Protein 1XX1 (pdb70)

Structure (mmCIF, N/CA/C/O backbone):
data_1XX1
#
_entry.id   1XX1
#
_cell.length_a   139.818
_cell.length_b   139.818
_cell.length_c   113.461
_cell.angle_alpha   90.00
_cell.angle_beta   90.00
_cell.angle_gamma   120.00
#
_symmetry.space_group_name_H-M   'P 65'
#
loop_
_entity.id
_entity.type
_entity.pdbx_description
1 polymer 'Sphingomyelinase I'
2 non-polymer 'SULFATE ION'
3 non-polymer 'MAGNESIUM ION'
4 non-polymer '4-(2-HYDROXYETHYL)-1-PIPERAZINE ETHANESULFONIC ACID'
5 water water
#
loop_
_atom_site.group_PDB
_atom_site.id
_atom_site.type_symbol
_atom_site.label_atom_id
_atom_site.label_alt_id
_atom_site.label_comp_id
_atom_site.label_asym_id
_atom_site.label_entity_id
_atom_site.label_seq_id
_atom_site.pdbx_PDB_ins_code
_atom_site.Cartn_x
_atom_site.Cartn_y
_atom_site.Cartn_z
_atom_site.occupancy
_atom_site.B_iso_or_equiv
_atom_site.auth_seq_id
_atom_site.auth_comp_id
_atom_site.auth_asym_id
_atom_site.auth_atom_id
_atom_site.pdbx_PDB_model_num
ATOM 1 N N . ALA A 1 1 ? 50.586 0.850 23.523 1.00 27.35 1 ALA A N 1
ATOM 2 C CA . ALA A 1 1 ? 51.984 1.345 23.723 1.00 26.62 1 ALA A CA 1
ATOM 3 C C . ALA A 1 1 ? 52.674 1.693 22.406 1.00 26.28 1 ALA A C 1
ATOM 4 O O . ALA A 1 1 ? 53.494 2.613 22.331 1.00 27.23 1 ALA A O 1
ATOM 6 N N . ASP A 1 2 ? 52.336 0.932 21.375 1.00 25.57 2 ASP A N 1
ATOM 7 C CA . ASP A 1 2 ? 53.037 1.027 20.107 1.00 24.28 2 ASP A CA 1
ATOM 8 C C . ASP A 1 2 ? 52.472 2.215 19.346 1.00 24.08 2 ASP A C 1
ATOM 9 O O . ASP A 1 2 ? 51.314 2.188 18.930 1.00 25.40 2 ASP A O 1
ATOM 14 N N . ASN A 1 3 ? 53.281 3.257 19.185 1.00 23.06 3 ASN A N 1
ATOM 15 C CA . ASN A 1 3 ? 52.843 4.500 18.552 1.00 23.80 3 ASN A CA 1
ATOM 16 C C . ASN A 1 3 ? 53.215 4.555 17.061 1.00 22.61 3 ASN A C 1
ATOM 17 O O . ASN A 1 3 ? 53.149 5.602 16.417 1.00 21.94 3 ASN A O 1
ATOM 22 N N . ARG A 1 4 ? 53.642 3.423 16.529 1.00 20.68 4 ARG A N 1
ATOM 23 C CA . ARG A 1 4 ? 54.031 3.406 15.126 1.00 19.07 4 ARG A CA 1
ATOM 24 C C . ARG A 1 4 ? 52.763 3.390 14.273 1.00 18.51 4 ARG A C 1
ATOM 25 O O . ARG A 1 4 ? 51.757 2.824 14.686 1.00 19.24 4 ARG A O 1
ATOM 33 N N . ARG A 1 5 ? 52.836 4.005 13.102 1.00 16.48 5 ARG A N 1
ATOM 34 C CA . ARG A 1 5 ? 51.699 3.987 12.204 1.00 15.69 5 ARG A CA 1
ATOM 35 C C . ARG A 1 5 ? 51.507 2.565 11.671 1.00 14.03 5 ARG A C 1
ATOM 36 O O . ARG A 1 5 ? 52.444 1.981 11.143 1.00 14.28 5 ARG A O 1
ATOM 44 N N . PRO A 1 6 ? 50.301 2.010 11.834 1.00 14.76 6 PRO A N 1
ATOM 45 C CA . PRO A 1 6 ? 50.003 0.717 11.260 1.00 14.71 6 PRO A CA 1
ATOM 46 C C . PRO A 1 6 ? 49.838 0.872 9.753 1.00 14.40 6 PRO A C 1
ATOM 47 O O . PRO A 1 6 ? 49.139 1.775 9.281 1.00 13.76 6 PRO A O 1
ATOM 51 N N . ILE A 1 7 ? 50.481 -0.015 9.023 1.00 13.87 7 ILE A N 1
ATOM 52 C CA . ILE A 1 7 ? 50.510 0.082 7.573 1.00 13.22 7 ILE A CA 1
ATOM 53 C C . ILE A 1 7 ? 49.783 -1.097 6.969 1.00 13.49 7 ILE A C 1
ATOM 54 O O . ILE A 1 7 ? 50.007 -2.242 7.349 1.00 13.71 7 ILE A O 1
ATOM 59 N N . TRP A 1 8 ? 48.944 -0.798 5.979 1.00 12.75 8 TRP A N 1
ATOM 60 C CA . TRP A 1 8 ? 48.358 -1.835 5.167 1.00 12.55 8 TRP A CA 1
ATOM 61 C C . TRP A 1 8 ? 49.248 -2.065 3.966 1.00 12.45 8 TRP A C 1
ATOM 62 O O . TRP A 1 8 ? 49.516 -1.151 3.190 1.00 11.77 8 TRP A O 1
ATOM 73 N N . ASN A 1 9 ? 49.688 -3.308 3.860 1.00 11.83 9 ASN A N 1
ATOM 74 C CA . ASN A 1 9 ? 50.515 -3.786 2.794 1.00 12.62 9 ASN A CA 1
ATOM 75 C C . ASN A 1 9 ? 49.602 -4.521 1.834 1.00 13.15 9 ASN A C 1
ATOM 76 O O . ASN A 1 9 ? 49.301 -5.713 2.024 1.00 13.35 9 ASN A O 1
ATOM 81 N N . LEU A 1 10 ? 49.115 -3.775 0.847 1.00 12.09 10 LEU A N 1
ATOM 82 C CA . LEU A 1 10 ? 48.032 -4.262 -0.013 1.00 13.45 10 LEU A CA 1
ATOM 83 C C . LEU A 1 10 ? 48.610 -4.845 -1.268 1.00 13.29 10 LEU A C 1
ATOM 84 O O . LEU A 1 10 ? 49.182 -4.126 -2.078 1.00 14.28 10 LEU A O 1
ATOM 89 N N . ALA A 1 11 ? 48.477 -6.155 -1.418 1.00 13.13 11 ALA A N 1
ATOM 90 C CA . ALA A 1 11 ? 48.927 -6.842 -2.614 1.00 12.48 11 ALA A CA 1
ATOM 91 C C . ALA A 1 11 ? 48.036 -6.387 -3.758 1.00 13.65 11 ALA A C 1
ATOM 92 O O . ALA A 1 11 ? 46.795 -6.440 -3.667 1.00 13.89 11 ALA A O 1
ATOM 94 N N . HIS A 1 12 ? 48.692 -5.905 -4.803 1.00 13.93 12 HIS A N 1
ATOM 95 C CA . HIS A 1 12 ? 48.010 -5.282 -5.921 1.00 13.74 12 HIS A CA 1
ATOM 96 C C . HIS A 1 12 ? 47.531 -6.334 -6.900 1.00 12.37 12 HIS A C 1
ATOM 97 O O . HIS A 1 12 ? 48.272 -7.232 -7.258 1.00 12.55 12 HIS A O 1
ATOM 104 N N . MET A 1 13 ? 46.279 -6.193 -7.334 1.00 11.86 13 MET A N 1
ATOM 105 C CA . MET A 1 13 ? 45.768 -6.946 -8.465 1.00 11.96 13 MET A CA 1
ATOM 106 C C . MET A 1 13 ? 45.890 -8.444 -8.230 1.00 11.48 13 MET A C 1
ATOM 107 O O . MET A 1 13 ? 46.564 -9.154 -8.962 1.00 11.32 13 MET A O 1
ATOM 112 N N . VAL A 1 14 ? 45.221 -8.905 -7.178 1.00 10.51 14 VAL A N 1
ATOM 113 C CA . VAL A 1 14 ? 45.239 -10.322 -6.843 1.00 11.50 14 VAL A CA 1
ATOM 114 C C . VAL A 1 14 ? 43.898 -10.886 -7.227 1.00 11.67 14 VAL A C 1
ATOM 115 O O . VAL A 1 14 ? 42.939 -10.858 -6.432 1.00 13.31 14 VAL A O 1
ATOM 119 N N . ASN A 1 15 ? 43.816 -11.337 -8.478 1.00 11.12 15 ASN A N 1
ATOM 120 C CA . ASN A 1 15 ? 42.518 -11.718 -9.026 1.00 12.32 15 ASN A CA 1
ATOM 121 C C . ASN A 1 15 ? 42.280 -13.207 -9.197 1.00 12.71 15 ASN A C 1
ATOM 122 O O . ASN A 1 15 ? 41.169 -13.625 -9.571 1.00 13.54 15 ASN A O 1
ATOM 127 N N . ALA A 1 16 ? 43.304 -13.996 -8.925 1.00 12.74 16 ALA A N 1
ATOM 128 C CA . ALA A 1 16 ? 43.147 -15.449 -8.990 1.00 13.30 16 ALA A CA 1
ATOM 129 C C . ALA A 1 16 ? 43.362 -16.010 -7.595 1.00 13.95 16 ALA A C 1
ATOM 130 O O . ALA A 1 16 ? 44.220 -15.554 -6.835 1.00 13.99 16 ALA A O 1
ATOM 132 N N . VAL A 1 17 ? 42.542 -16.974 -7.225 1.00 13.96 17 VAL A N 1
ATOM 133 C CA . VAL A 1 17 ? 42.653 -17.515 -5.882 1.00 14.60 17 VAL A CA 1
ATOM 134 C C . VAL A 1 17 ? 44.027 -18.114 -5.599 1.00 14.11 17 VAL A C 1
ATOM 135 O O . VAL A 1 17 ? 44.517 -18.006 -4.483 1.00 14.03 17 VAL A O 1
ATOM 139 N N . ALA A 1 18 ? 44.654 -18.705 -6.600 1.00 13.28 18 ALA A N 1
ATOM 140 C CA . ALA A 1 18 ? 45.978 -19.313 -6.399 1.00 14.08 18 ALA A CA 1
ATOM 141 C C . ALA A 1 18 ? 46.971 -18.243 -5.943 1.00 13.09 18 ALA A C 1
ATOM 142 O O . ALA A 1 18 ? 47.971 -18.541 -5.296 1.00 14.04 18 ALA A O 1
ATOM 144 N N . GLN A 1 19 ? 46.704 -16.999 -6.306 1.00 13.56 19 GLN A N 1
ATOM 145 C CA . GLN A 1 19 ? 47.652 -15.921 -5.992 1.00 13.45 19 GLN A CA 1
ATOM 146 C C . GLN A 1 19 ? 47.538 -15.452 -4.560 1.00 13.44 19 GLN A C 1
ATOM 147 O O . GLN A 1 19 ? 48.472 -14.873 -4.018 1.00 15.36 19 GLN A O 1
ATOM 153 N N . ILE A 1 20 ? 46.392 -15.710 -3.937 1.00 14.09 20 ILE A N 1
ATOM 154 C CA . ILE A 1 20 ? 46.128 -15.186 -2.618 1.00 13.94 20 ILE A CA 1
ATOM 155 C C . ILE A 1 20 ? 47.215 -15.575 -1.637 1.00 14.71 20 ILE A C 1
ATOM 156 O O . ILE A 1 20 ? 47.853 -14.695 -1.031 1.00 14.42 20 ILE A O 1
ATOM 161 N N . PRO A 1 21 ? 47.453 -16.893 -1.486 1.00 14.59 21 PRO A N 1
ATOM 162 C CA . PRO A 1 21 ? 48.433 -17.246 -0.487 1.00 14.24 21 PRO A CA 1
ATOM 163 C C . PRO A 1 21 ? 49.824 -16.770 -0.897 1.00 14.82 21 PRO A C 1
ATOM 164 O O . PRO A 1 21 ? 50.642 -16.534 -0.041 1.00 15.31 21 PRO A O 1
ATOM 168 N N . ASP A 1 22 ? 50.101 -16.673 -2.186 1.00 15.12 22 ASP A N 1
ATOM 169 C CA . ASP A 1 22 ? 51.433 -16.287 -2.602 1.00 15.48 22 ASP A CA 1
ATOM 170 C C . ASP A 1 22 ? 51.676 -14.872 -2.163 1.00 14.45 22 ASP A C 1
ATOM 171 O O . ASP A 1 22 ? 52.735 -14.566 -1.638 1.00 14.59 22 ASP A O 1
ATOM 176 N N . PHE A 1 23 ? 50.697 -14.001 -2.379 1.00 14.61 23 PHE A N 1
ATOM 177 C CA . PHE A 1 23 ? 50.855 -12.607 -1.921 1.00 13.54 23 PHE A CA 1
ATOM 178 C C . PHE A 1 23 ? 50.914 -12.467 -0.419 1.00 13.67 23 PHE A C 1
ATOM 179 O O . PHE A 1 23 ? 51.695 -11.670 0.115 1.00 13.55 23 PHE A O 1
ATOM 187 N N . LEU A 1 24 ? 50.091 -13.251 0.269 1.00 13.02 24 LEU A N 1
ATOM 188 C CA . LEU A 1 24 ? 50.117 -13.219 1.725 1.00 13.93 24 LEU A CA 1
ATOM 189 C C . LEU A 1 24 ? 51.484 -13.717 2.173 1.00 13.75 24 LEU A C 1
ATOM 190 O O . LEU A 1 24 ? 52.089 -13.146 3.049 1.00 14.43 24 LEU A O 1
ATOM 195 N N . ASP A 1 25 ? 51.991 -14.738 1.503 1.00 15.11 25 ASP A N 1
ATOM 196 C CA . ASP A 1 25 ? 53.323 -15.259 1.827 1.00 15.62 25 ASP A CA 1
ATOM 197 C C . ASP A 1 25 ? 54.431 -14.243 1.632 1.00 16.71 25 ASP A C 1
ATOM 198 O O . ASP A 1 25 ? 55.414 -14.254 2.353 1.00 16.80 25 ASP A O 1
ATOM 203 N N . LEU A 1 26 ? 54.257 -13.353 0.663 1.00 15.82 26 LEU A N 1
ATOM 204 C CA . LEU A 1 26 ? 55.217 -12.257 0.441 1.00 15.17 26 LEU A CA 1
ATOM 205 C C . LEU A 1 26 ? 55.157 -11.217 1.549 1.00 14.65 26 LEU A C 1
ATOM 206 O O . LEU A 1 26 ? 56.074 -10.413 1.703 1.00 13.68 26 LEU A O 1
ATOM 211 N N . GLY A 1 27 ? 54.057 -11.225 2.300 1.00 14.58 27 GLY A N 1
ATOM 212 C CA . GLY A 1 27 ? 53.936 -10.435 3.508 1.00 13.91 27 GLY A CA 1
ATOM 213 C C . GLY A 1 27 ? 52.757 -9.484 3.497 1.00 14.17 27 GLY A C 1
ATOM 214 O O . GLY A 1 27 ? 52.597 -8.710 4.430 1.00 13.47 27 GLY A O 1
ATOM 215 N N . ALA A 1 28 ? 51.933 -9.514 2.441 1.00 13.24 28 ALA A N 1
ATOM 216 C CA . ALA A 1 28 ? 50.774 -8.621 2.401 1.00 13.72 28 ALA A CA 1
ATOM 217 C C . ALA A 1 28 ? 49.857 -8.936 3.587 1.00 14.30 28 ALA A C 1
ATOM 218 O O . ALA A 1 28 ? 49.648 -10.123 3.907 1.00 13.53 28 ALA A O 1
ATOM 220 N N . ASN A 1 29 ? 49.284 -7.914 4.194 1.00 13.11 29 ASN A N 1
ATOM 221 C CA . ASN A 1 29 ? 48.199 -8.124 5.177 1.00 13.05 29 ASN A CA 1
ATOM 222 C C . ASN A 1 29 ? 46.854 -7.782 4.530 1.00 12.76 29 ASN A C 1
ATOM 223 O O . ASN A 1 29 ? 45.800 -7.821 5.152 1.00 13.64 29 ASN A O 1
ATOM 228 N N . ALA A 1 30 ? 46.913 -7.457 3.243 1.00 12.74 30 ALA A N 1
ATOM 229 C CA . ALA A 1 30 ? 45.706 -7.037 2.544 1.00 12.04 30 ALA A CA 1
ATOM 230 C C . ALA A 1 30 ? 45.905 -7.311 1.095 1.00 12.48 30 ALA A C 1
ATOM 231 O O . ALA A 1 30 ? 47.022 -7.488 0.631 1.00 11.54 30 ALA A O 1
ATOM 233 N N . LEU A 1 31 ? 44.809 -7.381 0.368 1.00 12.38 31 LEU A N 1
ATOM 234 C CA . LEU A 1 31 ? 44.944 -7.541 -1.056 1.00 13.62 31 LEU A CA 1
ATOM 235 C C . LEU A 1 31 ? 43.858 -6.750 -1.739 1.00 12.64 31 LEU A C 1
ATOM 236 O O . LEU A 1 31 ? 42.844 -6.395 -1.150 1.00 13.46 31 LEU A O 1
ATOM 241 N N . GLU A 1 32 ? 44.086 -6.519 -3.014 1.00 12.45 32 GLU A N 1
ATOM 242 C CA . GLU A 1 32 ? 43.170 -5.727 -3.803 1.00 12.07 32 GLU A CA 1
ATOM 243 C C . GLU A 1 32 ? 42.811 -6.597 -4.995 1.00 12.59 32 GLU A C 1
ATOM 244 O O . GLU A 1 32 ? 43.681 -7.252 -5.572 1.00 12.72 32 GLU A O 1
ATOM 250 N N . ALA A 1 33 ? 41.517 -6.661 -5.284 1.00 12.55 33 ALA A N 1
ATOM 251 C CA . ALA A 1 33 ? 40.994 -7.466 -6.409 1.00 12.32 33 ALA A CA 1
ATOM 252 C C . ALA A 1 33 ? 40.110 -6.561 -7.233 1.00 12.20 33 ALA A C 1
ATOM 253 O O . ALA A 1 33 ? 39.428 -5.688 -6.710 1.00 12.84 33 ALA A O 1
ATOM 255 N N . ASP A 1 34 ? 40.130 -6.792 -8.535 1.00 12.49 34 ASP A N 1
ATOM 256 C CA . ASP A 1 34 ? 39.389 -5.963 -9.472 1.00 11.61 34 ASP A CA 1
ATOM 257 C C . ASP A 1 34 ? 38.127 -6.706 -9.797 1.00 12.52 34 ASP A C 1
ATOM 258 O O . ASP A 1 34 ? 38.190 -7.763 -10.388 1.00 13.11 34 ASP A O 1
ATOM 263 N N . VAL A 1 35 ? 37.006 -6.131 -9.433 1.00 11.88 35 VAL A N 1
ATOM 264 C CA . VAL A 1 35 ? 35.721 -6.787 -9.564 1.00 12.00 35 VAL A CA 1
ATOM 265 C C . VAL A 1 35 ? 35.088 -6.230 -10.818 1.00 13.29 35 VAL A C 1
ATOM 266 O O . VAL A 1 35 ? 34.754 -5.027 -10.870 1.00 12.65 35 VAL A O 1
ATOM 270 N N . THR A 1 36 ? 34.982 -7.087 -11.822 1.00 14.66 36 THR A N 1
ATOM 271 C CA . THR A 1 36 ? 34.364 -6.698 -13.090 1.00 16.55 36 THR A CA 1
ATOM 272 C C . THR A 1 36 ? 32.849 -6.875 -13.008 1.00 16.90 36 THR A C 1
ATOM 273 O O . THR A 1 36 ? 32.344 -7.658 -12.211 1.00 18.00 36 THR A O 1
ATOM 277 N N . PHE A 1 37 ? 32.145 -6.158 -13.862 1.00 15.55 37 PHE A N 1
ATOM 278 C CA . PHE A 1 37 ? 30.711 -6.185 -13.894 1.00 15.93 37 PHE A CA 1
ATOM 279 C C . PHE A 1 37 ? 30.234 -6.471 -15.286 1.00 17.65 37 PHE A C 1
ATOM 280 O O . PHE A 1 37 ? 30.902 -6.131 -16.278 1.00 17.89 37 PHE A O 1
ATOM 288 N N . LYS A 1 38 ? 29.098 -7.156 -15.333 1.00 15.88 38 LYS A N 1
ATOM 289 C CA . LYS A 1 38 ? 28.362 -7.332 -16.572 1.00 16.66 38 LYS A CA 1
ATOM 290 C C . LYS A 1 38 ? 27.066 -6.690 -16.241 1.00 15.66 38 LYS A C 1
ATOM 291 O O . LYS A 1 38 ? 26.274 -7.250 -15.484 1.00 15.24 38 LYS A O 1
ATOM 297 N N . GLY A 1 39 ? 26.872 -5.483 -16.757 1.00 15.58 39 GLY A N 1
ATOM 298 C CA . GLY A 1 39 ? 25.828 -4.600 -16.274 1.00 17.11 39 GLY A CA 1
ATOM 299 C C . GLY A 1 39 ? 26.011 -4.475 -14.782 1.00 17.86 39 GLY A C 1
ATOM 300 O O . GLY A 1 39 ? 27.102 -4.227 -14.309 1.00 17.40 39 GLY A O 1
ATOM 301 N N . SER A 1 40 ? 24.953 -4.697 -14.016 1.00 17.35 40 SER A N 1
ATOM 302 C CA . SER A 1 40 ? 25.033 -4.457 -12.581 1.00 17.51 40 SER A CA 1
ATOM 303 C C . SER A 1 40 ? 25.525 -5.704 -11.802 1.00 16.34 40 SER A C 1
ATOM 304 O O . SER A 1 40 ? 25.563 -5.721 -10.575 1.00 17.30 40 SER A O 1
ATOM 307 N N . VAL A 1 41 ? 25.901 -6.748 -12.522 1.00 15.51 41 VAL A N 1
ATOM 308 C CA . VAL A 1 41 ? 26.222 -8.017 -11.896 1.00 14.87 41 VAL A CA 1
ATOM 309 C C . VAL A 1 41 ? 27.729 -8.150 -11.735 1.00 14.55 41 VAL A C 1
ATOM 310 O O . VAL A 1 41 ? 28.430 -8.241 -12.720 1.00 14.43 41 VAL A O 1
ATOM 314 N N . PRO A 1 42 ? 28.221 -8.192 -10.474 1.00 14.77 42 PRO A N 1
ATOM 315 C CA . PRO A 1 42 ? 29.650 -8.396 -10.286 1.00 14.41 42 PRO A CA 1
ATOM 316 C C . PRO A 1 42 ? 29.976 -9.798 -10.747 1.00 15.15 42 PRO A C 1
ATOM 317 O O . PRO A 1 42 ? 29.289 -10.772 -10.366 1.00 15.99 42 PRO A O 1
ATOM 321 N N . THR A 1 43 ? 30.995 -9.922 -11.591 1.00 14.19 43 THR A N 1
ATOM 322 C CA . THR A 1 43 ? 31.155 -11.159 -12.358 1.00 14.99 43 THR A CA 1
ATOM 323 C C . THR A 1 43 ? 32.472 -11.863 -12.076 1.00 14.81 43 THR A C 1
ATOM 324 O O . THR A 1 43 ? 32.525 -13.034 -11.699 1.00 13.98 43 THR A O 1
ATOM 328 N N . TYR A 1 44 ? 33.557 -11.139 -12.277 1.00 13.94 44 TYR A N 1
ATOM 329 C CA . TYR A 1 44 ? 34.865 -11.726 -12.091 1.00 14.07 44 TYR A CA 1
ATOM 330 C C . TYR A 1 44 ? 35.698 -10.890 -11.197 1.00 12.74 44 TYR A C 1
ATOM 331 O O . TYR A 1 44 ? 35.461 -9.706 -11.036 1.00 11.88 44 TYR A O 1
ATOM 340 N N . THR A 1 45 ? 36.737 -11.518 -10.679 1.00 13.32 45 THR A N 1
ATOM 341 C CA . THR A 1 45 ? 37.886 -10.766 -10.263 1.00 13.51 45 THR A CA 1
ATOM 342 C C . THR A 1 45 ? 38.835 -10.890 -11.437 1.00 12.88 45 THR A C 1
ATOM 343 O O . THR A 1 45 ? 39.219 -11.975 -11.860 1.00 12.20 45 THR A O 1
ATOM 347 N N . TYR A 1 46 ? 39.211 -9.750 -11.978 1.00 13.31 46 TYR A N 1
ATOM 348 C CA . TYR A 1 46 ? 39.945 -9.743 -13.229 1.00 13.88 46 TYR A CA 1
ATOM 349 C C . TYR A 1 46 ? 40.296 -8.305 -13.575 1.00 13.65 46 TYR A C 1
ATOM 350 O O . TYR A 1 46 ? 39.451 -7.421 -13.504 1.00 13.32 46 TYR A O 1
ATOM 359 N N . HIS A 1 47 ? 41.533 -8.111 -13.984 1.00 14.20 47 HIS A N 1
ATOM 360 C CA . HIS A 1 47 ? 42.020 -6.790 -14.311 1.00 15.97 47 HIS A CA 1
ATOM 361 C C . HIS A 1 47 ? 42.061 -6.572 -15.820 1.00 16.81 47 HIS A C 1
ATOM 362 O O . HIS A 1 47 ? 41.471 -5.622 -16.337 1.00 17.82 47 HIS A O 1
ATOM 369 N N . GLY A 1 48 ? 42.773 -7.445 -16.520 1.00 17.40 48 GLY A N 1
ATOM 370 C CA . GLY A 1 48 ? 42.870 -7.335 -17.967 1.00 18.41 48 GLY A CA 1
ATOM 371 C C . GLY A 1 48 ? 44.076 -6.513 -18.356 1.00 19.68 48 GLY A C 1
ATOM 372 O O . GLY A 1 48 ? 44.739 -5.888 -17.517 1.00 18.59 48 GLY A O 1
ATOM 373 N N . THR A 1 49 ? 44.375 -6.502 -19.641 1.00 20.30 49 THR A N 1
ATOM 374 C CA . THR A 1 49 ? 45.532 -5.765 -20.098 1.00 20.77 49 THR A CA 1
ATOM 375 C C . THR A 1 49 ? 45.088 -4.350 -20.440 1.00 19.92 49 THR A C 1
ATOM 376 O O . THR A 1 49 ? 43.915 -4.122 -20.756 1.00 21.19 49 THR A O 1
ATOM 380 N N . PRO A 1 50 ? 46.004 -3.393 -20.366 1.00 19.37 50 PRO A N 1
ATOM 381 C CA . PRO A 1 50 ? 47.379 -3.497 -19.896 1.00 18.69 50 PRO A CA 1
ATOM 382 C C . PRO A 1 50 ? 47.400 -3.497 -18.366 1.00 18.27 50 PRO A C 1
ATOM 383 O O . PRO A 1 50 ? 46.412 -3.113 -17.727 1.00 19.42 50 PRO A O 1
ATOM 387 N N . CYS A 1 51 ? 48.512 -3.919 -17.790 1.00 18.32 51 CYS A N 1
ATOM 388 C CA . CYS A 1 51 ? 48.636 -3.843 -16.340 1.00 18.49 51 CYS A CA 1
ATOM 389 C C . CYS A 1 51 ? 50.087 -3.612 -16.049 1.00 19.28 51 CYS A C 1
ATOM 390 O O . CYS A 1 51 ? 50.900 -3.439 -16.967 1.00 18.50 51 CYS A O 1
ATOM 393 N N . ASP A 1 52 ? 50.445 -3.617 -14.775 1.00 19.99 52 ASP A N 1
ATOM 394 C CA . ASP A 1 52 ? 51.800 -3.280 -14.396 1.00 21.65 52 ASP A CA 1
ATOM 395 C C . ASP A 1 52 ? 52.849 -4.136 -15.047 1.00 22.32 52 ASP A C 1
ATOM 396 O O . ASP A 1 52 ? 52.679 -5.345 -15.267 1.00 21.50 52 ASP A O 1
ATOM 401 N N . PHE A 1 53 ? 53.962 -3.496 -15.353 1.00 23.44 53 PHE A N 1
ATOM 402 C CA . PHE A 1 53 ? 55.120 -4.224 -15.767 1.00 24.71 53 PHE A CA 1
ATOM 403 C C . PHE A 1 53 ? 55.432 -5.243 -14.693 1.00 23.93 53 PHE A C 1
ATOM 404 O O . PHE A 1 53 ? 55.303 -4.965 -13.484 1.00 24.51 53 PHE A O 1
ATOM 412 N N . GLY A 1 54 ? 55.806 -6.431 -15.144 1.00 22.10 54 GLY A N 1
ATOM 413 C CA . GLY A 1 54 ? 56.235 -7.477 -14.254 1.00 21.38 54 GLY A CA 1
ATOM 414 C C . GLY A 1 54 ? 55.059 -8.249 -13.716 1.00 19.19 54 GLY A C 1
ATOM 415 O O . GLY A 1 54 ? 55.216 -9.050 -12.802 1.00 18.76 54 GLY A O 1
ATOM 416 N N . ARG A 1 55 ? 53.876 -7.983 -14.276 1.00 18.40 55 ARG A N 1
ATOM 417 C CA . ARG A 1 55 ? 52.669 -8.685 -13.821 1.00 17.31 55 ARG A CA 1
ATOM 418 C C . ARG A 1 55 ? 51.922 -9.270 -14.999 1.00 16.59 55 ARG A C 1
ATOM 419 O O . ARG A 1 55 ? 51.729 -8.606 -16.024 1.00 16.19 55 ARG A O 1
ATOM 427 N N . ASP A 1 56 ? 51.462 -10.510 -14.842 1.00 15.37 56 ASP A N 1
ATOM 428 C CA . ASP A 1 56 ? 50.479 -11.059 -15.761 1.00 15.50 56 ASP A CA 1
ATOM 429 C C . ASP A 1 56 ? 49.148 -10.390 -15.411 1.00 15.07 56 ASP A C 1
ATOM 430 O O . ASP A 1 56 ? 48.833 -10.200 -14.222 1.00 15.03 56 ASP A O 1
ATOM 435 N N . CYS A 1 57 ? 48.421 -9.984 -16.446 1.00 14.14 57 CYS A N 1
ATOM 436 C CA . CYS A 1 57 ? 47.248 -9.113 -16.286 1.00 14.10 57 CYS A CA 1
ATOM 437 C C . CYS A 1 57 ? 45.912 -9.831 -16.295 1.00 13.71 57 CYS A C 1
ATOM 438 O O . CYS A 1 57 ? 44.880 -9.195 -16.074 1.00 14.30 57 CYS A O 1
ATOM 441 N N . ILE A 1 58 ? 45.915 -11.110 -16.655 1.00 13.32 58 ILE A N 1
ATOM 442 C CA . ILE A 1 58 ? 44.653 -11.747 -17.000 1.00 14.41 58 ILE A CA 1
ATOM 443 C C . ILE A 1 58 ? 44.298 -12.908 -16.087 1.00 14.93 58 ILE A C 1
ATOM 444 O O . ILE A 1 58 ? 43.470 -13.749 -16.441 1.00 15.01 58 ILE A O 1
ATOM 449 N N . ARG A 1 59 ? 44.932 -12.966 -14.920 1.00 14.31 59 ARG A N 1
ATOM 450 C CA . ARG A 1 59 ? 44.501 -13.942 -13.896 1.00 14.55 59 ARG A CA 1
ATOM 451 C C . ARG A 1 59 ? 43.099 -13.567 -13.420 1.00 14.18 59 ARG A C 1
ATOM 452 O O . ARG A 1 59 ? 42.696 -12.393 -13.440 1.00 13.28 59 ARG A O 1
ATOM 460 N N . TRP A 1 60 ? 42.321 -14.561 -13.020 1.00 13.39 60 TRP A N 1
ATOM 461 C CA . TRP A 1 60 ? 40.940 -14.256 -12.796 1.00 13.02 60 TRP A CA 1
ATOM 462 C C . TRP A 1 60 ? 40.294 -15.321 -11.976 1.00 13.61 60 TRP A C 1
ATOM 463 O O . TRP A 1 60 ? 40.836 -16.433 -11.814 1.00 14.10 60 TRP A O 1
ATOM 474 N N . GLU A 1 61 ? 39.101 -14.972 -11.530 1.00 13.52 61 GLU A N 1
ATOM 475 C CA . GLU A 1 61 ? 38.238 -15.908 -10.859 1.00 13.82 61 GLU A CA 1
ATOM 476 C C . GLU A 1 61 ? 36.822 -15.402 -10.965 1.00 13.54 61 GLU A C 1
ATOM 477 O O . GLU A 1 61 ? 36.595 -14.247 -11.244 1.00 13.38 61 GLU A O 1
ATOM 483 N N . TYR A 1 62 ? 35.857 -16.300 -10.822 1.00 14.81 62 TYR A N 1
ATOM 484 C CA . TYR A 1 62 ? 34.492 -15.848 -10.642 1.00 14.23 62 TYR A CA 1
ATOM 485 C C . TYR A 1 62 ? 34.384 -15.137 -9.309 1.00 14.15 62 TYR A C 1
ATOM 486 O O . TYR A 1 62 ? 34.993 -15.545 -8.317 1.00 12.83 62 TYR A O 1
ATOM 495 N N . PHE A 1 63 ? 33.625 -14.059 -9.281 1.00 13.18 63 PHE A N 1
ATOM 496 C CA . PHE A 1 63 ? 33.573 -13.232 -8.092 1.00 13.38 63 PHE A CA 1
ATOM 497 C C . PHE A 1 63 ? 33.151 -13.997 -6.836 1.00 13.64 63 PHE A C 1
ATOM 498 O O . PHE A 1 63 ? 33.795 -13.913 -5.779 1.00 13.57 63 PHE A O 1
ATOM 506 N N . ASN A 1 64 ? 32.102 -14.786 -6.958 1.00 13.25 64 ASN A N 1
ATOM 507 C CA . ASN A 1 64 ? 31.674 -15.538 -5.779 1.00 14.12 64 ASN A CA 1
ATOM 508 C C . ASN A 1 64 ? 32.725 -16.504 -5.264 1.00 13.33 64 ASN A C 1
ATOM 509 O O . ASN A 1 64 ? 32.960 -16.602 -4.061 1.00 14.32 64 ASN A O 1
ATOM 514 N N . VAL A 1 65 ? 33.393 -17.211 -6.172 1.00 13.57 65 VAL A N 1
ATOM 515 C CA . VAL A 1 65 ? 34.421 -18.172 -5.805 1.00 14.17 65 VAL A CA 1
ATOM 516 C C . VAL A 1 65 ? 35.551 -17.393 -5.139 1.00 14.20 65 VAL A C 1
ATOM 517 O O . VAL A 1 65 ? 36.130 -17.814 -4.150 1.00 13.57 65 VAL A O 1
ATOM 521 N N . PHE A 1 66 ? 35.860 -16.236 -5.693 1.00 13.22 66 PHE A N 1
ATOM 522 C CA . PHE A 1 66 ? 36.914 -15.424 -5.061 1.00 13.86 66 PHE A CA 1
ATOM 523 C C . PHE A 1 66 ? 36.535 -15.065 -3.619 1.00 14.08 66 PHE A C 1
ATOM 524 O O . PHE A 1 66 ? 37.335 -15.179 -2.678 1.00 14.06 66 PHE A O 1
ATOM 532 N N . LEU A 1 67 ? 35.319 -14.584 -3.451 1.00 13.71 67 LEU A N 1
ATOM 533 C CA . LEU A 1 67 ? 34.836 -14.199 -2.135 1.00 13.93 67 LEU A CA 1
ATOM 534 C C . LEU A 1 67 ? 34.834 -15.399 -1.213 1.00 14.71 67 LEU A C 1
ATOM 535 O O . LEU A 1 67 ? 35.207 -15.292 -0.067 1.00 14.11 67 LEU A O 1
ATOM 540 N N . LYS A 1 68 ? 34.402 -16.545 -1.734 1.00 14.56 68 LYS A N 1
ATOM 541 C CA . LYS A 1 68 ? 34.417 -17.783 -0.926 1.00 16.15 68 LYS A CA 1
ATOM 542 C C . LYS A 1 68 ? 35.842 -18.063 -0.454 1.00 15.33 68 LYS A C 1
ATOM 543 O O . LYS A 1 68 ? 36.085 -18.460 0.690 1.00 16.50 68 LYS A O 1
ATOM 549 N N . THR A 1 69 ? 36.802 -17.869 -1.342 1.00 15.79 69 THR A N 1
ATOM 550 C CA . THR A 1 69 ? 38.194 -18.156 -1.013 1.00 16.10 69 THR A CA 1
ATOM 551 C C . THR A 1 69 ? 38.705 -17.137 0.024 1.00 16.11 69 THR A C 1
ATOM 552 O O . THR A 1 69 ? 39.449 -17.491 0.942 1.00 16.26 69 THR A O 1
ATOM 556 N N . LEU A 1 70 ? 38.284 -15.876 -0.112 1.00 14.92 70 LEU A N 1
ATOM 557 C CA . LEU A 1 70 ? 38.714 -14.850 0.813 1.00 14.19 70 LEU A CA 1
ATOM 558 C C . LEU A 1 70 ? 38.158 -15.221 2.182 1.00 14.89 70 LEU A C 1
ATOM 559 O O . LEU A 1 70 ? 38.861 -15.121 3.185 1.00 16.06 70 LEU A O 1
ATOM 564 N N . ARG A 1 71 ? 36.904 -15.677 2.197 1.00 15.79 71 ARG A N 1
ATOM 565 C CA . ARG A 1 71 ? 36.284 -16.114 3.432 1.00 16.91 71 ARG A CA 1
ATOM 566 C C . ARG A 1 71 ? 37.131 -17.198 4.100 1.00 17.29 71 ARG A C 1
ATOM 567 O O . ARG A 1 71 ? 37.381 -17.136 5.324 1.00 19.29 71 ARG A O 1
ATOM 575 N N . GLU A 1 72 ? 37.560 -18.177 3.309 1.00 18.18 72 GLU A N 1
ATOM 576 C CA . GLU A 1 72 ? 38.343 -19.290 3.844 1.00 20.07 72 GLU A CA 1
ATOM 577 C C . GLU A 1 72 ? 39.614 -18.783 4.484 1.00 19.63 72 GLU A C 1
ATOM 578 O O . GLU A 1 72 ? 39.955 -19.195 5.589 1.00 19.61 72 GLU A O 1
ATOM 584 N N . TYR A 1 73 ? 40.303 -17.868 3.796 1.00 18.43 73 TYR A N 1
ATOM 585 C CA . TYR A 1 73 ? 41.578 -17.354 4.295 1.00 17.71 73 TYR A CA 1
ATOM 586 C C . TYR A 1 73 ? 41.434 -16.449 5.486 1.00 17.29 73 TYR A C 1
ATOM 587 O O . TYR A 1 73 ? 42.422 -16.142 6.155 1.00 18.99 73 TYR A O 1
ATOM 596 N N . THR A 1 74 ? 40.206 -16.036 5.790 1.00 16.94 74 THR A N 1
ATOM 597 C CA . THR A 1 74 ? 40.004 -15.054 6.845 1.00 16.77 74 THR A CA 1
ATOM 598 C C . THR A 1 74 ? 38.973 -15.500 7.882 1.00 17.07 74 THR A C 1
ATOM 599 O O . THR A 1 74 ? 38.436 -14.689 8.595 1.00 17.19 74 THR A O 1
ATOM 603 N N . THR A 1 75 ? 38.698 -16.790 7.923 1.00 17.92 75 THR A N 1
ATOM 604 C CA . THR A 1 75 ? 37.825 -17.322 8.966 1.00 18.09 75 THR A CA 1
ATOM 605 C C . THR A 1 75 ? 38.689 -18.093 9.982 1.00 19.23 75 THR A C 1
ATOM 606 O O . THR A 1 75 ? 39.293 -19.077 9.641 1.00 19.01 75 THR A O 1
ATOM 610 N N . PRO A 1 76 ? 38.774 -17.593 11.212 1.00 20.52 76 PRO A N 1
ATOM 611 C CA . PRO A 1 76 ? 39.572 -18.307 12.206 1.00 21.79 76 PRO A CA 1
ATOM 612 C C . PRO A 1 76 ? 39.168 -19.786 12.250 1.00 22.85 76 PRO A C 1
ATOM 613 O O . PRO A 1 76 ? 37.962 -20.096 12.170 1.00 23.24 76 PRO A O 1
ATOM 617 N N . GLY A 1 77 ? 40.163 -20.681 12.277 1.00 23.42 77 GLY A N 1
ATOM 618 C CA . GLY A 1 77 ? 39.922 -22.129 12.335 1.00 24.17 77 GLY A CA 1
ATOM 619 C C . GLY A 1 77 ? 39.938 -22.804 10.990 1.00 24.68 77 GLY A C 1
ATOM 620 O O . GLY A 1 77 ? 40.137 -24.024 10.875 1.00 25.21 77 GLY A O 1
ATOM 621 N N . ASN A 1 78 ? 39.730 -22.027 9.937 1.00 24.61 78 ASN A N 1
ATOM 622 C CA . ASN A 1 78 ? 39.750 -22.591 8.625 1.00 25.05 78 ASN A CA 1
ATOM 623 C C . ASN A 1 78 ? 41.146 -23.096 8.324 1.00 25.41 78 ASN A C 1
ATOM 624 O O . ASN A 1 78 ? 42.126 -22.501 8.784 1.00 25.07 78 ASN A O 1
ATOM 629 N N . ALA A 1 79 ? 41.234 -24.192 7.573 1.00 25.07 79 ALA A N 1
ATOM 630 C CA . ALA A 1 79 ? 42.532 -24.746 7.164 1.00 25.70 79 ALA A CA 1
ATOM 631 C C . ALA A 1 79 ? 43.410 -23.677 6.531 1.00 25.53 79 ALA A C 1
ATOM 632 O O . ALA A 1 79 ? 44.618 -23.633 6.758 1.00 25.86 79 ALA A O 1
ATOM 634 N N . LYS A 1 80 ? 42.772 -22.813 5.743 1.00 24.89 80 LYS A N 1
ATOM 635 C CA . LYS A 1 80 ? 43.482 -21.781 4.979 1.00 24.62 80 LYS A CA 1
ATOM 636 C C . LYS A 1 80 ? 43.639 -20.483 5.764 1.00 23.28 80 LYS A C 1
ATOM 637 O O . LYS A 1 80 ? 44.216 -19.536 5.259 1.00 23.23 80 LYS A O 1
ATOM 643 N N . TYR A 1 81 ? 43.130 -20.435 6.992 1.00 22.07 81 TYR A N 1
ATOM 644 C CA . TYR A 1 81 ? 43.121 -19.186 7.743 1.00 20.60 81 TYR A CA 1
ATOM 645 C C . TYR A 1 81 ? 44.489 -18.524 7.844 1.00 20.27 81 TYR A C 1
ATOM 646 O O . TYR A 1 81 ? 45.468 -19.162 8.231 1.00 19.29 81 TYR A O 1
ATOM 655 N N . ARG A 1 82 ? 44.520 -17.231 7.526 1.00 19.29 82 ARG A N 1
ATOM 656 C CA . ARG A 1 82 ? 45.702 -16.396 7.677 1.00 19.11 82 ARG A CA 1
ATOM 657 C C . ARG A 1 82 ? 45.328 -15.259 8.605 1.00 18.32 82 ARG A C 1
ATOM 658 O O . ARG A 1 82 ? 44.588 -14.376 8.210 1.00 17.65 82 ARG A O 1
ATOM 666 N N . ASP A 1 83 ? 45.813 -15.289 9.844 1.00 17.55 83 ASP A N 1
ATOM 667 C CA . ASP A 1 83 ? 45.443 -14.266 10.808 1.00 18.41 83 ASP A CA 1
ATOM 668 C C . ASP A 1 83 ? 45.981 -12.900 10.420 1.00 16.61 83 ASP A C 1
ATOM 669 O O . ASP A 1 83 ? 45.482 -11.893 10.875 1.00 17.47 83 ASP A O 1
ATOM 674 N N . GLY A 1 84 ? 46.987 -12.904 9.547 1.00 16.97 84 GLY A N 1
ATOM 675 C CA . GLY A 1 84 ? 47.637 -11.663 9.126 1.00 15.74 84 GLY A CA 1
ATOM 676 C C . GLY A 1 84 ? 46.946 -11.014 7.937 1.00 16.58 84 GLY A C 1
ATOM 677 O O . GLY A 1 84 ? 47.364 -9.943 7.514 1.00 16.05 84 GLY A O 1
ATOM 678 N N . PHE A 1 85 ? 45.890 -11.638 7.425 1.00 15.13 85 PHE A N 1
ATOM 679 C CA . PHE A 1 85 ? 45.190 -11.121 6.243 1.00 14.90 85 PHE A CA 1
ATOM 680 C C . PHE A 1 85 ? 43.947 -10.438 6.776 1.00 14.78 85 PHE A C 1
ATOM 681 O O . PHE A 1 85 ? 42.993 -11.114 7.218 1.00 13.92 85 PHE A O 1
ATOM 689 N N . ILE A 1 86 ? 43.961 -9.102 6.750 1.00 12.62 86 ILE A N 1
ATOM 690 C CA . ILE A 1 86 ? 43.051 -8.312 7.562 1.00 12.43 86 ILE A CA 1
ATOM 691 C C . ILE A 1 86 ? 42.123 -7.408 6.785 1.00 10.83 86 ILE A C 1
ATOM 692 O O . ILE A 1 86 ? 41.202 -6.847 7.332 1.00 10.96 86 ILE A O 1
ATOM 697 N N . LEU A 1 87 ? 42.387 -7.246 5.486 1.00 11.84 87 LEU A N 1
ATOM 698 C CA . LEU A 1 87 ? 41.571 -6.330 4.730 1.00 11.18 87 LEU A CA 1
ATOM 699 C C . LEU A 1 87 ? 41.707 -6.681 3.265 1.00 10.87 87 LEU A C 1
ATOM 700 O O . LEU A 1 87 ? 42.764 -7.087 2.814 1.00 10.43 87 LEU A O 1
ATOM 705 N N . PHE A 1 88 ? 40.634 -6.514 2.523 1.00 11.30 88 PHE A N 1
ATOM 706 C CA . PHE A 1 88 ? 40.802 -6.505 1.085 1.00 12.21 88 PHE A CA 1
ATOM 707 C C . PHE A 1 88 ? 40.061 -5.335 0.515 1.00 11.63 88 PHE A C 1
ATOM 708 O O . PHE A 1 88 ? 39.076 -4.892 1.086 1.00 11.41 88 PHE A O 1
ATOM 716 N N . VAL A 1 89 ? 40.562 -4.866 -0.629 1.00 11.90 89 VAL A N 1
ATOM 717 C CA . VAL A 1 89 ? 39.941 -3.786 -1.364 1.00 11.02 89 VAL A CA 1
ATOM 718 C C . VAL A 1 89 ? 39.299 -4.414 -2.574 1.00 10.96 89 VAL A C 1
ATOM 719 O O . VAL A 1 89 ? 39.973 -5.126 -3.332 1.00 11.47 89 VAL A O 1
ATOM 723 N N . LEU A 1 90 ? 38.014 -4.140 -2.751 1.00 11.38 90 LEU A N 1
ATOM 724 C CA . LEU A 1 90 ? 37.340 -4.487 -3.997 1.00 12.57 90 LEU A CA 1
ATOM 725 C C . LEU A 1 90 ? 37.412 -3.275 -4.858 1.00 12.48 90 LEU A C 1
ATOM 726 O O . LEU A 1 90 ? 36.769 -2.278 -4.585 1.00 12.28 90 LEU A O 1
ATOM 731 N N . ASP A 1 91 ? 38.227 -3.382 -5.890 1.00 12.08 91 ASP A N 1
ATOM 732 C CA . ASP A 1 91 ? 38.350 -2.311 -6.876 1.00 11.73 91 ASP A CA 1
ATOM 733 C C . ASP A 1 91 ? 37.193 -2.547 -7.863 1.00 11.42 91 ASP A C 1
ATOM 734 O O . ASP A 1 91 ? 37.276 -3.352 -8.771 1.00 11.64 91 ASP A O 1
ATOM 739 N N . LEU A 1 92 ? 36.090 -1.856 -7.610 1.00 10.80 92 LEU A N 1
ATOM 740 C CA . LEU A 1 92 ? 34.847 -2.178 -8.299 1.00 12.07 92 LEU A CA 1
ATOM 741 C C . LEU A 1 92 ? 34.799 -1.454 -9.632 1.00 13.04 92 LEU A C 1
ATOM 742 O O . LEU A 1 92 ? 34.747 -0.240 -9.673 1.00 13.83 92 LEU A O 1
ATOM 747 N N . LYS A 1 93 ? 34.739 -2.222 -10.696 1.00 12.52 93 LYS A N 1
ATOM 748 C CA . LYS A 1 93 ? 34.887 -1.666 -12.043 1.00 12.83 93 LYS A CA 1
ATOM 749 C C . LYS A 1 93 ? 33.519 -1.323 -12.594 1.00 13.54 93 LYS A C 1
ATOM 750 O O . LYS A 1 93 ? 33.039 -1.957 -13.531 1.00 14.61 93 LYS A O 1
ATOM 756 N N . THR A 1 94 ? 32.938 -0.290 -11.993 1.00 14.05 94 THR A N 1
ATOM 757 C CA . THR A 1 94 ? 31.591 0.174 -12.290 1.00 14.57 94 THR A CA 1
ATOM 758 C C . THR A 1 94 ? 31.589 1.304 -13.317 1.00 15.79 94 THR A C 1
ATOM 759 O O . THR A 1 94 ? 30.526 1.845 -13.626 1.00 15.33 94 THR A O 1
ATOM 763 N N . GLY A 1 95 ? 32.772 1.644 -13.828 1.00 17.22 95 GLY A N 1
ATOM 764 C CA . GLY A 1 95 ? 32.972 2.786 -14.734 1.00 19.45 95 GLY A CA 1
ATOM 765 C C . GLY A 1 95 ? 32.095 2.805 -15.969 1.00 20.44 95 GLY A C 1
ATOM 766 O O . GLY A 1 95 ? 31.816 3.884 -16.507 1.00 22.49 95 GLY A O 1
ATOM 767 N N . SER A 1 96 ? 31.634 1.644 -16.394 1.00 20.71 96 SER A N 1
ATOM 768 C CA . SER A 1 96 ? 30.790 1.523 -17.586 1.00 23.09 96 SER A CA 1
ATOM 769 C C . SER A 1 96 ? 29.308 1.330 -17.290 1.00 22.78 96 SER A C 1
ATOM 770 O O . SER A 1 96 ? 28.507 1.187 -18.211 1.00 24.27 96 SER A O 1
ATOM 773 N N . LEU A 1 97 ? 28.935 1.316 -16.012 1.00 21.39 97 LEU A N 1
ATOM 774 C CA . LEU A 1 97 ? 27.541 1.138 -15.647 1.00 21.39 97 LEU A CA 1
ATOM 775 C C . LEU A 1 97 ? 26.707 2.335 -16.100 1.00 19.57 97 LEU A C 1
ATOM 776 O O . LEU A 1 97 ? 27.150 3.469 -16.032 1.00 18.76 97 LEU A O 1
ATOM 781 N N . SER A 1 98 ? 25.497 2.081 -16.559 1.00 19.89 98 SER A N 1
ATOM 782 C CA . SER A 1 98 ? 24.565 3.181 -16.713 1.00 21.40 98 SER A CA 1
ATOM 783 C C . SER A 1 98 ? 24.227 3.695 -15.304 1.00 21.79 98 SER A C 1
ATOM 784 O O . SER A 1 98 ? 24.324 2.951 -14.318 1.00 20.81 98 SER A O 1
ATOM 787 N N . ASN A 1 99 ? 23.803 4.951 -15.207 1.00 22.56 99 ASN A N 1
ATOM 788 C CA . ASN A 1 99 ? 23.419 5.494 -13.906 1.00 23.64 99 ASN A CA 1
ATOM 789 C C . ASN A 1 99 ? 22.429 4.561 -13.198 1.00 23.84 99 ASN A C 1
ATOM 790 O O . ASN A 1 99 ? 22.530 4.356 -11.997 1.00 23.77 99 ASN A O 1
ATOM 795 N N . ASP A 1 100 ? 21.506 3.960 -13.949 1.00 23.65 100 ASP A N 1
ATOM 796 C CA . ASP A 1 100 ? 20.481 3.086 -13.357 1.00 24.52 100 ASP A CA 1
ATOM 797 C C . ASP A 1 100 ? 21.008 1.749 -12.848 1.00 22.70 100 ASP A C 1
ATOM 798 O O . ASP A 1 100 ? 20.315 1.059 -12.096 1.00 23.03 100 ASP A O 1
ATOM 803 N N . GLN A 1 101 ? 22.206 1.370 -13.275 1.00 20.47 101 GLN A N 1
ATOM 804 C CA . GLN A 1 101 ? 22.774 0.085 -12.894 1.00 19.99 101 GLN A CA 1
ATOM 805 C C . GLN A 1 101 ? 23.638 0.195 -11.650 1.00 18.71 101 GLN A C 1
ATOM 806 O O . GLN A 1 101 ? 24.068 -0.816 -11.137 1.00 17.34 101 GLN A O 1
ATOM 812 N N . VAL A 1 102 ? 23.865 1.418 -11.177 1.00 17.46 102 VAL A N 1
ATOM 813 C CA . VAL A 1 102 ? 24.828 1.666 -10.097 1.00 17.91 102 VAL A CA 1
ATOM 814 C C . VAL A 1 102 ? 24.308 1.144 -8.774 1.00 17.46 102 VAL A C 1
ATOM 815 O O . VAL A 1 102 ? 25.001 0.409 -8.076 1.00 16.77 102 VAL A O 1
ATOM 819 N N . ARG A 1 103 ? 23.089 1.547 -8.428 1.00 18.04 103 ARG A N 1
ATOM 820 C CA . ARG A 1 103 ? 22.514 1.075 -7.190 1.00 18.62 103 ARG A CA 1
ATOM 821 C C . ARG A 1 103 ? 22.369 -0.451 -7.176 1.00 18.73 103 ARG A C 1
ATOM 822 O O . ARG A 1 103 ? 22.811 -1.091 -6.227 1.00 18.58 103 ARG A O 1
ATOM 830 N N . PRO A 1 104 ? 21.771 -1.050 -8.224 1.00 18.70 104 PRO A N 1
ATOM 831 C CA . PRO A 1 104 ? 21.673 -2.502 -8.258 1.00 18.68 104 PRO A CA 1
ATOM 832 C C . PRO A 1 104 ? 23.042 -3.169 -8.185 1.00 17.82 104 PRO A C 1
ATOM 833 O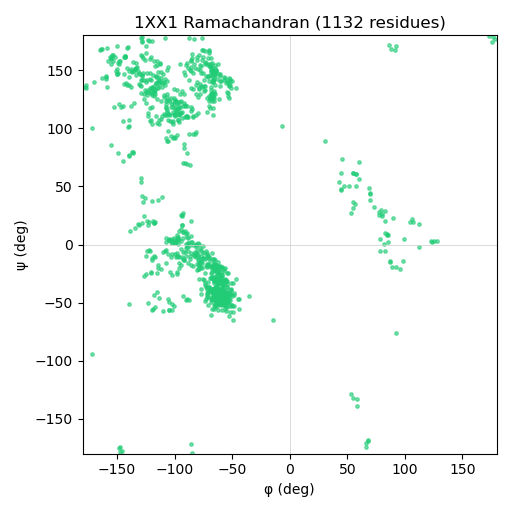 O . PRO A 1 104 ? 23.173 -4.203 -7.567 1.00 17.17 104 PRO A O 1
ATOM 837 N N . ALA A 1 105 ? 24.066 -2.569 -8.788 1.00 17.77 105 ALA A N 1
ATOM 838 C CA . ALA A 1 105 ? 25.411 -3.135 -8.639 1.00 16.25 105 ALA A CA 1
ATOM 839 C C . ALA A 1 105 ? 25.821 -3.190 -7.167 1.00 15.72 105 ALA A C 1
ATOM 840 O O . ALA A 1 105 ? 26.382 -4.198 -6.710 1.00 14.99 105 ALA A O 1
ATOM 842 N N . GLY A 1 106 ? 25.545 -2.107 -6.445 1.00 15.71 106 GLY A N 1
ATOM 843 C CA . GLY A 1 106 ? 25.839 -2.038 -5.012 1.00 15.16 106 GLY A CA 1
ATOM 844 C C . GLY A 1 106 ? 25.074 -3.126 -4.272 1.00 16.29 106 GLY A C 1
ATOM 845 O O . GLY A 1 106 ? 25.632 -3.855 -3.461 1.00 15.92 106 GLY A O 1
ATOM 846 N N . GLU A 1 107 ? 23.784 -3.231 -4.579 1.00 16.86 107 GLU A N 1
ATOM 847 C CA . GLU A 1 107 ? 22.947 -4.271 -4.008 1.00 17.34 107 GLU A CA 1
ATOM 848 C C . GLU A 1 107 ? 23.510 -5.644 -4.275 1.00 16.26 107 GLU A C 1
ATOM 849 O O . GLU A 1 107 ? 23.565 -6.483 -3.398 1.00 16.41 107 GLU A O 1
ATOM 855 N N . ASN A 1 108 ? 23.942 -5.874 -5.509 1.00 15.73 108 ASN A N 1
ATOM 856 C CA . ASN A 1 108 ? 24.467 -7.160 -5.892 1.00 15.00 108 ASN A CA 1
ATOM 857 C C . ASN A 1 108 ? 25.756 -7.520 -5.186 1.00 14.86 108 ASN A C 1
ATOM 858 O O . ASN A 1 108 ? 25.949 -8.665 -4.788 1.00 14.91 108 ASN A O 1
ATOM 863 N N . VAL A 1 109 ? 26.642 -6.539 -5.046 1.00 14.05 109 VAL A N 1
ATOM 864 C CA . VAL A 1 109 ? 27.890 -6.764 -4.364 1.00 13.84 109 VAL A CA 1
ATOM 865 C C . VAL A 1 109 ? 27.613 -7.038 -2.904 1.00 14.00 109 VAL A C 1
ATOM 866 O O . VAL A 1 109 ? 28.233 -7.924 -2.323 1.00 14.93 109 VAL A O 1
ATOM 870 N N . ALA A 1 110 ? 26.693 -6.278 -2.308 1.00 15.32 110 ALA A N 1
ATOM 871 C CA . ALA A 1 110 ? 26.283 -6.538 -0.921 1.00 15.59 110 ALA A CA 1
ATOM 872 C C . ALA A 1 110 ? 25.785 -7.982 -0.765 1.00 16.27 110 ALA A C 1
ATOM 873 O O . ALA A 1 110 ? 26.175 -8.692 0.151 1.00 16.34 110 ALA A O 1
ATOM 875 N N . LYS A 1 111 ? 24.935 -8.428 -1.680 1.00 16.17 111 LYS A N 1
ATOM 876 C CA . LYS A 1 111 ? 24.416 -9.788 -1.595 1.00 16.90 111 LYS A CA 1
ATOM 877 C C . LYS A 1 111 ? 25.518 -10.815 -1.745 1.00 16.83 111 LYS A C 1
ATOM 878 O O . LYS A 1 111 ? 25.606 -11.781 -0.984 1.00 16.65 111 LYS A O 1
ATOM 884 N N . GLU A 1 112 ? 26.426 -10.586 -2.691 1.00 15.98 112 GLU A N 1
ATOM 885 C CA . GLU A 1 112 ? 27.548 -11.490 -2.848 1.00 15.90 112 GLU A CA 1
ATOM 886 C C . GLU A 1 112 ? 28.378 -11.595 -1.574 1.00 15.89 112 GLU A C 1
ATOM 887 O O . GLU A 1 112 ? 28.734 -12.690 -1.128 1.00 15.21 112 GLU A O 1
ATOM 893 N N . LEU A 1 113 ? 28.729 -10.453 -1.015 1.00 15.53 113 LEU A N 1
ATOM 894 C CA . LEU A 1 113 ? 29.512 -10.449 0.200 1.00 15.71 113 LEU A CA 1
ATOM 895 C C . LEU A 1 113 ? 28.744 -11.102 1.341 1.00 16.75 113 LEU A C 1
ATOM 896 O O . LEU A 1 113 ? 29.304 -11.869 2.090 1.00 16.68 113 LEU A O 1
ATOM 901 N N . LEU A 1 114 ? 27.467 -10.789 1.444 1.00 17.99 114 LEU A N 1
ATOM 902 C CA . LEU A 1 114 ? 26.635 -11.339 2.506 1.00 19.53 114 LEU A CA 1
ATOM 903 C C . LEU A 1 114 ? 26.584 -12.836 2.389 1.00 19.31 114 LEU A C 1
ATOM 904 O O . LEU A 1 114 ? 26.814 -13.525 3.367 1.00 19.85 114 LEU A O 1
ATOM 909 N N . GLN A 1 115 ? 26.333 -13.359 1.187 1.00 19.67 115 GLN A N 1
ATOM 910 C CA . GLN A 1 115 ? 26.177 -14.808 1.045 1.00 20.11 115 GLN A CA 1
ATOM 911 C C . GLN A 1 115 ? 27.524 -15.489 1.080 1.00 19.61 115 GLN A C 1
ATOM 912 O O . GLN A 1 115 ? 27.692 -16.528 1.724 1.00 19.31 115 GLN A O 1
ATOM 918 N N . ASN A 1 116 ? 28.506 -14.910 0.391 1.00 17.27 116 ASN A N 1
ATOM 919 C CA . ASN A 1 116 ? 29.687 -15.697 0.070 1.00 16.60 116 ASN A CA 1
ATOM 920 C C . ASN A 1 116 ? 30.913 -15.329 0.852 1.00 16.03 116 ASN A C 1
ATOM 921 O O . ASN A 1 116 ? 31.855 -16.098 0.891 1.00 17.03 116 ASN A O 1
ATOM 926 N N . TYR A 1 117 ? 30.880 -14.171 1.478 1.00 15.35 117 TYR A N 1
ATOM 927 C CA . TYR A 1 117 ? 32.019 -13.753 2.254 1.00 16.05 117 TYR A CA 1
ATOM 928 C C . TYR A 1 117 ? 31.691 -13.787 3.747 1.00 16.50 117 TYR A C 1
ATOM 929 O O . TYR A 1 117 ? 32.392 -14.430 4.526 1.00 18.00 117 TYR A O 1
ATOM 938 N N . TRP A 1 118 ? 30.650 -13.065 4.134 1.00 17.55 118 TRP A N 1
ATOM 939 C CA . TRP A 1 118 ? 30.276 -12.958 5.523 1.00 17.56 118 TRP A CA 1
ATOM 940 C C . TRP A 1 118 ? 29.374 -14.097 5.925 1.00 18.78 118 TRP A C 1
ATOM 941 O O . TRP A 1 118 ? 29.064 -14.238 7.114 1.00 19.36 118 TRP A O 1
ATOM 952 N N . ASN A 1 119 ? 28.912 -14.866 4.947 1.00 19.75 119 ASN A N 1
ATOM 953 C CA . ASN A 1 119 ? 27.917 -15.895 5.214 1.00 21.57 119 ASN A CA 1
ATOM 954 C C . ASN A 1 119 ? 26.814 -15.413 6.169 1.00 21.41 119 ASN A C 1
ATOM 955 O O . ASN A 1 119 ? 26.548 -16.041 7.226 1.00 22.60 119 ASN A O 1
ATOM 960 N N . ASN A 1 120 ? 26.179 -14.302 5.828 1.00 21.82 120 ASN A N 1
ATOM 961 C CA . ASN A 1 120 ? 25.077 -13.766 6.626 1.00 23.81 120 ASN A CA 1
ATOM 962 C C . ASN A 1 120 ? 25.397 -13.574 8.099 1.00 24.45 120 ASN A C 1
ATOM 963 O O . ASN A 1 120 ? 24.493 -13.640 8.949 1.00 24.89 120 ASN A O 1
ATOM 968 N N . GLY A 1 121 ? 26.667 -13.360 8.412 1.00 24.64 121 GLY A N 1
ATOM 969 C CA . GLY A 1 121 ? 27.082 -13.095 9.788 1.00 25.64 121 GLY A CA 1
ATOM 970 C C . GLY A 1 121 ? 27.337 -14.338 10.609 1.00 26.15 121 GLY A C 1
ATOM 971 O O . GLY A 1 121 ? 27.694 -14.242 11.795 1.00 27.16 121 GLY A O 1
ATOM 972 N N . ASN A 1 122 ? 27.190 -15.496 9.973 1.00 25.65 122 ASN A N 1
ATOM 973 C CA . ASN A 1 122 ? 27.448 -16.792 10.597 1.00 26.31 122 ASN A CA 1
ATOM 974 C C . ASN A 1 122 ? 28.873 -17.190 10.418 1.00 26.30 122 ASN A C 1
ATOM 975 O O . ASN A 1 122 ? 29.204 -17.996 9.558 1.00 27.09 122 ASN A O 1
ATOM 980 N N . ASN A 1 123 ? 29.711 -16.591 11.242 1.00 26.39 123 ASN A N 1
ATOM 981 C CA . ASN A 1 123 ? 31.129 -16.833 11.195 1.00 27.92 123 ASN A CA 1
ATOM 982 C C . ASN A 1 123 ? 31.650 -16.834 9.743 1.00 26.74 123 ASN A C 1
ATOM 983 O O . ASN A 1 123 ? 32.112 -17.845 9.189 1.00 28.32 123 ASN A O 1
ATOM 988 N N . GLY A 1 124 ? 31.481 -15.681 9.121 1.00 24.80 124 GLY A N 1
ATOM 989 C CA . GLY A 1 124 ? 32.054 -15.434 7.820 1.00 21.45 124 GLY A CA 1
ATOM 990 C C . GLY A 1 124 ? 33.476 -14.946 7.986 1.00 19.93 124 GLY A C 1
ATOM 991 O O . GLY A 1 124 ? 34.028 -14.958 9.094 1.00 18.90 124 GLY A O 1
ATOM 992 N N . GLY A 1 125 ? 34.073 -14.520 6.871 1.00 18.83 125 GLY A N 1
ATOM 993 C CA . GLY A 1 125 ? 35.445 -14.026 6.889 1.00 17.63 125 GLY A CA 1
ATOM 994 C C . GLY A 1 125 ? 35.520 -12.768 7.721 1.00 17.12 125 GLY A C 1
ATOM 995 O O . GLY A 1 125 ? 34.560 -11.980 7.791 1.00 16.42 125 GLY A O 1
ATOM 996 N N . ARG A 1 126 ? 36.668 -12.589 8.373 1.00 16.93 126 ARG A N 1
ATOM 997 C CA . ARG A 1 126 ? 36.796 -11.534 9.342 1.00 16.12 126 ARG A CA 1
ATOM 998 C C . ARG A 1 126 ? 37.461 -10.311 8.762 1.00 16.16 126 ARG A C 1
ATOM 999 O O . ARG A 1 126 ? 37.510 -9.314 9.434 1.00 16.76 126 ARG A O 1
ATOM 1007 N N . ALA A 1 127 ? 37.970 -10.390 7.529 1.00 16.32 127 ALA A N 1
ATOM 1008 C CA . ALA A 1 127 ? 38.735 -9.250 6.992 1.00 15.32 127 ALA A CA 1
ATOM 1009 C C . ALA A 1 127 ? 37.802 -8.074 6.763 1.00 14.72 127 ALA A C 1
ATOM 1010 O O . ALA A 1 127 ? 36.622 -8.238 6.499 1.00 15.68 127 ALA A O 1
ATOM 1012 N N . TYR A 1 128 ? 38.358 -6.880 6.898 1.00 13.57 128 TYR A N 1
ATOM 1013 C CA . TYR A 1 128 ? 37.651 -5.675 6.569 1.00 13.50 128 TYR A CA 1
ATOM 1014 C C . TYR A 1 128 ? 37.653 -5.558 5.064 1.00 13.53 128 TYR A C 1
ATOM 1015 O O . TYR A 1 128 ? 38.548 -6.052 4.394 1.00 13.54 128 TYR A O 1
ATOM 1024 N N . VAL A 1 129 ? 36.642 -4.878 4.555 1.00 13.44 129 VAL A N 1
ATOM 1025 C CA . VAL A 1 129 ? 36.488 -4.762 3.111 1.00 13.74 129 VAL A CA 1
ATOM 1026 C C . VAL A 1 129 ? 36.366 -3.315 2.740 1.00 14.25 129 VAL A C 1
ATOM 1027 O O . VAL A 1 129 ? 35.532 -2.598 3.302 1.00 14.50 129 VAL A O 1
ATOM 1031 N N . VAL A 1 130 ? 37.161 -2.879 1.765 1.00 12.92 130 VAL A N 1
ATOM 1032 C CA . VAL A 1 130 ? 37.013 -1.509 1.269 1.00 13.30 130 VAL A CA 1
ATOM 1033 C C . VAL A 1 130 ? 36.373 -1.592 -0.118 1.00 12.75 130 VAL A C 1
ATOM 1034 O O . VAL A 1 130 ? 36.853 -2.297 -0.992 1.00 13.99 130 VAL A O 1
ATOM 1038 N N . LEU A 1 131 ? 35.244 -0.904 -0.263 1.00 12.83 131 LEU A N 1
ATOM 1039 C CA . LEU A 1 131 ? 34.555 -0.797 -1.513 1.00 12.71 131 LEU A CA 1
ATOM 1040 C C . LEU A 1 131 ? 35.158 0.424 -2.198 1.00 12.81 131 LEU A C 1
ATOM 1041 O O . LEU A 1 131 ? 34.951 1.582 -1.784 1.00 13.77 131 LEU A O 1
ATOM 1046 N N . SER A 1 132 ? 35.898 0.146 -3.247 1.00 12.42 132 SER A N 1
ATOM 1047 C CA . SER A 1 132 ? 36.611 1.196 -3.956 1.00 11.90 132 SER A CA 1
ATOM 1048 C C . SER A 1 132 ? 35.856 1.412 -5.267 1.00 12.15 132 SER A C 1
ATOM 1049 O O . SER A 1 132 ? 35.759 0.489 -6.087 1.00 12.07 132 SER A O 1
ATOM 1052 N N . LEU A 1 133 ? 35.290 2.614 -5.408 1.00 12.32 133 LEU A N 1
ATOM 1053 C CA . LEU A 1 133 ? 34.501 2.978 -6.584 1.00 13.28 133 LEU A CA 1
ATOM 1054 C C . LEU A 1 133 ? 35.252 4.053 -7.337 1.00 13.78 133 LEU A C 1
ATOM 1055 O O . LEU A 1 133 ? 35.883 4.903 -6.738 1.00 15.23 133 LEU A O 1
ATOM 1060 N N . PRO A 1 134 ? 35.205 3.979 -8.663 1.00 13.96 134 PRO A N 1
ATOM 1061 C CA . PRO A 1 134 ? 36.012 4.775 -9.563 1.00 14.43 134 PRO A CA 1
ATOM 1062 C C . PRO A 1 134 ? 35.310 6.065 -9.998 1.00 15.04 134 PRO A C 1
ATOM 1063 O O . PRO A 1 134 ? 35.799 6.762 -10.888 1.00 14.78 134 PRO A O 1
ATOM 1067 N N . ASP A 1 135 ? 34.204 6.378 -9.333 1.00 15.19 135 ASP A N 1
ATOM 1068 C CA . ASP A 1 135 ? 33.418 7.555 -9.672 1.00 16.05 135 ASP A CA 1
ATOM 1069 C C . ASP A 1 135 ? 32.702 8.001 -8.411 1.00 16.33 135 ASP A C 1
ATOM 1070 O O . ASP A 1 135 ? 31.915 7.254 -7.849 1.00 16.61 135 ASP A O 1
ATOM 1075 N N . ILE A 1 136 ? 32.992 9.212 -7.953 1.00 17.25 136 ILE A N 1
ATOM 1076 C CA . ILE A 1 136 ? 32.335 9.748 -6.779 1.00 18.86 136 ILE A CA 1
ATOM 1077 C C . ILE A 1 136 ? 30.828 9.856 -7.025 1.00 18.95 136 ILE A C 1
ATOM 1078 O O . ILE A 1 136 ? 30.057 9.948 -6.087 1.00 20.48 136 ILE A O 1
ATOM 1083 N N . GLY A 1 137 ? 30.427 9.824 -8.296 1.00 18.22 137 GLY A N 1
ATOM 1084 C CA . GLY A 1 137 ? 29.030 9.873 -8.682 1.00 18.32 137 GLY A CA 1
ATOM 1085 C C . GLY A 1 137 ? 28.313 8.553 -8.496 1.00 18.04 137 GLY A C 1
ATOM 1086 O O . GLY A 1 137 ? 27.093 8.468 -8.696 1.00 18.99 137 GLY A O 1
ATOM 1087 N N . HIS A 1 138 ? 29.068 7.520 -8.109 1.00 17.29 138 HIS A N 1
ATOM 1088 C CA . HIS A 1 138 ? 28.501 6.200 -7.911 1.00 17.34 138 HIS A CA 1
ATOM 1089 C C . HIS A 1 138 ? 28.086 5.926 -6.474 1.00 17.48 138 HIS A C 1
ATOM 1090 O O . HIS A 1 138 ? 27.970 4.775 -6.045 1.00 17.65 138 HIS A O 1
ATOM 1097 N N . TYR A 1 139 ? 27.794 6.984 -5.746 1.00 17.98 139 TYR A N 1
ATOM 1098 C CA . TYR A 1 139 ? 27.448 6.838 -4.342 1.00 18.11 139 TYR A CA 1
ATOM 1099 C C . TYR A 1 139 ? 26.185 6.003 -4.128 1.00 17.51 139 TYR A C 1
ATOM 1100 O O . TYR A 1 139 ? 25.993 5.422 -3.044 1.00 16.53 139 TYR A O 1
ATOM 1109 N N . GLU A 1 140 ? 25.322 5.893 -5.143 1.00 17.22 140 GLU A N 1
ATOM 1110 C CA . GLU A 1 140 ? 24.144 5.001 -5.003 1.00 16.98 140 GLU A CA 1
ATOM 1111 C C . GLU A 1 140 ? 24.532 3.545 -4.839 1.00 17.04 140 GLU A C 1
ATOM 1112 O O . GLU A 1 140 ? 23.793 2.755 -4.277 1.00 16.76 140 GLU A O 1
ATOM 1118 N N . PHE A 1 141 ? 25.691 3.176 -5.368 1.00 15.70 141 PHE A N 1
ATOM 1119 C CA . PHE A 1 141 ? 26.201 1.839 -5.170 1.00 15.51 141 PHE A CA 1
ATOM 1120 C C . PHE A 1 141 ? 26.212 1.575 -3.660 1.00 15.41 141 PHE A C 1
ATOM 1121 O O . PHE A 1 141 ? 25.757 0.528 -3.211 1.00 15.91 141 PHE A O 1
ATOM 1129 N N . VAL A 1 142 ? 26.739 2.533 -2.907 1.00 15.81 142 VAL A N 1
ATOM 1130 C CA . VAL A 1 142 ? 26.899 2.378 -1.446 1.00 16.78 142 VAL A CA 1
ATOM 1131 C C . VAL A 1 142 ? 25.530 2.421 -0.782 1.00 17.03 142 VAL A C 1
ATOM 1132 O O . VAL A 1 142 ? 25.252 1.663 0.141 1.00 16.52 142 VAL A O 1
ATOM 1136 N N . ARG A 1 143 ? 24.677 3.302 -1.278 1.00 17.01 143 ARG A N 1
ATOM 1137 C CA . ARG A 1 143 ? 23.311 3.363 -0.765 1.00 17.73 143 ARG A CA 1
ATOM 1138 C C . ARG A 1 143 ? 22.634 2.015 -0.945 1.00 17.79 143 ARG A C 1
ATOM 1139 O O . ARG A 1 143 ? 22.033 1.494 0.012 1.00 17.88 143 ARG A O 1
ATOM 1147 N N . GLY A 1 144 ? 22.765 1.412 -2.130 1.00 17.58 144 GLY A N 1
ATOM 1148 C CA . GLY A 1 144 ? 22.170 0.083 -2.391 1.00 17.97 144 GLY A CA 1
ATOM 1149 C C . GLY A 1 144 ? 22.812 -1.001 -1.539 1.00 18.13 144 GLY A C 1
ATOM 1150 O O . GLY A 1 144 ? 22.127 -1.907 -0.987 1.00 17.89 144 GLY A O 1
ATOM 1151 N N . PHE A 1 145 ? 24.132 -0.897 -1.421 1.00 16.84 145 PHE A N 1
ATOM 1152 C CA . PHE A 1 145 ? 24.907 -1.830 -0.620 1.00 17.37 145 PHE A CA 1
ATOM 1153 C C . PHE A 1 145 ? 24.426 -1.830 0.839 1.00 17.56 145 PHE A C 1
ATOM 1154 O O . PHE A 1 145 ? 24.116 -2.876 1.409 1.00 18.01 145 PHE A O 1
ATOM 1162 N N . LYS A 1 146 ? 24.331 -0.643 1.412 1.00 19.56 146 LYS A N 1
ATOM 1163 C CA . LYS A 1 146 ? 23.922 -0.499 2.805 1.00 21.62 146 LYS A CA 1
ATOM 1164 C C . LYS A 1 146 ? 22.484 -0.950 2.960 1.00 22.78 146 LYS A C 1
ATOM 1165 O O . LYS A 1 146 ? 22.143 -1.626 3.931 1.00 22.91 146 LYS A O 1
ATOM 1171 N N . GLU A 1 147 ? 21.658 -0.617 1.970 1.00 23.35 147 GLU A N 1
ATOM 1172 C CA . GLU A 1 147 ? 20.236 -0.971 2.005 1.00 25.74 147 GLU A CA 1
ATOM 1173 C C . GLU A 1 147 ? 20.059 -2.472 2.208 1.00 25.43 147 GLU A C 1
ATOM 1174 O O . GLU A 1 147 ? 19.312 -2.905 3.098 1.00 25.95 147 GLU A O 1
ATOM 1180 N N . VAL A 1 148 ? 20.774 -3.250 1.399 1.00 23.66 148 VAL A N 1
ATOM 1181 C CA . VAL A 1 148 ? 20.734 -4.700 1.450 1.00 23.51 148 VAL A CA 1
ATOM 1182 C C . VAL A 1 148 ? 21.117 -5.210 2.842 1.00 23.33 148 VAL A C 1
ATOM 1183 O O . VAL A 1 148 ? 20.405 -6.015 3.451 1.00 23.25 148 VAL A O 1
ATOM 1187 N N . LEU A 1 149 ? 22.241 -4.732 3.343 1.00 24.10 149 LEU A N 1
ATOM 1188 C CA . LEU A 1 149 ? 22.712 -5.205 4.639 1.00 25.34 149 LEU A CA 1
ATOM 1189 C C . LEU A 1 149 ? 21.693 -4.891 5.719 1.00 26.58 149 LEU A C 1
ATOM 1190 O O . LEU A 1 149 ? 21.369 -5.746 6.557 1.00 27.52 149 LEU A O 1
ATOM 1195 N N . LYS A 1 150 ? 21.172 -3.676 5.671 1.00 28.40 150 LYS A N 1
ATOM 1196 C CA . LYS A 1 150 ? 20.188 -3.222 6.647 1.00 30.38 150 LYS A CA 1
ATOM 1197 C C . LYS A 1 150 ? 18.898 -4.037 6.537 1.00 30.86 150 LYS A C 1
ATOM 1198 O O . LYS A 1 150 ? 18.445 -4.611 7.530 1.00 30.98 150 LYS A O 1
ATOM 1204 N N . LYS A 1 151 ? 18.342 -4.139 5.333 1.00 31.73 151 LYS A N 1
ATOM 1205 C CA . LYS A 1 151 ? 17.158 -4.972 5.084 1.00 32.08 151 LYS A CA 1
ATOM 1206 C C . LYS A 1 151 ? 17.313 -6.422 5.563 1.00 31.96 151 LYS A C 1
ATOM 1207 O O . LYS A 1 151 ? 16.373 -7.012 6.118 1.00 32.29 151 LYS A O 1
ATOM 1213 N N . GLU A 1 152 ? 18.480 -7.009 5.328 1.00 30.62 152 GLU A N 1
ATOM 1214 C CA . GLU A 1 152 ? 18.710 -8.391 5.679 1.00 30.08 152 GLU A CA 1
ATOM 1215 C C . GLU A 1 152 ? 19.056 -8.569 7.157 1.00 29.13 152 GLU A C 1
ATOM 1216 O O . GLU A 1 152 ? 19.274 -9.694 7.609 1.00 29.47 152 GLU A O 1
ATOM 1222 N N . GLY A 1 153 ? 19.097 -7.464 7.900 1.00 28.01 153 GLY A N 1
ATOM 1223 C CA . GLY A 1 153 ? 19.355 -7.502 9.337 1.00 27.24 153 GLY A CA 1
ATOM 1224 C C . GLY A 1 153 ? 20.815 -7.707 9.676 1.00 27.19 153 GLY A C 1
ATOM 1225 O O . GLY A 1 153 ? 21.159 -8.274 10.726 1.00 26.87 153 GLY A O 1
ATOM 1226 N N . HIS A 1 154 ? 21.686 -7.256 8.777 1.00 26.05 154 HIS A N 1
ATOM 1227 C CA . HIS A 1 154 ? 23.117 -7.380 9.007 1.00 26.17 154 HIS A CA 1
ATOM 1228 C C . HIS A 1 154 ? 23.787 -6.041 8.893 1.00 25.33 154 HIS A C 1
ATOM 1229 O O . HIS A 1 154 ? 24.888 -5.926 8.369 1.00 24.05 154 HIS A O 1
ATOM 1236 N N . GLU A 1 155 ? 23.118 -5.024 9.418 1.00 25.06 155 GLU A N 1
ATOM 1237 C CA . GLU A 1 155 ? 23.692 -3.688 9.481 1.00 25.55 155 GLU A CA 1
ATOM 1238 C C . GLU A 1 155 ? 25.037 -3.715 10.211 1.00 24.79 155 GLU A C 1
ATOM 1239 O O . GLU A 1 155 ? 25.931 -2.951 9.873 1.00 24.74 155 GLU A O 1
ATOM 1245 N N . ASP A 1 156 ? 25.177 -4.636 11.165 1.00 24.29 156 ASP A N 1
ATOM 1246 C CA . ASP A 1 156 ? 26.393 -4.758 11.962 1.00 23.66 156 ASP A CA 1
ATOM 1247 C C . ASP A 1 156 ? 27.607 -5.059 11.100 1.00 22.06 156 ASP A C 1
ATOM 1248 O O . ASP A 1 156 ? 28.723 -4.673 1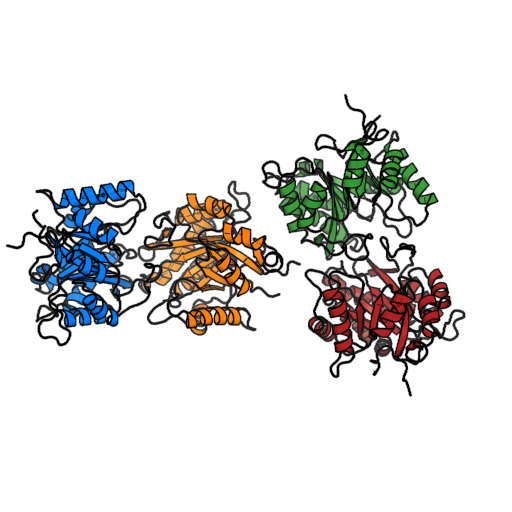1.436 1.00 21.66 156 ASP A O 1
ATOM 1253 N N . LEU A 1 157 ? 27.382 -5.717 9.966 1.00 20.99 157 LEU A N 1
ATOM 1254 C CA . LEU A 1 157 ? 28.490 -6.019 9.052 1.00 18.90 157 LEU A CA 1
ATOM 1255 C C . LEU A 1 157 ? 29.095 -4.769 8.419 1.00 17.91 157 LEU A C 1
ATOM 1256 O O . LEU A 1 157 ? 30.233 -4.802 7.924 1.00 17.70 157 LEU A O 1
ATOM 1261 N N . LEU A 1 158 ? 28.373 -3.655 8.459 1.00 17.63 158 LEU A N 1
ATOM 1262 C CA . LEU A 1 158 ? 28.966 -2.399 8.012 1.00 17.05 158 LEU A CA 1
ATOM 1263 C C . LEU A 1 158 ? 30.131 -1.978 8.865 1.00 16.57 158 LEU A C 1
ATOM 1264 O O . LEU A 1 158 ? 30.911 -1.141 8.450 1.00 15.46 158 LEU A O 1
ATOM 1269 N N . GLU A 1 159 ? 30.258 -2.546 10.066 1.00 16.74 159 GLU A N 1
ATOM 1270 C CA . GLU A 1 159 ? 31.457 -2.322 10.849 1.00 17.37 159 GLU A CA 1
ATOM 1271 C C . GLU A 1 159 ? 32.681 -2.784 10.073 1.00 16.59 159 GLU A C 1
ATOM 1272 O O . GLU A 1 159 ? 33.765 -2.292 10.316 1.00 17.36 159 GLU A O 1
ATOM 1278 N N . LYS A 1 160 ? 32.496 -3.734 9.156 1.00 16.06 160 LYS A N 1
ATOM 1279 C CA . LYS A 1 160 ? 33.614 -4.368 8.469 1.00 15.88 160 LYS A CA 1
ATOM 1280 C C . LYS A 1 160 ? 33.845 -3.742 7.104 1.00 15.41 160 LYS A C 1
ATOM 1281 O O . LYS A 1 160 ? 34.715 -4.194 6.372 1.00 16.74 160 LYS A O 1
ATOM 1287 N N . VAL A 1 161 ? 33.086 -2.704 6.780 1.00 15.05 161 VAL A N 1
ATOM 1288 C CA . VAL A 1 161 ? 33.071 -2.146 5.409 1.00 15.25 161 VAL A CA 1
ATOM 1289 C C . VAL A 1 161 ? 33.550 -0.692 5.437 1.00 14.47 161 VAL A C 1
ATOM 1290 O O . VAL A 1 161 ? 33.111 0.110 6.271 1.00 14.43 161 VAL A O 1
ATOM 1294 N N . GLY A 1 162 ? 34.428 -0.374 4.491 1.00 12.60 162 GLY A N 1
ATOM 1295 C CA . GLY A 1 162 ? 34.918 0.971 4.261 1.00 12.00 162 GLY A CA 1
ATOM 1296 C C . GLY A 1 162 ? 34.738 1.316 2.797 1.00 12.89 162 GLY A C 1
ATOM 1297 O O . GLY A 1 162 ? 34.267 0.489 1.996 1.00 12.52 162 GLY A O 1
ATOM 1298 N N . TYR A 1 163 ? 35.125 2.543 2.478 1.00 13.54 163 TYR A N 1
ATOM 1299 C CA . TYR A 1 163 ? 34.728 3.148 1.229 1.00 13.97 163 TYR A CA 1
ATOM 1300 C C . TYR A 1 163 ? 35.864 3.956 0.708 1.00 13.93 163 TYR A C 1
ATOM 1301 O O . TYR A 1 163 ? 36.565 4.650 1.448 1.00 13.31 163 TYR A O 1
ATOM 1310 N N . ASP A 1 164 ? 36.045 3.853 -0.598 1.00 13.99 164 ASP A N 1
ATOM 1311 C CA . ASP A 1 164 ? 37.007 4.715 -1.246 1.00 14.84 164 ASP A CA 1
ATOM 1312 C C . ASP A 1 164 ? 36.361 5.128 -2.553 1.00 15.07 164 ASP A C 1
ATOM 1313 O O . ASP A 1 164 ? 36.263 4.331 -3.463 1.00 15.63 164 ASP A O 1
ATOM 1318 N N . PHE A 1 165 ? 35.929 6.386 -2.619 1.00 17.16 165 PHE A N 1
ATOM 1319 C CA . PHE A 1 165 ? 35.369 6.918 -3.839 1.00 19.81 165 PHE A CA 1
ATOM 1320 C C . PHE A 1 165 ? 36.454 7.763 -4.397 1.00 21.16 165 PHE A C 1
ATOM 1321 O O . PHE A 1 165 ? 36.978 8.654 -3.738 1.00 20.77 165 PHE A O 1
ATOM 1329 N N . SER A 1 166 ? 36.799 7.498 -5.633 1.00 23.48 166 SER A N 1
ATOM 1330 C CA . SER A 1 166 ? 37.713 8.399 -6.294 1.00 24.67 166 SER A CA 1
ATOM 1331 C C . SER A 1 166 ? 37.250 8.556 -7.714 1.00 25.09 166 SER A C 1
ATOM 1332 O O . SER A 1 166 ? 36.342 7.856 -8.160 1.00 25.40 166 SER A O 1
ATOM 1335 N N . GLY A 1 167 ? 37.851 9.505 -8.405 1.00 25.25 167 GLY A N 1
ATOM 1336 C CA . GLY A 1 167 ? 37.509 9.718 -9.776 1.00 24.42 167 GLY A CA 1
ATOM 1337 C C . GLY A 1 167 ? 36.087 10.221 -9.939 1.00 24.57 167 GLY A C 1
ATOM 1338 O O . GLY A 1 167 ? 35.396 10.546 -8.954 1.00 24.73 167 GLY A O 1
ATOM 1339 N N . PRO A 1 168 ? 35.624 10.255 -11.187 1.00 24.20 168 PRO A N 1
ATOM 1340 C CA . PRO A 1 168 ? 36.389 9.686 -12.290 1.00 24.31 168 PRO A CA 1
ATOM 1341 C C . PRO A 1 168 ? 37.538 10.600 -12.681 1.00 24.94 168 PRO A C 1
ATOM 1342 O O . PRO A 1 168 ? 37.669 11.685 -12.120 1.00 24.45 168 PRO A O 1
ATOM 1346 N N . TYR A 1 169 ? 38.350 10.188 -13.644 1.00 24.52 169 TYR A N 1
ATOM 1347 C CA . TYR A 1 169 ? 39.412 11.064 -14.114 1.00 27.65 169 TYR A CA 1
ATOM 1348 C C . TYR A 1 169 ? 38.933 12.117 -15.108 1.00 28.05 169 TYR A C 1
ATOM 1349 O O . TYR A 1 169 ? 39.634 13.097 -15.355 1.00 30.26 169 TYR A O 1
ATOM 1358 N N . LEU A 1 170 ? 37.753 11.929 -15.682 1.00 27.94 170 LEU A N 1
ATOM 1359 C CA . LEU A 1 170 ? 37.230 12.902 -16.651 1.00 28.57 170 LEU A CA 1
ATOM 1360 C C . LEU A 1 170 ? 36.088 13.686 -16.065 1.00 28.75 170 LEU A C 1
ATOM 1361 O O . LEU A 1 170 ? 35.268 13.101 -15.371 1.00 28.95 170 LEU A O 1
ATOM 1366 N N . PRO A 1 171 ? 35.996 14.999 -16.375 1.00 29.39 171 PRO A N 1
ATOM 1367 C CA . PRO A 1 171 ? 36.962 15.838 -17.087 1.00 29.67 171 PRO A CA 1
ATOM 1368 C C . PRO A 1 171 ? 38.175 16.176 -16.230 1.00 29.63 171 PRO A C 1
ATOM 1369 O O . PRO A 1 171 ? 39.253 16.488 -16.754 1.00 29.99 171 PRO A O 1
ATOM 1373 N N . SER A 1 172 ? 37.995 16.139 -14.913 1.00 29.73 172 SER A N 1
ATOM 1374 C CA . SER A 1 172 ? 39.075 16.373 -13.961 1.00 29.39 172 SER A CA 1
ATOM 1375 C C . SER A 1 172 ? 38.835 15.441 -12.791 1.00 28.82 172 SER A C 1
ATOM 1376 O O . SER A 1 172 ? 37.725 14.932 -12.606 1.00 28.81 172 SER A O 1
ATOM 1379 N N . LEU A 1 173 ? 39.878 15.207 -12.011 1.00 28.54 173 LEU A N 1
ATOM 1380 C CA . LEU A 1 173 ? 39.742 14.494 -10.748 1.00 27.79 173 LEU A CA 1
ATOM 1381 C C . LEU A 1 173 ? 38.956 15.319 -9.739 1.00 26.52 173 LEU A C 1
ATOM 1382 O O . LEU A 1 173 ? 39.115 16.537 -9.675 1.00 26.62 173 LEU A O 1
ATOM 1387 N N . PRO A 1 174 ? 38.075 14.668 -8.959 1.00 26.00 174 PRO A N 1
ATOM 1388 C CA . PRO A 1 174 ? 37.291 15.466 -8.027 1.00 25.24 174 PRO A CA 1
ATOM 1389 C C . PRO A 1 174 ? 38.161 16.023 -6.933 1.00 24.69 174 PRO A C 1
ATOM 1390 O O . PRO A 1 174 ? 39.211 15.448 -6.591 1.00 22.60 174 PRO A O 1
ATOM 1394 N N . THR A 1 175 ? 37.725 17.152 -6.387 1.00 23.36 175 THR A N 1
ATOM 1395 C CA . THR A 1 175 ? 38.394 17.748 -5.255 1.00 23.44 175 THR A CA 1
ATOM 1396 C C . THR A 1 175 ? 38.138 16.851 -4.050 1.00 23.03 175 THR A C 1
ATOM 1397 O O . THR A 1 175 ? 37.267 15.981 -4.093 1.00 22.08 175 THR A O 1
ATOM 1401 N N . LEU A 1 176 ? 38.895 17.070 -2.978 1.00 23.49 176 LEU A N 1
ATOM 1402 C CA . LEU A 1 176 ? 38.629 16.386 -1.739 1.00 23.96 176 LEU A CA 1
ATOM 1403 C C . LEU A 1 176 ? 37.257 16.747 -1.233 1.00 23.74 176 LEU A C 1
ATOM 1404 O O . LEU A 1 176 ? 36.535 15.918 -0.671 1.00 22.69 176 LEU A O 1
ATOM 1409 N N . ASP A 1 177 ? 36.894 18.014 -1.413 1.00 23.74 177 ASP A N 1
ATOM 1410 C CA . ASP A 1 177 ? 35.574 18.439 -1.024 1.00 24.32 177 ASP A CA 1
ATOM 1411 C C . ASP A 1 177 ? 34.456 17.700 -1.732 1.00 22.36 177 ASP A C 1
ATOM 1412 O O . ASP A 1 177 ? 33.457 17.351 -1.107 1.00 21.61 177 ASP A O 1
ATOM 1417 N N . ALA A 1 178 ? 34.631 17.483 -3.038 1.00 21.54 178 ALA A N 1
ATOM 1418 C CA . ALA A 1 178 ? 33.645 16.831 -3.866 1.00 20.41 178 ALA A CA 1
ATOM 1419 C C . ALA A 1 178 ? 33.551 15.379 -3.423 1.00 19.17 178 ALA A C 1
ATOM 1420 O O . ALA A 1 178 ? 32.473 14.813 -3.353 1.00 19.06 178 ALA A O 1
ATOM 1422 N N . THR A 1 179 ? 34.705 14.816 -3.091 1.00 19.63 179 THR A N 1
ATOM 1423 C CA . THR A 1 179 ? 34.807 13.430 -2.619 1.00 19.00 179 THR A CA 1
ATOM 1424 C C . THR A 1 179 ? 34.094 13.312 -1.293 1.00 19.32 179 THR A C 1
ATOM 1425 O O . THR A 1 179 ? 33.282 12.416 -1.092 1.00 18.54 179 THR A O 1
ATOM 1429 N N . HIS A 1 180 ? 34.370 14.249 -0.382 1.00 18.67 180 HIS A N 1
ATOM 1430 C CA . HIS A 1 180 ? 33.652 14.279 0.886 1.00 19.93 180 HIS A CA 1
ATOM 1431 C C . HIS A 1 180 ? 32.153 14.339 0.661 1.00 19.35 180 HIS A C 1
ATOM 1432 O O . HIS A 1 180 ? 31.397 13.621 1.290 1.00 18.56 180 HIS A O 1
ATOM 1439 N N . GLU A 1 181 ? 31.733 15.219 -0.240 1.00 19.54 181 GLU A N 1
ATOM 1440 C CA . GLU A 1 181 ? 30.302 15.361 -0.527 1.00 20.68 181 GLU A CA 1
ATOM 1441 C C . GLU A 1 181 ? 29.680 14.063 -1.021 1.00 19.56 181 GLU A C 1
ATOM 1442 O O . GLU A 1 181 ? 28.564 13.730 -0.661 1.00 20.02 181 GLU A O 1
ATOM 1448 N N . ALA A 1 182 ? 30.429 13.331 -1.836 1.00 18.82 182 ALA A N 1
ATOM 1449 C CA . ALA A 1 182 ? 29.997 12.045 -2.344 1.00 18.81 182 ALA A CA 1
ATOM 1450 C C . ALA A 1 182 ? 29.785 11.080 -1.183 1.00 17.38 182 ALA A C 1
ATOM 1451 O O . ALA A 1 182 ? 28.803 10.348 -1.175 1.00 17.27 182 ALA A O 1
ATOM 1453 N N . TYR A 1 183 ? 30.694 11.092 -0.209 1.00 17.73 183 TYR A N 1
ATOM 1454 C CA . TYR A 1 183 ? 30.463 10.287 0.990 1.00 17.83 183 TYR A CA 1
ATOM 1455 C C . TYR A 1 183 ? 29.184 10.653 1.695 1.00 17.48 183 TYR A C 1
ATOM 1456 O O . TYR A 1 183 ? 28.402 9.786 2.028 1.00 17.48 183 TYR A O 1
ATOM 1465 N N . LYS A 1 184 ? 28.940 11.948 1.838 1.00 17.90 184 LYS A N 1
ATOM 1466 C CA . LYS A 1 184 ? 27.694 12.434 2.434 1.00 19.02 184 LYS A CA 1
ATOM 1467 C C . LYS A 1 184 ? 26.502 11.903 1.669 1.00 19.32 184 LYS A C 1
ATOM 1468 O O . LYS A 1 184 ? 25.524 11.421 2.271 1.00 19.48 184 LYS A O 1
ATOM 1474 N N . LYS A 1 185 ? 26.581 11.973 0.341 1.00 19.80 185 LYS A N 1
ATOM 1475 C CA . LYS A 1 185 ? 25.506 11.486 -0.507 1.00 19.82 185 LYS A CA 1
ATOM 1476 C C . LYS A 1 185 ? 25.267 9.996 -0.336 1.00 19.91 185 LYS A C 1
ATOM 1477 O O . LYS A 1 185 ? 24.129 9.550 -0.390 1.00 19.97 185 LYS A O 1
ATOM 1483 N N . ALA A 1 186 ? 26.335 9.234 -0.087 1.00 19.62 186 ALA A N 1
ATOM 1484 C CA . ALA A 1 186 ? 26.221 7.788 0.180 1.00 20.60 186 ALA A CA 1
ATOM 1485 C C . ALA A 1 186 ? 25.811 7.470 1.613 1.00 20.63 186 ALA A C 1
ATOM 1486 O O . ALA A 1 186 ? 25.592 6.301 1.941 1.00 22.02 186 ALA A O 1
ATOM 1488 N N . GLY A 1 187 ? 25.756 8.492 2.470 1.00 21.06 187 GLY A N 1
ATOM 1489 C CA . GLY A 1 187 ? 25.423 8.297 3.897 1.00 21.20 187 GLY A CA 1
ATOM 1490 C C . GLY A 1 187 ? 26.600 7.649 4.612 1.00 21.62 187 GLY A C 1
ATOM 1491 O O . GLY A 1 187 ? 26.427 6.868 5.571 1.00 21.63 187 GLY A O 1
ATOM 1492 N N . VAL A 1 188 ? 27.800 7.984 4.129 1.00 20.52 188 VAL A N 1
ATOM 1493 C CA . VAL A 1 188 ? 29.060 7.444 4.657 1.00 20.73 188 VAL A CA 1
ATOM 1494 C C . VAL A 1 188 ? 29.694 8.520 5.510 1.00 21.14 188 VAL A C 1
ATOM 1495 O O . VAL A 1 188 ? 30.027 9.585 5.024 1.00 22.15 188 VAL A O 1
ATOM 1499 N N . ASP A 1 189 ? 29.863 8.237 6.797 1.00 22.03 189 ASP A N 1
ATOM 1500 C CA . ASP A 1 189 ? 30.408 9.245 7.693 1.00 22.85 189 ASP A CA 1
ATOM 1501 C C . ASP A 1 189 ? 31.618 8.716 8.466 1.00 22.34 189 ASP A C 1
ATOM 1502 O O . ASP A 1 189 ? 31.944 9.198 9.557 1.00 22.68 189 ASP A O 1
ATOM 1507 N N . GLY A 1 190 ? 32.270 7.712 7.889 1.00 20.40 190 GLY A N 1
ATOM 1508 C CA . GLY A 1 190 ? 33.453 7.099 8.484 1.00 19.45 190 GLY A CA 1
ATOM 1509 C C . GLY A 1 190 ? 33.855 5.924 7.617 1.00 17.34 190 GLY A C 1
ATOM 1510 O O . GLY A 1 190 ? 33.125 5.547 6.684 1.00 15.69 190 GLY A O 1
ATOM 1511 N N . HIS A 1 191 ? 34.992 5.325 7.949 1.00 16.17 191 HIS A N 1
ATOM 1512 C CA . HIS A 1 191 ? 35.462 4.124 7.267 1.00 16.08 191 HIS A CA 1
ATOM 1513 C C . HIS A 1 191 ? 35.854 4.563 5.865 1.00 16.57 191 HIS A C 1
ATOM 1514 O O . HIS A 1 191 ? 35.475 3.928 4.885 1.00 16.08 191 HIS A O 1
ATOM 1521 N N . ILE A 1 192 ? 36.546 5.689 5.785 1.00 16.19 192 ILE A N 1
ATOM 1522 C CA . ILE A 1 192 ? 36.958 6.263 4.494 1.00 15.50 192 ILE A CA 1
ATOM 1523 C C . ILE A 1 192 ? 38.447 6.078 4.242 1.00 15.19 192 ILE A C 1
ATOM 1524 O O . ILE A 1 192 ? 39.316 6.491 5.043 1.00 14.00 192 ILE A O 1
ATOM 1529 N N . TRP A 1 193 ? 38.728 5.451 3.098 1.00 13.54 193 TRP A N 1
ATOM 1530 C CA . TRP A 1 193 ? 40.057 5.314 2.575 1.00 13.75 193 TRP A CA 1
ATOM 1531 C C . TRP A 1 193 ? 40.218 6.195 1.345 1.00 14.75 193 TRP A C 1
ATOM 1532 O O . TRP A 1 193 ? 39.312 6.333 0.524 1.00 15.70 193 TRP A O 1
ATOM 1543 N N . LEU A 1 194 ? 41.364 6.814 1.234 1.00 15.39 194 LEU A N 1
ATOM 1544 C CA . LEU A 1 194 ? 41.662 7.512 -0.015 1.00 17.32 194 LEU A CA 1
ATOM 1545 C C . LEU A 1 194 ? 42.878 6.898 -0.666 1.00 18.12 194 LEU A C 1
ATOM 1546 O O . LEU A 1 194 ? 43.860 6.611 -0.012 1.00 16.88 194 LEU A O 1
ATOM 1551 N N . SER A 1 195 ? 42.822 6.697 -1.974 1.00 20.22 195 SER A N 1
ATOM 1552 C CA . SER A 1 195 ? 43.981 6.153 -2.647 1.00 22.31 195 SER A CA 1
ATOM 1553 C C . SER A 1 195 ? 44.513 7.198 -3.583 1.00 24.39 195 SER A C 1
ATOM 1554 O O . SER A 1 195 ? 43.744 7.975 -4.145 1.00 22.78 195 SER A O 1
ATOM 1557 N N . ASP A 1 196 ? 45.829 7.235 -3.710 1.00 26.76 196 ASP A N 1
ATOM 1558 C CA . ASP A 1 196 ? 46.475 8.172 -4.606 1.00 30.83 196 ASP A CA 1
ATOM 1559 C C . ASP A 1 196 ? 47.528 7.453 -5.438 1.00 32.68 196 ASP A C 1
ATOM 1560 O O . ASP A 1 196 ? 48.037 6.393 -5.051 1.00 30.92 196 ASP A O 1
ATOM 1565 N N . GLY A 1 197 ? 47.833 8.044 -6.591 1.00 35.45 197 GLY A N 1
ATOM 1566 C CA . GLY A 1 197 ? 48.897 7.569 -7.454 1.00 39.64 197 GLY A CA 1
ATOM 1567 C C . GLY A 1 197 ? 48.509 6.706 -8.647 1.00 42.40 197 GLY A C 1
ATOM 1568 O O . GLY A 1 197 ? 49.401 6.202 -9.324 1.00 42.67 197 GLY A O 1
ATOM 1569 N N . LEU A 1 198 ? 47.210 6.509 -8.903 1.00 45.57 198 LEU A N 1
ATOM 1570 C CA . LEU A 1 198 ? 46.774 5.746 -10.096 1.00 47.66 198 LEU A CA 1
ATOM 1571 C C . LEU A 1 198 ? 47.348 6.389 -11.359 1.00 49.47 198 LEU A C 1
ATOM 1572 O O . LEU A 1 198 ? 47.903 5.696 -12.223 1.00 49.67 198 LEU A O 1
ATOM 1577 N N . THR A 1 199 ? 47.214 7.714 -11.450 1.00 51.58 199 THR A N 1
ATOM 1578 C CA . THR A 1 199 ? 47.858 8.496 -12.504 1.00 53.41 199 THR A CA 1
ATOM 1579 C C . THR A 1 199 ? 48.936 9.404 -11.921 1.00 54.47 199 THR A C 1
ATOM 1580 O O . THR A 1 199 ? 48.910 9.729 -10.726 1.00 54.58 199 THR A O 1
ATOM 1584 N N . ASN A 1 200 ? 49.901 9.768 -12.766 1.00 55.74 200 ASN A N 1
ATOM 1585 C CA . ASN A 1 200 ? 50.720 10.966 -12.558 1.00 56.80 200 ASN A CA 1
ATOM 1586 C C . ASN A 1 200 ? 50.740 11.820 -13.836 1.00 57.27 200 ASN A C 1
ATOM 1587 O O . ASN A 1 200 ? 51.799 12.118 -14.410 1.00 57.33 200 ASN A O 1
ATOM 1592 N N . PHE A 1 201 ? 49.525 12.188 -14.257 1.00 57.71 201 PHE A N 1
ATOM 1593 C CA . PHE A 1 201 ? 49.266 13.018 -15.443 1.00 58.01 201 PHE A CA 1
ATOM 1594 C C . PHE A 1 201 ? 49.567 14.502 -15.216 1.00 57.79 201 PHE A C 1
ATOM 1595 O O . PHE A 1 201 ? 49.462 15.311 -16.144 1.00 57.79 201 PHE A O 1
ATOM 1603 N N . SER A 1 202 ? 49.886 14.851 -13.972 1.00 57.40 202 SER A N 1
ATOM 1604 C CA . SER A 1 202 ? 50.342 16.186 -13.605 1.00 57.36 202 SER A CA 1
ATOM 1605 C C . SER A 1 202 ? 51.167 16.055 -12.328 1.00 56.94 202 SER A C 1
ATOM 1606 O O . SER A 1 202 ? 50.630 16.227 -11.230 1.00 57.03 202 SER A O 1
ATOM 1609 N N . PRO A 1 203 ? 52.477 15.751 -12.466 1.00 56.36 203 PRO A N 1
ATOM 1610 C CA . PRO A 1 203 ? 53.344 15.412 -11.329 1.00 55.92 203 PRO A CA 1
ATOM 1611 C C . PRO A 1 203 ? 53.283 16.433 -10.188 1.00 55.21 203 PRO A C 1
ATOM 1612 O O . PRO A 1 203 ? 53.225 16.049 -9.016 1.00 55.28 203 PRO A O 1
ATOM 1616 N N . LEU A 1 204 ? 53.280 17.716 -10.549 1.00 54.32 204 LEU A N 1
ATOM 1617 C CA . LEU A 1 204 ? 53.226 18.823 -9.589 1.00 53.23 204 LEU A CA 1
ATOM 1618 C C . LEU A 1 204 ? 51.919 18.792 -8.784 1.00 52.13 204 LEU A C 1
ATOM 1619 O O . LEU A 1 204 ? 51.942 18.739 -7.550 1.00 51.92 204 LEU A O 1
ATOM 1624 N N . GLY A 1 205 ? 50.791 18.807 -9.499 1.00 50.84 205 GLY A N 1
ATOM 1625 C CA . GLY A 1 205 ? 49.458 18.723 -8.897 1.00 49.17 205 GLY A CA 1
ATOM 1626 C C . GLY A 1 205 ? 49.206 17.400 -8.188 1.00 48.09 205 GLY A C 1
ATOM 1627 O O . GLY A 1 205 ? 48.443 17.339 -7.225 1.00 47.68 205 GLY A O 1
ATOM 1628 N N . ASP A 1 206 ? 49.850 16.343 -8.677 1.00 46.96 206 ASP A N 1
ATOM 1629 C CA . ASP A 1 206 ? 49.858 15.038 -8.013 1.00 46.08 206 ASP A CA 1
ATOM 1630 C C . ASP A 1 206 ? 50.543 15.094 -6.648 1.00 44.97 206 ASP A C 1
ATOM 1631 O O . ASP A 1 206 ? 50.001 14.578 -5.665 1.00 44.39 206 ASP A O 1
ATOM 1636 N N . MET A 1 207 ? 51.731 15.707 -6.592 1.00 43.51 207 MET A N 1
ATOM 1637 C CA . MET A 1 207 ? 52.427 15.910 -5.313 1.00 42.44 207 MET A CA 1
ATOM 1638 C C . MET A 1 207 ? 51.536 16.696 -4.348 1.00 40.64 207 MET A C 1
ATOM 1639 O O . MET A 1 207 ? 51.297 16.265 -3.224 1.00 39.97 207 MET A O 1
ATOM 1644 N N . ALA A 1 208 ? 51.034 17.840 -4.815 1.00 39.06 208 ALA A N 1
ATOM 1645 C CA . ALA A 1 208 ? 50.165 18.701 -4.006 1.00 37.21 208 ALA A CA 1
ATOM 1646 C C . ALA A 1 208 ? 48.936 17.942 -3.518 1.00 35.91 208 ALA A C 1
ATOM 1647 O O . ALA A 1 208 ? 48.548 18.077 -2.361 1.00 35.15 208 ALA A O 1
ATOM 1649 N N . ARG A 1 209 ? 48.345 17.133 -4.397 1.00 34.21 209 ARG A N 1
ATOM 1650 C CA . ARG A 1 209 ? 47.136 16.386 -4.059 1.00 33.34 209 ARG A CA 1
ATOM 1651 C C . ARG A 1 209 ? 47.380 15.399 -2.906 1.00 31.90 209 ARG A C 1
ATOM 1652 O O . ARG A 1 209 ? 46.562 15.295 -1.999 1.00 30.17 209 ARG A O 1
ATOM 1660 N N . LEU A 1 210 ? 48.510 14.701 -2.946 1.00 30.66 210 LEU A N 1
ATOM 1661 C CA . LEU A 1 210 ? 48.858 13.787 -1.864 1.00 29.86 210 LEU A CA 1
ATOM 1662 C C . LEU A 1 210 ? 49.065 14.548 -0.550 1.00 29.06 210 LEU A C 1
ATOM 1663 O O . LEU A 1 210 ? 48.520 14.165 0.476 1.00 28.10 210 LEU A O 1
ATOM 1668 N N . LYS A 1 211 ? 49.831 15.635 -0.610 1.00 28.32 211 LYS A N 1
ATOM 1669 C CA . LYS A 1 211 ? 50.083 16.466 0.565 1.00 27.96 211 LYS A CA 1
ATOM 1670 C C . LYS A 1 211 ? 48.772 17.035 1.105 1.00 26.98 211 LYS A C 1
ATOM 1671 O O . LYS A 1 211 ? 48.585 17.081 2.307 1.00 26.50 211 LYS A O 1
ATOM 1677 N N . GLU A 1 212 ? 47.877 17.462 0.212 1.00 25.65 212 GLU A N 1
ATOM 1678 C CA . GLU A 1 212 ? 46.585 17.961 0.613 1.00 26.37 212 GLU A CA 1
ATOM 1679 C C . GLU A 1 212 ? 45.806 16.860 1.311 1.00 24.54 212 GLU A C 1
ATOM 1680 O O . GLU A 1 212 ? 45.192 17.107 2.355 1.00 24.40 212 GLU A O 1
ATOM 1686 N N . ALA A 1 213 ? 45.821 15.654 0.727 1.00 22.97 213 ALA A N 1
ATOM 1687 C CA . ALA A 1 213 ? 45.059 14.533 1.287 1.00 21.78 213 ALA A CA 1
ATOM 1688 C C . ALA A 1 213 ? 45.566 14.207 2.671 1.00 20.75 213 ALA A C 1
ATOM 1689 O O . ALA A 1 213 ? 44.781 13.993 3.590 1.00 20.89 213 ALA A O 1
ATOM 1691 N N . ILE A 1 214 ? 46.888 14.156 2.801 1.00 19.73 214 ILE A N 1
ATOM 1692 C CA . ILE A 1 214 ? 47.521 13.867 4.071 1.00 19.43 214 ILE A CA 1
ATOM 1693 C C . ILE A 1 214 ? 47.138 14.923 5.095 1.00 18.88 214 ILE A C 1
ATOM 1694 O O . ILE A 1 214 ? 46.737 14.607 6.215 1.00 18.51 214 ILE A O 1
ATOM 1699 N N . LYS A 1 215 ? 47.253 16.180 4.696 1.00 20.14 215 LYS A N 1
ATOM 1700 C CA . LYS A 1 215 ? 46.877 17.281 5.557 1.00 20.93 215 LYS A CA 1
ATOM 1701 C C . LYS A 1 215 ? 45.407 17.145 5.969 1.00 20.07 215 LYS A C 1
ATOM 1702 O O . LYS A 1 215 ? 45.071 17.309 7.148 1.00 20.23 215 LYS A O 1
ATOM 1708 N N . SER A 1 216 ? 44.549 16.803 5.014 1.00 20.17 216 SER A N 1
ATOM 1709 C CA . SER A 1 216 ? 43.131 16.653 5.293 1.00 19.20 216 SER A CA 1
ATOM 1710 C C . SER A 1 216 ? 42.908 15.510 6.277 1.00 19.09 216 SER A C 1
ATOM 1711 O O . SER A 1 216 ? 42.235 15.663 7.281 1.00 18.28 216 SER A O 1
ATOM 1714 N N . ARG A 1 217 ? 43.508 14.358 6.005 1.00 18.57 217 ARG A N 1
ATOM 1715 C CA . ARG A 1 217 ? 43.367 13.249 6.922 1.00 18.74 217 ARG A CA 1
ATOM 1716 C C . ARG A 1 217 ? 43.745 13.677 8.347 1.00 18.60 217 ARG A C 1
ATOM 1717 O O . ARG A 1 217 ? 43.093 13.309 9.313 1.00 18.96 217 ARG A O 1
ATOM 1725 N N . ASP A 1 218 ? 44.821 14.437 8.450 1.00 19.97 218 ASP A N 1
ATOM 1726 C CA . ASP A 1 218 ? 45.426 14.724 9.741 1.00 21.79 218 ASP A CA 1
ATOM 1727 C C . ASP A 1 218 ? 44.826 15.938 10.408 1.00 22.94 218 ASP A C 1
ATOM 1728 O O . ASP A 1 218 ? 45.243 16.314 11.510 1.00 23.90 218 ASP A O 1
ATOM 1733 N N . SER A 1 219 ? 43.841 16.523 9.744 1.00 24.26 219 SER A N 1
ATOM 1734 C CA . SER A 1 219 ? 43.133 17.666 10.281 1.00 25.84 219 SER A CA 1
ATOM 1735 C C . SER A 1 219 ? 42.046 17.236 11.245 1.00 26.85 219 SER A C 1
ATOM 1736 O O . SER A 1 219 ? 41.477 16.142 11.141 1.00 26.74 219 SER A O 1
ATOM 1739 N N . ALA A 1 220 ? 41.748 18.124 12.187 1.00 28.43 220 ALA A N 1
ATOM 1740 C CA . ALA A 1 220 ? 40.732 17.853 13.196 1.00 29.88 220 ALA A CA 1
ATOM 1741 C C . ALA A 1 220 ? 39.377 17.567 12.552 1.00 30.21 220 ALA A C 1
ATOM 1742 O O . ALA A 1 220 ? 38.638 16.692 13.019 1.00 31.16 220 ALA A O 1
ATOM 1744 N N . ASN A 1 221 ? 39.076 18.276 11.467 1.00 30.50 221 ASN A N 1
ATOM 1745 C CA . ASN A 1 221 ? 37.793 18.136 10.782 1.00 31.03 221 ASN A CA 1
ATOM 1746 C C . ASN A 1 221 ? 37.850 17.117 9.632 1.00 30.10 221 ASN A C 1
ATOM 1747 O O . ASN A 1 221 ? 36.972 17.077 8.773 1.00 30.68 221 ASN A O 1
ATOM 1752 N N . GLY A 1 222 ? 38.878 16.280 9.641 1.00 28.39 222 GLY A N 1
ATOM 1753 C CA . GLY A 1 222 ? 39.134 15.379 8.521 1.00 25.76 222 GLY A CA 1
ATOM 1754 C C . GLY A 1 222 ? 38.102 14.284 8.384 1.00 24.57 222 GLY A C 1
ATOM 1755 O O . GLY A 1 222 ? 37.471 13.876 9.366 1.00 23.76 222 GLY A O 1
ATOM 1756 N N . PHE A 1 223 ? 37.925 13.797 7.159 1.00 22.82 223 PHE A N 1
ATOM 1757 C CA . PHE A 1 223 ? 36.989 12.697 6.921 1.00 21.56 223 PHE A CA 1
ATOM 1758 C C . PHE A 1 223 ? 37.732 11.432 6.466 1.00 20.39 223 PHE A C 1
ATOM 1759 O O . PHE A 1 223 ? 37.190 10.332 6.513 1.00 20.74 223 PHE A O 1
ATOM 1767 N N . ILE A 1 224 ? 38.965 11.600 6.019 1.00 19.35 224 ILE A N 1
ATOM 1768 C CA . ILE A 1 224 ? 39.735 10.468 5.487 1.00 18.20 224 ILE A CA 1
ATOM 1769 C C . ILE A 1 224 ? 40.334 9.688 6.656 1.00 18.05 224 ILE A C 1
ATOM 1770 O O . ILE A 1 224 ? 40.968 10.274 7.524 1.00 18.82 224 ILE A O 1
ATOM 1775 N N . ASN A 1 225 ? 40.150 8.378 6.689 1.00 16.56 225 ASN A N 1
ATOM 1776 C CA . ASN A 1 225 ? 40.732 7.638 7.784 1.00 15.48 225 ASN A CA 1
ATOM 1777 C C . ASN A 1 225 ? 42.094 7.120 7.413 1.00 15.68 225 ASN A C 1
ATOM 1778 O O . ASN A 1 225 ? 43.007 7.251 8.192 1.00 16.53 225 ASN A O 1
ATOM 1783 N N . LYS A 1 226 ? 42.229 6.561 6.210 1.00 15.24 226 LYS A N 1
ATOM 1784 C CA . LYS A 1 226 ? 43.507 6.027 5.773 1.00 13.95 226 LYS A CA 1
ATOM 1785 C C . LYS A 1 226 ? 43.769 6.493 4.357 1.00 14.39 226 LYS A C 1
ATOM 1786 O O . LYS A 1 226 ? 42.824 6.705 3.582 1.00 14.91 226 LYS A O 1
ATOM 1792 N N . ILE A 1 227 ? 45.051 6.629 4.036 1.00 14.36 227 ILE A N 1
ATOM 1793 C CA . ILE A 1 227 ? 45.478 6.945 2.663 1.00 14.75 227 ILE A CA 1
ATOM 1794 C C . ILE A 1 227 ? 46.382 5.823 2.240 1.00 16.03 227 ILE A C 1
ATOM 1795 O O . ILE A 1 227 ? 47.300 5.449 2.989 1.00 14.93 227 ILE A O 1
ATOM 1800 N N . TYR A 1 228 ? 46.109 5.275 1.057 1.00 17.22 228 TYR A N 1
ATOM 1801 C CA . TYR A 1 228 ? 47.002 4.294 0.453 1.00 18.32 228 TYR A CA 1
ATOM 1802 C C . TYR A 1 228 ? 47.483 4.796 -0.898 1.00 19.74 228 TYR A C 1
ATOM 1803 O O . TYR A 1 228 ? 46.756 5.446 -1.631 1.00 18.67 228 TYR A O 1
ATOM 1812 N N . TYR A 1 229 ? 48.741 4.517 -1.168 1.00 21.25 229 TYR A N 1
ATOM 1813 C CA . TYR A 1 229 ? 49.368 4.983 -2.386 1.00 23.19 229 TYR A CA 1
ATOM 1814 C C . TYR A 1 229 ? 49.545 3.781 -3.262 1.00 24.41 229 TYR A C 1
ATOM 1815 O O . TYR A 1 229 ? 49.941 2.720 -2.795 1.00 20.77 229 TYR A O 1
ATOM 1824 N N . TRP A 1 230 ? 49.258 3.911 -4.550 1.00 26.20 230 TRP A N 1
ATOM 1825 C CA . TRP A 1 230 ? 49.372 2.695 -5.301 1.00 29.56 230 TRP A CA 1
ATOM 1826 C C . TRP A 1 230 ? 50.392 2.577 -6.380 1.00 30.65 230 TRP A C 1
ATOM 1827 O O . TRP A 1 230 ? 50.827 3.566 -6.942 1.00 31.09 230 TRP A O 1
ATOM 1838 N N . SER A 1 231 ? 50.680 1.307 -6.644 1.00 30.96 231 SER A N 1
ATOM 1839 C CA . SER A 1 231 ? 51.934 0.750 -7.043 1.00 29.61 231 SER A CA 1
ATOM 1840 C C . SER A 1 231 ? 53.178 1.460 -6.519 1.00 27.70 231 SER A C 1
ATOM 1841 O O . SER A 1 231 ? 53.732 2.385 -7.108 1.00 28.53 231 SER A O 1
ATOM 1844 N N . VAL A 1 232 ? 53.570 0.990 -5.349 1.00 22.92 232 VAL A N 1
ATOM 1845 C CA . VAL A 1 232 ? 54.843 1.330 -4.765 1.00 20.29 232 VAL A CA 1
ATOM 1846 C C . VAL A 1 232 ? 55.555 -0.006 -4.712 1.00 18.48 232 VAL A C 1
ATOM 1847 O O . VAL A 1 232 ? 55.160 -0.863 -3.928 1.00 16.73 232 VAL A O 1
ATOM 1851 N N . ASP A 1 233 ? 56.587 -0.189 -5.537 1.00 16.09 233 ASP A N 1
ATOM 1852 C CA . ASP A 1 233 ? 57.168 -1.513 -5.761 1.00 15.16 233 ASP A CA 1
ATOM 1853 C C . ASP A 1 233 ? 58.645 -1.615 -5.424 1.00 14.78 233 ASP A C 1
ATOM 1854 O O . ASP A 1 233 ? 59.235 -2.693 -5.530 1.00 15.99 233 ASP A O 1
ATOM 1859 N N . LYS A 1 234 ? 59.251 -0.493 -5.088 1.00 14.37 234 LYS A N 1
ATOM 1860 C CA . LYS A 1 234 ? 60.674 -0.504 -4.811 1.00 13.91 234 LYS A CA 1
ATOM 1861 C C . LYS A 1 234 ? 60.953 -0.005 -3.420 1.00 13.81 234 LYS A C 1
ATOM 1862 O O . LYS A 1 234 ? 60.174 0.723 -2.851 1.00 13.66 234 LYS A O 1
ATOM 1868 N N . VAL A 1 235 ? 62.125 -0.360 -2.903 1.00 14.10 235 VAL A N 1
ATOM 1869 C CA . VAL A 1 235 ? 62.468 0.065 -1.563 1.00 14.17 235 VAL A CA 1
ATOM 1870 C C . VAL A 1 235 ? 62.420 1.577 -1.482 1.00 14.22 235 VAL A C 1
ATOM 1871 O O . VAL A 1 235 ? 61.842 2.116 -0.566 1.00 15.22 235 VAL A O 1
ATOM 1875 N N . SER A 1 236 ? 63.022 2.269 -2.459 1.00 15.58 236 SER A N 1
ATOM 1876 C CA . SER A 1 236 ? 63.122 3.721 -2.397 1.00 16.12 236 SER A CA 1
ATOM 1877 C C . SER A 1 236 ? 61.747 4.354 -2.311 1.00 16.86 236 SER A C 1
ATOM 1878 O O . SER A 1 236 ? 61.516 5.221 -1.459 1.00 17.87 236 SER A O 1
ATOM 1881 N N . THR A 1 237 ? 60.837 3.917 -3.190 1.00 16.63 237 THR A N 1
ATOM 1882 C CA . THR A 1 237 ? 59.500 4.506 -3.260 1.00 16.99 237 THR A CA 1
ATOM 1883 C C . THR A 1 237 ? 58.694 4.095 -2.034 1.00 16.47 237 THR A C 1
ATOM 1884 O O . THR A 1 237 ? 57.841 4.869 -1.549 1.00 16.63 237 THR A O 1
ATOM 1888 N N . THR A 1 238 ? 58.964 2.895 -1.534 1.00 15.37 238 THR A N 1
ATOM 1889 C CA . THR A 1 238 ? 58.286 2.414 -0.324 1.00 15.05 238 THR A CA 1
ATOM 1890 C C . THR A 1 238 ? 58.634 3.304 0.845 1.00 15.37 238 THR A C 1
ATOM 1891 O O . THR A 1 238 ? 57.759 3.812 1.550 1.00 15.54 238 THR A O 1
ATOM 1895 N N . LYS A 1 239 ? 59.917 3.520 1.039 1.00 15.35 239 LYS A N 1
ATOM 1896 C CA . LYS A 1 239 ? 60.379 4.414 2.086 1.00 16.30 239 LYS A CA 1
ATOM 1897 C C . LYS A 1 239 ? 59.811 5.816 1.917 1.00 16.95 239 LYS A C 1
ATOM 1898 O O . LYS A 1 239 ? 59.381 6.425 2.885 1.00 17.23 239 LYS A O 1
ATOM 1904 N N . ALA A 1 240 ? 59.742 6.289 0.675 1.00 16.93 240 ALA A N 1
ATOM 1905 C CA . ALA A 1 240 ? 59.227 7.624 0.376 1.00 17.57 240 ALA A CA 1
ATOM 1906 C C . ALA A 1 240 ? 57.750 7.744 0.748 1.00 17.01 240 ALA A C 1
ATOM 1907 O O . ALA A 1 240 ? 57.299 8.756 1.269 1.00 17.99 240 ALA A O 1
ATOM 1909 N N . ALA A 1 241 ? 57.012 6.680 0.495 1.00 16.98 241 ALA A N 1
ATOM 1910 C CA . ALA A 1 241 ? 55.585 6.642 0.783 1.00 16.98 241 ALA A CA 1
ATOM 1911 C C . ALA A 1 241 ? 55.352 6.656 2.285 1.00 16.51 241 ALA A C 1
ATOM 1912 O O . ALA A 1 241 ? 54.510 7.398 2.767 1.00 16.66 241 ALA A O 1
ATOM 1914 N N . LEU A 1 242 ? 56.094 5.826 3.010 1.00 16.78 242 LEU A N 1
ATOM 1915 C CA . LEU A 1 242 ? 55.989 5.783 4.453 1.00 16.42 242 LEU A CA 1
ATOM 1916 C C . LEU A 1 242 ? 56.370 7.132 5.002 1.00 17.91 242 LEU A C 1
ATOM 1917 O O . LEU A 1 242 ? 55.704 7.661 5.896 1.00 17.20 242 LEU A O 1
ATOM 1922 N N . ASP A 1 243 ? 57.446 7.676 4.458 1.00 18.23 243 ASP A N 1
ATOM 1923 C CA . ASP A 1 243 ? 57.971 8.927 4.996 1.00 19.40 243 ASP A CA 1
ATOM 1924 C C . ASP A 1 243 ? 57.075 10.124 4.751 1.00 19.67 243 ASP A C 1
ATOM 1925 O O . ASP A 1 243 ? 57.136 11.109 5.507 1.00 21.16 243 ASP A O 1
ATOM 1930 N N . VAL A 1 244 ? 56.235 10.065 3.722 1.00 19.40 244 VAL A N 1
ATOM 1931 C CA . VAL A 1 244 ? 55.303 11.144 3.438 1.00 19.83 244 VAL A CA 1
ATOM 1932 C C . VAL A 1 244 ? 54.031 10.966 4.304 1.00 19.14 244 VAL A C 1
ATOM 1933 O O . VAL A 1 244 ? 53.259 11.895 4.518 1.00 19.20 244 VAL A O 1
ATOM 1937 N N . GLY A 1 245 ? 53.840 9.757 4.808 1.00 18.36 245 GLY A N 1
ATOM 1938 C CA . GLY A 1 245 ? 52.841 9.539 5.840 1.00 17.52 245 GLY A CA 1
ATOM 1939 C C . GLY A 1 245 ? 51.636 8.712 5.442 1.00 16.74 245 GLY A C 1
ATOM 1940 O O . GLY A 1 245 ? 50.633 8.739 6.137 1.00 15.83 245 GLY A O 1
ATOM 1941 N N . VAL A 1 246 ? 51.724 7.953 4.352 1.00 15.97 246 VAL A N 1
ATOM 1942 C CA . VAL A 1 246 ? 50.596 7.110 3.957 1.00 16.07 246 VAL A CA 1
ATOM 1943 C C . VAL A 1 246 ? 50.393 5.967 4.952 1.00 15.36 246 VAL A C 1
ATOM 1944 O O . VAL A 1 246 ? 51.338 5.548 5.643 1.00 15.77 246 VAL A O 1
ATOM 1948 N N . ASP A 1 247 ? 49.163 5.464 4.999 1.00 15.05 247 ASP A N 1
ATOM 1949 C CA . ASP A 1 247 ? 48.815 4.360 5.884 1.00 14.98 247 ASP A CA 1
ATOM 1950 C C . ASP A 1 247 ? 48.872 3.061 5.159 1.00 15.56 247 ASP A C 1
ATOM 1951 O O . ASP A 1 247 ? 48.858 2.012 5.771 1.00 14.78 247 ASP A O 1
ATOM 1956 N N . GLY A 1 248 ? 48.890 3.128 3.829 1.00 16.00 248 GLY A N 1
ATOM 1957 C CA . GLY A 1 248 ? 48.798 1.917 3.035 1.00 16.05 248 GLY A CA 1
ATOM 1958 C C . GLY A 1 248 ? 49.647 2.027 1.804 1.00 16.11 248 GLY A C 1
ATOM 1959 O O . GLY A 1 248 ? 49.811 3.110 1.242 1.00 15.37 248 GLY A O 1
ATOM 1960 N N . ILE A 1 249 ? 50.191 0.896 1.409 1.00 15.41 249 ILE A N 1
ATOM 1961 C CA . ILE A 1 249 ? 50.980 0.788 0.224 1.00 18.00 249 ILE A CA 1
ATOM 1962 C C . ILE A 1 249 ? 50.333 -0.304 -0.598 1.00 16.54 249 ILE A C 1
ATOM 1963 O O . ILE A 1 249 ? 50.217 -1.443 -0.140 1.00 17.80 249 ILE A O 1
ATOM 1968 N N . MET A 1 250 ? 49.940 0.038 -1.814 1.00 16.15 250 MET A N 1
ATOM 1969 C CA . MET A 1 250 ? 49.503 -0.954 -2.729 1.00 16.29 250 MET A CA 1
ATOM 1970 C C . MET A 1 250 ? 50.697 -1.300 -3.559 1.00 15.09 250 MET A C 1
ATOM 1971 O O . MET A 1 250 ? 51.338 -0.428 -4.124 1.00 15.36 250 MET A O 1
ATOM 1976 N N . THR A 1 251 ? 50.966 -2.588 -3.659 1.00 13.32 251 THR A N 1
ATOM 1977 C CA . THR A 1 251 ? 52.203 -3.023 -4.235 1.00 14.27 251 THR A CA 1
ATOM 1978 C C . THR A 1 251 ? 52.050 -4.349 -4.930 1.00 13.27 251 THR A C 1
ATOM 1979 O O . THR A 1 251 ? 51.279 -5.201 -4.500 1.00 12.92 251 THR A O 1
ATOM 1983 N N . ASN A 1 252 ? 52.819 -4.522 -5.996 1.00 12.42 252 ASN A N 1
ATOM 1984 C CA . ASN A 1 252 ? 52.924 -5.789 -6.652 1.00 13.21 252 ASN A CA 1
ATOM 1985 C C . ASN A 1 252 ? 53.837 -6.721 -5.907 1.00 12.94 252 ASN A C 1
ATOM 1986 O O . ASN A 1 252 ? 53.827 -7.896 -6.199 1.00 14.42 252 ASN A O 1
ATOM 1991 N N . TYR A 1 253 ? 54.619 -6.192 -4.959 1.00 12.37 253 TYR A N 1
ATOM 1992 C CA . TYR A 1 253 ? 55.659 -6.987 -4.280 1.00 12.66 253 TYR A CA 1
ATOM 1993 C C . TYR A 1 253 ? 55.645 -6.691 -2.798 1.00 13.00 253 TYR A C 1
ATOM 1994 O O . TYR A 1 253 ? 56.469 -5.896 -2.329 1.00 13.48 253 TYR A O 1
ATOM 2003 N N . PRO A 1 254 ? 54.698 -7.298 -2.060 1.00 13.21 254 PRO A N 1
ATOM 2004 C CA . PRO A 1 254 ? 54.516 -7.017 -0.645 1.00 13.16 254 PRO A CA 1
ATOM 2005 C C . PRO A 1 254 ? 55.776 -7.257 0.160 1.00 12.46 254 PRO A C 1
ATOM 2006 O O . PRO A 1 254 ? 55.906 -6.691 1.207 1.00 13.69 254 PRO A O 1
ATOM 2010 N N . ASN A 1 255 ? 56.679 -8.088 -0.349 1.00 13.13 255 ASN A N 1
ATOM 2011 C CA . ASN A 1 255 ? 57.914 -8.375 0.376 1.00 12.92 255 ASN A CA 1
ATOM 2012 C C . ASN A 1 255 ? 58.760 -7.118 0.510 1.00 13.31 255 ASN A C 1
ATOM 2013 O O . ASN A 1 255 ? 59.535 -7.008 1.438 1.00 13.09 255 ASN A O 1
ATOM 2018 N N . VAL A 1 256 ? 58.656 -6.194 -0.448 1.00 13.02 256 VAL A N 1
ATOM 2019 C CA . VAL A 1 256 ? 59.478 -4.977 -0.367 1.00 13.17 256 VAL A CA 1
ATOM 2020 C C . VAL A 1 256 ? 59.184 -4.221 0.928 1.00 13.07 256 VAL A C 1
ATOM 2021 O O . VAL A 1 256 ? 60.096 -3.901 1.688 1.00 13.66 256 VAL A O 1
ATOM 2025 N N . LEU A 1 257 ? 57.903 -3.971 1.205 1.00 13.10 257 LEU A N 1
ATOM 2026 C CA . LEU A 1 257 ? 57.527 -3.208 2.377 1.00 14.22 257 LEU A CA 1
ATOM 2027 C C . LEU A 1 257 ? 57.920 -3.984 3.618 1.00 14.69 257 LEU A C 1
ATOM 2028 O O . LEU A 1 257 ? 58.391 -3.385 4.570 1.00 15.36 257 LEU A O 1
ATOM 2033 N N . ILE A 1 258 ? 57.737 -5.300 3.599 1.00 14.43 258 ILE A N 1
ATOM 2034 C CA . ILE A 1 258 ? 58.151 -6.103 4.748 1.00 14.94 258 ILE A CA 1
ATOM 2035 C C . ILE A 1 258 ? 59.621 -5.836 5.081 1.00 15.59 258 ILE A C 1
ATOM 2036 O O . ILE A 1 258 ? 59.958 -5.606 6.239 1.00 16.28 258 ILE A O 1
ATOM 2041 N N . GLY A 1 259 ? 60.495 -5.845 4.073 1.00 14.72 259 GLY A N 1
ATOM 2042 C CA . GLY A 1 259 ? 61.919 -5.562 4.317 1.00 16.08 259 GLY A CA 1
ATOM 2043 C C . GLY A 1 259 ? 62.113 -4.158 4.853 1.00 15.01 259 GLY A C 1
ATOM 2044 O O . GLY A 1 259 ? 62.874 -3.945 5.775 1.00 16.30 259 GLY A O 1
ATOM 2045 N N . VAL A 1 260 ? 61.438 -3.189 4.253 1.00 15.35 260 VAL A N 1
ATOM 2046 C CA . VAL A 1 260 ? 61.559 -1.787 4.683 1.00 16.23 260 VAL A CA 1
ATOM 2047 C C . VAL A 1 260 ? 61.153 -1.649 6.149 1.00 17.80 260 VAL A C 1
ATOM 2048 O O . VAL A 1 260 ? 61.828 -0.963 6.937 1.00 17.48 260 VAL A O 1
ATOM 2052 N N . LEU A 1 261 ? 60.058 -2.308 6.518 1.00 17.87 261 LEU A N 1
ATOM 2053 C CA . LEU A 1 261 ? 59.570 -2.198 7.894 1.00 18.51 261 LEU A CA 1
ATOM 2054 C C . LEU A 1 261 ? 60.517 -2.805 8.910 1.00 19.50 261 LEU A C 1
ATOM 2055 O O . LEU A 1 261 ? 60.324 -2.596 10.110 1.00 21.40 261 LEU A O 1
ATOM 2060 N N . LYS A 1 262 ? 61.503 -3.572 8.461 1.00 20.40 262 LYS A N 1
ATOM 2061 C CA . LYS A 1 262 ? 62.505 -4.124 9.370 1.00 22.32 262 LYS A CA 1
ATOM 2062 C C . LYS A 1 262 ? 63.670 -3.164 9.562 1.00 22.28 262 LYS A C 1
ATOM 2063 O O . LYS A 1 262 ? 64.469 -3.321 10.495 1.00 22.10 262 LYS A O 1
ATOM 2069 N N . GLU A 1 263 ? 63.780 -2.180 8.677 1.00 21.74 263 GLU A N 1
ATOM 2070 C CA . GLU A 1 263 ? 64.961 -1.340 8.643 1.00 22.46 263 GLU A CA 1
ATOM 2071 C C . GLU A 1 263 ? 64.950 -0.356 9.782 1.00 23.35 263 GLU A C 1
ATOM 2072 O O . GLU A 1 263 ? 63.897 0.108 10.205 1.00 22.41 263 GLU A O 1
ATOM 2078 N N . SER A 1 264 ? 66.141 -0.026 10.263 1.00 24.36 264 SER A N 1
ATOM 2079 C CA . SER A 1 264 ? 66.283 1.029 11.259 1.00 26.15 264 SER A CA 1
ATOM 2080 C C . SER A 1 264 ? 65.680 2.308 10.725 1.00 25.97 264 SER A C 1
ATOM 2081 O O . SER A 1 264 ? 65.789 2.595 9.540 1.00 27.60 264 SER A O 1
ATOM 2084 N N . GLY A 1 265 ? 65.046 3.107 11.573 1.00 26.20 265 GLY A N 1
ATOM 2085 C CA . GLY A 1 265 ? 64.551 4.417 11.088 1.00 25.38 265 GLY A CA 1
ATOM 2086 C C . GLY A 1 265 ? 63.259 4.308 10.283 1.00 24.70 265 GLY A C 1
ATOM 2087 O O . GLY A 1 265 ? 62.669 5.335 9.846 1.00 26.18 265 GLY A O 1
ATOM 2088 N N . TYR A 1 266 ? 62.854 3.057 10.059 1.00 22.28 266 TYR A N 1
ATOM 2089 C CA . TYR A 1 266 ? 61.511 2.699 9.623 1.00 20.44 266 TYR A CA 1
ATOM 2090 C C . TYR A 1 266 ? 60.834 1.892 10.682 1.00 18.92 266 TYR A C 1
ATOM 2091 O O . TYR A 1 266 ? 59.648 2.089 10.953 1.00 18.80 266 TYR A O 1
ATOM 2100 N N . ASN A 1 267 ? 61.581 0.982 11.293 1.00 18.54 267 ASN A N 1
ATOM 2101 C CA . ASN A 1 267 ? 60.960 0.060 12.229 1.00 19.22 267 ASN A CA 1
ATOM 2102 C C . ASN A 1 267 ? 60.541 0.709 13.527 1.00 19.42 267 ASN A C 1
ATOM 2103 O O . ASN A 1 267 ? 59.850 0.091 14.315 1.00 19.04 267 ASN A O 1
ATOM 2108 N N . ASP A 1 268 ? 60.924 1.970 13.708 1.00 20.34 268 ASP A N 1
ATOM 2109 C CA . ASP A 1 268 ? 60.502 2.705 14.899 1.00 22.32 268 ASP A CA 1
ATOM 2110 C C . ASP A 1 268 ? 59.400 3.713 14.596 1.00 21.69 268 ASP A C 1
ATOM 2111 O O . ASP A 1 268 ? 58.920 4.429 15.492 1.00 23.17 268 ASP A O 1
ATOM 2116 N N . LYS A 1 269 ? 58.938 3.728 13.347 1.00 19.79 269 LYS A N 1
ATOM 2117 C CA . LYS A 1 269 ? 57.905 4.662 12.952 1.00 18.67 269 LYS A CA 1
ATOM 2118 C C . LYS A 1 269 ? 56.674 4.017 12.339 1.00 16.76 269 LYS A C 1
ATOM 2119 O O . LYS A 1 269 ? 55.607 4.613 12.344 1.00 16.08 269 LYS A O 1
ATOM 2125 N N . TYR A 1 270 ? 56.868 2.834 11.769 1.00 16.15 270 TYR A N 1
ATOM 2126 C CA . TYR A 1 270 ? 55.833 2.201 10.966 1.00 15.02 270 TYR A CA 1
ATOM 2127 C C . TYR A 1 270 ? 55.808 0.754 11.342 1.00 15.47 270 TYR A C 1
ATOM 2128 O O . TYR A 1 270 ? 56.828 0.154 11.670 1.00 15.70 270 TYR A O 1
ATOM 2137 N N . ARG A 1 271 ? 54.640 0.162 11.272 1.00 14.98 271 ARG A N 1
ATOM 2138 C CA . ARG A 1 271 ? 54.561 -1.258 11.526 1.00 15.30 271 ARG A CA 1
ATOM 2139 C C . ARG A 1 271 ? 53.450 -1.849 10.695 1.00 15.18 271 ARG A C 1
ATOM 2140 O O . ARG A 1 271 ? 52.536 -1.164 10.309 1.00 15.26 271 ARG A O 1
ATOM 2148 N N . LEU A 1 272 ? 53.561 -3.128 10.418 1.00 15.50 272 LEU A N 1
ATOM 2149 C CA . LEU A 1 272 ? 52.547 -3.780 9.610 1.00 14.92 272 LEU A CA 1
ATOM 2150 C C . LEU A 1 272 ? 51.251 -3.854 10.403 1.00 15.55 272 LEU A C 1
ATOM 2151 O O . LEU A 1 272 ? 51.245 -4.308 11.561 1.00 15.98 272 LEU A O 1
ATOM 2156 N N . ALA A 1 273 ? 50.146 -3.426 9.808 1.00 15.00 273 ALA A N 1
ATOM 2157 C CA . ALA A 1 273 ? 48.896 -3.438 10.559 1.00 14.47 273 ALA A CA 1
ATOM 2158 C C . ALA A 1 273 ? 48.523 -4.866 10.912 1.00 14.92 273 ALA A C 1
ATOM 2159 O O . ALA A 1 273 ? 48.832 -5.811 10.181 1.00 16.25 273 ALA A O 1
ATOM 2161 N N . THR A 1 274 ? 47.841 -5.008 12.048 1.00 16.13 274 THR A N 1
ATOM 2162 C CA . THR A 1 274 ? 47.282 -6.303 12.423 1.00 16.31 274 THR A CA 1
ATOM 2163 C C . THR A 1 274 ? 45.789 -6.153 12.532 1.00 16.11 274 THR A C 1
ATOM 2164 O O . THR A 1 274 ? 45.242 -5.052 12.421 1.00 16.61 274 THR A O 1
ATOM 2168 N N . TYR A 1 275 ? 45.119 -7.267 12.777 1.00 16.71 275 TYR A N 1
ATOM 2169 C CA . TYR A 1 275 ? 43.680 -7.237 12.839 1.00 18.65 275 TYR A CA 1
ATOM 2170 C C . TYR A 1 275 ? 43.166 -6.244 13.854 1.00 19.62 275 TYR A C 1
ATOM 2171 O O . TYR A 1 275 ? 42.129 -5.621 13.630 1.00 21.13 275 TYR A O 1
ATOM 2180 N N . ASP A 1 276 ? 43.909 -6.032 14.931 1.00 20.99 276 ASP A N 1
ATOM 2181 C CA . ASP A 1 276 ? 43.420 -5.131 15.973 1.00 22.53 276 ASP A CA 1
ATOM 2182 C C . ASP A 1 276 ? 43.622 -3.655 15.665 1.00 21.86 276 ASP A C 1
ATOM 2183 O O . ASP A 1 276 ? 43.131 -2.780 16.384 1.00 21.87 276 ASP A O 1
ATOM 2188 N N . ASP A 1 277 ? 44.309 -3.365 14.567 1.00 20.20 277 ASP A N 1
ATOM 2189 C CA . ASP A 1 277 ? 44.336 -2.003 14.059 1.00 18.71 277 ASP A CA 1
ATOM 2190 C C . ASP A 1 277 ? 43.122 -1.729 13.211 1.00 19.22 277 ASP A C 1
ATOM 2191 O O . ASP A 1 277 ? 43.010 -2.236 12.096 1.00 18.69 277 ASP A O 1
ATOM 2196 N N . ASN A 1 278 ? 42.242 -0.884 13.734 1.00 17.62 278 ASN A N 1
ATOM 2197 C CA . ASN A 1 278 ? 40.973 -0.631 13.072 1.00 17.81 278 ASN A CA 1
ATOM 2198 C C . ASN A 1 278 ? 41.257 0.161 11.794 1.00 16.05 278 ASN A C 1
ATOM 2199 O O . ASN A 1 278 ? 41.801 1.260 11.853 1.00 15.41 278 ASN A O 1
ATOM 2204 N N . PRO A 1 279 ? 40.908 -0.398 10.629 1.00 15.39 279 PRO A N 1
ATOM 2205 C CA . PRO A 1 279 ? 41.297 0.335 9.423 1.00 15.42 279 PRO A CA 1
ATOM 2206 C C . PRO A 1 279 ? 40.482 1.599 9.192 1.00 15.00 279 PRO A C 1
ATOM 2207 O O . PRO A 1 279 ? 40.784 2.362 8.264 1.00 15.41 279 PRO A O 1
ATOM 2211 N N . TRP A 1 280 ? 39.468 1.814 10.027 1.00 15.33 280 TRP A N 1
ATOM 2212 C CA . TRP A 1 280 ? 38.619 3.007 9.946 1.00 15.45 280 TRP A CA 1
ATOM 2213 C C . TRP A 1 280 ? 39.032 4.060 10.942 1.00 17.07 280 TRP A C 1
ATOM 2214 O O . TRP A 1 280 ? 38.395 5.101 11.048 1.00 16.61 280 TRP A O 1
ATOM 2225 N N . GLU A 1 281 ? 40.098 3.773 11.674 1.00 16.87 281 GLU A N 1
ATOM 2226 C CA . GLU A 1 281 ? 40.563 4.703 12.660 1.00 18.02 281 GLU A CA 1
ATOM 2227 C C . GLU A 1 281 ? 41.711 5.514 12.105 1.00 17.92 281 GLU A C 1
ATOM 2228 O O . GLU A 1 281 ? 42.739 4.960 11.750 1.00 18.07 281 GLU A O 1
ATOM 2234 N N . THR A 1 282 ? 41.559 6.840 12.112 1.00 17.79 282 THR A N 1
ATOM 2235 C CA . THR A 1 282 ? 42.615 7.733 11.624 1.00 18.44 282 THR A CA 1
ATOM 2236 C C . THR A 1 282 ? 43.756 7.635 12.614 1.00 19.42 282 THR A C 1
ATOM 2237 O O . THR A 1 282 ? 43.552 7.793 13.837 1.00 19.12 282 THR A O 1
ATOM 2241 N N . PHE A 1 283 ? 44.943 7.356 12.109 1.00 20.08 283 PHE A N 1
ATOM 2242 C CA . PHE A 1 283 ? 46.108 7.315 12.981 1.00 21.33 283 PHE A CA 1
ATOM 2243 C C . PHE A 1 283 ? 46.424 8.708 13.530 1.00 23.44 283 PHE A C 1
ATOM 2244 O O . PHE A 1 283 ? 46.556 9.666 12.787 1.00 21.75 283 PHE A O 1
ATOM 2252 N N . LYS A 1 284 ? 46.552 8.796 14.841 1.00 27.13 284 LYS A N 1
ATOM 2253 C CA . LYS A 1 284 ? 46.957 10.061 15.453 1.00 31.77 284 LYS A CA 1
ATOM 2254 C C . LYS A 1 284 ? 48.417 10.000 15.840 1.00 34.26 284 LYS A C 1
ATOM 2255 O O . LYS A 1 284 ? 48.806 9.285 16.769 1.00 34.82 284 LYS A O 1
ATOM 2261 N N . ASN A 1 285 ? 49.187 10.703 15.009 1.00 37.63 285 ASN A N 1
ATOM 2262 C CA . ASN A 1 285 ? 50.572 11.170 15.158 1.00 40.10 285 ASN A CA 1
ATOM 2263 C C . ASN A 1 285 ? 51.215 11.278 16.554 1.00 41.53 285 ASN A C 1
ATOM 2264 O O . ASN A 1 285 ? 52.107 12.121 16.757 1.00 42.44 285 ASN A O 1
ATOM 2270 N N . ALA B 1 1 ? 50.865 -2.657 -59.583 1.00 30.37 1 ALA B N 1
ATOM 2271 C CA . ALA B 1 1 ? 52.322 -2.901 -59.846 1.00 29.36 1 ALA B CA 1
ATOM 2272 C C . ALA B 1 1 ? 53.063 -3.207 -58.542 1.00 28.80 1 ALA B C 1
ATOM 2273 O O . ALA B 1 1 ? 53.905 -4.086 -58.474 1.00 30.06 1 ALA B O 1
ATOM 2275 N N . ASP B 1 2 ? 52.719 -2.468 -57.505 1.00 27.83 2 ASP B N 1
ATOM 2276 C CA . ASP B 1 2 ? 53.430 -2.568 -56.234 1.00 25.65 2 ASP B CA 1
ATOM 2277 C C . ASP B 1 2 ? 53.114 -3.905 -55.501 1.00 25.97 2 ASP B C 1
ATOM 2278 O O . ASP B 1 2 ? 51.981 -4.148 -55.092 1.00 26.44 2 ASP B O 1
ATOM 2283 N N . ASN B 1 3 ? 54.122 -4.764 -55.363 1.00 25.11 3 ASN B N 1
ATOM 2284 C CA . ASN B 1 3 ? 53.970 -6.090 -54.746 1.00 25.31 3 ASN B CA 1
ATOM 2285 C C . ASN B 1 3 ? 54.237 -6.094 -53.242 1.00 23.32 3 ASN B C 1
ATOM 2286 O O . ASN B 1 3 ? 54.405 -7.151 -52.643 1.00 24.23 3 ASN B O 1
ATOM 2291 N N . ARG B 1 4 ? 54.332 -4.908 -52.662 1.00 20.44 4 ARG B N 1
ATOM 2292 C CA . ARG B 1 4 ? 54.742 -4.809 -51.270 1.00 18.07 4 ARG B CA 1
ATOM 2293 C C . ARG B 1 4 ? 53.496 -4.848 -50.436 1.00 16.29 4 ARG B C 1
ATOM 2294 O O . ARG B 1 4 ? 52.512 -4.260 -50.800 1.00 16.06 4 ARG B O 1
ATOM 2302 N N . ARG B 1 5 ? 53.599 -5.440 -49.260 1.00 15.90 5 ARG B N 1
ATOM 2303 C CA . ARG B 1 5 ? 52.438 -5.465 -48.392 1.00 15.27 5 ARG B CA 1
ATOM 2304 C C . ARG B 1 5 ? 52.105 -4.074 -47.857 1.00 14.99 5 ARG B C 1
ATOM 2305 O O . ARG B 1 5 ? 52.957 -3.403 -47.261 1.00 15.56 5 ARG B O 1
ATOM 2313 N N . PRO B 1 6 ? 50.861 -3.628 -48.048 1.00 15.28 6 PRO B N 1
ATOM 2314 C CA . PRO B 1 6 ? 50.485 -2.351 -47.513 1.00 14.14 6 PRO B CA 1
ATOM 2315 C C . PRO B 1 6 ? 50.319 -2.496 -46.010 1.00 13.61 6 PRO B C 1
ATOM 2316 O O . PRO B 1 6 ? 49.686 -3.456 -45.550 1.00 14.15 6 PRO B O 1
ATOM 2320 N N . ILE B 1 7 ? 50.916 -1.564 -45.288 1.00 13.15 7 ILE B N 1
ATOM 2321 C CA . ILE B 1 7 ? 50.950 -1.611 -43.831 1.00 13.30 7 ILE B CA 1
ATOM 2322 C C . ILE B 1 7 ? 50.085 -0.487 -43.271 1.00 13.55 7 ILE B C 1
ATOM 2323 O O . ILE B 1 7 ? 50.171 0.667 -43.713 1.00 14.44 7 ILE B O 1
ATOM 2328 N N . TRP B 1 8 ? 49.270 -0.810 -42.266 1.00 12.64 8 TRP B N 1
ATOM 2329 C CA . TRP B 1 8 ? 48.571 0.226 -41.538 1.00 11.42 8 TRP B CA 1
ATOM 2330 C C . TRP B 1 8 ? 49.398 0.558 -40.321 1.00 12.52 8 TRP B C 1
ATOM 2331 O O . TRP B 1 8 ? 49.765 -0.321 -39.563 1.00 12.60 8 TRP B O 1
ATOM 2342 N N . ASN B 1 9 ? 49.740 1.830 -40.227 1.00 12.53 9 ASN B N 1
ATOM 2343 C CA . ASN B 1 9 ? 50.535 2.401 -39.139 1.00 13.08 9 ASN B CA 1
ATOM 2344 C C . ASN B 1 9 ? 49.544 3.060 -38.204 1.00 13.29 9 ASN B C 1
ATOM 2345 O O . ASN B 1 9 ? 49.166 4.223 -38.387 1.00 12.53 9 ASN B O 1
ATOM 2350 N N . LEU B 1 10 ? 49.098 2.282 -37.221 1.00 11.27 10 LEU B N 1
ATOM 2351 C CA . LEU B 1 10 ? 48.002 2.688 -36.375 1.00 12.05 10 LEU B CA 1
ATOM 2352 C C . LEU B 1 10 ? 48.511 3.364 -35.142 1.00 12.06 10 LEU B C 1
ATOM 2353 O O . LEU B 1 10 ? 49.140 2.737 -34.280 1.00 12.55 10 LEU B O 1
ATOM 2358 N N . ALA B 1 11 ? 48.210 4.646 -35.029 1.00 12.12 11 ALA B N 1
ATOM 2359 C CA . ALA B 1 11 ? 48.573 5.377 -33.834 1.00 12.26 11 ALA B CA 1
ATOM 2360 C C . ALA B 1 11 ? 47.739 4.831 -32.702 1.00 11.28 11 ALA B C 1
ATOM 2361 O O . ALA B 1 11 ? 46.519 4.800 -32.761 1.00 12.52 11 ALA B O 1
ATOM 2363 N N . HIS B 1 12 ? 48.419 4.373 -31.670 1.00 11.17 12 HIS B N 1
ATOM 2364 C CA . HIS B 1 12 ? 47.765 3.784 -30.535 1.00 12.38 12 HIS B CA 1
ATOM 2365 C C . HIS B 1 12 ? 47.165 4.797 -29.553 1.00 11.88 12 HIS B C 1
ATOM 2366 O O . HIS B 1 12 ? 47.817 5.751 -29.186 1.00 12.17 12 HIS B O 1
ATOM 2373 N N . MET B 1 13 ? 45.925 4.551 -29.110 1.00 11.76 13 MET B N 1
ATOM 2374 C CA . MET B 1 13 ? 45.351 5.264 -27.980 1.00 12.27 13 MET B CA 1
ATOM 2375 C C . MET B 1 13 ? 45.354 6.770 -28.243 1.00 12.96 13 MET B C 1
ATOM 2376 O O . MET B 1 13 ? 45.936 7.545 -27.498 1.00 12.49 13 MET B O 1
ATOM 2381 N N . VAL B 1 14 ? 44.662 7.158 -29.303 1.00 12.32 14 VAL B N 1
ATOM 2382 C CA . VAL B 1 14 ? 44.574 8.558 -29.649 1.00 12.44 14 VAL B CA 1
ATOM 2383 C C . VAL B 1 14 ? 43.166 9.003 -29.287 1.00 13.13 14 VAL B C 1
ATOM 2384 O O . VAL B 1 14 ? 42.229 8.886 -30.082 1.00 14.01 14 VAL B O 1
ATOM 2388 N N . ASN B 1 15 ? 43.009 9.441 -28.053 1.00 12.26 15 ASN B N 1
ATOM 2389 C CA . ASN B 1 15 ? 41.689 9.704 -27.530 1.00 12.10 15 ASN B CA 1
ATOM 2390 C C . ASN B 1 15 ? 41.329 11.162 -27.402 1.00 13.18 15 ASN B C 1
ATOM 2391 O O . ASN B 1 15 ? 40.193 11.478 -27.081 1.00 13.68 15 ASN B O 1
ATOM 2396 N N . ALA B 1 16 ? 42.300 12.038 -27.612 1.00 13.94 16 ALA B N 1
ATOM 2397 C CA . ALA B 1 16 ? 41.993 13.481 -27.605 1.00 13.85 16 ALA B CA 1
ATOM 2398 C C . ALA B 1 16 ? 42.170 14.012 -29.007 1.00 13.80 16 ALA B C 1
ATOM 2399 O O . ALA B 1 16 ? 43.064 13.596 -29.738 1.00 13.59 16 ALA B O 1
ATOM 2401 N N . VAL B 1 17 ? 41.307 14.946 -29.390 1.00 14.78 17 VAL B N 1
ATOM 2402 C CA . VAL B 1 17 ? 41.339 15.393 -30.763 1.00 15.75 17 VAL B CA 1
ATOM 2403 C C . VAL B 1 17 ? 42.644 16.115 -31.084 1.00 14.39 17 VAL B C 1
ATOM 2404 O O . VAL B 1 17 ? 43.117 16.035 -32.209 1.00 14.87 17 VAL B O 1
ATOM 2408 N N . ALA B 1 18 ? 43.190 16.816 -30.106 1.00 14.81 18 ALA B N 1
ATOM 2409 C CA . ALA B 1 18 ? 44.425 17.576 -30.296 1.00 15.65 18 ALA B CA 1
ATOM 2410 C C . ALA B 1 18 ? 45.528 16.629 -30.717 1.00 16.21 18 ALA B C 1
ATOM 2411 O O . ALA B 1 18 ? 46.459 17.015 -31.404 1.00 15.86 18 ALA B O 1
ATOM 2413 N N . GLN B 1 19 ? 45.426 15.372 -30.285 1.00 15.60 19 GLN B N 1
ATOM 2414 C CA . GLN B 1 19 ? 46.485 14.417 -30.600 1.00 15.57 19 GLN B CA 1
ATOM 2415 C C . GLN B 1 19 ? 46.443 13.915 -32.024 1.00 15.29 19 GLN B C 1
ATOM 2416 O O . GLN B 1 19 ? 47.423 13.372 -32.515 1.00 16.43 19 GLN B O 1
ATOM 2422 N N . ILE B 1 20 ? 45.287 14.029 -32.677 1.00 14.26 20 ILE B N 1
ATOM 2423 C CA . ILE B 1 20 ? 45.130 13.417 -33.993 1.00 14.35 20 ILE B CA 1
ATOM 2424 C C . ILE B 1 20 ? 46.190 13.893 -35.001 1.00 14.70 20 ILE B C 1
ATOM 2425 O O . ILE B 1 20 ? 46.894 13.085 -35.559 1.00 14.17 20 ILE B O 1
ATOM 2430 N N . PRO B 1 21 ? 46.301 15.218 -35.205 1.00 15.82 21 PRO B N 1
ATOM 2431 C CA . PRO B 1 21 ? 47.264 15.650 -36.192 1.00 16.10 21 PRO B CA 1
ATOM 2432 C C . PRO B 1 21 ? 48.673 15.317 -35.733 1.00 16.50 21 PRO B C 1
ATOM 2433 O O . PRO B 1 21 ? 49.511 15.064 -36.563 1.00 16.41 21 PRO B O 1
ATOM 2437 N N . ASP B 1 22 ? 48.912 15.313 -34.425 1.00 15.51 22 ASP B N 1
ATOM 2438 C CA . ASP B 1 22 ? 50.245 14.990 -33.917 1.00 15.98 22 ASP B CA 1
ATOM 2439 C C . ASP B 1 22 ? 50.652 13.597 -34.333 1.00 14.05 22 ASP B C 1
ATOM 2440 O O . ASP B 1 22 ? 51.753 13.402 -34.812 1.00 13.88 22 ASP B O 1
ATOM 2445 N N . PHE B 1 23 ? 49.762 12.625 -34.142 1.00 13.39 23 PHE B N 1
ATOM 2446 C CA . PHE B 1 23 ? 50.055 11.264 -34.570 1.00 12.99 23 PHE B CA 1
ATOM 2447 C C . PHE B 1 23 ? 50.122 11.137 -36.072 1.00 13.44 23 PHE B C 1
ATOM 2448 O O . PHE B 1 23 ? 50.951 10.422 -36.595 1.00 12.81 23 PHE B O 1
ATOM 2456 N N . LEU B 1 24 ? 49.234 11.838 -36.776 1.00 12.98 24 LEU B N 1
ATOM 2457 C CA . LEU B 1 24 ? 49.294 11.774 -38.217 1.00 13.73 24 LEU B CA 1
ATOM 2458 C C . LEU B 1 24 ? 50.626 12.372 -38.684 1.00 13.95 24 LEU B C 1
ATOM 2459 O O . LEU B 1 24 ? 51.259 11.829 -39.597 1.00 15.42 24 LEU B O 1
ATOM 2464 N N . ASP B 1 25 ? 51.041 13.462 -38.042 1.00 14.80 25 ASP B N 1
ATOM 2465 C CA . ASP B 1 25 ? 52.327 14.106 -38.369 1.00 15.77 25 ASP B CA 1
ATOM 2466 C C . ASP B 1 25 ? 53.518 13.164 -38.170 1.00 16.56 25 ASP B C 1
ATOM 2467 O O . ASP B 1 25 ? 54.487 13.216 -38.908 1.00 16.37 25 ASP B O 1
ATOM 2472 N N . LEU B 1 26 ? 53.406 12.274 -37.197 1.00 15.80 26 LEU B N 1
ATOM 2473 C CA . LEU B 1 26 ? 54.460 11.293 -36.940 1.00 14.81 26 LEU B CA 1
ATOM 2474 C C . LEU B 1 26 ? 54.499 10.216 -37.997 1.00 13.47 26 LEU B C 1
ATOM 2475 O O . LEU B 1 26 ? 55.494 9.497 -38.127 1.00 14.02 26 LEU B O 1
ATOM 2480 N N . GLY B 1 27 ? 53.404 10.083 -38.739 1.00 13.19 27 GLY B N 1
ATOM 2481 C CA . GLY B 1 27 ? 53.384 9.275 -39.924 1.00 14.15 27 GLY B CA 1
ATOM 2482 C C . GLY B 1 27 ? 52.298 8.229 -39.907 1.00 13.33 27 GLY B C 1
ATOM 2483 O O . GLY B 1 27 ? 52.196 7.432 -40.820 1.00 14.70 27 GLY B O 1
ATOM 2484 N N . ALA B 1 28 ? 51.478 8.222 -38.862 1.00 13.89 28 ALA B N 1
ATOM 2485 C CA . ALA B 1 28 ? 50.392 7.238 -38.817 1.00 13.63 28 ALA B CA 1
ATOM 2486 C C . ALA B 1 28 ? 49.475 7.438 -40.030 1.00 13.40 28 ALA B C 1
ATOM 2487 O O . ALA B 1 28 ? 49.182 8.582 -40.406 1.00 13.72 28 ALA B O 1
ATOM 2489 N N . ASN B 1 29 ? 48.994 6.346 -40.624 1.00 12.69 29 ASN B N 1
ATOM 2490 C CA . ASN B 1 29 ? 47.917 6.470 -41.618 1.00 13.13 29 ASN B CA 1
ATOM 2491 C C . ASN B 1 29 ? 46.591 6.006 -40.989 1.00 13.11 29 ASN B C 1
ATOM 2492 O O . ASN B 1 29 ? 45.541 5.976 -41.616 1.00 13.61 29 ASN B O 1
ATOM 2497 N N . ALA B 1 30 ? 46.666 5.685 -39.710 1.00 12.71 30 ALA B N 1
ATOM 2498 C CA . ALA B 1 30 ? 45.479 5.207 -39.035 1.00 11.48 30 ALA B CA 1
ATOM 2499 C C . ALA B 1 30 ? 45.588 5.521 -37.565 1.00 12.49 30 ALA B C 1
ATOM 2500 O O . ALA B 1 30 ? 46.657 5.836 -37.063 1.00 12.12 30 ALA B O 1
ATOM 2502 N N . LEU B 1 31 ? 44.463 5.476 -36.864 1.00 12.72 31 LEU B N 1
ATOM 2503 C CA . LEU B 1 31 ? 44.581 5.635 -35.432 1.00 12.28 31 LEU B CA 1
ATOM 2504 C C . LEU B 1 31 ? 43.587 4.758 -34.744 1.00 12.56 31 LEU B C 1
ATOM 2505 O O . LEU B 1 31 ? 42.633 4.330 -35.339 1.00 12.42 31 LEU B O 1
ATOM 2510 N N . GLU B 1 32 ? 43.851 4.528 -33.470 1.00 13.01 32 GLU B N 1
ATOM 2511 C CA . GLU B 1 32 ? 42.976 3.745 -32.655 1.00 12.50 32 GLU B CA 1
ATOM 2512 C C . GLU B 1 32 ? 42.494 4.621 -31.498 1.00 11.91 32 GLU B C 1
ATOM 2513 O O . GLU B 1 32 ? 43.275 5.337 -30.868 1.00 12.43 32 GLU B O 1
ATOM 2519 N N . ALA B 1 33 ? 41.190 4.562 -31.221 1.00 11.48 33 ALA B N 1
ATOM 2520 C CA . ALA B 1 33 ? 40.633 5.313 -30.111 1.00 11.12 33 ALA B CA 1
ATOM 2521 C C . ALA B 1 33 ? 39.803 4.353 -29.288 1.00 11.25 33 ALA B C 1
ATOM 2522 O O . ALA B 1 33 ? 39.192 3.436 -29.848 1.00 11.81 33 ALA B O 1
ATOM 2524 N N . ASP B 1 34 ? 39.778 4.589 -27.987 1.00 10.82 34 ASP B N 1
ATOM 2525 C CA . ASP B 1 34 ? 39.097 3.704 -27.084 1.00 11.65 34 ASP B CA 1
ATOM 2526 C C . ASP B 1 34 ? 37.770 4.342 -26.775 1.00 12.46 34 ASP B C 1
ATOM 2527 O O . ASP B 1 34 ? 37.725 5.429 -26.193 1.00 12.75 34 ASP B O 1
ATOM 2532 N N . VAL B 1 35 ? 36.708 3.614 -27.102 1.00 12.13 35 VAL B N 1
ATOM 2533 C CA . VAL B 1 35 ? 35.366 4.139 -26.981 1.00 13.41 35 VAL B CA 1
ATOM 2534 C C . VAL B 1 35 ? 34.768 3.587 -25.707 1.00 13.99 35 VAL B C 1
ATOM 2535 O O . VAL B 1 35 ? 34.530 2.388 -25.609 1.00 14.07 35 VAL B O 1
ATOM 2539 N N . THR B 1 36 ? 34.547 4.478 -24.748 1.00 14.16 36 THR B N 1
ATOM 2540 C CA . THR B 1 36 ? 33.997 4.080 -23.466 1.00 15.95 36 THR B CA 1
ATOM 2541 C C . THR B 1 36 ? 32.475 4.117 -23.534 1.00 17.07 36 THR B C 1
ATOM 2542 O O . THR B 1 36 ? 31.891 4.900 -24.300 1.00 18.84 36 THR B O 1
ATOM 2546 N N . PHE B 1 37 ? 31.852 3.284 -22.718 1.00 16.65 37 PHE B N 1
ATOM 2547 C CA . PHE B 1 37 ? 30.401 3.186 -22.671 1.00 16.51 37 PHE B CA 1
ATOM 2548 C C . PHE B 1 37 ? 29.908 3.488 -21.301 1.00 18.00 37 PHE B C 1
ATOM 2549 O O . PHE B 1 37 ? 30.565 3.150 -20.308 1.00 18.66 37 PHE B O 1
ATOM 2557 N N . LYS B 1 38 ? 28.769 4.170 -21.259 1.00 16.62 38 LYS B N 1
ATOM 2558 C CA . LYS B 1 38 ? 27.991 4.280 -20.035 1.00 16.96 38 LYS B CA 1
ATOM 2559 C C . LYS B 1 38 ? 26.729 3.523 -20.356 1.00 16.12 38 LYS B C 1
ATOM 2560 O O . LYS B 1 38 ? 25.905 3.973 -21.150 1.00 15.24 38 LYS B O 1
ATOM 2566 N N . GLY B 1 39 ? 26.615 2.314 -19.825 1.00 16.81 39 GLY B N 1
ATOM 2567 C CA . GLY B 1 39 ? 25.576 1.414 -20.301 1.00 16.25 39 GLY B CA 1
ATOM 2568 C C . GLY B 1 39 ? 25.815 1.229 -21.786 1.00 16.41 39 GLY B C 1
ATOM 2569 O O . GLY B 1 39 ? 26.945 1.083 -22.225 1.00 17.17 39 GLY B O 1
ATOM 2570 N N . SER B 1 40 ? 24.745 1.232 -22.555 1.00 15.95 40 SER B N 1
ATOM 2571 C CA . SER B 1 40 ? 24.827 1.030 -24.003 1.00 15.65 40 SER B CA 1
ATOM 2572 C C . SER B 1 40 ? 25.251 2.307 -24.768 1.00 15.53 40 SER B C 1
ATOM 2573 O O . SER B 1 40 ? 25.356 2.287 -25.984 1.00 15.90 40 SER B O 1
ATOM 2576 N N . VAL B 1 41 ? 25.516 3.390 -24.050 1.00 14.47 41 VAL B N 1
ATOM 2577 C CA . VAL B 1 41 ? 25.793 4.669 -24.690 1.00 14.47 41 VAL B CA 1
ATOM 2578 C C . VAL B 1 41 ? 27.283 4.908 -24.848 1.00 13.75 41 VAL B C 1
ATOM 2579 O O . VAL B 1 41 ? 27.989 5.067 -23.856 1.00 15.43 41 VAL B O 1
ATOM 2583 N N . PRO B 1 42 ? 27.772 4.929 -26.093 1.00 14.83 42 PRO B N 1
ATOM 2584 C CA . PRO B 1 42 ? 29.178 5.215 -26.288 1.00 14.69 42 PRO B CA 1
ATOM 2585 C C . PRO B 1 42 ? 29.372 6.676 -25.910 1.00 15.51 42 PRO B C 1
ATOM 2586 O O . PRO B 1 42 ? 28.676 7.544 -26.421 1.00 14.81 42 PRO B O 1
ATOM 2590 N N . THR B 1 43 ? 30.318 6.940 -25.017 1.00 14.60 43 THR B N 1
ATOM 2591 C CA . THR B 1 43 ? 30.360 8.240 -24.338 1.00 14.98 43 THR B CA 1
ATOM 2592 C C . THR B 1 43 ? 31.613 9.026 -24.601 1.00 15.28 43 THR B C 1
ATOM 2593 O O . THR B 1 43 ? 31.553 10.169 -25.072 1.00 14.53 43 THR B O 1
ATOM 2597 N N . T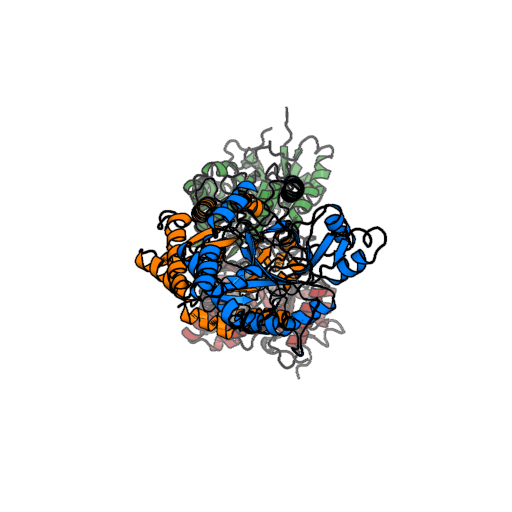YR B 1 44 ? 32.759 8.401 -24.324 1.00 14.74 44 TYR B N 1
ATOM 2598 C CA . TYR B 1 44 ? 34.038 9.081 -24.503 1.00 15.33 44 TYR B CA 1
ATOM 2599 C C . TYR B 1 44 ? 34.964 8.318 -25.369 1.00 14.35 44 TYR B C 1
ATOM 2600 O O . TYR B 1 44 ? 34.836 7.110 -25.528 1.00 14.02 44 TYR B O 1
ATOM 2609 N N . THR B 1 45 ? 35.926 9.038 -25.912 1.00 13.64 45 THR B N 1
ATOM 2610 C CA . THR B 1 45 ? 37.167 8.377 -26.304 1.00 13.63 45 THR B CA 1
ATOM 2611 C C . THR B 1 45 ? 38.071 8.598 -25.092 1.00 13.38 45 THR B C 1
ATOM 2612 O O . THR B 1 45 ? 38.324 9.739 -24.677 1.00 13.08 45 THR B O 1
ATOM 2616 N N . TYR B 1 46 ? 38.567 7.510 -24.518 1.00 13.32 46 TYR B N 1
ATOM 2617 C CA . TYR B 1 46 ? 39.307 7.601 -23.289 1.00 13.62 46 TYR B CA 1
ATOM 2618 C C . TYR B 1 46 ? 39.791 6.215 -22.945 1.00 13.53 46 TYR B C 1
ATOM 2619 O O . TYR B 1 46 ? 39.033 5.273 -23.021 1.00 13.42 46 TYR B O 1
ATOM 2628 N N . HIS B 1 47 ? 41.051 6.124 -22.565 1.00 14.25 47 HIS B N 1
ATOM 2629 C CA . HIS B 1 47 ? 41.628 4.870 -22.209 1.00 15.30 47 HIS B CA 1
ATOM 2630 C C . HIS B 1 47 ? 41.687 4.688 -20.695 1.00 16.13 47 HIS B C 1
ATOM 2631 O O . HIS B 1 47 ? 41.200 3.691 -20.164 1.00 17.40 47 HIS B O 1
ATOM 2638 N N . GLY B 1 48 ? 42.273 5.653 -20.000 1.00 16.56 48 GLY B N 1
ATOM 2639 C CA . GLY B 1 48 ? 42.461 5.537 -18.556 1.00 18.56 48 GLY B CA 1
ATOM 2640 C C . GLY B 1 48 ? 43.733 4.816 -18.170 1.00 19.44 48 GLY B C 1
ATOM 2641 O O . GLY B 1 48 ? 44.416 4.226 -18.997 1.00 18.93 48 GLY B O 1
ATOM 2642 N N . THR B 1 49 ? 44.034 4.834 -16.879 1.00 21.01 49 THR B N 1
ATOM 2643 C CA . THR B 1 49 ? 45.231 4.186 -16.384 1.00 22.48 49 THR B CA 1
ATOM 2644 C C . THR B 1 49 ? 44.890 2.753 -15.978 1.00 20.92 49 THR B C 1
ATOM 2645 O O . THR B 1 49 ? 43.778 2.476 -15.521 1.00 22.77 49 THR B O 1
ATOM 2649 N N . PRO B 1 50 ? 45.846 1.835 -16.115 1.00 20.38 50 PRO B N 1
ATOM 2650 C CA . PRO B 1 50 ? 47.198 2.055 -16.564 1.00 19.66 50 PRO B CA 1
ATOM 2651 C C . PRO B 1 50 ? 47.235 2.034 -18.079 1.00 18.60 50 PRO B C 1
ATOM 2652 O O . PRO B 1 50 ? 46.300 1.558 -18.719 1.00 17.81 50 PRO B O 1
ATOM 2656 N N . CYS B 1 51 ? 48.315 2.545 -18.627 1.00 19.07 51 CYS B N 1
ATOM 2657 C CA . CYS B 1 51 ? 48.491 2.479 -20.058 1.00 18.67 51 CYS B CA 1
ATOM 2658 C C . CYS B 1 51 ? 49.966 2.358 -20.344 1.00 19.75 51 CYS B C 1
ATOM 2659 O O . CYS B 1 51 ? 50.816 2.340 -19.432 1.00 17.74 51 CYS B O 1
ATOM 2662 N N . ASP B 1 52 ? 50.285 2.312 -21.627 1.00 19.97 52 ASP B N 1
ATOM 2663 C CA . ASP B 1 52 ? 51.662 2.123 -22.032 1.00 22.07 52 ASP B CA 1
ATOM 2664 C C . ASP B 1 52 ? 52.595 3.101 -21.365 1.00 22.25 52 ASP B C 1
ATOM 2665 O O . ASP B 1 52 ? 52.285 4.287 -21.149 1.00 20.91 52 ASP B O 1
ATOM 2670 N N . PHE B 1 53 ? 53.753 2.582 -21.003 1.00 23.10 53 PHE B N 1
ATOM 2671 C CA . PHE B 1 53 ? 54.828 3.414 -20.542 1.00 25.70 53 PHE B CA 1
ATOM 2672 C C . PHE B 1 53 ? 55.114 4.503 -21.576 1.00 24.40 53 PHE B C 1
ATOM 2673 O O . PHE B 1 53 ? 55.067 4.272 -22.780 1.00 26.51 53 PHE B O 1
ATOM 2681 N N . GLY B 1 54 ? 55.386 5.698 -21.100 1.00 24.17 54 GLY B N 1
ATOM 2682 C CA . GLY B 1 54 ? 55.738 6.785 -22.004 1.00 23.04 54 GLY B CA 1
ATOM 2683 C C . GLY B 1 54 ? 54.502 7.438 -22.602 1.00 21.77 54 GLY B C 1
ATOM 2684 O O . GLY B 1 54 ? 54.630 8.221 -23.526 1.00 22.65 54 GLY B O 1
ATOM 2685 N N . ARG B 1 55 ? 53.321 7.097 -22.086 1.00 20.39 55 ARG B N 1
ATOM 2686 C CA . ARG B 1 55 ? 52.052 7.729 -22.532 1.00 19.62 55 ARG B CA 1
ATOM 2687 C C . ARG B 1 55 ? 51.262 8.213 -21.367 1.00 19.71 55 ARG B C 1
ATOM 2688 O O . ARG B 1 55 ? 51.167 7.531 -20.349 1.00 19.94 55 ARG B O 1
ATOM 2696 N N . ASP B 1 56 ? 50.641 9.376 -21.547 1.00 19.85 56 ASP B N 1
ATOM 2697 C CA . ASP B 1 56 ? 49.640 9.876 -20.652 1.00 19.18 56 ASP B CA 1
ATOM 2698 C C . ASP B 1 56 ? 48.357 9.116 -21.009 1.00 19.15 56 ASP B C 1
ATOM 2699 O O . ASP B 1 56 ? 48.037 8.908 -22.185 1.00 20.32 56 ASP B O 1
ATOM 2704 N N . CYS B 1 57 ? 47.682 8.637 -19.988 1.00 17.34 57 CYS B N 1
ATOM 2705 C CA . CYS B 1 57 ? 46.603 7.664 -20.175 1.00 17.24 57 CYS B CA 1
ATOM 2706 C C . CYS B 1 57 ? 45.212 8.272 -20.216 1.00 16.28 57 CYS B C 1
ATOM 2707 O O . CYS B 1 57 ? 44.262 7.578 -20.505 1.00 17.49 57 CYS B O 1
ATOM 2710 N N . ILE B 1 58 ? 45.087 9.546 -19.871 1.00 16.62 58 ILE B N 1
ATOM 2711 C CA . ILE B 1 58 ? 43.758 10.053 -19.538 1.00 17.05 58 ILE B CA 1
ATOM 2712 C C . ILE B 1 58 ? 43.264 11.161 -20.458 1.00 16.41 58 ILE B C 1
ATOM 2713 O O . ILE B 1 58 ? 42.345 11.896 -20.093 1.00 16.71 58 ILE B O 1
ATOM 2718 N N . ARG B 1 59 ? 43.885 11.258 -21.636 1.00 16.08 59 ARG B N 1
ATOM 2719 C CA . ARG B 1 59 ? 43.430 12.187 -22.683 1.00 15.76 59 ARG B CA 1
ATOM 2720 C C . ARG B 1 59 ? 42.075 11.675 -23.154 1.00 16.06 59 ARG B C 1
ATOM 2721 O O . ARG B 1 59 ? 41.809 10.480 -23.141 1.00 15.31 59 ARG B O 1
ATOM 2729 N N . TRP B 1 60 ? 41.174 12.583 -23.517 1.00 15.21 60 TRP B N 1
ATOM 2730 C CA . TRP B 1 60 ? 39.845 12.123 -23.822 1.00 14.69 60 TRP B CA 1
ATOM 2731 C C . TRP B 1 60 ? 39.108 13.105 -24.677 1.00 15.12 60 TRP B C 1
ATOM 2732 O O . TRP B 1 60 ? 39.544 14.232 -24.857 1.00 15.32 60 TRP B O 1
ATOM 2743 N N . GLU B 1 61 ? 37.972 12.658 -25.176 1.00 15.05 61 GLU B N 1
ATOM 2744 C CA . GLU B 1 61 ? 37.061 13.528 -25.884 1.00 14.39 61 GLU B CA 1
ATOM 2745 C C . GLU B 1 61 ? 35.693 12.921 -25.725 1.00 14.45 61 GLU B C 1
ATOM 2746 O O . GLU B 1 61 ? 35.551 11.732 -25.431 1.00 14.40 61 GLU B O 1
ATOM 2752 N N . TYR B 1 62 ? 34.661 13.735 -25.885 1.00 15.01 62 TYR B N 1
ATOM 2753 C CA . TYR B 1 62 ? 33.359 13.157 -26.178 1.00 14.82 62 TYR B CA 1
ATOM 2754 C C . TYR B 1 62 ? 33.376 12.375 -27.484 1.00 14.17 62 TYR B C 1
ATOM 2755 O O . TYR B 1 62 ? 33.938 12.813 -28.472 1.00 14.53 62 TYR B O 1
ATOM 2764 N N . PHE B 1 63 ? 32.752 11.201 -27.475 1.00 13.79 63 PHE B N 1
ATOM 2765 C CA . PHE B 1 63 ? 32.738 10.363 -28.646 1.00 13.92 63 PHE B CA 1
ATOM 2766 C C . PHE B 1 63 ? 32.236 11.104 -29.886 1.00 13.88 63 PHE B C 1
ATOM 2767 O O . PHE B 1 63 ? 32.845 10.986 -30.961 1.00 13.98 63 PHE B O 1
ATOM 2775 N N . ASN B 1 64 ? 31.134 11.849 -29.745 1.00 14.17 64 ASN B N 1
ATOM 2776 C CA . ASN B 1 64 ? 30.560 12.545 -30.900 1.00 14.99 64 ASN B CA 1
ATOM 2777 C C . ASN B 1 64 ? 31.542 13.521 -31.514 1.00 13.67 64 ASN B C 1
ATOM 2778 O O . ASN B 1 64 ? 31.795 13.497 -32.723 1.00 14.71 64 ASN B O 1
ATOM 2783 N N . VAL B 1 65 ? 32.169 14.292 -30.639 1.00 14.09 65 VAL B N 1
ATOM 2784 C CA . VAL B 1 65 ? 33.166 15.297 -30.996 1.00 13.59 65 VAL B CA 1
ATOM 2785 C C . VAL B 1 65 ? 34.375 14.630 -31.640 1.00 13.44 65 VAL B C 1
ATOM 2786 O O . VAL B 1 65 ? 34.893 15.095 -32.656 1.00 13.88 65 VAL B O 1
ATOM 2790 N N . PHE B 1 66 ? 34.805 13.512 -31.071 1.00 13.52 66 PHE B N 1
ATOM 2791 C CA . PHE B 1 66 ? 35.891 12.780 -31.684 1.00 13.61 66 PHE B CA 1
ATOM 2792 C C . PHE B 1 66 ? 35.546 12.362 -33.115 1.00 13.17 66 PHE B C 1
ATOM 2793 O O . PHE B 1 66 ? 36.343 12.535 -34.018 1.00 12.56 66 PHE B O 1
ATOM 2801 N N . LEU B 1 67 ? 34.377 11.780 -33.318 1.00 13.46 67 LEU B N 1
ATOM 2802 C CA . LEU B 1 67 ? 33.991 11.345 -34.652 1.00 14.45 67 LEU B CA 1
ATOM 2803 C C . LEU B 1 67 ? 33.880 12.525 -35.609 1.00 14.22 67 LEU B C 1
ATOM 2804 O O . LEU B 1 67 ? 34.317 12.440 -36.743 1.00 14.39 67 LEU B O 1
ATOM 2809 N N . LYS B 1 68 ? 33.250 13.599 -35.158 1.00 15.48 68 LYS B N 1
ATOM 2810 C CA . LYS B 1 68 ? 33.158 14.789 -36.026 1.00 16.05 68 LYS B CA 1
ATOM 2811 C C . LYS B 1 68 ? 34.543 15.285 -36.428 1.00 17.12 68 LYS B C 1
ATOM 2812 O O . LYS B 1 68 ? 34.756 15.767 -37.562 1.00 18.01 68 LYS B O 1
ATOM 2818 N N . THR B 1 69 ? 35.490 15.149 -35.506 1.00 16.56 69 THR B N 1
ATOM 2819 C CA . THR B 1 69 ? 36.861 15.586 -35.774 1.00 16.16 69 THR B CA 1
ATOM 2820 C C . THR B 1 69 ? 37.525 14.635 -36.760 1.00 15.77 69 THR B C 1
ATOM 2821 O O . THR B 1 69 ? 38.162 15.063 -37.719 1.00 15.20 69 THR B O 1
ATOM 2825 N N . LEU B 1 70 ? 37.338 13.321 -36.572 1.00 14.11 70 LEU B N 1
ATOM 2826 C CA . LEU B 1 70 ? 37.836 12.389 -37.541 1.00 14.69 70 LEU B CA 1
ATOM 2827 C C . LEU B 1 70 ? 37.293 12.724 -38.923 1.00 15.24 70 LEU B C 1
ATOM 2828 O O . LEU B 1 70 ? 38.002 12.607 -39.913 1.00 16.32 70 LEU B O 1
ATOM 2833 N N . ARG B 1 71 ? 36.027 13.101 -38.972 1.00 16.43 71 ARG B N 1
ATOM 2834 C CA . ARG B 1 71 ? 35.402 13.456 -40.254 1.00 16.98 71 ARG B CA 1
ATOM 2835 C C . ARG B 1 71 ? 36.160 14.592 -40.960 1.00 17.53 71 ARG B C 1
ATOM 2836 O O . ARG B 1 71 ? 36.468 14.497 -42.155 1.00 17.30 71 ARG B O 1
ATOM 2844 N N . GLU B 1 72 ? 36.487 15.636 -40.208 1.00 16.98 72 GLU B N 1
ATOM 2845 C CA . GLU B 1 72 ? 37.230 16.771 -40.770 1.00 19.01 72 GLU B CA 1
ATOM 2846 C C . GLU B 1 72 ? 38.535 16.309 -41.396 1.00 18.87 72 GLU B C 1
ATOM 2847 O O . GLU B 1 72 ? 38.905 16.763 -42.465 1.00 20.23 72 GLU B O 1
ATOM 2853 N N . TYR B 1 73 ? 39.239 15.399 -40.722 1.00 17.72 73 TYR B N 1
ATOM 2854 C CA . TYR B 1 73 ? 40.542 14.966 -41.211 1.00 17.47 73 TYR B CA 1
ATOM 2855 C C . TYR B 1 73 ? 40.457 14.005 -42.359 1.00 16.53 73 TYR B C 1
ATOM 2856 O O . TYR B 1 73 ? 41.466 13.679 -42.978 1.00 17.71 73 TYR B O 1
ATOM 2865 N N . THR B 1 74 ? 39.254 13.511 -42.645 1.00 15.78 74 THR B N 1
ATOM 2866 C CA . THR B 1 74 ? 39.139 12.432 -43.608 1.00 15.79 74 THR B CA 1
ATOM 2867 C C . THR B 1 74 ? 38.059 12.707 -44.646 1.00 15.82 74 THR B C 1
ATOM 2868 O O . THR B 1 74 ? 37.630 11.807 -45.347 1.00 16.16 74 THR B O 1
ATOM 2872 N N . THR B 1 75 ? 37.660 13.959 -44.754 1.00 17.66 75 THR B N 1
ATOM 2873 C CA . THR B 1 75 ? 36.689 14.315 -45.785 1.00 18.82 75 THR B CA 1
ATOM 2874 C C . THR B 1 75 ? 37.428 15.057 -46.906 1.00 19.33 75 THR B C 1
ATOM 2875 O O . THR B 1 75 ? 37.893 16.162 -46.675 1.00 18.77 75 THR B O 1
ATOM 2879 N N . PRO B 1 76 ? 37.540 14.447 -48.110 1.00 19.38 76 PRO B N 1
ATOM 2880 C CA . PRO B 1 76 ? 38.232 15.141 -49.207 1.00 20.49 76 PRO B CA 1
ATOM 2881 C C . PRO B 1 76 ? 37.628 16.520 -49.382 1.00 21.10 76 PRO B C 1
ATOM 2882 O O . PRO B 1 76 ? 36.414 16.656 -49.311 1.00 21.55 76 PRO B O 1
ATOM 2886 N N . GLY B 1 77 ? 38.470 17.533 -49.562 1.00 21.78 77 GLY B N 1
ATOM 2887 C CA . GLY B 1 77 ? 38.002 18.920 -49.707 1.00 22.16 77 GLY B CA 1
ATOM 2888 C C . GLY B 1 77 ? 37.961 19.647 -48.383 1.00 22.42 77 GLY B C 1
ATOM 2889 O O . GLY B 1 77 ? 37.940 20.867 -48.330 1.00 22.53 77 GLY B O 1
ATOM 2890 N N . ASN B 1 78 ? 37.943 18.915 -47.279 1.00 22.09 78 ASN B N 1
ATOM 2891 C CA . ASN B 1 78 ? 37.980 19.620 -45.994 1.00 22.35 78 ASN B CA 1
ATOM 2892 C C . ASN B 1 78 ? 39.327 20.324 -45.826 1.00 23.13 78 ASN B C 1
ATOM 2893 O O . ASN B 1 78 ? 40.361 19.782 -46.206 1.00 23.18 78 ASN B O 1
ATOM 2898 N N . ALA B 1 79 ? 39.309 21.527 -45.250 1.00 24.00 79 ALA B N 1
ATOM 2899 C CA . ALA B 1 79 ? 40.533 22.259 -44.910 1.00 24.52 79 ALA B CA 1
ATOM 2900 C C . ALA B 1 79 ? 41.523 21.393 -44.137 1.00 25.09 79 ALA B C 1
ATOM 2901 O O . ALA B 1 79 ? 42.738 21.562 -44.265 1.00 25.42 79 ALA B O 1
ATOM 2903 N N . LYS B 1 80 ? 41.000 20.482 -43.321 1.00 24.28 80 LYS B N 1
ATOM 2904 C CA . LYS B 1 80 ? 41.851 19.651 -42.456 1.00 24.21 80 LYS B CA 1
ATOM 2905 C C . LYS B 1 80 ? 42.132 18.296 -43.048 1.00 22.51 80 LYS B C 1
ATOM 2906 O O . LYS B 1 80 ? 42.834 17.499 -42.427 1.00 22.73 80 LYS B O 1
ATOM 2912 N N . TYR B 1 81 ? 41.608 18.036 -44.243 1.00 21.00 81 TYR B N 1
ATOM 2913 C CA . TYR B 1 81 ? 41.743 16.731 -44.874 1.00 19.60 81 TYR B CA 1
ATOM 2914 C C . TYR B 1 81 ? 43.179 16.254 -44.957 1.00 20.08 81 TYR B C 1
ATOM 2915 O O . TYR B 1 81 ? 44.055 16.945 -45.462 1.00 19.36 81 TYR B O 1
ATOM 2924 N N . ARG B 1 82 ? 43.395 15.057 -44.438 1.00 19.44 82 ARG B N 1
ATOM 2925 C CA . ARG B 1 82 ? 44.663 14.369 -44.562 1.00 19.52 82 ARG B CA 1
ATOM 2926 C C . ARG B 1 82 ? 44.384 13.166 -45.422 1.00 19.61 82 ARG B C 1
ATOM 2927 O O . ARG B 1 82 ? 43.752 12.211 -44.976 1.00 18.03 82 ARG B O 1
ATOM 2935 N N . ASP B 1 83 ? 44.843 13.208 -46.664 1.00 19.07 83 ASP B N 1
ATOM 2936 C CA . ASP B 1 83 ? 44.615 12.087 -47.548 1.00 20.01 83 ASP B CA 1
ATOM 2937 C C . ASP B 1 83 ? 45.319 10.835 -47.078 1.00 18.90 83 ASP B C 1
ATOM 2938 O O . ASP B 1 83 ? 44.885 9.738 -47.421 1.00 19.99 83 ASP B O 1
ATOM 2943 N N . GLY B 1 84 ? 46.364 10.999 -46.261 1.00 18.30 84 GLY B N 1
ATOM 2944 C CA . GLY B 1 84 ? 47.081 9.862 -45.681 1.00 18.13 84 GLY B CA 1
ATOM 2945 C C . GLY B 1 84 ? 46.388 9.177 -44.495 1.00 17.64 84 GLY B C 1
ATOM 2946 O O . GLY B 1 84 ? 46.855 8.147 -44.037 1.00 17.50 84 GLY B O 1
ATOM 2947 N N . PHE B 1 85 ? 45.250 9.695 -44.056 1.00 16.68 85 PHE B N 1
ATOM 2948 C CA . PHE B 1 85 ? 44.570 9.149 -42.873 1.00 15.61 85 PHE B CA 1
ATOM 2949 C C . PHE B 1 85 ? 43.386 8.329 -43.389 1.00 15.43 85 PHE B C 1
ATOM 2950 O O . PHE B 1 85 ? 42.343 8.875 -43.810 1.00 15.41 85 PHE B O 1
ATOM 2958 N N . ILE B 1 86 ? 43.535 7.017 -43.304 1.00 14.32 86 ILE B N 1
ATOM 2959 C CA . ILE B 1 86 ? 42.741 6.104 -44.126 1.00 13.65 86 ILE B CA 1
ATOM 2960 C C . ILE B 1 86 ? 41.874 5.137 -43.328 1.00 13.27 86 ILE B C 1
ATOM 2961 O O . ILE B 1 86 ? 41.002 4.492 -43.875 1.00 13.61 86 ILE B O 1
ATOM 2966 N N . LEU B 1 87 ? 42.136 5.038 -42.040 1.00 13.02 87 LEU B N 1
ATOM 2967 C CA . LEU B 1 87 ? 41.411 4.057 -41.272 1.00 11.90 87 LEU B CA 1
ATOM 2968 C C . LEU B 1 87 ? 41.482 4.427 -39.820 1.00 12.27 87 LEU B C 1
ATOM 2969 O O . LEU B 1 87 ? 42.494 4.942 -39.362 1.00 11.97 87 LEU B O 1
ATOM 2974 N N . PHE B 1 88 ? 40.408 4.187 -39.086 1.00 12.57 88 PHE B N 1
ATOM 2975 C CA . PHE B 1 88 ? 40.577 4.220 -37.648 1.00 12.74 88 PHE B CA 1
ATOM 2976 C C . PHE B 1 88 ? 39.922 3.019 -37.009 1.00 12.42 88 PHE B C 1
ATOM 2977 O O . PHE B 1 88 ? 38.981 2.455 -37.553 1.00 12.66 88 PHE B O 1
ATOM 2985 N N . VAL B 1 89 ? 40.473 2.627 -35.862 1.00 12.57 89 VAL B N 1
ATOM 2986 C CA . VAL B 1 89 ? 39.947 1.499 -35.133 1.00 12.85 89 VAL B CA 1
ATOM 2987 C C . VAL B 1 89 ? 39.247 2.069 -33.940 1.00 12.80 89 VAL B C 1
ATOM 2988 O O . VAL B 1 89 ? 39.825 2.877 -33.190 1.00 13.19 89 VAL B O 1
ATOM 2992 N N . LEU B 1 90 ? 38.005 1.635 -33.740 1.00 11.20 90 LEU B N 1
ATOM 2993 C CA . LEU B 1 90 ? 37.284 1.983 -32.536 1.00 12.30 90 LEU B CA 1
ATOM 2994 C C . LEU B 1 90 ? 37.397 0.800 -31.619 1.00 13.08 90 LEU B C 1
ATOM 2995 O O . LEU B 1 90 ? 36.890 -0.299 -31.901 1.00 12.56 90 LEU B O 1
ATOM 3000 N N . ASP B 1 91 ? 38.157 1.008 -30.563 1.00 11.35 91 ASP B N 1
ATOM 3001 C CA . ASP B 1 91 ? 38.405 -0.035 -29.586 1.00 12.50 91 ASP B CA 1
ATOM 3002 C C . ASP B 1 91 ? 37.232 0.119 -28.616 1.00 10.78 91 ASP B C 1
ATOM 3003 O O . ASP B 1 91 ? 37.220 0.959 -27.731 1.00 10.98 91 ASP B O 1
ATOM 3008 N N . LEU B 1 92 ? 36.199 -0.670 -28.860 1.00 10.58 92 LEU B N 1
ATOM 3009 C CA . LEU B 1 92 ? 34.919 -0.465 -28.196 1.00 11.64 92 LEU B CA 1
ATOM 3010 C C . LEU B 1 92 ? 34.897 -1.173 -26.860 1.00 11.35 92 LEU B C 1
ATOM 3011 O O . LEU B 1 92 ? 34.952 -2.410 -26.786 1.00 12.07 92 LEU B O 1
ATOM 3016 N N . LYS B 1 93 ? 34.805 -0.386 -25.798 1.00 12.20 93 LYS B N 1
ATOM 3017 C CA . LYS B 1 93 ? 34.961 -0.941 -24.457 1.00 13.30 93 LYS B CA 1
ATOM 3018 C C . LYS B 1 93 ? 33.623 -1.471 -23.946 1.00 13.65 93 LYS B C 1
ATOM 3019 O O . LYS B 1 93 ? 33.032 -0.914 -23.023 1.00 14.23 93 LYS B O 1
ATOM 3025 N N . THR B 1 94 ? 33.171 -2.549 -24.578 1.00 13.98 94 THR B N 1
ATOM 3026 C CA . THR B 1 94 ? 31.838 -3.115 -24.297 1.00 14.18 94 THR B CA 1
ATOM 3027 C C . THR B 1 94 ? 31.923 -4.201 -23.231 1.00 14.96 94 THR B C 1
ATOM 3028 O O . THR B 1 94 ? 30.924 -4.862 -22.927 1.00 14.70 94 THR B O 1
ATOM 3032 N N . GLY B 1 95 ? 33.108 -4.387 -22.657 1.00 16.05 95 GLY B N 1
ATOM 3033 C CA . GLY B 1 95 ? 33.363 -5.503 -21.739 1.00 18.62 95 GLY B CA 1
ATOM 3034 C C . GLY B 1 95 ? 32.473 -5.563 -20.509 1.00 19.27 95 GLY B C 1
ATOM 3035 O O . GLY B 1 95 ? 32.378 -6.616 -19.870 1.00 22.80 95 GLY B O 1
ATOM 3036 N N . SER B 1 96 ? 31.849 -4.465 -20.152 1.00 19.62 96 SER B N 1
ATOM 3037 C CA . SER B 1 96 ? 31.042 -4.423 -18.928 1.00 21.29 96 SER B CA 1
ATOM 3038 C C . SER B 1 96 ? 29.568 -4.385 -19.218 1.00 20.30 96 SER B C 1
ATOM 3039 O O . SER B 1 96 ? 28.742 -4.328 -18.296 1.00 20.72 96 SER B O 1
ATOM 3042 N N . LEU B 1 97 ? 29.219 -4.440 -20.510 1.00 18.06 97 LEU B N 1
ATOM 3043 C CA . LEU B 1 97 ? 27.837 -4.355 -20.886 1.00 17.53 97 LEU B CA 1
ATOM 3044 C C . LEU B 1 97 ? 27.095 -5.615 -20.481 1.00 17.44 97 LEU B C 1
ATOM 3045 O O . LEU B 1 97 ? 27.581 -6.716 -20.666 1.00 16.00 97 LEU B O 1
ATOM 3050 N N . SER B 1 98 ? 25.875 -5.424 -20.006 1.00 18.12 98 SER B N 1
ATOM 3051 C CA . SER B 1 98 ? 24.987 -6.567 -19.832 1.00 18.92 98 SER B CA 1
ATOM 3052 C C . SER B 1 98 ? 24.575 -7.061 -21.226 1.00 18.94 98 SER B C 1
ATOM 3053 O O . SER B 1 98 ? 24.671 -6.344 -22.241 1.00 18.03 98 SER B O 1
ATOM 3056 N N . ASN B 1 99 ? 24.029 -8.265 -21.286 1.00 19.44 99 ASN B N 1
ATOM 3057 C CA . ASN B 1 99 ? 23.634 -8.759 -22.579 1.00 20.12 99 ASN B CA 1
ATOM 3058 C C . ASN B 1 99 ? 22.639 -7.846 -23.283 1.00 20.00 99 ASN B C 1
ATOM 3059 O O . ASN B 1 99 ? 22.732 -7.647 -24.489 1.00 19.87 99 ASN B O 1
ATOM 3064 N N . ASP B 1 100 ? 21.698 -7.301 -22.519 1.00 19.72 100 ASP B N 1
ATOM 3065 C CA . ASP B 1 100 ? 20.657 -6.426 -23.042 1.00 21.38 100 ASP B CA 1
ATOM 3066 C C . ASP B 1 100 ? 21.218 -5.127 -23.594 1.00 19.84 100 ASP B C 1
ATOM 3067 O O . ASP B 1 100 ? 20.518 -4.401 -24.289 1.00 20.94 100 ASP B O 1
ATOM 3072 N N . GLN B 1 101 ? 22.440 -4.794 -23.222 1.00 18.51 101 GLN B N 1
ATOM 3073 C CA . GLN B 1 101 ? 23.027 -3.536 -23.676 1.00 17.95 101 GLN B CA 1
ATOM 3074 C C . GLN B 1 101 ? 23.870 -3.681 -24.944 1.00 17.70 101 GLN B C 1
ATOM 3075 O O . GLN B 1 101 ? 24.241 -2.680 -25.563 1.00 17.42 101 GLN B O 1
ATOM 3081 N N . VAL B 1 102 ? 24.146 -4.908 -25.354 1.00 17.51 102 VAL B N 1
ATOM 3082 C CA . VAL B 1 102 ? 25.140 -5.129 -26.409 1.00 17.58 102 VAL B CA 1
ATOM 3083 C C . VAL B 1 102 ? 24.577 -4.718 -27.773 1.00 18.00 102 VAL B C 1
ATOM 3084 O O . VAL B 1 102 ? 25.216 -3.979 -28.542 1.00 16.53 102 VAL B O 1
ATOM 3088 N N . ARG B 1 103 ? 23.376 -5.187 -28.081 1.00 17.75 103 ARG B N 1
ATOM 3089 C CA . ARG B 1 103 ? 22.806 -4.766 -29.346 1.00 18.47 103 ARG B CA 1
ATOM 3090 C C . ARG B 1 103 ? 22.558 -3.262 -29.406 1.00 18.67 103 ARG B C 1
ATOM 3091 O O . ARG B 1 103 ? 22.955 -2.630 -30.399 1.00 18.87 103 ARG B O 1
ATOM 3099 N N . PRO B 1 104 ? 21.915 -2.664 -28.365 1.00 18.62 104 PRO B N 1
ATOM 3100 C CA . PRO B 1 104 ? 21.717 -1.217 -28.380 1.00 18.03 104 PRO B CA 1
ATOM 3101 C C . PRO B 1 104 ? 23.035 -0.449 -28.460 1.00 17.47 104 PRO B C 1
ATOM 3102 O O . PRO B 1 104 ? 23.108 0.607 -29.077 1.00 16.31 104 PRO B O 1
ATOM 3106 N N . ALA B 1 105 ? 24.084 -0.975 -27.849 1.00 15.55 105 ALA B N 1
ATOM 3107 C CA . ALA B 1 105 ? 25.388 -0.321 -27.987 1.00 15.49 105 ALA B CA 1
ATOM 3108 C C . ALA B 1 105 ? 25.818 -0.267 -29.458 1.00 15.19 105 ALA B C 1
ATOM 3109 O O . ALA B 1 105 ? 26.343 0.755 -29.911 1.00 14.75 105 ALA B O 1
ATOM 3111 N N . GLY B 1 106 ? 25.631 -1.370 -30.178 1.00 14.76 106 GLY B N 1
ATOM 3112 C CA . GLY B 1 106 ? 26.015 -1.434 -31.592 1.00 14.52 106 GLY B CA 1
ATOM 3113 C C . GLY B 1 106 ? 25.169 -0.433 -32.361 1.00 15.23 106 GLY B C 1
ATOM 3114 O O . GLY B 1 106 ? 25.660 0.328 -33.221 1.00 15.12 106 GLY B O 1
ATOM 3115 N N . GLU B 1 107 ? 23.882 -0.399 -32.025 1.00 16.15 107 GLU B N 1
ATOM 3116 C CA . GLU B 1 107 ? 22.962 0.571 -32.647 1.00 15.93 107 GLU B CA 1
ATOM 3117 C C . GLU B 1 107 ? 23.402 1.996 -32.377 1.00 16.05 107 GLU B C 1
ATOM 3118 O O . GLU B 1 107 ? 23.395 2.832 -33.272 1.00 15.74 107 GLU B O 1
ATOM 3124 N N . ASN B 1 108 ? 23.806 2.272 -31.138 1.00 15.28 108 ASN B N 1
ATOM 3125 C CA . ASN B 1 108 ? 24.207 3.612 -30.757 1.00 16.14 108 ASN B CA 1
ATOM 3126 C C . ASN B 1 108 ? 25.487 4.049 -31.435 1.00 15.38 108 ASN B C 1
ATOM 3127 O O . ASN B 1 108 ? 25.642 5.201 -31.803 1.00 16.39 108 ASN B O 1
ATOM 3132 N N . VAL B 1 109 ? 26.414 3.118 -31.577 1.00 15.57 109 VAL B N 1
ATOM 3133 C CA . VAL B 1 109 ? 27.655 3.428 -32.265 1.00 15.40 109 VAL B CA 1
ATOM 3134 C C . VAL B 1 109 ? 27.373 3.665 -33.743 1.00 15.54 109 VAL B C 1
ATOM 3135 O O . VAL B 1 109 ? 27.943 4.589 -34.363 1.00 15.03 109 VAL B O 1
ATOM 3139 N N . ALA B 1 110 ? 26.496 2.850 -34.322 1.00 15.12 110 ALA B N 1
ATOM 3140 C CA . ALA B 1 110 ? 26.082 3.064 -35.724 1.00 15.57 110 ALA B CA 1
ATOM 3141 C C . ALA B 1 110 ? 25.529 4.471 -35.910 1.00 15.55 110 ALA B C 1
ATOM 3142 O O . ALA B 1 110 ? 25.935 5.204 -36.817 1.00 15.29 110 ALA B O 1
ATOM 3144 N N . LYS B 1 111 ? 24.626 4.858 -35.011 1.00 16.24 111 LYS B N 1
ATOM 3145 C CA . LYS B 1 111 ? 23.981 6.173 -35.066 1.00 17.01 111 LYS B CA 1
ATOM 3146 C C . LYS B 1 111 ? 25.004 7.270 -34.924 1.00 17.32 111 LYS B C 1
ATOM 3147 O O . LYS B 1 111 ? 24.989 8.248 -35.671 1.00 16.92 111 LYS B O 1
ATOM 3153 N N . GLU B 1 112 ? 25.958 7.073 -34.014 1.00 15.95 112 GLU B N 1
ATOM 3154 C CA . GLU B 1 112 ? 27.028 8.055 -33.831 1.00 15.80 112 GLU B CA 1
ATOM 3155 C C . GLU B 1 112 ? 27.857 8.218 -35.102 1.00 15.29 112 GLU B C 1
ATOM 3156 O O . GLU B 1 112 ? 28.121 9.345 -35.536 1.00 14.57 112 GLU B O 1
ATOM 3162 N N . LEU B 1 113 ? 28.284 7.103 -35.672 1.00 14.42 113 LEU B N 1
ATOM 3163 C CA . LEU B 1 113 ? 29.100 7.130 -36.882 1.00 15.19 113 LEU B CA 1
ATOM 3164 C C . LEU B 1 113 ? 28.293 7.708 -38.037 1.00 16.08 113 LEU B C 1
ATOM 3165 O O . LEU B 1 113 ? 28.773 8.546 -38.778 1.00 15.72 113 LEU B O 1
ATOM 3170 N N . LEU B 1 114 ? 27.057 7.272 -38.173 1.00 16.19 114 LEU B N 1
ATOM 3171 C CA . LEU B 1 114 ? 26.213 7.796 -39.232 1.00 16.64 114 LEU B CA 1
ATOM 3172 C C . LEU B 1 114 ? 26.081 9.312 -39.152 1.00 17.82 114 LEU B C 1
ATOM 3173 O O . LEU B 1 114 ? 26.313 10.013 -40.151 1.00 18.04 114 LEU B O 1
ATOM 3178 N N . GLN B 1 115 ? 25.713 9.804 -37.972 1.00 17.13 115 GLN B N 1
ATOM 3179 C CA . GLN B 1 115 ? 25.436 11.204 -37.781 1.00 18.92 115 GLN B CA 1
ATOM 3180 C C . GLN B 1 115 ? 26.729 11.985 -37.800 1.00 19.58 115 GLN B C 1
ATOM 3181 O O . GLN B 1 115 ? 26.830 13.035 -38.446 1.00 19.80 115 GLN B O 1
ATOM 3187 N N . ASN B 1 116 ? 27.716 11.488 -37.060 1.00 17.37 116 ASN B N 1
ATOM 3188 C CA . ASN B 1 116 ? 28.882 12.336 -36.784 1.00 17.86 116 ASN B CA 1
ATOM 3189 C C . ASN B 1 116 ? 30.069 12.120 -37.650 1.00 17.98 116 ASN B C 1
ATOM 3190 O O . ASN B 1 116 ? 30.888 13.043 -37.822 1.00 19.78 116 ASN B O 1
ATOM 3195 N N . TYR B 1 117 ? 30.182 10.921 -38.201 1.00 17.19 117 TYR B N 1
ATOM 3196 C CA . TYR B 1 117 ? 31.358 10.642 -38.937 1.00 17.05 117 TYR B CA 1
ATOM 3197 C C . TYR B 1 117 ? 31.042 10.666 -40.400 1.00 18.01 117 TYR B C 1
ATOM 3198 O O . TYR B 1 117 ? 31.742 11.303 -41.174 1.00 18.30 117 TYR B O 1
ATOM 3207 N N . TRP B 1 118 ? 29.984 9.945 -40.764 1.00 18.71 118 TRP B N 1
ATOM 3208 C CA . TRP B 1 118 ? 29.553 9.861 -42.148 1.00 19.61 118 TRP B CA 1
ATOM 3209 C C . TRP B 1 118 ? 28.597 10.951 -42.527 1.00 21.16 118 TRP B C 1
ATOM 3210 O O . TRP B 1 118 ? 28.208 11.032 -43.700 1.00 21.13 118 TRP B O 1
ATOM 3221 N N . ASN B 1 119 ? 28.213 11.745 -41.535 1.00 22.74 119 ASN B N 1
ATOM 3222 C CA . ASN B 1 119 ? 27.281 12.875 -41.688 1.00 25.38 119 ASN B CA 1
ATOM 3223 C C . ASN B 1 119 ? 26.039 12.498 -42.492 1.00 25.70 119 ASN B C 1
ATOM 3224 O O . ASN B 1 119 ? 25.673 13.193 -43.463 1.00 26.58 119 ASN B O 1
ATOM 3229 N N . ASN B 1 120 ? 25.410 11.395 -42.089 1.00 26.12 120 ASN B N 1
ATOM 3230 C CA . ASN B 1 120 ? 24.235 10.851 -42.766 1.00 27.43 120 ASN B CA 1
ATOM 3231 C C . ASN B 1 120 ? 24.436 10.588 -44.245 1.00 28.38 120 ASN B C 1
ATOM 3232 O O . ASN B 1 120 ? 23.491 10.669 -45.038 1.00 28.25 120 ASN B O 1
ATOM 3237 N N . GLY B 1 121 ? 25.666 10.252 -44.618 1.00 28.70 121 GLY B N 1
ATOM 3238 C CA . GLY B 1 121 ? 25.983 9.980 -46.004 1.00 30.67 121 GLY B CA 1
ATOM 3239 C C . GLY B 1 121 ? 26.224 11.256 -46.802 1.00 30.91 121 GLY B C 1
ATOM 3240 O O . GLY B 1 121 ? 26.489 11.192 -48.001 1.00 32.83 121 GLY B O 1
ATOM 3241 N N . ASN B 1 122 ? 26.119 12.410 -46.153 1.00 31.23 122 ASN B N 1
ATOM 3242 C CA . ASN B 1 122 ? 26.322 13.693 -46.827 1.00 31.19 122 ASN B CA 1
ATOM 3243 C C . ASN B 1 122 ? 27.767 14.138 -46.710 1.00 30.44 122 ASN B C 1
ATOM 3244 O O . ASN B 1 122 ? 28.115 14.945 -45.833 1.00 30.88 122 ASN B O 1
ATOM 3249 N N . ASN B 1 123 ? 28.602 13.606 -47.599 1.00 29.60 123 ASN B N 1
ATOM 3250 C CA . ASN B 1 123 ? 30.001 13.997 -47.654 1.00 29.06 123 ASN B CA 1
ATOM 3251 C C . ASN B 1 123 ? 30.677 13.679 -46.320 1.00 27.45 123 ASN B C 1
ATOM 3252 O O . ASN B 1 123 ? 31.243 14.544 -45.641 1.00 27.60 123 ASN B O 1
ATOM 3257 N N . GLY B 1 124 ? 30.588 12.425 -45.934 1.00 26.34 124 GLY B N 1
ATOM 3258 C CA . GLY B 1 124 ? 31.170 12.035 -44.665 1.00 24.10 124 GLY B CA 1
ATOM 3259 C C . GLY B 1 124 ? 32.641 11.723 -44.828 1.00 22.43 124 GLY B C 1
ATOM 3260 O O . GLY B 1 124 ? 33.185 11.756 -45.933 1.00 22.37 124 GLY B O 1
ATOM 3261 N N . GLY B 1 125 ? 33.276 11.338 -43.726 1.00 20.17 125 GLY B N 1
ATOM 3262 C CA . GLY B 1 125 ? 34.685 10.997 -43.765 1.00 19.66 125 GLY B CA 1
ATOM 3263 C C . GLY B 1 125 ? 34.848 9.733 -44.579 1.00 19.26 125 GLY B C 1
ATOM 3264 O O . GLY B 1 125 ? 33.930 8.883 -44.624 1.00 18.07 125 GLY B O 1
ATOM 3265 N N . ARG B 1 126 ? 35.991 9.617 -45.243 1.00 17.72 126 ARG B N 1
ATOM 3266 C CA . ARG B 1 126 ? 36.183 8.528 -46.185 1.00 17.89 126 ARG B CA 1
ATOM 3267 C C . ARG B 1 126 ? 36.985 7.409 -45.566 1.00 16.06 126 ARG B C 1
ATOM 3268 O O . ARG B 1 126 ? 37.172 6.372 -46.182 1.00 17.70 126 ARG B O 1
ATOM 3276 N N . ALA B 1 127 ? 37.515 7.643 -44.363 1.00 16.37 127 ALA B N 1
ATOM 3277 C CA . ALA B 1 127 ? 38.344 6.625 -43.719 1.00 15.01 127 ALA B CA 1
ATOM 3278 C C . ALA B 1 127 ? 37.520 5.371 -43.413 1.00 14.72 127 ALA B C 1
ATOM 3279 O O . ALA B 1 127 ? 36.330 5.434 -43.188 1.00 15.67 127 ALA B O 1
ATOM 3281 N N . TYR B 1 128 ? 38.201 4.243 -43.452 1.00 14.45 128 TYR B N 1
ATOM 3282 C CA . TYR B 1 128 ? 37.607 2.966 -43.086 1.00 13.16 128 TYR B CA 1
ATOM 3283 C C . TYR B 1 128 ? 37.569 2.894 -41.578 1.00 14.14 128 TYR B C 1
ATOM 3284 O O . TYR B 1 128 ? 38.399 3.484 -40.900 1.00 14.31 128 TYR B O 1
ATOM 3293 N N . VAL B 1 129 ? 36.579 2.182 -41.074 1.00 14.03 129 VAL B N 1
ATOM 3294 C CA . VAL B 1 129 ? 36.425 2.093 -39.634 1.00 14.18 129 VAL B CA 1
ATOM 3295 C C . VAL B 1 129 ? 36.439 0.637 -39.264 1.00 13.03 129 VAL B C 1
ATOM 3296 O O . VAL B 1 129 ? 35.700 -0.159 -39.826 1.00 13.80 129 VAL B O 1
ATOM 3300 N N . VAL B 1 130 ? 37.286 0.290 -38.296 1.00 12.26 130 VAL B N 1
ATOM 3301 C CA . VAL B 1 130 ? 37.254 -1.055 -37.762 1.00 11.81 130 VAL B CA 1
ATOM 3302 C C . VAL B 1 130 ? 36.581 -1.005 -36.394 1.00 11.73 130 VAL B C 1
ATOM 3303 O O . VAL B 1 130 ? 37.003 -0.256 -35.533 1.00 12.62 130 VAL B O 1
ATOM 3307 N N . LEU B 1 131 ? 35.523 -1.800 -36.222 1.00 12.07 131 LEU B N 1
ATOM 3308 C CA . LEU B 1 131 ? 34.852 -1.943 -34.927 1.00 12.27 131 LEU B CA 1
ATOM 3309 C C . LEU B 1 131 ? 35.548 -3.068 -34.217 1.00 12.60 131 LEU B C 1
ATOM 3310 O O . LEU B 1 131 ? 35.417 -4.242 -34.616 1.00 13.54 131 LEU B O 1
ATOM 3315 N N . SER B 1 132 ? 36.277 -2.722 -33.165 1.00 11.88 132 SER B N 1
ATOM 3316 C CA . SER B 1 132 ? 37.043 -3.731 -32.468 1.00 11.97 132 SER B CA 1
ATOM 3317 C C . SER B 1 132 ? 36.275 -4.009 -31.187 1.00 12.35 132 SER B C 1
ATOM 3318 O O . SER B 1 132 ? 36.135 -3.118 -30.317 1.00 11.50 132 SER B O 1
ATOM 3321 N N . LEU B 1 133 ? 35.732 -5.216 -31.113 1.00 13.13 133 LEU B N 1
ATOM 3322 C CA . LEU B 1 133 ? 35.003 -5.639 -29.933 1.00 13.10 133 LEU B CA 1
ATOM 3323 C C . LEU B 1 133 ? 35.813 -6.636 -29.145 1.00 14.31 133 LEU B C 1
ATOM 3324 O O . LEU B 1 133 ? 36.500 -7.485 -29.708 1.00 14.44 133 LEU B O 1
ATOM 3329 N N . PRO B 1 134 ? 35.748 -6.515 -27.819 1.00 15.38 134 PRO B N 1
ATOM 3330 C CA . PRO B 1 134 ? 36.599 -7.278 -26.920 1.00 16.03 134 PRO B CA 1
ATOM 3331 C C . PRO B 1 134 ? 36.010 -8.627 -26.519 1.00 16.36 134 PRO B C 1
ATOM 3332 O O . PRO B 1 134 ? 36.537 -9.279 -25.604 1.00 17.70 134 PRO B O 1
ATOM 3336 N N . ASP B 1 135 ? 34.926 -9.028 -27.173 1.00 15.74 135 ASP B N 1
ATOM 3337 C CA . ASP B 1 135 ? 34.291 -10.275 -26.822 1.00 15.81 135 ASP B CA 1
ATOM 3338 C C . ASP B 1 135 ? 33.677 -10.844 -28.082 1.00 15.86 135 ASP B C 1
ATOM 3339 O O . ASP B 1 135 ? 32.806 -10.209 -28.677 1.00 15.87 135 ASP B O 1
ATOM 3344 N N . ILE B 1 136 ? 34.085 -12.042 -28.475 1.00 15.71 136 ILE B N 1
ATOM 3345 C CA . ILE B 1 136 ? 33.480 -12.652 -29.647 1.00 16.88 136 ILE B CA 1
ATOM 3346 C C . ILE B 1 136 ? 31.985 -12.851 -29.439 1.00 17.03 136 ILE B C 1
ATOM 3347 O O . ILE B 1 136 ? 31.237 -13.006 -30.394 1.00 18.60 136 ILE B O 1
ATOM 3352 N N . GLY B 1 137 ? 31.551 -12.867 -28.179 1.00 17.35 137 GLY B N 1
ATOM 3353 C CA . GLY B 1 137 ? 30.136 -13.085 -27.878 1.00 17.96 137 GLY B CA 1
ATOM 3354 C C . GLY B 1 137 ? 29.332 -11.798 -28.028 1.00 17.74 137 GLY B C 1
ATOM 3355 O O . GLY B 1 137 ? 28.146 -11.789 -27.790 1.00 18.45 137 GLY B O 1
ATOM 3356 N N . HIS B 1 138 ? 29.995 -10.695 -28.394 1.00 17.35 138 HIS B N 1
ATOM 3357 C CA . HIS B 1 138 ? 29.286 -9.425 -28.578 1.00 17.00 138 HIS B CA 1
ATOM 3358 C C . HIS B 1 138 ? 28.870 -9.196 -30.021 1.00 17.68 138 HIS B C 1
ATOM 3359 O O . HIS B 1 138 ? 28.654 -8.058 -30.448 1.00 17.62 138 HIS B O 1
ATOM 3366 N N . TYR B 1 139 ? 28.718 -10.279 -30.768 1.00 18.19 139 TYR B N 1
ATOM 3367 C CA . TYR B 1 139 ? 28.405 -10.126 -32.174 1.00 18.56 139 TYR B CA 1
ATOM 3368 C C . TYR B 1 139 ? 27.047 -9.463 -32.414 1.00 18.19 139 TYR B C 1
ATOM 3369 O O . TYR B 1 139 ? 26.807 -8.871 -33.473 1.00 18.10 139 TYR B O 1
ATOM 3378 N N . GLU B 1 140 ? 26.158 -9.473 -31.422 1.00 18.02 140 GLU B N 1
ATOM 3379 C CA . GLU B 1 140 ? 24.908 -8.723 -31.591 1.00 18.93 140 GLU B CA 1
ATOM 3380 C C . GLU B 1 140 ? 25.112 -7.222 -31.696 1.00 18.74 140 GLU B C 1
ATOM 3381 O O . GLU B 1 140 ? 24.278 -6.514 -32.247 1.00 19.31 140 GLU B O 1
ATOM 3387 N N . PHE B 1 141 ? 26.243 -6.739 -31.191 1.00 17.23 141 PHE B N 1
ATOM 3388 C CA . PHE B 1 141 ? 26.589 -5.357 -31.366 1.00 16.23 141 PHE B CA 1
ATOM 3389 C C . PHE B 1 141 ? 26.670 -5.084 -32.877 1.00 16.66 141 PHE B C 1
ATOM 3390 O O . PHE B 1 141 ? 26.164 -4.083 -33.368 1.00 16.72 141 PHE B O 1
ATOM 3398 N N . VAL B 1 142 ? 27.311 -5.981 -33.602 1.00 17.44 142 VAL B N 1
ATOM 3399 C CA . VAL B 1 142 ? 27.464 -5.789 -35.048 1.00 18.50 142 VAL B CA 1
ATOM 3400 C C . VAL B 1 142 ? 26.122 -5.928 -35.752 1.00 18.71 142 VAL B C 1
ATOM 3401 O O . VAL B 1 142 ? 25.810 -5.190 -36.661 1.00 18.97 142 VAL B O 1
ATOM 3405 N N . ARG B 1 143 ? 25.322 -6.892 -35.307 1.00 19.00 143 ARG B N 1
ATOM 3406 C CA . ARG B 1 143 ? 24.004 -7.077 -35.906 1.00 19.51 143 ARG B CA 1
ATOM 3407 C C . ARG B 1 143 ? 23.182 -5.816 -35.753 1.00 19.27 143 ARG B C 1
ATOM 3408 O O . ARG B 1 143 ? 22.578 -5.363 -36.718 1.00 20.35 143 ARG B O 1
ATOM 3416 N N . GLY B 1 144 ? 23.199 -5.197 -34.568 1.00 18.56 144 GLY B N 1
ATOM 3417 C CA . GLY B 1 144 ? 22.474 -3.955 -34.322 1.00 18.78 144 GLY B CA 1
ATOM 3418 C C . GLY B 1 144 ? 23.028 -2.778 -35.101 1.00 18.87 144 GLY B C 1
ATOM 3419 O O . GLY B 1 144 ? 22.293 -1.944 -35.632 1.00 19.50 144 GLY B O 1
ATOM 3420 N N . PHE B 1 145 ? 24.349 -2.734 -35.163 1.00 18.86 145 PHE B N 1
ATOM 3421 C CA . PHE B 1 145 ? 25.060 -1.715 -35.903 1.00 18.21 145 PHE B CA 1
ATOM 3422 C C . PHE B 1 145 ? 24.639 -1.779 -37.368 1.00 19.26 145 PHE B C 1
ATOM 3423 O O . PHE B 1 145 ? 24.242 -0.768 -37.957 1.00 20.31 145 PHE B O 1
ATOM 3431 N N . LYS B 1 146 ? 24.700 -2.977 -37.941 1.00 20.78 146 LYS B N 1
ATOM 3432 C CA . LYS B 1 146 ? 24.385 -3.150 -39.358 1.00 23.24 146 LYS B CA 1
ATOM 3433 C C . LYS B 1 146 ? 22.918 -2.832 -39.593 1.00 24.40 146 LYS B C 1
ATOM 3434 O O . LYS B 1 146 ? 22.557 -2.183 -40.583 1.00 25.48 146 LYS B O 1
ATOM 3440 N N . GLU B 1 147 ? 22.084 -3.229 -38.643 1.00 25.10 147 GLU B N 1
ATOM 3441 C CA . GLU B 1 147 ? 20.653 -3.022 -38.763 1.00 26.21 147 GLU B CA 1
ATOM 3442 C C . GLU B 1 147 ? 20.279 -1.535 -38.825 1.00 25.50 147 GLU B C 1
ATOM 3443 O O . GLU B 1 147 ? 19.432 -1.122 -39.637 1.00 24.83 147 GLU B O 1
ATOM 3449 N N . VAL B 1 148 ? 20.955 -0.720 -38.025 1.00 23.77 148 VAL B N 1
ATOM 3450 C CA . VAL B 1 148 ? 20.763 0.717 -38.043 1.00 23.14 148 VAL B CA 1
ATOM 3451 C C . VAL B 1 148 ? 21.149 1.294 -39.404 1.00 23.84 148 VAL B C 1
ATOM 3452 O O . VAL B 1 148 ? 20.400 2.095 -39.996 1.00 23.69 148 VAL B O 1
ATOM 3456 N N . LEU B 1 149 ? 22.309 0.890 -39.894 1.00 23.83 149 LEU B N 1
ATOM 3457 C CA . LEU B 1 149 ? 22.819 1.476 -41.138 1.00 25.56 149 LEU B CA 1
ATOM 3458 C C . LEU B 1 149 ? 21.894 1.121 -42.285 1.00 26.50 149 LEU B C 1
ATOM 3459 O O . LEU B 1 149 ? 21.563 1.968 -43.114 1.00 25.87 149 LEU B O 1
ATOM 3464 N N . LYS B 1 150 ? 21.468 -0.132 -42.302 1.00 27.39 150 LYS B N 1
ATOM 3465 C CA . LYS B 1 150 ? 20.562 -0.611 -43.340 1.00 29.54 150 LYS B CA 1
ATOM 3466 C C . LYS B 1 150 ? 19.205 0.075 -43.232 1.00 30.09 150 LYS B C 1
ATOM 3467 O O . LYS B 1 150 ? 18.653 0.549 -44.248 1.00 30.04 150 LYS B O 1
ATOM 3473 N N . LYS B 1 151 ? 18.682 0.192 -42.014 1.00 30.27 151 LYS B N 1
ATOM 3474 C CA . LYS B 1 151 ? 17.382 0.834 -41.841 1.00 31.04 151 LYS B CA 1
ATOM 3475 C C . LYS B 1 151 ? 17.389 2.311 -42.193 1.00 30.13 151 LYS B C 1
ATOM 3476 O O . LYS B 1 151 ? 16.365 2.836 -42.654 1.00 29.78 151 LYS B O 1
ATOM 3482 N N . GLU B 1 152 ? 18.514 2.997 -41.984 1.00 28.62 152 GLU B N 1
ATOM 3483 C CA . GLU B 1 152 ? 18.548 4.422 -42.284 1.00 28.46 152 GLU B CA 1
ATOM 3484 C C . GLU B 1 152 ? 18.854 4.673 -43.745 1.00 27.23 152 GLU B C 1
ATOM 3485 O O . GLU B 1 152 ? 18.976 5.826 -44.162 1.00 27.20 152 GLU B O 1
ATOM 3491 N N . GLY B 1 153 ? 18.997 3.588 -44.498 1.00 26.12 153 GLY B N 1
ATOM 3492 C CA . GLY B 1 153 ? 19.209 3.650 -45.941 1.00 24.94 153 GLY B CA 1
ATOM 3493 C C . GLY B 1 153 ? 20.662 3.899 -46.284 1.00 25.34 153 GLY B C 1
ATOM 3494 O O . GLY B 1 153 ? 20.969 4.502 -47.316 1.00 24.72 153 GLY B O 1
ATOM 3495 N N . HIS B 1 154 ? 21.554 3.440 -45.408 1.00 23.82 154 HIS B N 1
ATOM 3496 C CA . HIS B 1 154 ? 22.986 3.618 -45.653 1.00 23.95 154 HIS B CA 1
ATOM 3497 C C . HIS B 1 154 ? 23.763 2.332 -45.538 1.00 24.16 154 HIS B C 1
ATOM 3498 O O . HIS B 1 154 ? 24.860 2.317 -44.985 1.00 23.19 154 HIS B O 1
ATOM 3505 N N . GLU B 1 155 ? 23.198 1.255 -46.084 1.00 24.04 155 GLU B N 1
ATOM 3506 C CA . GLU B 1 155 ? 23.887 -0.016 -46.099 1.00 24.92 155 GLU B CA 1
ATOM 3507 C C . GLU B 1 155 ? 25.209 0.067 -46.867 1.00 24.45 155 G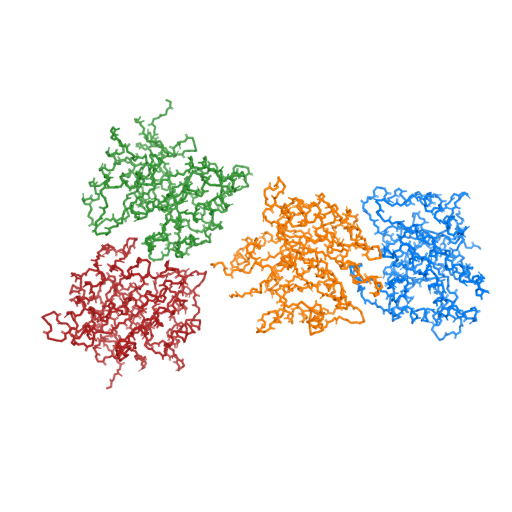LU B C 1
ATOM 3508 O O . GLU B 1 155 ? 26.160 -0.646 -46.566 1.00 24.62 155 GLU B O 1
ATOM 3514 N N . ASP B 1 156 ? 25.270 0.939 -47.866 1.00 23.61 156 ASP B N 1
ATOM 3515 C CA . ASP B 1 156 ? 26.515 1.156 -48.565 1.00 22.97 156 ASP B CA 1
ATOM 3516 C C . ASP B 1 156 ? 27.676 1.549 -47.637 1.00 21.77 156 ASP B C 1
ATOM 3517 O O . ASP B 1 156 ? 28.802 1.227 -47.942 1.00 21.62 156 ASP B O 1
ATOM 3522 N N . LEU B 1 157 ? 27.387 2.239 -46.533 1.00 20.58 157 LEU B N 1
ATOM 3523 C CA . LEU B 1 157 ? 28.440 2.655 -45.587 1.00 19.59 157 LEU B CA 1
ATOM 3524 C C . LEU B 1 157 ? 29.139 1.468 -44.955 1.00 19.07 157 LEU B C 1
ATOM 3525 O O . LEU B 1 157 ? 30.282 1.598 -44.485 1.00 18.93 157 LEU B O 1
ATOM 3530 N N . LEU B 1 158 ? 28.489 0.304 -44.973 1.00 17.98 158 LEU B N 1
ATOM 3531 C CA . LEU B 1 158 ? 29.154 -0.902 -44.487 1.00 18.13 158 LEU B CA 1
ATOM 3532 C C . LEU B 1 158 ? 30.348 -1.271 -45.366 1.00 17.98 158 LEU B C 1
ATOM 3533 O O . LEU B 1 158 ? 31.170 -2.084 -44.984 1.00 17.65 158 LEU B O 1
ATOM 3538 N N . GLU B 1 159 ? 30.457 -0.659 -46.543 1.00 18.14 159 GLU B N 1
ATOM 3539 C CA . GLU B 1 159 ? 31.657 -0.862 -47.340 1.00 18.51 159 GLU B CA 1
ATOM 3540 C C . GLU B 1 159 ? 32.910 -0.369 -46.608 1.00 17.85 159 GLU B C 1
ATOM 3541 O O . GLU B 1 159 ? 34.013 -0.853 -46.876 1.00 18.26 159 GLU B O 1
ATOM 3547 N N . LYS B 1 160 ? 32.687 0.568 -45.695 1.00 16.91 160 LYS B N 1
ATOM 3548 C CA . LYS B 1 160 ? 33.747 1.334 -45.013 1.00 16.69 160 LYS B CA 1
ATOM 3549 C C . LYS B 1 160 ? 34.008 0.763 -43.629 1.00 16.19 160 LYS B C 1
ATOM 3550 O O . LYS B 1 160 ? 34.806 1.315 -42.863 1.00 16.57 160 LYS B O 1
ATOM 3556 N N . VAL B 1 161 ? 33.291 -0.303 -43.306 1.00 15.75 161 VAL B N 1
ATOM 3557 C CA . VAL B 1 161 ? 33.280 -0.824 -41.933 1.00 15.24 161 VAL B CA 1
ATOM 3558 C C . VAL B 1 161 ? 33.854 -2.204 -41.918 1.00 14.42 161 VAL B C 1
ATOM 3559 O O . VAL B 1 161 ? 33.462 -3.072 -42.709 1.00 13.68 161 VAL B O 1
ATOM 3563 N N . GLY B 1 162 ? 34.749 -2.414 -40.951 1.00 13.08 162 GLY B N 1
ATOM 3564 C CA . GLY B 1 162 ? 35.386 -3.685 -40.723 1.00 12.60 162 GLY B CA 1
ATOM 3565 C C . GLY B 1 162 ? 35.233 -4.042 -39.258 1.00 11.90 162 GLY B C 1
ATOM 3566 O O . GLY B 1 162 ? 34.731 -3.255 -38.457 1.00 11.73 162 GLY B O 1
ATOM 3567 N N . TYR B 1 163 ? 35.674 -5.242 -38.957 1.00 13.19 163 TYR B N 1
ATOM 3568 C CA . TYR B 1 163 ? 35.371 -5.842 -37.666 1.00 14.37 163 TYR B CA 1
ATOM 3569 C C . TYR B 1 163 ? 36.536 -6.578 -37.106 1.00 13.18 163 TYR B C 1
ATOM 3570 O O . TYR B 1 163 ? 37.296 -7.233 -37.820 1.00 13.40 163 TYR B O 1
ATOM 3579 N N . ASP B 1 164 ? 36.670 -6.513 -35.790 1.00 12.04 164 ASP B N 1
ATOM 3580 C CA . ASP B 1 164 ? 37.744 -7.274 -35.163 1.00 13.52 164 ASP B CA 1
ATOM 3581 C C . ASP B 1 164 ? 37.140 -7.714 -33.861 1.00 14.29 164 ASP B C 1
ATOM 3582 O O . ASP B 1 164 ? 36.936 -6.895 -32.992 1.00 13.84 164 ASP B O 1
ATOM 3587 N N . PHE B 1 165 ? 36.809 -8.993 -33.769 1.00 17.34 165 PHE B N 1
ATOM 3588 C CA . PHE B 1 165 ? 36.272 -9.517 -32.517 1.00 20.10 165 PHE B CA 1
ATOM 3589 C C . PHE B 1 165 ? 37.444 -10.217 -31.917 1.00 21.93 165 PHE B C 1
ATOM 3590 O O . PHE B 1 165 ? 37.997 -11.134 -32.528 1.00 22.36 165 PHE B O 1
ATOM 3598 N N . SER B 1 166 ? 37.867 -9.767 -30.749 1.00 24.47 166 SER B N 1
ATOM 3599 C CA . SER B 1 166 ? 38.894 -10.498 -30.026 1.00 27.21 166 SER B CA 1
ATOM 3600 C C . SER B 1 166 ? 38.354 -10.801 -28.652 1.00 26.78 166 SER B C 1
ATOM 3601 O O . SER B 1 166 ? 37.346 -10.270 -28.261 1.00 27.11 166 SER B O 1
ATOM 3604 N N . GLY B 1 167 ? 38.982 -11.712 -27.941 1.00 27.92 167 GLY B N 1
ATOM 3605 C CA . GLY B 1 167 ? 38.526 -11.986 -26.601 1.00 26.90 167 GLY B CA 1
ATOM 3606 C C . GLY B 1 167 ? 37.148 -12.602 -26.519 1.00 26.64 167 GLY B C 1
ATOM 3607 O O . GLY B 1 167 ? 36.507 -12.896 -27.540 1.00 27.66 167 GLY B O 1
ATOM 3608 N N . PRO B 1 168 ? 36.651 -12.764 -25.303 1.00 26.08 168 PRO B N 1
ATOM 3609 C CA . PRO B 1 168 ? 37.283 -12.195 -24.122 1.00 25.20 168 PRO B CA 1
ATOM 3610 C C . PRO B 1 168 ? 38.529 -12.995 -23.729 1.00 25.49 168 PRO B C 1
ATOM 3611 O O . PRO B 1 168 ? 38.742 -14.088 -24.261 1.00 24.91 168 PRO B O 1
ATOM 3615 N N . TYR B 1 169 ? 39.344 -12.450 -22.829 1.00 24.38 169 TYR B N 1
ATOM 3616 C CA . TYR B 1 169 ? 40.561 -13.135 -22.399 1.00 25.83 169 TYR B CA 1
ATOM 3617 C C . TYR B 1 169 ? 40.309 -14.188 -21.319 1.00 25.79 169 TYR B C 1
ATOM 3618 O O . TYR B 1 169 ? 41.221 -14.948 -20.946 1.00 26.60 169 TYR B O 1
ATOM 3627 N N . LEU B 1 170 ? 39.094 -14.207 -20.799 1.00 24.95 170 LEU B N 1
ATOM 3628 C CA . LEU B 1 170 ? 38.688 -15.175 -19.790 1.00 24.55 170 LEU B CA 1
ATOM 3629 C C . LEU B 1 170 ? 37.297 -15.646 -20.154 1.00 24.47 170 LEU B C 1
ATOM 3630 O O . LEU B 1 170 ? 36.565 -14.906 -20.785 1.00 25.77 170 LEU B O 1
ATOM 3635 N N . PRO B 1 171 ? 36.930 -16.888 -19.794 1.00 24.78 171 PRO B N 1
ATOM 3636 C CA . PRO B 1 171 ? 37.740 -17.891 -19.119 1.00 24.74 171 PRO B CA 1
ATOM 3637 C C . PRO B 1 171 ? 38.874 -18.398 -19.970 1.00 24.99 171 PRO B C 1
ATOM 3638 O O . PRO B 1 171 ? 39.835 -18.925 -19.431 1.00 25.28 171 PRO B O 1
ATOM 3642 N N . SER B 1 172 ? 38.788 -18.221 -21.288 1.00 25.08 172 SER B N 1
ATOM 3643 C CA . SER B 1 172 ? 39.939 -18.499 -22.139 1.00 25.50 172 SER B CA 1
ATOM 3644 C C . SER B 1 172 ? 39.860 -17.698 -23.419 1.00 25.43 172 SER B C 1
ATOM 3645 O O . SER B 1 172 ? 38.784 -17.239 -23.811 1.00 25.48 172 SER B O 1
ATOM 3648 N N . LEU B 1 173 ? 40.999 -17.537 -24.071 1.00 26.01 173 LEU B N 1
ATOM 3649 C CA . LEU B 1 173 ? 41.049 -16.826 -25.346 1.00 27.15 173 LEU B CA 1
ATOM 3650 C C . LEU B 1 173 ? 40.313 -17.617 -26.412 1.00 26.71 173 LEU B C 1
ATOM 3651 O O . LEU B 1 173 ? 40.424 -18.844 -26.440 1.00 27.12 173 LEU B O 1
ATOM 3656 N N . PRO B 1 174 ? 39.565 -16.920 -27.290 1.00 26.60 174 PRO B N 1
ATOM 3657 C CA . PRO B 1 174 ? 38.862 -17.596 -28.360 1.00 26.17 174 PRO B CA 1
ATOM 3658 C C . PRO B 1 174 ? 39.871 -18.198 -29.308 1.00 24.73 174 PRO B C 1
ATOM 3659 O O . PRO B 1 174 ? 40.935 -17.621 -29.538 1.00 25.45 174 PRO B O 1
ATOM 3663 N N . THR B 1 175 ? 39.553 -19.367 -29.834 1.00 23.61 175 THR B N 1
ATOM 3664 C CA . THR B 1 175 ? 40.348 -19.922 -30.906 1.00 23.23 175 THR B CA 1
ATOM 3665 C C . THR B 1 175 ? 39.966 -19.150 -32.168 1.00 22.14 175 THR B C 1
ATOM 3666 O O . THR B 1 175 ? 38.961 -18.419 -32.184 1.00 21.80 175 THR B O 1
ATOM 3670 N N . LEU B 1 176 ? 40.760 -19.307 -33.228 1.00 22.24 176 LEU B N 1
ATOM 3671 C CA . LEU B 1 176 ? 40.397 -18.723 -34.514 1.00 22.05 176 LEU B CA 1
ATOM 3672 C C . LEU B 1 176 ? 39.062 -19.236 -34.987 1.00 21.36 176 LEU B C 1
ATOM 3673 O O . LEU B 1 176 ? 38.276 -18.483 -35.496 1.00 19.84 176 LEU B O 1
ATOM 3678 N N . ASP B 1 177 ? 38.819 -20.535 -34.813 1.00 21.62 177 ASP B N 1
ATOM 3679 C CA . ASP B 1 177 ? 37.552 -21.127 -35.222 1.00 22.01 177 ASP B CA 1
ATOM 3680 C C . ASP B 1 177 ? 36.371 -20.411 -34.574 1.00 20.61 177 ASP B C 1
ATOM 3681 O O . ASP B 1 177 ? 35.382 -20.050 -35.239 1.00 20.08 177 ASP B O 1
ATOM 3686 N N . ALA B 1 178 ? 36.485 -20.209 -33.266 1.00 20.04 178 ALA B N 1
ATOM 3687 C CA . ALA B 1 178 ? 35.455 -19.567 -32.485 1.00 19.96 178 ALA B CA 1
ATOM 3688 C C . ALA B 1 178 ? 35.229 -18.140 -32.990 1.00 19.54 178 ALA B C 1
ATOM 3689 O O . ALA B 1 178 ? 34.098 -17.693 -33.142 1.00 19.87 178 ALA B O 1
ATOM 3691 N N . THR B 1 179 ? 36.334 -17.462 -33.249 1.00 19.53 179 THR B N 1
ATOM 3692 C CA . THR B 1 179 ? 36.307 -16.091 -33.792 1.00 18.27 179 THR B CA 1
ATOM 3693 C C . THR B 1 179 ? 35.592 -16.080 -35.138 1.00 17.71 179 THR B C 1
ATOM 3694 O O . THR B 1 179 ? 34.677 -15.280 -35.386 1.00 17.51 179 THR B O 1
ATOM 3698 N N . HIS B 1 180 ? 35.972 -17.010 -36.000 1.00 18.83 180 HIS B N 1
ATOM 3699 C CA . HIS B 1 180 ? 35.371 -17.083 -37.306 1.00 19.09 180 HIS B CA 1
ATOM 3700 C C . HIS B 1 180 ? 33.881 -17.307 -37.133 1.00 19.13 180 HIS B C 1
ATOM 3701 O O . HIS B 1 180 ? 33.077 -16.659 -37.782 1.00 18.88 180 HIS B O 1
ATOM 3708 N N . GLU B 1 181 ? 33.520 -18.224 -36.240 1.00 20.16 181 GLU B N 1
ATOM 3709 C CA . GLU B 1 181 ? 32.102 -18.484 -35.978 1.00 21.05 181 GLU B CA 1
ATOM 3710 C C . GLU B 1 181 ? 31.348 -17.247 -35.517 1.00 19.87 181 GLU B C 1
ATOM 3711 O O . GLU B 1 181 ? 30.222 -17.029 -35.924 1.00 19.65 181 GLU B O 1
ATOM 3717 N N . ALA B 1 182 ? 31.992 -16.440 -34.680 1.00 20.12 182 ALA B N 1
ATOM 3718 C CA . ALA B 1 182 ? 31.417 -15.205 -34.165 1.00 18.90 182 ALA B CA 1
ATOM 3719 C C . ALA B 1 182 ? 31.115 -14.263 -35.313 1.00 18.48 182 ALA B C 1
ATOM 3720 O O . ALA B 1 182 ? 30.070 -13.639 -35.340 1.00 18.30 182 ALA B O 1
ATOM 3722 N N . TYR B 1 183 ? 32.031 -14.186 -36.274 1.00 18.82 183 TYR B N 1
ATOM 3723 C CA . TYR B 1 183 ? 31.771 -13.369 -37.453 1.00 18.75 183 TYR B CA 1
ATOM 3724 C C . TYR B 1 183 ? 30.519 -13.829 -38.208 1.00 19.25 183 TYR B C 1
ATOM 3725 O O . TYR B 1 183 ? 29.689 -13.027 -38.563 1.00 19.47 183 TYR B O 1
ATOM 3734 N N . LYS B 1 184 ? 30.394 -15.132 -38.401 1.00 21.55 184 LYS B N 1
ATOM 3735 C CA . LYS B 1 184 ? 29.255 -15.698 -39.115 1.00 22.86 184 LYS B CA 1
ATOM 3736 C C . LYS B 1 184 ? 27.982 -15.338 -38.377 1.00 22.88 184 LYS B C 1
ATOM 3737 O O . LYS B 1 184 ? 26.978 -14.916 -38.985 1.00 22.42 184 LYS B O 1
ATOM 3743 N N . LYS B 1 185 ? 28.035 -15.470 -37.055 1.00 23.27 185 LYS B N 1
ATOM 3744 C CA . LYS B 1 185 ? 26.893 -15.114 -36.211 1.00 23.27 185 LYS B CA 1
ATOM 3745 C C . LYS B 1 185 ? 26.567 -13.634 -36.308 1.00 23.02 185 LYS B C 1
ATOM 3746 O O . LYS B 1 185 ? 25.407 -13.224 -36.186 1.00 22.71 185 LYS B O 1
ATOM 3752 N N . ALA B 1 186 ? 27.595 -12.818 -36.530 1.00 22.26 186 ALA B N 1
ATOM 3753 C CA . ALA B 1 186 ? 27.376 -11.394 -36.755 1.00 21.79 186 ALA B CA 1
ATOM 3754 C C . ALA B 1 186 ? 26.932 -11.095 -38.192 1.00 21.98 186 ALA B C 1
ATOM 3755 O O . ALA B 1 186 ? 26.556 -9.977 -38.494 1.00 23.17 186 ALA B O 1
ATOM 3757 N N . GLY B 1 187 ? 26.984 -12.084 -39.081 1.00 21.37 187 GLY B N 1
ATOM 3758 C CA . GLY B 1 187 ? 26.633 -11.839 -40.474 1.00 21.39 187 GLY B CA 1
ATOM 3759 C C . GLY B 1 187 ? 27.778 -11.130 -41.191 1.00 21.12 187 GLY B C 1
ATOM 3760 O O . GLY B 1 187 ? 27.574 -10.412 -42.186 1.00 21.52 187 GLY B O 1
ATOM 3761 N N . VAL B 1 188 ? 28.978 -11.334 -40.661 1.00 20.39 188 VAL B N 1
ATOM 3762 C CA . VAL B 1 188 ? 30.210 -10.742 -41.199 1.00 20.48 188 VAL B CA 1
ATOM 3763 C C . VAL B 1 188 ? 30.927 -11.770 -42.052 1.00 21.36 188 VAL B C 1
ATOM 3764 O O . VAL B 1 188 ? 31.378 -12.818 -41.571 1.00 22.47 188 VAL B O 1
ATOM 3768 N N . ASP B 1 189 ? 31.054 -11.456 -43.334 1.00 21.79 189 ASP B N 1
ATOM 3769 C CA . ASP B 1 189 ? 31.678 -12.394 -44.235 1.00 23.15 189 ASP B CA 1
ATOM 3770 C C . ASP B 1 189 ? 32.833 -11.743 -44.943 1.00 22.51 189 ASP B C 1
ATOM 3771 O O . ASP B 1 189 ? 33.273 -12.209 -45.992 1.00 22.85 189 ASP B O 1
ATOM 3776 N N . GLY B 1 190 ? 33.333 -10.660 -44.373 1.00 19.86 190 GLY B N 1
ATOM 3777 C CA . GLY B 1 190 ? 34.511 -10.015 -44.938 1.00 19.13 190 GLY B CA 1
ATOM 3778 C C . GLY B 1 190 ? 34.780 -8.804 -44.082 1.00 17.79 190 GLY B C 1
ATOM 3779 O O . GLY B 1 190 ? 33.993 -8.499 -43.184 1.00 16.66 190 GLY B O 1
ATOM 3780 N N . HIS B 1 191 ? 35.871 -8.100 -44.398 1.00 17.07 191 HIS B N 1
ATOM 3781 C CA . HIS B 1 191 ? 36.237 -6.870 -43.691 1.00 16.60 191 HIS B CA 1
ATOM 3782 C C . HIS B 1 191 ? 36.646 -7.245 -42.279 1.00 15.76 191 HIS B C 1
ATOM 3783 O O . HIS B 1 191 ? 36.197 -6.643 -41.325 1.00 15.68 191 HIS B O 1
ATOM 3790 N N . ILE B 1 192 ? 37.508 -8.228 -42.164 1.00 15.80 192 ILE B N 1
ATOM 3791 C CA . ILE B 1 192 ? 37.855 -8.767 -40.847 1.00 15.77 192 ILE B CA 1
ATOM 3792 C C . ILE B 1 192 ? 39.308 -8.491 -40.569 1.00 15.58 192 ILE B C 1
ATOM 3793 O O . ILE B 1 192 ? 40.196 -8.836 -41.368 1.00 14.89 192 ILE B O 1
ATOM 3798 N N . TRP B 1 193 ? 39.518 -7.846 -39.434 1.00 15.05 193 TRP B N 1
ATOM 3799 C CA . TRP B 1 193 ? 40.816 -7.556 -38.903 1.00 15.34 193 TRP B CA 1
ATOM 3800 C C . TRP B 1 193 ? 41.039 -8.395 -37.669 1.00 15.68 193 TRP B C 1
ATOM 3801 O O . TRP B 1 193 ? 40.120 -8.599 -36.879 1.00 17.39 193 TRP B O 1
ATOM 3812 N N . LEU B 1 194 ? 42.239 -8.922 -37.515 1.00 16.34 194 LEU B N 1
ATOM 3813 C CA . LEU B 1 194 ? 42.539 -9.658 -36.299 1.00 18.02 194 LEU B CA 1
ATOM 3814 C C . LEU B 1 194 ? 43.634 -8.930 -35.610 1.00 19.31 194 LEU B C 1
ATOM 3815 O O . LEU B 1 194 ? 44.645 -8.591 -36.212 1.00 19.05 194 LEU B O 1
ATOM 3820 N N . SER B 1 195 ? 43.463 -8.683 -34.323 1.00 21.59 195 SER B N 1
ATOM 3821 C CA . SER B 1 195 ? 44.549 -8.059 -33.630 1.00 24.29 195 SER B CA 1
ATOM 3822 C C . SER B 1 195 ? 45.228 -9.050 -32.739 1.00 26.27 195 SER B C 1
ATOM 3823 O O . SER B 1 195 ? 44.632 -10.013 -32.273 1.00 25.26 195 SER B O 1
ATOM 3826 N N . ASP B 1 196 ? 46.508 -8.829 -32.553 1.00 29.35 196 ASP B N 1
ATOM 3827 C CA . ASP B 1 196 ? 47.253 -9.614 -31.602 1.00 33.95 196 ASP B CA 1
ATOM 3828 C C . ASP B 1 196 ? 48.115 -8.649 -30.796 1.00 36.48 196 ASP B C 1
ATOM 3829 O O . ASP B 1 196 ? 48.913 -7.905 -31.347 1.00 35.85 196 ASP B O 1
ATOM 3834 N N . GLY B 1 197 ? 47.929 -8.642 -29.483 1.00 39.94 197 GLY B N 1
ATOM 3835 C CA . GLY B 1 197 ? 48.727 -7.759 -28.649 1.00 44.14 197 GLY B CA 1
ATOM 3836 C C . GLY B 1 197 ? 48.504 -8.045 -27.196 1.00 46.81 197 GLY B C 1
ATOM 3837 O O . GLY B 1 197 ? 49.137 -8.945 -26.641 1.00 47.62 197 GLY B O 1
ATOM 3838 N N . LEU B 1 198 ? 47.572 -7.285 -26.612 1.00 49.42 198 LEU B N 1
ATOM 3839 C CA . LEU B 1 198 ? 47.269 -7.257 -25.169 1.00 51.32 198 LEU B CA 1
ATOM 3840 C C . LEU B 1 198 ? 47.853 -8.409 -24.359 1.00 52.76 198 LEU B C 1
ATOM 3841 O O . LEU B 1 198 ? 48.718 -8.195 -23.494 1.00 53.08 198 LEU B O 1
ATOM 3846 N N . THR B 1 199 ? 47.384 -9.624 -24.640 1.00 54.38 199 THR B N 1
ATOM 3847 C CA . THR B 1 199 ? 47.868 -10.801 -23.936 1.00 55.78 199 THR B CA 1
ATOM 3848 C C . THR B 1 199 ? 49.208 -11.285 -24.462 1.00 56.65 199 THR B C 1
ATOM 3849 O O . THR B 1 199 ? 49.338 -11.717 -25.615 1.00 56.84 199 THR B O 1
ATOM 3853 N N . ASN B 1 200 ? 50.203 -11.156 -23.598 1.00 57.69 200 ASN B N 1
ATOM 3854 C CA . ASN B 1 200 ? 51.439 -11.899 -23.705 1.00 58.62 200 ASN B CA 1
ATOM 3855 C C . ASN B 1 200 ? 51.470 -12.898 -22.535 1.00 58.85 200 ASN B C 1
ATOM 3856 O O . ASN B 1 200 ? 52.505 -13.110 -21.903 1.00 59.17 200 ASN B O 1
ATOM 3861 N N . PHE B 1 201 ? 50.311 -13.504 -22.267 1.00 58.92 201 PHE B N 1
ATOM 3862 C CA . PHE B 1 201 ? 50.093 -14.367 -21.097 1.00 58.71 201 PHE B CA 1
ATOM 3863 C C . PHE B 1 201 ? 50.648 -15.787 -21.233 1.00 58.30 201 PHE B C 1
ATOM 3864 O O . PHE B 1 201 ? 50.775 -16.509 -20.239 1.00 58.09 201 PHE B O 1
ATOM 3872 N N . SER B 1 202 ? 50.930 -16.202 -22.462 1.00 57.64 202 SER B N 1
ATOM 3873 C CA . SER B 1 202 ? 51.401 -17.555 -22.724 1.00 57.27 202 SER B CA 1
ATOM 3874 C C . SER B 1 202 ? 52.403 -17.484 -23.873 1.00 56.70 202 SER B C 1
ATOM 3875 O O . SER B 1 202 ? 52.093 -17.921 -24.982 1.00 56.46 202 SER B O 1
ATOM 3878 N N . PRO B 1 203 ? 53.610 -16.934 -23.604 1.00 56.17 203 PRO B N 1
ATOM 3879 C CA . PRO B 1 203 ? 54.510 -16.447 -24.661 1.00 55.63 203 PRO B CA 1
ATOM 3880 C C . PRO B 1 203 ? 54.660 -17.386 -25.858 1.00 55.19 203 PRO B C 1
ATOM 3881 O O . PRO B 1 203 ? 54.565 -16.942 -27.011 1.00 55.22 203 PRO B O 1
ATOM 3885 N N . LEU B 1 204 ? 54.871 -18.668 -25.579 1.00 54.34 204 LEU B N 1
ATOM 3886 C CA . LEU B 1 204 ? 55.081 -19.661 -26.631 1.00 53.47 204 LEU B CA 1
ATOM 3887 C C . LEU B 1 204 ? 53.771 -19.952 -27.387 1.00 52.57 204 LEU B C 1
ATOM 3888 O O . LEU B 1 204 ? 53.772 -20.104 -28.612 1.00 52.31 204 LEU B O 1
ATOM 3893 N N . GLY B 1 205 ? 52.659 -19.991 -26.654 1.00 51.50 205 GLY B N 1
ATOM 3894 C CA . GLY B 1 205 ? 51.329 -20.094 -27.259 1.00 50.43 205 GLY B CA 1
ATOM 3895 C C . GLY B 1 205 ? 50.915 -18.839 -28.022 1.00 49.43 205 GLY B C 1
ATOM 3896 O O . GLY B 1 205 ? 50.130 -18.915 -28.977 1.00 49.38 205 GLY B O 1
ATOM 3897 N N . ASP B 1 206 ? 51.434 -17.684 -27.605 1.00 48.29 206 ASP B N 1
ATOM 3898 C CA . ASP B 1 206 ? 51.152 -16.418 -28.289 1.00 47.08 206 ASP B CA 1
ATOM 3899 C C . ASP B 1 206 ? 51.961 -16.293 -29.576 1.00 45.95 206 ASP B C 1
ATOM 3900 O O . ASP B 1 206 ? 51.462 -15.767 -30.579 1.00 45.14 206 ASP B O 1
ATOM 3905 N N . MET B 1 207 ? 53.212 -16.760 -29.537 1.00 44.36 207 MET B N 1
ATOM 3906 C CA . MET B 1 207 ? 54.007 -16.917 -30.759 1.00 43.58 207 MET B CA 1
ATOM 3907 C C . MET B 1 207 ? 53.252 -17.824 -31.723 1.00 41.35 207 MET B C 1
ATOM 3908 O O . MET B 1 207 ? 53.153 -17.537 -32.926 1.00 40.88 207 MET B O 1
ATOM 3913 N N . ALA B 1 208 ? 52.709 -18.912 -31.174 1.00 39.10 208 ALA B N 1
ATOM 3914 C CA . ALA B 1 208 ? 51.949 -19.874 -31.957 1.00 37.30 208 ALA B CA 1
ATOM 3915 C C . ALA B 1 208 ? 50.669 -19.238 -32.462 1.00 35.87 208 ALA B C 1
ATOM 3916 O O . ALA B 1 208 ? 50.279 -19.455 -33.601 1.00 35.23 208 ALA B O 1
ATOM 3918 N N . ARG B 1 209 ? 50.024 -18.448 -31.610 1.00 34.42 209 ARG B N 1
ATOM 3919 C CA . ARG B 1 209 ? 48.754 -17.820 -31.967 1.00 33.56 209 ARG B CA 1
ATOM 3920 C C . ARG B 1 209 ? 48.982 -16.882 -33.148 1.00 31.67 209 ARG B C 1
ATOM 3921 O O . ARG B 1 209 ? 48.203 -16.873 -34.097 1.00 30.14 209 ARG B O 1
ATOM 3929 N N . LEU B 1 210 ? 50.051 -16.097 -33.074 1.00 29.65 210 LEU B N 1
ATOM 3930 C CA . LEU B 1 210 ? 50.322 -15.141 -34.151 1.00 28.66 210 LEU B CA 1
ATOM 3931 C C . LEU B 1 210 ? 50.568 -15.892 -35.434 1.00 27.45 210 LEU B C 1
ATOM 3932 O O . LEU B 1 210 ? 49.969 -15.575 -36.461 1.00 26.23 210 LEU B O 1
ATOM 3937 N N . LYS B 1 211 ? 51.436 -16.899 -35.369 1.00 27.02 211 LYS B N 1
ATOM 3938 C CA . LYS B 1 211 ? 51.757 -17.649 -36.565 1.00 27.77 211 LYS B CA 1
ATOM 3939 C C . LYS B 1 211 ? 50.524 -18.357 -37.105 1.00 26.76 211 LYS B C 1
ATOM 3940 O O . LYS B 1 211 ? 50.348 -18.427 -38.319 1.00 27.27 211 LYS B O 1
ATOM 3946 N N . GLU B 1 212 ? 49.672 -18.854 -36.200 1.00 25.77 212 GLU B N 1
ATOM 3947 C CA . GLU B 1 212 ? 48.436 -19.553 -36.573 1.00 25.60 212 GLU B CA 1
ATOM 3948 C C . GLU B 1 212 ? 47.538 -18.573 -37.329 1.00 23.32 212 GLU B C 1
ATOM 3949 O O . GLU B 1 212 ? 46.958 -18.909 -38.360 1.00 22.30 212 GLU B O 1
ATOM 3955 N N . ALA B 1 213 ? 47.458 -17.346 -36.813 1.00 21.67 213 ALA B N 1
ATOM 3956 C CA . ALA B 1 213 ? 46.621 -16.315 -37.412 1.00 20.17 213 ALA B CA 1
ATOM 3957 C C . ALA B 1 213 ? 47.144 -15.955 -38.787 1.00 19.85 213 ALA B C 1
ATOM 3958 O O . ALA B 1 213 ? 46.385 -15.808 -39.740 1.00 18.95 213 ALA B O 1
ATOM 3960 N N . ILE B 1 214 ? 48.459 -15.796 -38.872 1.00 20.23 214 ILE B N 1
ATOM 3961 C CA . ILE B 1 214 ? 49.077 -15.444 -40.159 1.00 20.49 214 ILE B CA 1
ATOM 3962 C C . ILE B 1 214 ? 48.824 -16.531 -41.181 1.00 20.59 214 ILE B C 1
ATOM 3963 O O . ILE B 1 214 ? 48.395 -16.261 -42.296 1.00 20.45 214 ILE B O 1
ATOM 3968 N N . LYS B 1 215 ? 49.046 -17.772 -40.774 1.00 21.20 215 LYS B N 1
ATOM 3969 C CA . LYS B 1 215 ? 48.800 -18.912 -41.632 1.00 21.75 215 LYS B CA 1
ATOM 3970 C C . LYS B 1 215 ? 47.330 -18.942 -42.038 1.00 21.09 215 LYS B C 1
ATOM 3971 O O . LYS B 1 215 ? 47.024 -19.129 -43.219 1.00 21.13 215 LYS B O 1
ATOM 3977 N N . SER B 1 216 ? 46.426 -18.721 -41.077 1.00 20.43 216 SER B N 1
ATOM 3978 C CA . SER B 1 216 ? 44.995 -18.708 -41.364 1.00 20.13 216 SER B CA 1
ATOM 3979 C C . SER B 1 216 ? 44.661 -17.604 -42.365 1.00 19.76 216 SER B C 1
ATOM 3980 O O . SER B 1 216 ? 43.982 -17.822 -43.364 1.00 18.90 216 SER B O 1
ATOM 3983 N N . ARG B 1 217 ? 45.162 -16.400 -42.108 1.00 18.89 217 ARG B N 1
ATOM 3984 C CA . ARG B 1 217 ? 44.937 -15.308 -43.027 1.00 17.96 217 ARG B CA 1
ATOM 3985 C C . ARG B 1 217 ? 45.389 -15.715 -44.432 1.00 18.49 217 ARG B C 1
ATOM 3986 O O . ARG B 1 217 ? 44.709 -15.466 -45.426 1.00 18.48 217 ARG B O 1
ATOM 3994 N N . ASP B 1 218 ? 46.541 -16.363 -44.503 1.00 19.31 218 ASP B N 1
ATOM 3995 C CA . ASP B 1 218 ? 47.158 -16.622 -45.796 1.00 20.78 218 ASP B CA 1
ATOM 3996 C C . ASP B 1 218 ? 46.707 -17.942 -46.411 1.00 22.66 218 ASP B C 1
ATOM 3997 O O . ASP B 1 218 ? 47.199 -18.343 -47.477 1.00 23.36 218 ASP B O 1
ATOM 4002 N N . SER B 1 219 ? 45.747 -18.570 -45.749 1.00 23.98 219 SER B N 1
ATOM 4003 C CA . SER B 1 219 ? 45.239 -19.873 -46.155 1.00 25.40 219 SER B CA 1
ATOM 4004 C C . SER B 1 219 ? 44.173 -19.710 -47.210 1.00 26.50 219 SER B C 1
ATOM 4005 O O . SER B 1 219 ? 43.555 -18.652 -47.333 1.00 25.94 219 SER B O 1
ATOM 4008 N N . ALA B 1 220 ? 43.938 -20.811 -47.937 1.00 27.91 220 ALA B N 1
ATOM 4009 C CA . ALA B 1 220 ? 43.042 -20.868 -49.080 1.00 28.87 220 ALA B CA 1
ATOM 4010 C C . ALA B 1 220 ? 41.710 -20.177 -48.907 1.00 29.42 220 ALA B C 1
ATOM 4011 O O . ALA B 1 220 ? 41.329 -19.332 -49.722 1.00 31.99 220 ALA B O 1
ATOM 4013 N N . ASN B 1 221 ? 40.991 -20.565 -47.866 1.00 28.55 221 ASN B N 1
ATOM 4014 C CA . ASN B 1 221 ? 39.639 -20.081 -47.627 1.00 27.84 221 ASN B CA 1
ATOM 4015 C C . ASN B 1 221 ? 39.614 -19.257 -46.356 1.00 26.10 221 ASN B C 1
ATOM 4016 O O . ASN B 1 221 ? 38.663 -19.321 -45.569 1.00 26.36 221 ASN B O 1
ATOM 4021 N N . GLY B 1 222 ? 40.681 -18.482 -46.163 1.00 24.65 222 GLY B N 1
ATOM 4022 C CA . GLY B 1 222 ? 40.869 -17.696 -44.950 1.00 22.75 222 GLY B CA 1
ATOM 4023 C C . GLY B 1 222 ? 39.781 -16.653 -44.775 1.00 21.58 222 GLY B C 1
ATOM 4024 O O . GLY B 1 222 ? 39.139 -16.243 -45.745 1.00 21.43 222 GLY B O 1
ATOM 4025 N N . PHE B 1 223 ? 39.546 -16.252 -43.529 1.00 20.20 223 PHE B N 1
ATOM 4026 C CA . PHE B 1 223 ? 38.534 -15.254 -43.235 1.00 19.88 223 PHE B CA 1
ATOM 4027 C C . PHE B 1 223 ? 39.138 -13.940 -42.746 1.00 19.21 223 PHE B C 1
ATOM 4028 O O . PHE B 1 223 ? 38.488 -12.905 -42.819 1.00 19.93 223 PHE B O 1
ATOM 4036 N N . ILE B 1 224 ? 40.375 -14.004 -42.250 1.00 18.37 224 ILE B N 1
ATOM 4037 C CA . ILE B 1 224 ? 41.054 -12.824 -41.740 1.00 17.74 224 ILE B CA 1
ATOM 4038 C C . ILE B 1 224 ? 41.579 -12.070 -42.960 1.00 18.10 224 ILE B C 1
ATOM 4039 O O . ILE B 1 224 ? 42.262 -12.669 -43.810 1.00 18.43 224 ILE B O 1
ATOM 4044 N N . ASN B 1 225 ? 41.246 -10.790 -43.044 1.00 16.55 225 ASN B N 1
ATOM 4045 C CA . ASN B 1 225 ? 41.844 -9.944 -44.074 1.00 16.56 225 ASN B CA 1
ATOM 4046 C C . ASN B 1 225 ? 43.148 -9.308 -43.654 1.00 15.86 225 ASN B C 1
ATOM 4047 O O . ASN B 1 225 ? 44.121 -9.357 -44.394 1.00 16.86 225 ASN B O 1
ATOM 4052 N N . LYS B 1 226 ? 43.174 -8.726 -42.460 1.00 15.09 226 LYS B N 1
ATOM 4053 C CA . LYS B 1 226 ? 44.398 -8.070 -42.021 1.00 14.00 226 LYS B CA 1
ATOM 4054 C C . LYS B 1 226 ? 44.675 -8.483 -40.608 1.00 13.95 226 LYS B C 1
ATOM 4055 O O . LYS B 1 226 ? 43.748 -8.722 -39.850 1.00 14.56 226 LYS B O 1
ATOM 4061 N N . ILE B 1 227 ? 45.948 -8.498 -40.264 1.00 13.92 227 ILE B N 1
ATOM 4062 C CA . ILE B 1 227 ? 46.344 -8.729 -38.880 1.00 14.98 227 ILE B CA 1
ATOM 4063 C C . ILE B 1 227 ? 47.138 -7.532 -38.440 1.00 15.14 227 ILE B C 1
ATOM 4064 O O . ILE B 1 227 ? 48.039 -7.103 -39.161 1.00 15.57 227 ILE B O 1
ATOM 4069 N N . TYR B 1 228 ? 46.799 -7.011 -37.263 1.00 16.16 228 TYR B N 1
ATOM 4070 C CA . TYR B 1 228 ? 47.561 -5.931 -36.679 1.00 17.33 228 TYR B CA 1
ATOM 4071 C C . TYR B 1 228 ? 48.024 -6.336 -35.300 1.00 18.61 228 TYR B C 1
ATOM 4072 O O . TYR B 1 228 ? 47.342 -7.110 -34.601 1.00 18.88 228 TYR B O 1
ATOM 4081 N N . TYR B 1 229 ? 49.189 -5.836 -34.947 1.00 19.45 229 TYR B N 1
ATOM 4082 C CA . TYR B 1 229 ? 49.850 -6.228 -33.735 1.00 21.76 229 TYR B CA 1
ATOM 4083 C C . TYR B 1 229 ? 50.005 -4.987 -32.889 1.00 22.79 229 TYR B C 1
ATOM 4084 O O . TYR B 1 229 ? 50.389 -3.939 -33.415 1.00 19.39 229 TYR B O 1
ATOM 4093 N N . TRP B 1 230 ? 49.709 -5.039 -31.587 1.00 24.84 230 TRP B N 1
ATOM 4094 C CA . TRP B 1 230 ? 49.819 -3.743 -30.915 1.00 28.68 230 TRP B CA 1
ATOM 4095 C C . TRP B 1 230 ? 50.855 -3.440 -29.872 1.00 29.78 230 TRP B C 1
ATOM 4096 O O . TRP B 1 230 ? 51.341 -4.318 -29.187 1.00 30.83 230 TRP B O 1
ATOM 4107 N N . SER B 1 231 ? 51.110 -2.134 -29.772 1.00 30.25 231 SER B N 1
ATOM 4108 C CA . SER B 1 231 ? 52.279 -1.550 -29.205 1.00 29.16 231 SER B CA 1
ATOM 4109 C C . SER B 1 231 ? 53.529 -2.262 -29.707 1.00 27.37 231 SER B C 1
ATOM 4110 O O . SER B 1 231 ? 54.169 -3.086 -29.036 1.00 27.32 231 SER B O 1
ATOM 4113 N N . VAL B 1 232 ? 53.810 -1.954 -30.956 1.00 22.77 232 VAL B N 1
ATOM 4114 C CA . VAL B 1 232 ? 55.106 -2.174 -31.504 1.00 20.88 232 VAL B CA 1
ATOM 4115 C C . VAL B 1 232 ? 55.717 -0.768 -31.541 1.00 19.30 232 VAL B C 1
ATOM 4116 O O . VAL B 1 232 ? 55.276 0.070 -32.301 1.00 18.45 232 VAL B O 1
ATOM 4120 N N . ASP B 1 233 ? 56.732 -0.517 -30.717 1.00 17.46 233 ASP B N 1
ATOM 4121 C CA . ASP B 1 233 ? 57.240 0.834 -30.542 1.00 15.92 233 ASP B CA 1
ATOM 4122 C C . ASP B 1 233 ? 58.717 1.010 -30.826 1.00 15.52 233 ASP B C 1
ATOM 4123 O O . ASP B 1 233 ? 59.209 2.124 -30.753 1.00 15.54 233 ASP B O 1
ATOM 4128 N N . LYS B 1 234 ? 59.424 -0.078 -31.099 1.00 14.58 234 LYS B N 1
ATOM 4129 C CA . LYS B 1 234 ? 60.859 0.027 -31.340 1.00 15.22 234 LYS B CA 1
ATOM 4130 C C . LYS B 1 234 ? 61.152 -0.434 -32.745 1.00 15.04 234 LYS B C 1
ATOM 4131 O O . LYS B 1 234 ? 60.366 -1.152 -33.351 1.00 14.37 234 LYS B O 1
ATOM 4137 N N . VAL B 1 235 ? 62.286 0.001 -33.268 1.00 14.23 235 VAL B N 1
ATOM 4138 C CA . VAL B 1 235 ? 62.670 -0.436 -34.582 1.00 14.76 235 VAL B CA 1
ATOM 4139 C C . VAL B 1 235 ? 62.712 -1.948 -34.641 1.00 14.64 235 VAL B C 1
ATOM 4140 O O . VAL B 1 235 ? 62.159 -2.540 -35.530 1.00 14.03 235 VAL B O 1
ATOM 4144 N N . SER B 1 236 ? 63.363 -2.560 -33.651 1.00 15.23 236 SER B N 1
ATOM 4145 C CA . SER B 1 236 ? 63.572 -4.005 -33.673 1.00 15.86 236 SER B CA 1
ATOM 4146 C C . SER B 1 236 ? 62.262 -4.750 -33.773 1.00 16.25 236 SER B C 1
ATOM 4147 O O . SER B 1 236 ? 62.117 -5.663 -34.584 1.00 15.88 236 SER B O 1
ATOM 4150 N N . THR B 1 237 ? 61.299 -4.361 -32.935 1.00 16.07 237 THR B N 1
ATOM 4151 C CA . THR B 1 237 ? 60.039 -5.067 -32.861 1.00 16.74 237 THR B CA 1
ATOM 4152 C C . THR B 1 237 ? 59.191 -4.703 -34.076 1.00 16.41 237 THR B C 1
ATOM 4153 O O . THR B 1 237 ? 58.406 -5.520 -34.539 1.00 17.24 237 THR B O 1
ATOM 4157 N N . THR B 1 238 ? 59.367 -3.496 -34.597 1.00 16.00 238 THR B N 1
ATOM 4158 C CA . THR B 1 238 ? 58.668 -3.097 -35.832 1.00 15.61 238 THR B CA 1
ATOM 4159 C C . THR B 1 238 ? 59.111 -3.977 -36.996 1.00 15.85 238 THR B C 1
ATOM 4160 O O . THR B 1 238 ? 58.288 -4.534 -37.734 1.00 15.46 238 THR B O 1
ATOM 4164 N N . LYS B 1 239 ? 60.413 -4.097 -37.157 1.00 15.82 239 LYS B N 1
ATOM 4165 C CA . LYS B 1 239 ? 60.970 -4.995 -38.152 1.00 15.96 239 LYS B CA 1
ATOM 4166 C C . LYS B 1 239 ? 60.474 -6.416 -37.943 1.00 16.55 239 LYS B C 1
ATOM 4167 O O . LYS B 1 239 ? 60.072 -7.061 -38.905 1.00 16.11 239 LYS B O 1
ATOM 4173 N N . ALA B 1 240 ? 60.492 -6.900 -36.699 1.00 16.17 240 ALA B N 1
ATOM 4174 C CA . ALA B 1 240 ? 60.027 -8.259 -36.429 1.00 17.07 240 ALA B CA 1
ATOM 4175 C C . ALA B 1 240 ? 58.580 -8.429 -36.869 1.00 16.61 240 ALA B C 1
ATOM 4176 O O . ALA B 1 240 ? 58.229 -9.419 -37.502 1.00 16.86 240 ALA B O 1
ATOM 4178 N N . ALA B 1 241 ? 57.749 -7.453 -36.521 1.00 15.48 241 ALA B N 1
ATOM 4179 C CA . ALA B 1 241 ? 56.334 -7.534 -36.848 1.00 16.46 241 ALA B CA 1
ATOM 4180 C C . ALA B 1 241 ? 56.164 -7.596 -38.360 1.00 15.85 241 ALA B C 1
ATOM 4181 O O . ALA B 1 241 ? 55.406 -8.399 -38.870 1.00 16.34 241 ALA B O 1
ATOM 4183 N N . LEU B 1 242 ? 56.863 -6.727 -39.072 1.00 15.70 242 LEU B N 1
ATOM 4184 C CA . LEU B 1 242 ? 56.778 -6.729 -40.535 1.00 15.67 242 LEU B CA 1
ATOM 4185 C C . LEU B 1 242 ? 57.263 -8.043 -41.090 1.00 17.19 242 LEU B C 1
ATOM 4186 O O . LEU B 1 242 ? 56.636 -8.651 -41.974 1.00 16.99 242 LEU B O 1
ATOM 4191 N N . ASP B 1 243 ? 58.379 -8.504 -40.535 1.00 17.59 243 ASP B N 1
ATOM 4192 C CA . ASP B 1 243 ? 58.985 -9.724 -41.038 1.00 18.96 243 ASP B CA 1
ATOM 4193 C C . ASP B 1 243 ? 58.131 -10.969 -40.769 1.00 19.17 243 ASP B C 1
ATOM 4194 O O . ASP B 1 243 ? 58.186 -11.927 -41.538 1.00 21.32 243 ASP B O 1
ATOM 4199 N N . VAL B 1 244 ? 57.320 -10.944 -39.723 1.00 19.83 244 VAL B N 1
ATOM 4200 C CA . VAL B 1 244 ? 56.452 -12.107 -39.433 1.00 19.71 244 VAL B CA 1
ATOM 4201 C C . VAL B 1 244 ? 55.249 -12.061 -40.350 1.00 19.54 244 VAL B C 1
ATOM 4202 O O . VAL B 1 244 ? 54.568 -13.065 -40.533 1.00 19.60 244 VAL B O 1
ATOM 4206 N N . GLY B 1 245 ? 55.004 -10.889 -40.945 1.00 18.99 245 GLY B N 1
ATOM 4207 C CA . GLY B 1 245 ? 53.953 -10.751 -41.942 1.00 18.49 245 GLY B CA 1
ATOM 4208 C C . GLY B 1 245 ? 52.696 -10.011 -41.536 1.00 17.82 245 GLY B C 1
ATOM 4209 O O . GLY B 1 245 ? 51.699 -10.132 -42.209 1.00 17.69 245 GLY B O 1
ATOM 4210 N N . VAL B 1 246 ? 52.746 -9.199 -40.480 1.00 16.75 246 VAL B N 1
ATOM 4211 C CA . VAL B 1 246 ? 51.553 -8.471 -40.079 1.00 16.87 246 VAL B CA 1
ATOM 4212 C C . VAL B 1 246 ? 51.227 -7.367 -41.087 1.00 15.74 246 VAL B C 1
ATOM 4213 O O . VAL B 1 246 ? 52.104 -6.875 -41.791 1.00 15.83 246 VAL B O 1
ATOM 4217 N N . ASP B 1 247 ? 49.962 -6.993 -41.144 1.00 15.67 247 ASP B N 1
ATOM 4218 C CA . ASP B 1 247 ? 49.526 -5.937 -42.056 1.00 15.47 247 ASP B CA 1
ATOM 4219 C C . ASP B 1 247 ? 49.462 -4.620 -41.343 1.00 15.95 247 ASP B C 1
ATOM 4220 O O . ASP B 1 247 ? 49.478 -3.608 -41.968 1.00 16.25 247 ASP B O 1
ATOM 4225 N N . GLY B 1 248 ? 49.389 -4.648 -40.017 1.00 16.91 248 GLY B N 1
ATOM 4226 C CA . GLY B 1 248 ? 49.053 -3.446 -39.232 1.00 15.69 248 GLY B CA 1
ATOM 4227 C C . GLY B 1 248 ? 49.984 -3.426 -38.028 1.00 16.16 248 GLY B C 1
ATOM 4228 O O . GLY B 1 248 ? 50.254 -4.458 -37.430 1.00 16.24 248 GLY B O 1
ATOM 4229 N N . ILE B 1 249 ? 50.529 -2.258 -37.742 1.00 15.08 249 ILE B N 1
ATOM 4230 C CA . ILE B 1 249 ? 51.380 -2.060 -36.588 1.00 17.29 249 ILE B CA 1
ATOM 4231 C C . ILE B 1 249 ? 50.666 -1.023 -35.776 1.00 17.02 249 ILE B C 1
ATOM 4232 O O . ILE B 1 249 ? 50.465 0.096 -36.264 1.00 17.16 249 ILE B O 1
ATOM 4237 N N . MET B 1 250 ? 50.270 -1.367 -34.553 1.00 16.29 250 MET B N 1
ATOM 4238 C CA . MET B 1 250 ? 49.741 -0.352 -33.702 1.00 17.72 250 MET B CA 1
ATOM 4239 C C . MET B 1 250 ? 50.850 0.088 -32.797 1.00 15.27 250 MET B C 1
ATOM 4240 O O . MET B 1 250 ? 51.549 -0.724 -32.214 1.00 14.45 250 MET B O 1
ATOM 4245 N N . THR B 1 251 ? 51.014 1.385 -32.676 1.00 12.66 251 THR B N 1
ATOM 4246 C CA . THR B 1 251 ? 52.221 1.887 -32.082 1.00 13.16 251 THR B CA 1
ATOM 4247 C C . THR B 1 251 ? 51.959 3.210 -31.408 1.00 12.61 251 THR B C 1
ATOM 4248 O O . THR B 1 251 ? 51.115 3.991 -31.847 1.00 12.83 251 THR B O 1
ATOM 4252 N N . ASN B 1 252 ? 52.702 3.475 -30.347 1.00 12.23 252 ASN B N 1
ATOM 4253 C CA . ASN B 1 252 ? 52.659 4.757 -29.718 1.00 12.42 252 ASN B CA 1
ATOM 4254 C C . ASN B 1 252 ? 53.490 5.783 -30.466 1.00 12.33 252 ASN B C 1
ATOM 4255 O O . ASN B 1 252 ? 53.404 6.960 -30.176 1.00 13.16 252 ASN B O 1
ATOM 4260 N N . TYR B 1 253 ? 54.293 5.314 -31.421 1.00 12.96 253 TYR B N 1
ATOM 4261 C CA . TYR B 1 253 ? 55.306 6.174 -32.092 1.00 13.39 253 TYR B CA 1
ATOM 4262 C C . TYR B 1 253 ? 55.333 5.856 -33.574 1.00 12.57 253 TYR B C 1
ATOM 4263 O O . TYR B 1 253 ? 56.223 5.158 -34.055 1.00 14.37 253 TYR B O 1
ATOM 4272 N N . PRO B 1 254 ? 54.345 6.363 -34.313 1.00 12.03 254 PRO B N 1
ATOM 4273 C CA . PRO B 1 254 ? 54.205 6.025 -35.711 1.00 12.50 254 PRO B CA 1
ATOM 4274 C C . PRO B 1 254 ? 55.428 6.354 -36.538 1.00 12.24 254 PRO B C 1
ATOM 4275 O O . PRO B 1 254 ? 55.639 5.751 -37.588 1.00 14.16 254 PRO B O 1
ATOM 4279 N N . ASN B 1 255 ? 56.253 7.254 -36.040 1.00 11.66 255 ASN B N 1
ATOM 4280 C CA . ASN B 1 255 ? 57.495 7.601 -36.758 1.00 12.20 255 ASN B CA 1
ATOM 4281 C C . ASN B 1 255 ? 58.458 6.453 -36.871 1.00 13.30 255 ASN B C 1
ATOM 4282 O O . ASN B 1 255 ? 59.249 6.386 -37.801 1.00 12.90 255 ASN B O 1
ATOM 4287 N N . VAL B 1 256 ? 58.387 5.526 -35.923 1.00 13.21 256 VAL B N 1
ATOM 4288 C CA . VAL B 1 256 ? 59.302 4.363 -35.955 1.00 13.46 256 VAL B CA 1
ATOM 4289 C C . VAL B 1 256 ? 59.100 3.559 -37.231 1.00 14.16 256 VAL B C 1
ATOM 4290 O O . VAL B 1 256 ? 60.045 3.271 -37.961 1.00 13.50 256 VAL B O 1
ATOM 4294 N N . LEU B 1 257 ? 57.846 3.233 -37.530 1.00 13.79 257 LEU B N 1
ATOM 4295 C CA . LEU B 1 257 ? 57.536 2.431 -38.690 1.00 15.14 257 LEU B CA 1
ATOM 4296 C C . LEU B 1 257 ? 57.867 3.187 -39.945 1.00 15.13 257 LEU B C 1
ATOM 4297 O O . LEU B 1 257 ? 58.422 2.608 -40.870 1.00 15.63 257 LEU B O 1
ATOM 4302 N N . ILE B 1 258 ? 57.599 4.492 -39.944 1.00 15.05 258 ILE B N 1
ATOM 4303 C CA . ILE B 1 258 ? 57.963 5.303 -41.100 1.00 16.57 258 ILE B CA 1
ATOM 4304 C C . ILE B 1 258 ? 59.454 5.128 -41.411 1.00 15.56 258 ILE B C 1
ATOM 4305 O O . ILE B 1 258 ? 59.821 4.898 -42.566 1.00 17.22 258 ILE B O 1
ATOM 4310 N N . GLY B 1 259 ? 60.314 5.256 -40.400 1.00 16.41 259 GLY B N 1
ATOM 4311 C CA . GLY B 1 259 ? 61.749 5.068 -40.582 1.00 16.03 259 GLY B CA 1
ATOM 4312 C C . GLY B 1 259 ? 62.088 3.682 -41.063 1.00 16.04 259 GLY B C 1
ATOM 4313 O O . GLY B 1 259 ? 62.919 3.488 -41.967 1.00 16.25 259 GLY B O 1
ATOM 4314 N N . VAL B 1 260 ? 61.411 2.695 -40.499 1.00 15.32 260 VAL B N 1
ATOM 4315 C CA . VAL B 1 260 ? 61.709 1.315 -40.874 1.00 16.04 260 VAL B CA 1
ATOM 4316 C C . VAL B 1 260 ? 61.339 1.079 -42.327 1.00 16.72 260 VAL B C 1
ATOM 4317 O O . VAL B 1 260 ? 62.048 0.383 -43.040 1.00 18.03 260 VAL B O 1
ATOM 4321 N N . LEU B 1 261 ? 60.205 1.627 -42.739 1.00 17.77 261 LEU B N 1
ATOM 4322 C CA . LEU B 1 261 ? 59.724 1.445 -44.123 1.00 18.63 261 LEU B CA 1
ATOM 4323 C C . LEU B 1 261 ? 60.644 2.114 -45.154 1.00 20.22 261 LEU B C 1
ATOM 4324 O O . LEU B 1 261 ? 60.557 1.803 -46.360 1.00 20.62 261 LEU B O 1
ATOM 4329 N N . LYS B 1 262 ? 61.514 3.018 -44.704 1.00 20.70 262 LYS B N 1
ATOM 4330 C CA . LYS B 1 262 ? 62.530 3.630 -45.569 1.00 22.86 262 LYS B CA 1
ATOM 4331 C C . LYS B 1 262 ? 63.736 2.709 -45.747 1.00 22.54 262 LYS B C 1
ATOM 4332 O O . LYS B 1 262 ? 64.482 2.830 -46.731 1.00 22.50 262 LYS B O 1
ATOM 4338 N N . GLU B 1 263 ? 63.923 1.777 -44.818 1.00 21.69 263 GLU B N 1
ATOM 4339 C CA . GLU B 1 263 ? 65.150 1.003 -44.782 1.00 21.91 263 GLU B CA 1
ATOM 4340 C C . GLU B 1 263 ? 65.286 0.011 -45.910 1.00 22.94 263 GLU B C 1
ATOM 4341 O O . GLU B 1 263 ? 64.321 -0.627 -46.347 1.00 21.41 263 GLU B O 1
ATOM 4347 N N . SER B 1 264 ? 66.529 -0.132 -46.338 1.00 23.93 264 SER B N 1
ATOM 4348 C CA . SER B 1 264 ? 66.885 -1.121 -47.316 1.00 26.47 264 SER B CA 1
ATOM 4349 C C . SER B 1 264 ? 66.317 -2.450 -46.860 1.00 26.58 264 SER B C 1
ATOM 4350 O O . SER B 1 264 ? 66.299 -2.762 -45.667 1.00 26.43 264 SER B O 1
ATOM 4353 N N . GLY B 1 265 ? 65.809 -3.223 -47.812 1.00 26.58 265 GLY B N 1
ATOM 4354 C CA . GLY B 1 265 ? 65.211 -4.487 -47.449 1.00 26.26 265 GLY B CA 1
ATOM 4355 C C . GLY B 1 265 ? 63.733 -4.247 -47.235 1.00 25.73 265 GLY B C 1
ATOM 4356 O O . GLY B 1 265 ? 62.919 -4.578 -48.133 1.00 26.57 265 GLY B O 1
ATOM 4357 N N . TYR B 1 266 ? 63.414 -3.640 -46.074 1.00 22.07 266 TYR B N 1
ATOM 4358 C CA . TYR B 1 266 ? 62.038 -3.283 -45.687 1.00 19.85 266 TYR B CA 1
ATOM 4359 C C . TYR B 1 266 ? 61.308 -2.571 -46.787 1.00 18.55 266 TYR B C 1
ATOM 4360 O O . TYR B 1 266 ? 60.176 -2.895 -47.082 1.00 18.45 266 TYR B O 1
ATOM 4369 N N . ASN B 1 267 ? 61.993 -1.640 -47.435 1.00 18.81 267 ASN B N 1
ATOM 4370 C CA . ASN B 1 267 ? 61.342 -0.798 -48.401 1.00 18.24 267 ASN B CA 1
ATOM 4371 C C . ASN B 1 267 ? 60.968 -1.518 -49.689 1.00 18.61 267 ASN B C 1
ATOM 4372 O O . ASN B 1 267 ? 60.254 -0.961 -50.514 1.00 18.17 267 ASN B O 1
ATOM 4377 N N . ASP B 1 268 ? 61.432 -2.749 -49.845 1.00 19.06 268 ASP B N 1
ATOM 4378 C CA . ASP B 1 268 ? 61.077 -3.516 -51.027 1.00 20.13 268 ASP B CA 1
ATOM 4379 C C . ASP B 1 268 ? 60.093 -4.610 -50.696 1.00 19.95 268 ASP B C 1
ATOM 4380 O O . ASP B 1 268 ? 59.747 -5.430 -51.544 1.00 20.43 268 ASP B O 1
ATOM 4385 N N . LYS B 1 269 ? 59.634 -4.628 -49.452 1.00 19.39 269 LYS B N 1
ATOM 4386 C CA . LYS B 1 269 ? 58.738 -5.705 -49.029 1.00 19.19 269 LYS B CA 1
ATOM 4387 C C . LYS B 1 269 ? 57.464 -5.157 -48.428 1.00 18.74 269 LYS B C 1
ATOM 4388 O O . LYS B 1 269 ? 56.430 -5.810 -48.506 1.00 18.51 269 LYS B O 1
ATOM 4394 N N . TYR B 1 270 ? 57.543 -3.947 -47.868 1.00 17.48 270 TYR B N 1
ATOM 4395 C CA . TYR B 1 270 ? 56.437 -3.371 -47.133 1.00 16.18 270 TYR B CA 1
ATOM 4396 C C . TYR B 1 270 ? 56.302 -1.925 -47.514 1.00 16.55 270 TYR B C 1
ATOM 4397 O O . TYR B 1 270 ? 57.266 -1.247 -47.804 1.00 15.75 270 TYR B O 1
ATOM 4406 N N . ARG B 1 271 ? 55.086 -1.431 -47.464 1.00 15.65 271 ARG B N 1
ATOM 4407 C CA . ARG B 1 271 ? 54.862 -0.050 -47.724 1.00 15.36 271 ARG B CA 1
ATOM 4408 C C . ARG B 1 271 ? 53.681 0.456 -46.929 1.00 15.18 271 ARG B C 1
ATOM 4409 O O . ARG B 1 271 ? 52.773 -0.286 -46.609 1.00 15.66 271 ARG B O 1
ATOM 4417 N N . LEU B 1 272 ? 53.669 1.747 -46.705 1.00 14.80 272 LEU B N 1
ATOM 4418 C CA . LEU B 1 272 ? 52.617 2.376 -45.945 1.00 14.87 272 LEU B CA 1
ATOM 4419 C C . LEU B 1 272 ? 51.343 2.340 -46.779 1.00 15.81 272 LEU B C 1
ATOM 4420 O O . LEU B 1 272 ? 51.333 2.746 -47.957 1.00 16.28 272 LEU B O 1
ATOM 4425 N N . ALA B 1 273 ? 50.269 1.833 -46.188 1.00 15.40 273 ALA B N 1
ATOM 4426 C CA . ALA B 1 273 ? 49.018 1.695 -46.916 1.00 15.96 273 ALA B CA 1
ATOM 4427 C C . ALA B 1 273 ? 48.473 3.058 -47.305 1.00 15.87 273 ALA B C 1
ATOM 4428 O O . ALA B 1 273 ? 48.675 4.062 -46.605 1.00 16.27 273 ALA B O 1
ATOM 4430 N N . THR B 1 274 ? 47.811 3.113 -48.455 1.00 17.19 274 THR B N 1
ATOM 4431 C CA . THR B 1 274 ? 47.185 4.335 -48.847 1.00 17.49 274 THR B CA 1
ATOM 4432 C C . THR B 1 274 ? 45.741 4.021 -49.048 1.00 18.41 274 THR B C 1
ATOM 4433 O O . THR B 1 274 ? 45.314 2.867 -48.971 1.00 16.99 274 THR B O 1
ATOM 4437 N N . TYR B 1 275 ? 44.990 5.069 -49.330 1.00 19.43 275 TYR B N 1
ATOM 4438 C CA . TYR B 1 275 ? 43.566 4.936 -49.399 1.00 22.31 275 TYR B CA 1
ATOM 4439 C C . TYR B 1 275 ? 43.161 3.868 -50.397 1.00 24.01 275 TYR B C 1
ATOM 4440 O O . TYR B 1 275 ? 42.163 3.177 -50.175 1.00 25.83 275 TYR B O 1
ATOM 4449 N N . ASP B 1 276 ? 43.957 3.681 -51.444 1.00 23.92 276 ASP B N 1
ATOM 4450 C CA . ASP B 1 276 ? 43.590 2.725 -52.480 1.00 25.71 276 ASP B CA 1
ATOM 4451 C C . ASP B 1 276 ? 43.917 1.293 -52.144 1.00 23.98 276 ASP B C 1
ATOM 4452 O O . ASP B 1 276 ? 43.605 0.380 -52.913 1.00 24.76 276 ASP B O 1
ATOM 4457 N N . ASP B 1 277 ? 44.530 1.092 -50.983 1.00 21.80 277 ASP B N 1
ATOM 4458 C CA . ASP B 1 277 ? 44.685 -0.245 -50.461 1.00 20.45 277 ASP B CA 1
ATOM 4459 C C . ASP B 1 277 ? 43.466 -0.581 -49.647 1.00 20.46 277 ASP B C 1
ATOM 4460 O O . ASP B 1 277 ? 43.266 -0.055 -48.559 1.00 20.89 277 ASP B O 1
ATOM 4465 N N . ASN B 1 278 ? 42.669 -1.487 -50.193 1.00 18.76 278 ASN B N 1
ATOM 4466 C CA . ASN B 1 278 ? 41.438 -1.860 -49.554 1.00 18.69 278 ASN B CA 1
ATOM 4467 C C . ASN B 1 278 ? 41.783 -2.580 -48.249 1.00 16.66 278 ASN B C 1
ATOM 4468 O O . ASN B 1 278 ? 42.395 -3.642 -48.286 1.00 17.02 278 ASN B O 1
ATOM 4473 N N . PRO B 1 279 ? 41.370 -2.023 -47.095 1.00 16.96 279 PRO B N 1
ATOM 4474 C CA . PRO B 1 279 ? 41.785 -2.694 -45.854 1.00 16.00 279 PRO B CA 1
ATOM 4475 C C . PRO B 1 279 ? 41.068 -4.034 -45.637 1.00 15.64 279 PRO B C 1
ATOM 4476 O O . PRO B 1 279 ? 41.453 -4.799 -44.739 1.00 15.72 279 PRO B O 1
ATOM 4480 N N . TRP B 1 280 ? 40.058 -4.313 -46.447 1.00 15.11 280 TRP B N 1
ATOM 4481 C CA . TRP B 1 280 ? 39.327 -5.558 -46.345 1.00 16.36 280 TRP B CA 1
ATOM 4482 C C . TRP B 1 280 ? 39.853 -6.594 -47.325 1.00 17.79 280 TRP B C 1
ATOM 4483 O O . TRP B 1 280 ? 39.280 -7.656 -47.465 1.00 17.81 280 TRP B O 1
ATOM 4494 N N . GLU B 1 281 ? 40.926 -6.263 -48.035 1.00 17.61 281 GLU B N 1
ATOM 4495 C CA . GLU B 1 281 ? 41.478 -7.181 -48.994 1.00 18.78 281 GLU B CA 1
ATOM 4496 C C . GLU B 1 281 ? 42.682 -7.914 -48.418 1.00 18.03 281 GLU B C 1
ATOM 4497 O O . GLU B 1 281 ? 43.662 -7.304 -48.023 1.00 18.22 281 GLU B O 1
ATOM 4503 N N . THR B 1 282 ? 42.634 -9.234 -48.419 1.00 16.95 282 THR B N 1
ATOM 4504 C CA . THR B 1 282 ? 43.784 -9.976 -47.915 1.00 17.81 282 THR B CA 1
ATOM 4505 C C . THR B 1 282 ? 44.957 -9.788 -48.886 1.00 19.33 282 THR B C 1
ATOM 4506 O O . THR B 1 282 ? 44.811 -9.986 -50.095 1.00 18.58 282 THR B O 1
ATOM 4510 N N . PHE B 1 283 ? 46.108 -9.408 -48.355 1.00 19.25 283 PHE B N 1
ATOM 4511 C CA . PHE B 1 283 ? 47.272 -9.235 -49.199 1.00 21.08 283 PHE B CA 1
ATOM 4512 C C . PHE B 1 283 ? 47.743 -10.566 -49.754 1.00 23.31 283 PHE B C 1
ATOM 4513 O O . PHE B 1 283 ? 47.952 -11.512 -49.007 1.00 22.04 283 PHE B O 1
ATOM 4521 N N . LYS B 1 284 ? 47.911 -10.606 -51.074 1.00 26.80 284 LYS B N 1
ATOM 4522 C CA . LYS B 1 284 ? 48.564 -11.725 -51.752 1.00 31.57 284 LYS B CA 1
ATOM 4523 C C . LYS B 1 284 ? 49.658 -11.188 -52.672 1.00 33.49 284 LYS B C 1
ATOM 4524 O O . LYS B 1 284 ? 49.426 -10.233 -53.413 1.00 34.44 284 LYS B O 1
ATOM 4530 N N . ASN B 1 285 ? 50.847 -11.772 -52.564 1.00 36.41 285 ASN B N 1
ATOM 4531 C CA . ASN B 1 285 ? 51.990 -11.472 -53.450 1.00 39.15 285 ASN B CA 1
ATOM 4532 C C . ASN B 1 285 ? 53.184 -12.391 -53.197 1.00 40.19 285 ASN B C 1
ATOM 4533 O O . ASN B 1 285 ? 54.317 -12.076 -53.569 1.00 40.74 285 ASN B O 1
ATOM 4539 N N . ALA C 1 1 ? 73.821 42.423 -67.513 1.00 49.32 1 ALA C N 1
ATOM 4540 C CA . ALA C 1 1 ? 74.169 41.915 -66.143 1.00 49.31 1 ALA C CA 1
ATOM 4541 C C . ALA C 1 1 ? 74.587 40.433 -66.137 1.00 49.01 1 ALA C C 1
ATOM 4542 O O . ALA C 1 1 ? 75.266 39.974 -65.205 1.00 48.96 1 ALA C O 1
ATOM 4544 N N . ASP C 1 2 ? 74.177 39.699 -67.177 1.00 48.24 2 ASP C N 1
ATOM 4545 C CA . ASP C 1 2 ? 74.557 38.293 -67.371 1.00 47.09 2 ASP C CA 1
ATOM 4546 C C . ASP C 1 2 ? 74.372 37.947 -68.842 1.00 45.27 2 ASP C C 1
ATOM 4547 O O . ASP C 1 2 ? 73.352 38.317 -69.444 1.00 46.09 2 ASP C O 1
ATOM 4552 N N . ASN C 1 3 ? 75.350 37.246 -69.419 1.00 42.13 3 ASN C N 1
ATOM 4553 C CA . ASN C 1 3 ? 75.281 36.859 -70.820 1.00 38.79 3 ASN C CA 1
ATOM 4554 C C . ASN C 1 3 ? 75.763 35.430 -71.114 1.00 35.36 3 ASN C C 1
ATOM 4555 O O . ASN C 1 3 ? 75.956 35.069 -72.264 1.00 34.60 3 ASN C O 1
ATOM 4560 N N . ARG C 1 4 ? 75.959 34.627 -70.075 1.00 30.92 4 ARG C N 1
ATOM 4561 C CA . ARG C 1 4 ? 76.363 33.246 -70.285 1.00 27.77 4 ARG C CA 1
ATOM 4562 C C . ARG C 1 4 ? 75.153 32.361 -70.463 1.00 26.33 4 ARG C C 1
ATOM 4563 O O . ARG C 1 4 ? 74.146 32.530 -69.767 1.00 25.68 4 ARG C O 1
ATOM 4571 N N . ARG C 1 5 ? 75.273 31.397 -71.378 1.00 24.49 5 ARG C N 1
ATOM 4572 C CA . ARG C 1 5 ? 74.180 30.483 -71.594 1.00 23.12 5 ARG C CA 1
ATOM 4573 C C . ARG C 1 5 ? 73.994 29.639 -70.341 1.00 21.61 5 ARG C C 1
ATOM 4574 O O . ARG C 1 5 ? 74.959 29.019 -69.862 1.00 21.58 5 ARG C O 1
ATOM 4582 N N . PRO C 1 6 ? 72.761 29.623 -69.807 1.00 20.90 6 PRO C N 1
ATOM 4583 C CA . PRO C 1 6 ? 72.503 28.796 -68.656 1.00 20.20 6 PRO C CA 1
ATOM 4584 C C . PRO C 1 6 ? 72.359 27.362 -69.165 1.00 19.53 6 PRO C C 1
ATOM 4585 O O . PRO C 1 6 ? 71.737 27.127 -70.219 1.00 19.67 6 PRO C O 1
ATOM 4589 N N . ILE C 1 7 ? 72.949 26.444 -68.430 1.00 18.42 7 ILE C N 1
ATOM 4590 C CA . ILE C 1 7 ? 73.075 25.061 -68.890 1.00 17.47 7 ILE C CA 1
ATOM 4591 C C . ILE C 1 7 ? 72.368 24.138 -67.919 1.00 17.34 7 ILE C C 1
ATOM 4592 O O . ILE C 1 7 ? 72.622 24.184 -66.725 1.00 16.82 7 ILE C O 1
ATOM 4597 N N . TRP C 1 8 ? 71.520 23.266 -68.456 1.00 16.80 8 TRP C N 1
ATOM 4598 C CA . TRP C 1 8 ? 70.934 22.212 -67.655 1.00 16.71 8 TRP C CA 1
ATOM 4599 C C . TRP C 1 8 ? 71.846 20.988 -67.744 1.00 16.22 8 TRP C C 1
ATOM 4600 O O . TRP C 1 8 ? 72.122 20.458 -68.845 1.00 16.39 8 TRP C O 1
ATOM 4611 N N . ASN C 1 9 ? 72.332 20.599 -66.577 1.00 15.74 9 ASN C N 1
ATOM 4612 C CA . ASN C 1 9 ? 73.218 19.477 -66.408 1.00 15.91 9 ASN C CA 1
ATOM 4613 C C . ASN C 1 9 ? 72.292 18.340 -65.976 1.00 16.09 9 ASN C C 1
ATOM 4614 O O . ASN C 1 9 ? 71.946 18.224 -64.803 1.00 15.84 9 ASN C O 1
ATOM 4619 N N . LEU C 1 10 ? 71.844 17.554 -66.944 1.00 15.53 10 LEU C N 1
ATOM 4620 C CA . LEU C 1 10 ? 70.768 16.574 -66.727 1.00 14.96 10 LEU C CA 1
ATOM 4621 C C . LEU C 1 10 ? 71.411 15.236 -66.465 1.00 15.16 10 LEU C C 1
ATOM 4622 O O . LEU C 1 10 ? 72.013 14.639 -67.363 1.00 15.83 10 LEU C O 1
ATOM 4627 N N . ALA C 1 11 ? 71.276 14.768 -65.232 1.00 14.72 11 ALA C N 1
ATOM 4628 C CA . ALA C 1 11 ? 71.715 13.420 -64.888 1.00 13.35 11 ALA C CA 1
ATOM 4629 C C . ALA C 1 11 ? 70.829 12.436 -65.642 1.00 13.85 11 ALA C C 1
ATOM 4630 O O . ALA C 1 11 ? 69.596 12.445 -65.561 1.00 14.62 11 ALA C O 1
ATOM 4632 N N . HIS C 1 12 ? 71.495 11.587 -66.410 1.00 12.82 12 HIS C N 1
ATOM 4633 C CA . HIS C 1 12 ? 70.833 10.657 -67.281 1.00 12.36 12 HIS C CA 1
ATOM 4634 C C . HIS C 1 12 ? 70.371 9.414 -66.518 1.00 12.48 12 HIS C C 1
ATOM 4635 O O . HIS C 1 12 ? 71.109 8.878 -65.711 1.00 12.82 12 HIS C O 1
ATOM 4642 N N . MET C 1 13 ? 69.155 8.973 -66.817 1.00 12.95 13 MET C N 1
ATOM 4643 C CA . MET C 1 13 ? 68.695 7.676 -66.399 1.00 13.07 13 MET C CA 1
ATOM 4644 C C . MET C 1 13 ? 68.824 7.518 -64.883 1.00 12.65 13 MET C C 1
ATOM 4645 O O . MET C 1 13 ? 69.486 6.634 -64.387 1.00 13.11 13 MET C O 1
ATOM 4650 N N . VAL C 1 14 ? 68.115 8.377 -64.158 1.00 12.32 14 VAL C N 1
ATOM 4651 C CA . VAL C 1 14 ? 68.135 8.332 -62.692 1.00 12.80 14 VAL C CA 1
ATOM 4652 C C . VAL C 1 14 ? 66.790 7.772 -62.319 1.00 13.29 14 VAL C C 1
ATOM 4653 O O . VAL C 1 14 ? 65.806 8.509 -62.212 1.00 14.44 14 VAL C O 1
ATOM 4657 N N . ASN C 1 15 ? 66.723 6.456 -62.187 1.00 12.65 15 ASN C N 1
ATOM 4658 C CA . ASN C 1 15 ? 65.436 5.819 -61.993 1.00 12.82 15 ASN C CA 1
ATOM 4659 C C . ASN C 1 15 ? 65.215 5.271 -60.599 1.00 13.73 15 ASN C C 1
ATOM 4660 O O . ASN C 1 15 ? 64.125 4.768 -60.306 1.00 14.60 15 ASN C O 1
ATOM 4665 N N . ALA C 1 16 ? 66.250 5.325 -59.769 1.00 13.85 16 ALA C N 1
ATOM 4666 C CA . ALA C 1 16 ? 66.099 4.881 -58.381 1.00 13.38 16 ALA C CA 1
ATOM 4667 C C . ALA C 1 16 ? 66.213 6.106 -57.486 1.00 13.55 16 ALA C C 1
ATOM 4668 O O . ALA C 1 16 ? 67.051 6.981 -57.712 1.00 13.48 16 ALA C O 1
ATOM 4670 N N . VAL C 1 17 ? 65.374 6.173 -56.453 1.00 14.96 17 VAL C N 1
ATOM 4671 C CA . VAL C 1 17 ? 65.333 7.393 -55.653 1.00 15.05 17 VAL C CA 1
ATOM 4672 C C . VAL C 1 17 ? 66.643 7.605 -54.932 1.00 14.17 17 VAL C C 1
ATOM 4673 O O . VAL C 1 17 ? 67.054 8.721 -54.712 1.00 15.68 17 VAL C O 1
ATOM 4677 N N . ALA C 1 18 ? 67.311 6.516 -54.616 1.00 14.45 18 ALA C N 1
ATOM 4678 C CA . ALA C 1 18 ? 68.589 6.568 -53.912 1.00 14.78 18 ALA C CA 1
ATOM 4679 C C . ALA C 1 18 ? 69.638 7.307 -54.762 1.00 14.34 18 ALA C C 1
ATOM 4680 O O . ALA C 1 18 ? 70.591 7.894 -54.260 1.00 15.09 18 ALA C O 1
ATOM 4682 N N . GLN C 1 19 ? 69.468 7.241 -56.079 1.00 14.23 19 GLN C N 1
ATOM 4683 C CA . GLN C 1 19 ? 70.436 7.842 -56.979 1.00 12.93 19 GLN C CA 1
ATOM 4684 C C . GLN C 1 19 ? 70.257 9.337 -57.096 1.00 13.76 19 GLN C C 1
ATOM 4685 O O . GLN C 1 19 ? 71.160 10.044 -57.520 1.00 14.86 19 GLN C O 1
ATOM 4691 N N . ILE C 1 20 ? 69.072 9.822 -56.762 1.00 13.56 20 ILE C N 1
ATOM 4692 C CA . ILE C 1 20 ? 68.783 11.242 -56.923 1.00 13.68 20 ILE C CA 1
ATOM 4693 C C . ILE C 1 20 ? 69.835 12.115 -56.237 1.00 14.12 20 ILE C C 1
ATOM 4694 O O . ILE C 1 20 ? 70.480 12.913 -56.913 1.00 14.52 20 ILE C O 1
ATOM 4699 N N . PRO C 1 21 ? 69.982 11.986 -54.900 1.00 15.21 21 PRO C N 1
ATOM 4700 C CA . PRO C 1 21 ? 70.939 12.846 -54.256 1.00 15.43 21 PRO C CA 1
ATOM 4701 C C . PRO C 1 21 ? 72.359 12.631 -54.780 1.00 15.69 21 PRO C C 1
ATOM 4702 O O . PRO C 1 21 ? 73.149 13.578 -54.839 1.00 14.77 21 PRO C O 1
ATOM 4706 N N . ASP C 1 22 ? 72.657 11.405 -55.194 1.00 15.18 22 ASP C N 1
ATOM 4707 C CA . ASP C 1 22 ? 73.997 11.087 -55.690 1.00 16.16 22 ASP C CA 1
ATOM 4708 C C . ASP C 1 22 ? 74.284 11.894 -56.934 1.00 15.41 22 ASP C C 1
ATOM 4709 O O . ASP C 1 22 ? 75.353 12.518 -57.052 1.00 15.71 22 ASP C O 1
ATOM 4714 N N . PHE C 1 23 ? 73.329 11.925 -57.861 1.00 15.43 23 PHE C N 1
ATOM 4715 C CA . PHE C 1 23 ? 73.550 12.692 -59.080 1.00 15.08 23 PHE C CA 1
ATOM 4716 C C . PHE C 1 23 ? 73.541 14.185 -58.836 1.00 15.90 23 PHE C C 1
ATOM 4717 O O . PHE C 1 23 ? 74.319 14.925 -59.433 1.00 15.31 23 PHE C O 1
ATOM 4725 N N . LEU C 1 24 ? 72.670 14.615 -57.927 1.00 15.95 24 LEU C N 1
ATOM 4726 C CA . LEU C 1 24 ? 72.692 16.036 -57.557 1.00 16.24 24 LEU C CA 1
ATOM 4727 C C . LEU C 1 24 ? 74.051 16.388 -56.969 1.00 16.60 24 LEU C C 1
ATOM 4728 O O . LEU C 1 24 ? 74.638 17.410 -57.309 1.00 16.52 24 LEU C O 1
ATOM 4733 N N . ASP C 1 25 ? 74.551 15.528 -56.095 1.00 17.08 25 ASP C N 1
ATOM 4734 C CA . ASP C 1 25 ? 75.860 15.714 -55.473 1.00 16.80 25 ASP C CA 1
ATOM 4735 C C . ASP C 1 25 ? 76.957 15.780 -56.499 1.00 17.36 25 ASP C C 1
ATOM 4736 O O . ASP C 1 25 ? 77.940 16.505 -56.305 1.00 17.46 25 ASP C O 1
ATOM 4741 N N . LEU C 1 26 ? 76.799 15.033 -57.601 1.00 16.64 26 LEU C N 1
ATOM 4742 C CA . LEU C 1 26 ? 77.770 15.114 -58.694 1.00 16.99 26 LEU C CA 1
ATOM 4743 C C . LEU C 1 26 ? 77.748 16.446 -59.393 1.00 16.56 26 LEU C C 1
ATOM 4744 O O . LEU C 1 26 ? 78.706 16.809 -60.085 1.00 17.90 26 LEU C O 1
ATOM 4749 N N . GLY C 1 27 ? 76.657 17.176 -59.230 1.00 16.63 27 GLY C N 1
ATOM 4750 C CA . GLY C 1 27 ? 76.570 18.517 -59.771 1.00 16.55 27 GLY C CA 1
ATOM 4751 C C . GLY C 1 27 ? 75.391 18.726 -60.706 1.00 15.91 27 GLY C C 1
ATOM 4752 O O . GLY C 1 27 ? 75.218 19.804 -61.255 1.00 16.32 27 GLY C O 1
ATOM 4753 N N . ALA C 1 28 ? 74.551 17.711 -60.891 1.00 14.89 28 ALA C N 1
ATOM 4754 C CA . ALA C 1 28 ? 73.404 17.900 -61.772 1.00 14.71 28 ALA C CA 1
ATOM 4755 C C . ALA C 1 28 ? 72.425 18.917 -61.163 1.00 14.63 28 ALA C C 1
ATOM 4756 O O . ALA C 1 28 ? 72.200 18.925 -59.954 1.00 15.53 28 ALA C O 1
ATOM 4758 N N . ASN C 1 29 ? 71.855 19.740 -62.017 1.00 14.82 29 ASN C N 1
ATOM 4759 C CA . ASN C 1 29 ? 70.720 20.561 -61.604 1.00 15.19 29 ASN C CA 1
ATOM 4760 C C . ASN C 1 29 ? 69.435 19.988 -62.137 1.00 14.90 29 ASN C C 1
ATOM 4761 O O . ASN C 1 29 ? 68.366 20.562 -61.969 1.00 14.86 29 ASN C O 1
ATOM 4766 N N . ALA C 1 30 ? 69.543 18.857 -62.826 1.00 15.28 30 ALA C N 1
ATOM 4767 C CA . ALA C 1 30 ? 68.366 18.288 -63.418 1.00 14.44 30 ALA C CA 1
ATOM 4768 C C . ALA C 1 30 ? 68.590 16.804 -63.556 1.00 14.84 30 ALA C C 1
ATOM 4769 O O . ALA C 1 30 ? 69.711 16.313 -63.494 1.00 13.64 30 ALA C O 1
ATOM 4771 N N . LEU C 1 31 ? 67.510 16.074 -63.710 1.00 14.87 31 LEU C N 1
ATOM 4772 C CA . LEU C 1 31 ? 67.674 14.648 -63.977 1.00 15.30 31 LEU C CA 1
ATOM 4773 C C . LEU C 1 31 ? 66.624 14.173 -64.929 1.00 14.74 31 LEU C C 1
ATOM 4774 O O . LEU C 1 31 ? 65.618 14.812 -65.130 1.00 14.79 31 LEU C O 1
ATOM 4779 N N . GLU C 1 32 ? 66.903 13.033 -65.535 1.00 13.66 32 GLU C N 1
ATOM 4780 C CA . GLU C 1 32 ? 65.996 12.406 -66.441 1.00 13.36 32 GLU C CA 1
ATOM 4781 C C . GLU C 1 32 ? 65.635 11.017 -65.887 1.00 14.11 32 GLU C C 1
ATOM 4782 O O . GLU C 1 32 ? 66.520 10.276 -65.441 1.00 13.82 32 GLU C O 1
ATOM 4788 N N . ALA C 1 33 ? 64.347 10.684 -65.940 1.00 12.76 33 ALA C N 1
ATOM 4789 C CA . ALA C 1 33 ? 63.884 9.390 -65.443 1.00 12.63 33 ALA C CA 1
ATOM 4790 C C . ALA C 1 33 ? 63.071 8.800 -66.563 1.00 12.72 33 ALA C C 1
ATOM 4791 O O . ALA C 1 33 ? 62.368 9.526 -67.268 1.00 13.11 33 ALA C O 1
ATOM 4793 N N . ASP C 1 34 ? 63.151 7.497 -66.690 1.00 12.49 34 ASP C N 1
ATOM 4794 C CA . ASP C 1 34 ? 62.389 6.755 -67.722 1.00 12.94 34 ASP C CA 1
ATOM 4795 C C . ASP C 1 34 ? 61.137 6.196 -67.127 1.00 13.75 34 ASP C C 1
ATOM 4796 O O . ASP C 1 34 ? 61.206 5.374 -66.233 1.00 14.73 34 ASP C O 1
ATOM 4801 N N . VAL C 1 35 ? 59.999 6.660 -67.614 1.00 13.88 35 VAL C N 1
ATOM 4802 C CA . VAL C 1 35 ? 58.725 6.272 -67.050 1.00 14.19 35 VAL C CA 1
ATOM 4803 C C . VAL C 1 35 ? 58.164 5.190 -67.928 1.00 15.14 35 VAL C C 1
ATOM 4804 O O . VAL C 1 35 ? 57.826 5.430 -69.090 1.00 14.43 35 VAL C O 1
ATOM 4808 N N . THR C 1 36 ? 58.059 4.002 -67.360 1.00 15.12 36 THR C N 1
ATOM 4809 C CA . THR C 1 36 ? 57.498 2.879 -68.076 1.00 16.17 36 THR C CA 1
ATOM 4810 C C . THR C 1 36 ? 55.980 2.920 -67.984 1.00 16.98 36 THR C C 1
ATOM 4811 O O . THR C 1 36 ? 55.430 3.472 -67.056 1.00 18.12 36 THR C O 1
ATOM 4815 N N . PHE C 1 37 ? 55.338 2.299 -68.952 1.00 16.58 37 PHE C N 1
ATOM 4816 C CA . PHE C 1 37 ? 53.895 2.229 -68.965 1.00 17.47 37 PHE C CA 1
ATOM 4817 C C . PHE C 1 37 ? 53.425 0.805 -69.030 1.00 18.62 37 PHE C C 1
ATOM 4818 O O . PHE C 1 37 ? 54.040 -0.010 -69.675 1.00 20.00 37 PHE C O 1
ATOM 4826 N N . LYS C 1 38 ? 52.349 0.504 -68.319 1.00 17.94 38 LYS C N 1
ATOM 4827 C CA . LYS C 1 38 ? 51.640 -0.724 -68.601 1.00 18.74 38 LYS C CA 1
ATOM 4828 C C . LYS C 1 38 ? 50.333 -0.248 -69.165 1.00 18.72 38 LYS C C 1
ATOM 4829 O O . LYS C 1 38 ? 49.516 0.333 -68.422 1.00 18.06 38 LYS C O 1
ATOM 4835 N N . GLY C 1 39 ? 50.151 -0.422 -70.473 1.00 18.12 39 GLY C N 1
ATOM 4836 C CA . GLY C 1 39 ? 49.055 0.258 -71.157 1.00 18.26 39 GLY C CA 1
ATOM 4837 C C . GLY C 1 39 ? 49.198 1.745 -70.857 1.00 18.74 39 GLY C C 1
ATOM 4838 O O . GLY C 1 39 ? 50.282 2.297 -70.939 1.00 18.90 39 GLY C O 1
ATOM 4839 N N . SER C 1 40 ? 48.110 2.396 -70.468 1.00 18.31 40 SER C N 1
ATOM 4840 C CA . SER C 1 40 ? 48.170 3.825 -70.226 1.00 18.53 40 SER C CA 1
ATOM 4841 C C . SER C 1 40 ? 48.628 4.182 -68.814 1.00 17.80 40 SER C C 1
ATOM 4842 O O . SER C 1 40 ? 48.610 5.356 -68.446 1.00 17.65 40 SER C O 1
ATOM 4845 N N . VAL C 1 41 ? 49.052 3.190 -68.035 1.00 16.56 41 VAL C N 1
ATOM 4846 C CA . VAL C 1 41 ? 49.362 3.436 -66.623 1.00 17.40 41 VAL C CA 1
ATOM 4847 C C . VAL C 1 41 ? 50.876 3.588 -66.442 1.00 16.53 41 VAL C C 1
ATOM 4848 O O . VAL C 1 41 ? 51.598 2.628 -66.615 1.00 16.29 41 VAL C O 1
ATOM 4852 N N . PRO C 1 42 ? 51.333 4.792 -66.094 1.00 16.24 42 PRO C N 1
ATOM 4853 C CA . PRO C 1 42 ? 52.758 4.977 -65.812 1.00 16.58 42 PRO C CA 1
ATOM 4854 C C . PRO C 1 42 ? 53.082 4.211 -64.543 1.00 16.24 42 PRO C C 1
ATOM 4855 O O . PRO C 1 42 ? 52.446 4.394 -63.501 1.00 16.75 42 PRO C O 1
ATOM 4859 N N . THR C 1 43 ? 54.069 3.336 -64.641 1.00 15.84 43 THR C N 1
ATOM 4860 C CA . THR C 1 43 ? 54.224 2.327 -63.622 1.00 16.97 43 THR C CA 1
ATOM 4861 C C . THR C 1 43 ? 55.521 2.430 -62.850 1.00 15.71 43 THR C C 1
ATOM 4862 O O . THR C 1 43 ? 55.533 2.517 -61.621 1.00 16.07 43 THR C O 1
ATOM 4866 N N . TYR C 1 44 ? 56.625 2.444 -63.574 1.00 15.86 44 TYR C N 1
ATOM 4867 C CA . TYR C 1 44 ? 57.908 2.564 -62.931 1.00 14.43 44 TYR C CA 1
ATOM 4868 C C . TYR C 1 44 ? 58.740 3.656 -63.532 1.00 14.49 44 TYR C C 1
ATOM 4869 O O . TYR C 1 44 ? 58.538 4.044 -64.669 1.00 14.78 44 TYR C O 1
ATOM 4878 N N . THR C 1 45 ? 59.755 4.038 -62.779 1.00 13.93 45 THR C N 1
ATOM 4879 C CA . THR C 1 45 ? 60.935 4.669 -63.361 1.00 13.11 45 THR C CA 1
ATOM 4880 C C . THR C 1 45 ? 61.915 3.522 -63.522 1.00 12.25 45 THR C C 1
ATOM 4881 O O . THR C 1 45 ? 62.260 2.822 -62.559 1.00 11.88 45 THR C O 1
ATOM 4885 N N . TYR C 1 46 ? 62.260 3.259 -64.770 1.00 11.20 46 TYR C N 1
ATOM 4886 C CA . TYR C 1 46 ? 63.101 2.106 -65.075 1.00 12.44 46 TYR C CA 1
ATOM 4887 C C . TYR C 1 46 ? 63.526 2.180 -66.509 1.00 12.81 46 TYR C C 1
ATOM 4888 O O . TYR C 1 46 ? 62.719 2.511 -67.388 1.00 13.11 46 TYR C O 1
ATOM 4897 N N . HIS C 1 47 ? 64.782 1.837 -66.753 1.00 12.76 47 HIS C N 1
ATOM 4898 C CA . HIS C 1 47 ? 65.277 1.888 -68.106 1.00 14.22 47 HIS C CA 1
ATOM 4899 C C . HIS C 1 47 ? 65.401 0.506 -68.708 1.00 15.23 47 HIS C C 1
ATOM 4900 O O . HIS C 1 47 ? 64.859 0.240 -69.775 1.00 16.52 47 HIS C O 1
ATOM 4907 N N . GLY C 1 48 ? 66.158 -0.342 -68.036 1.00 15.78 48 GLY C N 1
ATOM 4908 C CA . GLY C 1 48 ? 66.345 -1.730 -68.439 1.00 16.00 48 GLY C CA 1
ATOM 4909 C C . GLY C 1 48 ? 67.546 -1.841 -69.333 1.00 16.95 48 GLY C C 1
ATOM 4910 O O . GLY C 1 48 ? 68.082 -0.836 -69.814 1.00 16.87 48 GLY C O 1
ATOM 4911 N N . THR C 1 49 ? 67.984 -3.068 -69.572 1.00 17.97 49 THR C N 1
ATOM 4912 C CA . THR C 1 49 ? 69.132 -3.251 -70.425 1.00 18.56 49 THR C CA 1
ATOM 4913 C C . THR C 1 49 ? 68.667 -3.290 -71.877 1.00 18.32 49 THR C C 1
ATOM 4914 O O . THR C 1 49 ? 67.524 -3.680 -72.158 1.00 18.91 49 THR C O 1
ATOM 4918 N N . PRO C 1 50 ? 69.546 -2.888 -72.813 1.00 17.57 50 PRO C N 1
ATOM 4919 C CA . PRO C 1 50 ? 70.885 -2.384 -72.629 1.00 17.70 50 PRO C CA 1
ATOM 4920 C C . PRO C 1 50 ? 70.851 -0.918 -72.239 1.00 17.25 50 PRO C C 1
ATOM 4921 O O . PRO C 1 50 ? 69.870 -0.244 -72.473 1.00 17.51 50 PRO C O 1
ATOM 4925 N N . CYS C 1 51 ? 71.920 -0.444 -71.637 1.00 17.97 51 CYS C N 1
ATOM 4926 C CA . CYS C 1 51 ? 72.020 0.965 -71.359 1.00 18.37 51 CYS C CA 1
ATOM 4927 C C . CYS C 1 51 ? 73.480 1.329 -71.497 1.00 18.71 51 CYS C C 1
ATOM 4928 O O . CYS C 1 51 ? 74.319 0.473 -71.780 1.00 18.39 51 CYS C O 1
ATOM 4931 N N . ASP C 1 52 ? 73.800 2.586 -71.236 1.00 18.42 52 ASP C N 1
ATOM 4932 C CA . ASP C 1 52 ? 75.155 3.066 -71.396 1.00 20.46 52 ASP C CA 1
ATOM 4933 C C . ASP C 1 52 ? 76.201 2.230 -70.659 1.00 21.74 52 ASP C C 1
ATOM 4934 O O . ASP C 1 52 ? 75.987 1.758 -69.527 1.00 19.98 52 ASP C O 1
ATOM 4939 N N . PHE C 1 53 ? 77.368 2.066 -71.269 1.00 22.15 53 PHE C N 1
ATOM 4940 C CA . PHE C 1 53 ? 78.500 1.543 -70.524 1.00 23.02 53 PHE C CA 1
ATOM 4941 C C . PHE C 1 53 ? 78.698 2.332 -69.269 1.00 22.32 53 PHE C C 1
ATOM 4942 O O . PHE C 1 53 ? 78.517 3.554 -69.258 1.00 23.09 53 PHE C O 1
ATOM 4950 N N . GLY C 1 54 ? 79.072 1.635 -68.206 1.00 20.62 54 GLY C N 1
ATOM 4951 C CA . GLY C 1 54 ? 79.433 2.302 -66.979 1.00 20.47 54 GLY C CA 1
ATOM 4952 C C . GLY C 1 54 ? 78.215 2.614 -66.143 1.00 17.92 54 GLY C C 1
ATOM 4953 O O . GLY C 1 54 ? 78.318 3.329 -65.175 1.00 17.90 54 GLY C O 1
ATOM 4954 N N . ARG C 1 55 ? 77.065 2.099 -66.559 1.00 18.19 55 ARG C N 1
ATOM 4955 C CA . ARG C 1 55 ? 75.825 2.301 -65.809 1.00 16.71 55 ARG C CA 1
ATOM 4956 C C . ARG C 1 55 ? 75.103 1.000 -65.572 1.00 15.85 55 ARG C C 1
ATOM 4957 O O . ARG C 1 55 ? 75.012 0.169 -66.443 1.00 16.47 55 ARG C O 1
ATOM 4965 N N . ASP C 1 56 ? 74.589 0.826 -64.359 1.00 15.37 56 ASP C N 1
ATOM 4966 C CA . ASP C 1 56 ? 73.633 -0.233 -64.106 1.00 15.22 56 ASP C CA 1
ATOM 4967 C C . ASP C 1 56 ? 72.334 0.198 -64.749 1.00 15.28 56 ASP C C 1
ATOM 4968 O O . ASP C 1 56 ? 71.925 1.374 -64.623 1.00 15.80 56 ASP C O 1
ATOM 4973 N N . CYS C 1 57 ? 71.685 -0.748 -65.435 1.00 14.66 57 CYS C N 1
ATOM 4974 C CA . CYS C 1 57 ? 70.514 -0.403 -66.252 1.00 15.27 57 CYS C CA 1
ATOM 4975 C C . CYS C 1 57 ? 69.179 -0.651 -65.564 1.00 15.00 57 CYS C C 1
ATOM 4976 O O . CYS C 1 57 ? 68.171 -0.257 -66.090 1.00 16.24 57 CYS C O 1
ATOM 4979 N N . ILE C 1 58 ? 69.187 -1.326 -64.418 1.00 15.31 58 ILE C N 1
ATOM 4980 C CA . ILE C 1 58 ? 67.939 -1.850 -63.868 1.00 16.42 58 ILE C CA 1
ATOM 4981 C C . ILE C 1 58 ? 67.550 -1.272 -62.524 1.00 15.54 58 ILE C C 1
ATOM 4982 O O . ILE C 1 58 ? 66.737 -1.841 -61.813 1.00 15.45 58 ILE C O 1
ATOM 4987 N N . ARG C 1 59 ? 68.121 -0.126 -62.193 1.00 13.56 59 ARG C N 1
ATOM 4988 C CA . ARG C 1 59 ? 67.658 0.598 -61.013 1.00 13.36 59 ARG C CA 1
ATOM 4989 C C . ARG C 1 59 ? 66.262 1.100 -61.284 1.00 13.07 59 ARG C C 1
ATOM 4990 O O . ARG C 1 59 ? 65.888 1.391 -62.424 1.00 13.31 59 ARG C O 1
ATOM 4998 N N . TRP C 1 60 ? 65.459 1.234 -60.242 1.00 13.49 60 TRP C N 1
ATOM 4999 C CA . TRP C 1 60 ? 64.066 1.494 -60.535 1.00 12.25 60 TRP C CA 1
ATOM 5000 C C . TRP C 1 60 ? 63.325 1.981 -59.326 1.00 13.51 60 TRP C C 1
ATOM 5001 O O . TRP C 1 60 ? 63.844 1.940 -58.199 1.00 13.76 60 TRP C O 1
ATOM 5012 N N . GLU C 1 61 ? 62.131 2.482 -59.601 1.00 13.39 61 GLU C N 1
ATOM 5013 C CA . GLU C 1 61 ? 61.225 2.915 -58.554 1.00 14.02 61 GLU C CA 1
ATOM 5014 C C . GLU C 1 61 ? 59.822 2.834 -59.099 1.00 14.68 61 GLU C C 1
ATOM 5015 O O . GLU C 1 61 ? 59.613 2.842 -60.303 1.00 14.68 61 GLU C O 1
ATOM 5021 N N . TYR C 1 62 ? 58.843 2.688 -58.202 1.00 14.95 62 TYR C N 1
ATOM 5022 C CA . TYR C 1 62 ? 57.459 2.897 -58.599 1.00 14.61 62 TYR C CA 1
ATOM 5023 C C . TYR C 1 62 ? 57.346 4.355 -58.971 1.00 14.90 62 TYR C C 1
ATOM 5024 O O . TYR C 1 62 ? 57.898 5.199 -58.305 1.00 14.44 62 TYR C O 1
ATOM 5033 N N . PHE C 1 63 ? 56.655 4.632 -60.066 1.00 15.42 63 PHE C N 1
ATOM 5034 C CA . PHE C 1 63 ? 56.540 5.971 -60.582 1.00 16.67 63 PHE C CA 1
ATOM 5035 C C . PHE C 1 63 ? 56.040 6.915 -59.508 1.00 17.28 63 PHE C C 1
ATOM 5036 O O . PHE C 1 63 ? 56.630 7.951 -59.284 1.00 17.18 63 PHE C O 1
ATOM 5044 N N . ASN C 1 64 ? 54.976 6.525 -58.823 1.00 17.38 64 ASN C N 1
ATOM 5045 C CA . ASN C 1 64 ? 54.447 7.399 -57.767 1.00 18.16 64 ASN C CA 1
ATOM 5046 C C . ASN C 1 64 ? 55.467 7.723 -56.685 1.00 17.96 64 ASN C C 1
ATOM 5047 O O . ASN C 1 64 ? 55.603 8.875 -56.289 1.00 18.58 64 ASN C O 1
ATOM 5052 N N . VAL C 1 65 ? 56.212 6.713 -56.255 1.00 17.26 65 VAL C N 1
ATOM 5053 C CA . VAL C 1 65 ? 57.171 6.867 -55.194 1.00 17.98 65 VAL C CA 1
ATOM 5054 C C . VAL C 1 65 ? 58.293 7.776 -55.665 1.00 17.55 65 VAL C C 1
ATOM 5055 O O . VAL C 1 65 ? 58.816 8.590 -54.912 1.00 17.47 65 VAL C O 1
ATOM 5059 N N . PHE C 1 66 ? 58.678 7.592 -56.918 1.00 17.42 66 PHE C N 1
ATOM 5060 C CA . PHE C 1 66 ? 59.704 8.431 -57.503 1.00 17.51 66 PHE C CA 1
ATOM 5061 C C . PHE C 1 66 ? 59.275 9.888 -57.481 1.00 17.68 66 PHE C C 1
ATOM 5062 O O . PHE C 1 66 ? 60.048 10.766 -57.107 1.00 18.42 66 PHE C O 1
ATOM 5070 N N . LEU C 1 67 ? 58.027 10.150 -57.836 1.00 17.21 67 LEU C N 1
ATOM 5071 C CA . LEU C 1 67 ? 57.564 11.533 -57.877 1.00 17.56 67 LEU C CA 1
ATOM 5072 C C . LEU C 1 67 ? 57.512 12.118 -56.461 1.00 17.55 67 LEU C C 1
ATOM 5073 O O . LEU C 1 67 ? 57.852 13.250 -56.252 1.00 18.25 67 LEU C O 1
ATOM 5078 N N . LYS C 1 68 ? 57.077 11.325 -55.501 1.00 18.16 68 LYS C N 1
ATOM 5079 C CA . LYS C 1 68 ? 57.054 11.773 -54.102 1.00 18.69 68 LYS C CA 1
ATOM 5080 C C . LYS C 1 68 ? 58.446 12.169 -53.616 1.00 18.61 68 LYS C C 1
ATOM 5081 O O . LYS C 1 68 ? 58.630 13.138 -52.879 1.00 18.60 68 LYS C O 1
ATOM 5087 N N . THR C 1 69 ? 59.446 11.423 -54.054 1.00 19.03 69 THR C N 1
ATOM 5088 C CA . THR C 1 69 ? 60.810 11.745 -53.712 1.00 19.18 69 THR C CA 1
ATOM 5089 C C . THR C 1 69 ? 61.295 12.983 -54.435 1.00 18.05 69 THR C C 1
ATOM 5090 O O . THR C 1 69 ? 61.980 13.804 -53.851 1.00 18.46 69 THR C O 1
ATOM 5094 N N . LEU C 1 70 ? 60.961 13.106 -55.723 1.00 18.13 70 LEU C N 1
ATOM 5095 C CA . LEU C 1 70 ? 61.271 14.332 -56.440 1.00 17.68 70 LEU C CA 1
ATOM 5096 C C . LEU C 1 70 ? 60.691 15.529 -55.685 1.00 19.02 70 LEU C C 1
ATOM 5097 O O . LEU C 1 70 ? 61.358 16.551 -55.526 1.00 19.60 70 LEU C O 1
ATOM 5102 N N . ARG C 1 71 ? 59.468 15.365 -55.183 1.00 19.89 71 ARG C N 1
ATOM 5103 C CA . ARG C 1 71 ? 58.806 16.440 -54.463 1.00 20.38 71 ARG C CA 1
ATOM 5104 C C . ARG C 1 71 ? 59.653 16.856 -53.261 1.00 20.09 71 ARG C C 1
ATOM 5105 O O . ARG C 1 71 ? 59.915 18.050 -53.059 1.00 20.78 71 ARG C O 1
ATOM 5113 N N . GLU C 1 72 ? 60.093 15.871 -52.484 1.00 21.14 72 GLU C N 1
ATOM 5114 C CA . GLU C 1 72 ? 60.882 16.135 -51.280 1.00 21.32 72 GLU C CA 1
ATOM 5115 C C . GLU C 1 72 ? 62.137 16.931 -51.588 1.00 21.08 72 GLU C C 1
ATOM 5116 O O . GLU C 1 72 ? 62.463 17.887 -50.889 1.00 21.29 72 GLU C O 1
ATOM 5122 N N . TYR C 1 73 ? 62.856 16.508 -52.632 1.00 20.10 73 TYR C N 1
ATOM 5123 C CA . TYR C 1 73 ? 64.050 17.226 -53.064 1.00 19.49 73 TYR C CA 1
ATOM 5124 C C . TYR C 1 73 ? 63.818 18.607 -53.633 1.00 18.83 73 TYR C C 1
ATOM 5125 O O . TYR C 1 73 ? 64.757 19.353 -53.804 1.00 19.69 73 TYR C O 1
ATOM 5134 N N . THR C 1 74 ? 62.574 18.964 -53.933 1.00 18.72 74 THR C N 1
ATOM 5135 C CA . THR C 1 74 ? 62.348 20.208 -54.654 1.00 19.45 74 THR C CA 1
ATOM 5136 C C . THR C 1 74 ? 61.280 21.046 -53.972 1.00 20.37 74 THR C C 1
ATOM 5137 O O . THR C 1 74 ? 60.731 21.960 -54.570 1.00 21.50 74 THR C O 1
ATOM 5141 N N . THR C 1 75 ? 61.003 20.707 -52.722 1.00 21.37 75 THR C N 1
ATOM 5142 C CA . THR C 1 75 ? 60.057 21.487 -51.928 1.00 23.07 75 THR C CA 1
ATOM 5143 C C . THR C 1 75 ? 60.837 22.259 -50.877 1.00 23.08 75 THR C C 1
ATOM 5144 O O . THR C 1 75 ? 61.401 21.668 -49.957 1.00 23.33 75 THR C O 1
ATOM 5148 N N . PRO C 1 76 ? 60.877 23.583 -51.017 1.00 24.57 76 PRO C N 1
ATOM 5149 C CA . PRO C 1 76 ? 61.623 24.364 -50.040 1.00 25.68 76 PRO C CA 1
ATOM 5150 C C . PRO C 1 76 ? 61.109 24.098 -48.640 1.00 26.02 76 PRO C C 1
ATOM 5151 O O . PRO C 1 76 ? 59.904 23.897 -48.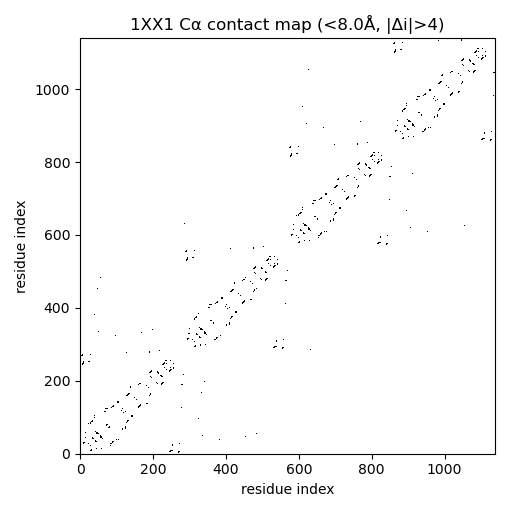456 1.00 27.09 76 PRO C O 1
ATOM 5155 N N . GLY C 1 77 ? 62.033 24.037 -47.682 1.00 26.88 77 GLY C N 1
ATOM 5156 C CA . GLY C 1 77 ? 61.715 23.685 -46.302 1.00 27.90 77 GLY C CA 1
ATOM 5157 C C . GLY C 1 77 ? 61.717 22.192 -46.034 1.00 28.51 77 GLY C C 1
ATOM 5158 O O . GLY C 1 77 ? 61.706 21.763 -44.889 1.00 29.31 77 GLY C O 1
ATOM 5159 N N . ASN C 1 78 ? 61.712 21.367 -47.081 1.00 27.78 78 ASN C N 1
ATOM 5160 C CA . ASN C 1 78 ? 61.875 19.945 -46.855 1.00 27.38 78 ASN C CA 1
ATOM 5161 C C . ASN C 1 78 ? 63.312 19.629 -46.434 1.00 26.99 78 ASN C C 1
ATOM 5162 O O . ASN C 1 78 ? 64.260 20.281 -46.889 1.00 26.97 78 ASN C O 1
ATOM 5167 N N . ALA C 1 79 ? 63.481 18.639 -45.560 1.00 27.05 79 ALA C N 1
ATOM 5168 C CA . ALA C 1 79 ? 64.838 18.250 -45.122 1.00 27.38 79 ALA C CA 1
ATOM 5169 C C . ALA C 1 79 ? 65.728 17.922 -46.334 1.00 27.27 79 ALA C C 1
ATOM 5170 O O . ALA C 1 79 ? 66.921 18.253 -46.358 1.00 28.18 79 ALA C O 1
ATOM 5172 N N . LYS C 1 80 ? 65.120 17.314 -47.344 1.00 26.34 80 LYS C N 1
ATOM 5173 C CA . LYS C 1 80 ? 65.820 16.890 -48.568 1.00 25.58 80 LYS C CA 1
ATOM 5174 C C . LYS C 1 80 ? 66.004 17.994 -49.603 1.00 24.51 80 LYS C C 1
ATOM 5175 O O . LYS C 1 80 ? 66.676 17.799 -50.614 1.00 22.96 80 LYS C O 1
ATOM 5181 N N . TYR C 1 81 ? 65.403 19.154 -49.358 1.00 24.17 81 TYR C N 1
ATOM 5182 C CA . TYR C 1 81 ? 65.352 20.206 -50.371 1.00 22.76 81 TYR C CA 1
ATOM 5183 C C . TYR C 1 81 ? 66.701 20.621 -50.954 1.00 22.97 81 TYR C C 1
ATOM 5184 O O . TYR C 1 81 ? 67.623 20.955 -50.228 1.00 21.69 81 TYR C O 1
ATOM 5193 N N . ARG C 1 82 ? 66.781 20.604 -52.280 1.00 21.69 82 ARG C N 1
ATOM 5194 C CA . ARG C 1 82 ? 67.978 20.998 -53.002 1.00 21.50 82 ARG C CA 1
ATOM 5195 C C . ARG C 1 82 ? 67.575 22.134 -53.889 1.00 21.19 82 ARG C C 1
ATOM 5196 O O . ARG C 1 82 ? 66.865 21.957 -54.885 1.00 20.30 82 ARG C O 1
ATOM 5204 N N . ASP C 1 83 ? 68.012 23.332 -53.524 1.00 21.55 83 ASP C N 1
ATOM 5205 C CA . ASP C 1 83 ? 67.581 24.472 -54.312 1.00 22.04 83 ASP C CA 1
ATOM 5206 C C . ASP C 1 83 ? 68.215 24.458 -55.698 1.00 20.92 83 ASP C C 1
ATOM 5207 O O . ASP C 1 83 ? 67.758 25.176 -56.591 1.00 21.85 83 ASP C O 1
ATOM 5212 N N . GLY C 1 84 ? 69.242 23.618 -55.867 1.00 19.53 84 GLY C N 1
ATOM 5213 C CA . GLY C 1 84 ? 69.920 23.482 -57.151 1.00 19.28 84 GLY C CA 1
ATOM 5214 C C . GLY C 1 84 ? 69.293 22.500 -58.122 1.00 18.08 84 GLY C C 1
ATOM 5215 O O . GLY C 1 84 ? 69.700 22.418 -59.292 1.00 18.20 84 GLY C O 1
ATOM 5216 N N . PHE C 1 85 ? 68.296 21.774 -57.651 1.00 17.47 85 PHE C N 1
ATOM 5217 C CA . PHE C 1 85 ? 67.629 20.771 -58.486 1.00 17.11 85 PHE C CA 1
ATOM 5218 C C . PHE C 1 85 ? 66.388 21.415 -59.069 1.00 17.07 85 PHE C C 1
ATOM 5219 O O . PHE C 1 85 ? 65.383 21.610 -58.365 1.00 18.39 85 PHE C O 1
ATOM 5227 N N . ILE C 1 86 ? 66.447 21.741 -60.356 1.00 16.93 86 ILE C N 1
ATOM 5228 C CA . ILE C 1 86 ? 65.515 22.699 -60.951 1.00 17.18 86 ILE C CA 1
ATOM 5229 C C . ILE C 1 86 ? 64.596 22.145 -62.038 1.00 17.48 86 ILE C C 1
ATOM 5230 O O . ILE C 1 86 ? 63.648 22.789 -62.437 1.00 16.98 86 ILE C O 1
ATOM 5235 N N . LEU C 1 87 ? 64.866 20.928 -62.500 1.00 16.40 87 LEU C N 1
ATOM 5236 C CA . LEU C 1 87 ? 64.124 20.416 -63.612 1.00 14.70 87 LEU C CA 1
ATOM 5237 C C . LEU C 1 87 ? 64.326 18.942 -63.662 1.00 14.37 87 LEU C C 1
ATOM 5238 O O . LEU C 1 87 ? 65.407 18.445 -63.343 1.00 15.08 87 LEU C O 1
ATOM 5243 N N . PHE C 1 88 ? 63.286 18.238 -64.035 1.00 14.43 88 PHE C N 1
ATOM 5244 C CA . PHE C 1 88 ? 63.474 16.833 -64.406 1.00 14.68 88 PHE C CA 1
ATOM 5245 C C . PHE C 1 88 ? 62.738 16.523 -65.685 1.00 15.37 88 PHE C C 1
ATOM 5246 O O . PHE C 1 88 ? 61.707 17.130 -66.005 1.00 15.89 88 PHE C O 1
ATOM 5254 N N . VAL C 1 89 ? 63.275 15.560 -66.412 1.00 14.18 89 VAL C N 1
ATOM 5255 C CA . VAL C 1 89 ? 62.712 15.174 -67.669 1.00 14.79 89 VAL C CA 1
ATOM 5256 C C . VAL C 1 89 ? 62.109 13.817 -67.403 1.00 14.65 89 VAL C C 1
ATOM 5257 O O . VAL C 1 89 ? 62.779 12.927 -66.851 1.00 14.34 89 VAL C O 1
ATOM 5261 N N . LEU C 1 90 ? 60.851 13.678 -67.771 1.00 14.68 90 LEU C N 1
ATOM 5262 C CA . LEU C 1 90 ? 60.216 12.374 -67.762 1.00 15.26 90 LEU C CA 1
ATOM 5263 C C . LEU C 1 90 ? 60.281 11.842 -69.169 1.00 15.21 90 LEU C C 1
ATOM 5264 O O . LEU C 1 90 ? 59.618 12.333 -70.085 1.00 14.33 90 LEU C O 1
ATOM 5269 N N . ASP C 1 91 ? 61.159 10.864 -69.347 1.00 14.55 91 ASP C N 1
ATOM 5270 C CA . ASP C 1 91 ? 61.300 10.215 -70.621 1.00 14.21 91 ASP C CA 1
ATOM 5271 C C . ASP C 1 91 ? 60.178 9.168 -70.661 1.00 13.86 91 ASP C C 1
ATOM 5272 O O . ASP C 1 91 ? 60.280 8.075 -70.071 1.00 14.75 91 ASP C O 1
ATOM 5277 N N . LEU C 1 92 ? 59.058 9.545 -71.270 1.00 13.70 92 LEU C N 1
ATOM 5278 C CA . LEU C 1 92 ? 57.851 8.751 -71.117 1.00 14.14 92 LEU C CA 1
ATOM 5279 C C . LEU C 1 92 ? 57.791 7.688 -72.190 1.00 14.85 92 LEU C C 1
ATOM 5280 O O . LEU C 1 92 ? 57.726 7.996 -73.382 1.00 14.78 92 LEU C O 1
ATOM 5285 N N . LYS C 1 93 ? 57.776 6.447 -71.748 1.00 14.55 93 LYS C N 1
ATOM 5286 C CA . LYS C 1 93 ? 57.962 5.318 -72.653 1.00 14.24 93 LYS C CA 1
ATOM 5287 C C . LYS C 1 93 ? 56.625 4.879 -73.200 1.00 14.66 93 LYS C C 1
ATOM 5288 O O . LYS C 1 93 ? 56.104 3.815 -72.871 1.00 15.50 93 LYS C O 1
ATOM 5294 N N . THR C 1 94 ? 56.066 5.740 -74.039 1.00 14.33 94 THR C N 1
ATOM 5295 C CA . THR C 1 94 ? 54.700 5.548 -74.561 1.00 14.83 94 THR C CA 1
ATOM 5296 C C . THR C 1 94 ? 54.732 4.919 -75.931 1.00 16.09 94 THR C C 1
ATOM 5297 O O . THR C 1 94 ? 53.672 4.718 -76.567 1.00 15.60 94 THR C O 1
ATOM 5301 N N . GLY C 1 95 ? 55.940 4.555 -76.352 1.00 17.02 95 GLY C N 1
ATOM 5302 C CA . GLY C 1 95 ? 56.193 4.060 -77.705 1.00 19.71 95 GLY C CA 1
ATOM 5303 C C . GLY C 1 95 ? 55.255 2.945 -78.122 1.00 21.08 95 GLY C C 1
ATOM 5304 O O . GLY C 1 95 ? 54.924 2.837 -79.302 1.00 23.42 95 GLY C O 1
ATOM 5305 N N . SER C 1 96 ? 54.841 2.112 -77.178 1.00 21.02 96 SER C N 1
ATOM 5306 C CA . SER C 1 96 ? 54.036 0.954 -77.511 1.00 22.78 96 SER C CA 1
ATOM 5307 C C . SER C 1 96 ? 52.549 1.126 -77.247 1.00 22.96 96 SER C C 1
ATOM 5308 O O . SER C 1 96 ? 51.767 0.175 -77.397 1.00 23.74 96 SER C O 1
ATOM 5311 N N . LEU C 1 97 ? 52.141 2.330 -76.867 1.00 20.73 97 LEU C N 1
ATOM 5312 C CA . LEU C 1 97 ? 50.723 2.561 -76.589 1.00 21.44 97 LEU C CA 1
ATOM 5313 C C . LEU C 1 97 ? 49.912 2.494 -77.877 1.00 21.15 97 LEU C C 1
ATOM 5314 O O . LEU C 1 97 ? 50.381 2.897 -78.938 1.00 20.23 97 LEU C O 1
ATOM 5319 N N . SER C 1 98 ? 48.686 1.998 -77.768 1.00 21.99 98 SER C N 1
ATOM 5320 C CA . SER C 1 98 ? 47.744 2.098 -78.857 1.00 22.46 98 SER C CA 1
ATOM 5321 C C . SER C 1 98 ? 47.277 3.551 -78.917 1.00 22.77 98 SER C C 1
ATOM 5322 O O . SER C 1 98 ? 47.372 4.278 -77.924 1.00 21.59 98 SER C O 1
ATOM 5325 N N . ASN C 1 99 ? 46.787 3.994 -80.070 1.00 22.74 99 ASN C N 1
ATOM 5326 C CA . ASN C 1 99 ? 46.238 5.337 -80.153 1.00 24.40 99 ASN C CA 1
ATOM 5327 C C . ASN C 1 99 ? 45.344 5.696 -78.969 1.00 24.28 99 ASN C C 1
ATOM 5328 O O . ASN C 1 99 ? 45.515 6.771 -78.374 1.00 24.51 99 ASN C O 1
ATOM 5333 N N . ASP C 1 100 ? 44.429 4.782 -78.627 1.00 24.74 100 ASP C N 1
ATOM 5334 C CA . ASP C 1 100 ? 43.417 4.959 -77.559 1.00 25.53 100 ASP C CA 1
ATOM 5335 C C . ASP C 1 100 ? 44.012 5.084 -76.170 1.00 24.05 100 ASP C C 1
ATOM 5336 O O . ASP C 1 100 ? 43.368 5.569 -75.242 1.00 24.36 100 ASP C O 1
ATOM 5341 N N . GLN C 1 101 ? 45.253 4.650 -76.029 1.00 22.60 101 GLN C N 1
ATOM 5342 C CA . GLN C 1 101 ? 45.914 4.684 -74.727 1.00 20.97 101 GLN C CA 1
ATOM 5343 C C . GLN C 1 101 ? 46.713 5.949 -74.448 1.00 20.47 101 GLN C C 1
ATOM 5344 O O . GLN C 1 101 ? 47.105 6.202 -73.292 1.00 19.03 101 GLN C O 1
ATOM 5350 N N . VAL C 1 102 ? 46.952 6.733 -75.491 1.00 20.22 102 VAL C N 1
ATOM 5351 C CA . VAL C 1 102 ? 47.825 7.904 -75.425 1.00 20.22 102 VAL C CA 1
ATOM 5352 C C . VAL C 1 102 ? 47.219 8.998 -74.562 1.00 19.89 102 VAL C C 1
ATOM 5353 O O . VAL C 1 102 ? 47.869 9.515 -73.665 1.00 18.92 102 VAL C O 1
ATOM 5357 N N . ARG C 1 103 ? 45.956 9.329 -74.815 1.00 19.84 103 ARG C N 1
ATOM 5358 C CA . ARG C 1 103 ? 45.345 10.378 -74.028 1.00 19.96 103 ARG C CA 1
ATOM 5359 C C . ARG C 1 103 ? 45.238 9.970 -72.555 1.00 19.27 103 ARG C C 1
ATOM 5360 O O . ARG C 1 103 ? 45.653 10.741 -71.677 1.00 19.36 103 ARG C O 1
ATOM 5368 N N . PRO C 1 104 ? 44.684 8.772 -72.265 1.00 18.45 104 PRO C N 1
ATOM 5369 C CA . PRO C 1 104 ? 44.656 8.327 -70.870 1.00 18.40 104 PRO C CA 1
ATOM 5370 C C . PRO C 1 104 ? 46.021 8.316 -70.202 1.00 18.00 104 PRO C C 1
ATOM 5371 O O . PRO C 1 104 ? 46.109 8.591 -69.010 1.00 17.00 104 PRO C O 1
ATOM 5375 N N . ALA C 1 105 ? 47.059 7.957 -70.945 1.00 17.86 105 ALA C N 1
ATOM 5376 C CA . ALA C 1 105 ? 48.418 7.961 -70.381 1.00 18.05 105 ALA C CA 1
ATOM 5377 C C . ALA C 1 105 ? 48.796 9.372 -69.930 1.00 17.13 105 ALA C C 1
ATOM 5378 O O . ALA C 1 105 ? 49.328 9.566 -68.835 1.00 16.69 105 ALA C O 1
ATOM 5380 N N . GLY C 1 106 ? 48.505 10.360 -70.770 1.00 17.29 106 GLY C N 1
ATOM 5381 C CA . GLY C 1 106 ? 48.730 11.767 -70.414 1.00 17.68 106 GLY C CA 1
ATOM 5382 C C . GLY C 1 106 ? 47.959 12.156 -69.165 1.00 17.71 106 GLY C C 1
ATOM 5383 O O . GLY C 1 106 ? 48.500 12.764 -68.234 1.00 17.26 106 GLY C O 1
ATOM 5384 N N . GLU C 1 107 ? 46.681 11.781 -69.145 1.00 18.74 107 GLU C N 1
ATOM 5385 C CA . GLU C 1 107 ? 45.840 12.035 -67.986 1.00 18.70 107 GLU C CA 1
ATOM 5386 C C . GLU C 1 107 ? 46.436 11.393 -66.750 1.00 18.66 107 GLU C C 1
ATOM 5387 O O . GLU C 1 107 ? 46.497 11.994 -65.682 1.00 17.96 107 GLU C O 1
ATOM 5393 N N . ASN C 1 108 ? 46.908 10.157 -66.904 1.00 18.59 108 ASN C N 1
ATOM 5394 C CA . ASN C 1 108 ? 47.463 9.436 -65.784 1.00 18.10 108 ASN C CA 1
ATOM 5395 C C . ASN C 1 108 ? 48.737 10.048 -65.206 1.00 17.64 108 ASN C C 1
ATOM 5396 O O . ASN C 1 108 ? 48.916 10.088 -63.999 1.00 17.71 108 ASN C O 1
ATOM 5401 N N . VAL C 1 109 ? 49.619 10.494 -66.088 1.00 17.56 109 VAL C N 1
ATOM 5402 C CA . VAL C 1 109 ? 50.860 11.131 -65.677 1.00 16.55 109 VAL C CA 1
ATOM 5403 C C . VAL C 1 109 ? 50.540 12.461 -64.973 1.00 17.38 109 VAL C C 1
ATOM 5404 O O . VAL C 1 109 ? 51.113 12.780 -63.927 1.00 17.56 109 VAL C O 1
ATOM 5408 N N . ALA C 1 110 ? 49.574 13.180 -65.518 1.00 17.64 110 ALA C N 1
ATOM 5409 C CA . ALA C 1 110 ? 49.118 14.416 -64.878 1.00 18.04 110 ALA C CA 1
ATOM 5410 C C . ALA C 1 110 ? 48.597 14.131 -63.478 1.00 17.79 110 ALA C C 1
ATOM 5411 O O . ALA C 1 110 ? 48.987 14.805 -62.518 1.00 17.37 110 ALA C O 1
ATOM 5413 N N . LYS C 1 111 ? 47.744 13.117 -63.349 1.00 18.59 111 LYS C N 1
ATOM 5414 C CA . LYS C 1 111 ? 47.198 12.775 -62.045 1.00 18.35 111 LYS C CA 1
ATOM 5415 C C . LYS C 1 111 ? 48.294 12.396 -61.066 1.00 19.01 111 LYS C C 1
ATOM 5416 O O . LYS C 1 111 ? 48.278 12.778 -59.898 1.00 18.70 111 LYS C O 1
ATOM 5422 N N . GLU C 1 112 ? 49.259 11.639 -61.569 1.00 18.21 112 GLU C N 1
ATOM 5423 C CA . GLU C 1 112 ? 50.387 11.222 -60.775 1.00 18.55 112 GLU C CA 1
ATOM 5424 C C . GLU C 1 112 ? 51.185 12.397 -60.275 1.00 18.63 112 GLU C C 1
ATOM 5425 O O . GLU C 1 112 ? 51.567 12.455 -59.090 1.00 18.39 112 GLU C O 1
ATOM 5431 N N . LEU C 1 113 ? 51.474 13.319 -61.186 1.00 18.21 113 LEU C N 1
ATOM 5432 C CA . LEU C 1 113 ? 52.216 14.504 -60.842 1.00 18.98 113 LEU C CA 1
ATOM 5433 C C . LEU C 1 113 ? 51.420 15.388 -59.886 1.00 19.76 113 LEU C C 1
ATOM 5434 O O . LEU C 1 113 ? 51.943 15.881 -58.904 1.00 19.56 113 LEU C O 1
ATOM 5439 N N . LEU C 1 114 ? 50.149 15.562 -60.180 1.00 20.57 114 LEU C N 1
ATOM 5440 C CA . LEU C 1 114 ? 49.326 16.385 -59.324 1.00 21.68 114 LEU C CA 1
ATOM 5441 C C . LEU C 1 114 ? 49.319 15.823 -57.899 1.00 22.03 114 LEU C C 1
ATOM 5442 O O . LEU C 1 114 ? 49.546 16.545 -56.917 1.00 21.15 114 LEU C O 1
ATOM 5447 N N . GLN C 1 115 ? 49.066 14.528 -57.787 1.00 22.03 115 GLN C N 1
ATOM 5448 C CA . GLN C 1 115 ? 48.898 13.925 -56.479 1.00 24.69 115 GLN C CA 1
ATOM 5449 C C . GLN C 1 115 ? 50.221 13.836 -55.734 1.00 24.08 115 GLN C C 1
ATOM 5450 O O . GLN C 1 115 ? 50.288 14.154 -54.539 1.00 24.14 115 GLN C O 1
ATOM 5456 N N . ASN C 1 116 ? 51.269 13.390 -56.437 1.00 23.00 116 ASN C N 1
ATOM 5457 C CA . ASN C 1 116 ? 52.507 12.992 -55.772 1.00 21.82 116 ASN C CA 1
ATOM 5458 C C . ASN C 1 116 ? 53.651 13.970 -55.831 1.00 21.23 116 ASN C C 1
ATOM 5459 O O . ASN C 1 116 ? 54.534 13.956 -54.955 1.00 21.79 116 ASN C O 1
ATOM 5464 N N . TYR C 1 117 ? 53.651 14.797 -56.865 1.00 20.14 117 TYR C N 1
ATOM 5465 C CA . TYR C 1 117 ? 54.736 15.737 -57.043 1.00 20.73 117 TYR C CA 1
ATOM 5466 C C . TYR C 1 117 ? 54.325 17.133 -56.613 1.00 21.50 117 TYR C C 1
ATOM 5467 O O . TYR C 1 117 ? 55.011 17.786 -55.837 1.00 21.89 117 TYR C O 1
ATOM 5476 N N . TRP C 1 118 ? 53.202 17.578 -57.139 1.00 22.43 118 TRP C N 1
ATOM 5477 C CA . TRP C 1 118 ? 52.744 18.916 -56.837 1.00 23.42 118 TRP C CA 1
ATOM 5478 C C . TRP C 1 118 ? 51.830 18.944 -55.629 1.00 24.85 118 TRP C C 1
ATOM 5479 O O . TRP C 1 118 ? 51.456 20.023 -55.176 1.00 24.65 118 TRP C O 1
ATOM 5490 N N . ASN C 1 119 ? 51.491 17.761 -55.133 1.00 26.43 119 ASN C N 1
ATOM 5491 C CA . ASN C 1 119 ? 50.598 17.597 -53.995 1.00 28.92 119 ASN C CA 1
ATOM 5492 C C . ASN C 1 119 ? 49.385 18.520 -54.121 1.00 29.77 119 ASN C C 1
ATOM 5493 O O . ASN C 1 119 ? 49.038 19.246 -53.179 1.00 30.80 119 ASN C O 1
ATOM 5498 N N . ASN C 1 120 ? 48.781 18.518 -55.307 1.00 31.08 120 ASN C N 1
ATOM 5499 C CA . ASN C 1 120 ? 47.570 19.296 -55.580 1.00 32.78 120 ASN C CA 1
ATOM 5500 C C . ASN C 1 120 ? 47.717 20.787 -55.309 1.00 33.94 120 ASN C C 1
ATOM 5501 O O . ASN C 1 120 ? 46.766 21.448 -54.865 1.00 34.16 120 ASN C O 1
ATOM 5506 N N . GLY C 1 121 ? 48.909 21.305 -55.566 1.00 34.77 121 GLY C N 1
ATOM 5507 C CA . GLY C 1 121 ? 49.226 22.708 -55.299 1.00 36.30 121 GLY C CA 1
ATOM 5508 C C . GLY C 1 121 ? 49.614 22.987 -53.856 1.00 37.05 121 GLY C C 1
ATOM 5509 O O . GLY C 1 121 ? 50.001 24.107 -53.526 1.00 37.93 121 GLY C O 1
ATOM 5510 N N . ASN C 1 122 ? 49.519 21.975 -52.992 1.00 37.32 122 ASN C N 1
ATOM 5511 C CA . ASN C 1 122 ? 49.767 22.163 -51.562 1.00 37.08 122 ASN C CA 1
ATOM 5512 C C . ASN C 1 122 ? 51.213 21.905 -51.190 1.00 36.27 122 ASN C C 1
ATOM 5513 O O . ASN C 1 122 ? 51.585 20.787 -50.780 1.00 36.09 122 ASN C O 1
ATOM 5518 N N . ASN C 1 123 ? 52.010 22.964 -51.316 1.00 34.92 123 ASN C N 1
ATOM 5519 C CA . ASN C 1 123 ? 53.423 22.928 -50.977 1.00 33.88 123 ASN C CA 1
ATOM 5520 C C . ASN C 1 123 ? 54.113 21.838 -51.800 1.00 32.16 123 ASN C C 1
ATOM 5521 O O . ASN C 1 123 ? 54.796 20.962 -51.257 1.00 32.00 123 ASN C O 1
ATOM 5526 N N . GLY C 1 124 ? 53.880 21.872 -53.108 1.00 29.95 124 GLY C N 1
ATOM 5527 C CA . GLY C 1 124 ? 54.414 20.837 -54.001 1.00 27.59 124 GLY C CA 1
ATOM 5528 C C . GLY C 1 124 ? 55.850 21.125 -54.410 1.00 26.04 124 GLY C C 1
ATOM 5529 O O . GLY C 1 124 ? 56.420 22.163 -54.058 1.00 24.35 124 GLY C O 1
ATOM 5530 N N . GLY C 1 125 ? 56.444 20.202 -55.167 1.00 23.99 125 GLY C N 1
ATOM 5531 C CA . GLY C 1 125 ? 57.800 20.398 -55.635 1.00 22.91 125 GLY C CA 1
ATOM 5532 C C . GLY C 1 125 ? 57.844 21.520 -56.631 1.00 21.80 125 GLY C C 1
ATOM 5533 O O . GLY C 1 125 ? 56.882 21.759 -57.362 1.00 21.92 125 GLY C O 1
ATOM 5534 N N . ARG C 1 126 ? 58.967 22.223 -56.666 1.00 21.85 126 ARG C N 1
ATOM 5535 C CA . ARG C 1 126 ? 59.035 23.458 -57.431 1.00 21.61 126 ARG C CA 1
ATOM 5536 C C . ARG C 1 126 ? 59.778 23.294 -58.748 1.00 20.24 126 ARG C C 1
ATOM 5537 O O . ARG C 1 126 ? 59.779 24.196 -59.571 1.00 21.23 126 ARG C O 1
ATOM 5545 N N . ALA C 1 127 ? 60.441 22.157 -58.935 1.00 20.20 127 ALA C N 1
ATOM 5546 C CA . ALA C 1 127 ? 61.202 21.956 -60.159 1.00 18.98 127 ALA C CA 1
ATOM 5547 C C . ALA C 1 127 ? 60.270 21.907 -61.362 1.00 18.74 127 ALA C C 1
ATOM 5548 O O . ALA C 1 127 ? 59.080 21.550 -61.241 1.00 18.25 127 ALA C O 1
ATOM 5550 N N . TYR C 1 128 ? 60.836 22.267 -62.514 1.00 17.45 128 TYR C N 1
ATOM 5551 C CA . TYR C 1 128 ? 60.163 22.187 -63.793 1.00 17.53 128 TYR C CA 1
ATOM 5552 C C . TYR C 1 128 ? 60.205 20.757 -64.288 1.00 17.53 128 TYR C C 1
ATOM 5553 O O . TYR C 1 128 ? 61.122 20.020 -63.957 1.00 18.04 128 TYR C O 1
ATOM 5562 N N . VAL C 1 129 ? 59.200 20.379 -65.070 1.00 18.40 129 VAL C N 1
ATOM 5563 C CA . VAL C 1 129 ? 59.113 19.012 -65.584 1.00 18.88 129 VAL C CA 1
ATOM 5564 C C . VAL C 1 129 ? 59.032 19.085 -67.075 1.00 18.36 129 VAL C C 1
ATOM 5565 O O . VAL C 1 129 ? 58.194 19.799 -67.611 1.00 17.97 129 VAL C O 1
ATOM 5569 N N . VAL C 1 130 ? 59.855 18.301 -67.762 1.00 17.33 130 VAL C N 1
ATOM 5570 C CA . VAL C 1 130 ? 59.720 18.214 -69.200 1.00 16.88 130 VAL C CA 1
ATOM 5571 C C . VAL C 1 130 ? 59.121 16.848 -69.495 1.00 16.74 130 VAL C C 1
ATOM 5572 O O . VAL C 1 130 ? 59.674 15.830 -69.078 1.00 17.42 130 VAL C O 1
ATOM 5576 N N . LEU C 1 131 ? 57.951 16.850 -70.143 1.00 15.95 131 LEU C N 1
ATOM 5577 C CA . LEU C 1 131 ? 57.302 15.642 -70.624 1.00 15.93 131 LEU C CA 1
ATOM 5578 C C . LEU C 1 131 ? 57.925 15.315 -71.979 1.00 16.06 131 LEU C C 1
ATOM 5579 O O . LEU C 1 131 ? 57.743 16.026 -72.974 1.00 15.63 131 LEU C O 1
ATOM 5584 N N . SER C 1 132 ? 58.708 14.253 -72.017 1.00 16.80 132 SER C N 1
ATOM 5585 C CA . SER C 1 132 ? 59.417 13.925 -73.237 1.00 15.65 132 SER C CA 1
ATOM 5586 C C . SER C 1 132 ? 58.726 12.690 -73.837 1.00 16.48 132 SER C C 1
ATOM 5587 O O . SER C 1 132 ? 58.682 11.637 -73.203 1.00 16.10 132 SER C O 1
ATOM 5590 N N . LEU C 1 133 ? 58.170 12.841 -75.041 1.00 16.60 133 LEU C N 1
ATOM 5591 C CA . LEU C 1 133 ? 57.378 11.800 -75.690 1.00 16.13 133 LEU C CA 1
ATOM 5592 C C . LEU C 1 133 ? 58.111 11.380 -76.959 1.00 16.84 133 LEU C C 1
ATOM 5593 O O . LEU C 1 133 ? 58.668 12.223 -77.666 1.00 17.64 133 LEU C O 1
ATOM 5598 N N . PRO C 1 134 ? 58.135 10.076 -77.223 1.00 17.37 134 PRO C N 1
ATOM 5599 C CA . PRO C 1 134 ? 58.966 9.517 -78.265 1.00 17.47 134 PRO C CA 1
ATOM 5600 C C . PRO C 1 134 ? 58.194 9.381 -79.563 1.00 17.55 134 PRO C C 1
ATOM 5601 O O . PRO C 1 134 ? 58.662 8.707 -80.483 1.00 17.54 134 PRO C O 1
ATOM 5605 N N . ASP C 1 135 ? 57.029 10.027 -79.637 1.00 17.88 135 ASP C N 1
ATOM 5606 C CA . ASP C 1 135 ? 56.251 10.013 -80.858 1.00 18.65 135 ASP C CA 1
ATOM 5607 C C . ASP C 1 135 ? 55.535 11.341 -80.983 1.00 18.01 135 ASP C C 1
ATOM 5608 O O . ASP C 1 135 ? 54.700 11.680 -80.135 1.00 18.48 135 ASP C O 1
ATOM 5613 N N . ILE C 1 136 ? 55.836 12.095 -82.035 1.00 19.71 136 ILE C N 1
ATOM 5614 C CA . ILE C 1 136 ? 55.162 13.382 -82.185 1.00 21.00 136 ILE C CA 1
ATOM 5615 C C . ILE C 1 136 ? 53.665 13.162 -82.415 1.00 21.27 136 ILE C C 1
ATOM 5616 O O . ILE C 1 136 ? 52.862 14.062 -82.219 1.00 23.98 136 ILE C O 1
ATOM 5621 N N . GLY C 1 137 ? 53.285 11.952 -82.799 1.00 22.61 137 GLY C N 1
ATOM 5622 C CA . GLY C 1 137 ? 51.863 11.627 -82.940 1.00 22.05 137 GLY C CA 1
ATOM 5623 C C . GLY C 1 137 ? 51.196 11.430 -81.588 1.00 22.40 137 GLY C C 1
ATOM 5624 O O . GLY C 1 137 ? 49.993 11.152 -81.518 1.00 22.90 137 GLY C O 1
ATOM 5625 N N . HIS C 1 138 ? 51.969 11.544 -80.504 1.00 21.45 138 HIS C N 1
ATOM 5626 C CA . HIS C 1 138 ? 51.401 11.351 -79.178 1.00 21.63 138 HIS C CA 1
ATOM 5627 C C . HIS C 1 138 ? 50.917 12.609 -78.488 1.00 22.53 138 HIS C C 1
ATOM 5628 O O . HIS C 1 138 ? 50.866 12.681 -77.257 1.00 22.00 138 HIS C O 1
ATOM 5635 N N . TYR C 1 139 ? 50.531 13.592 -79.287 1.00 22.45 139 TYR C N 1
ATOM 5636 C CA . TYR C 1 139 ? 50.111 14.884 -78.744 1.00 23.68 139 TYR C CA 1
ATOM 5637 C C . TYR C 1 139 ? 48.880 14.814 -77.853 1.00 22.91 139 TYR C C 1
ATOM 5638 O O . TYR C 1 139 ? 48.703 15.653 -76.966 1.00 22.82 139 TYR C O 1
ATOM 5647 N N . GLU C 1 140 ? 48.045 13.792 -78.041 1.00 22.44 140 GLU C N 1
ATOM 5648 C CA . GLU C 1 140 ? 46.873 13.634 -77.195 1.00 22.34 140 GLU C CA 1
ATOM 5649 C C . GLU C 1 140 ? 47.270 13.390 -75.739 1.00 21.18 140 GLU C C 1
ATOM 5650 O O . GLU C 1 140 ? 46.528 13.744 -74.832 1.00 21.73 140 GLU C O 1
ATOM 5656 N N . PHE C 1 141 ? 48.442 12.790 -75.532 1.00 20.18 141 PHE C N 1
ATOM 5657 C CA . PHE C 1 141 ? 49.021 12.679 -74.202 1.00 19.31 141 PHE C CA 1
ATOM 5658 C C . PHE C 1 141 ? 48.982 14.038 -73.482 1.00 19.98 141 PHE C C 1
ATOM 5659 O O . PHE C 1 141 ? 48.514 14.133 -72.340 1.00 20.27 141 PHE C O 1
ATOM 5667 N N . VAL C 1 142 ? 49.512 15.068 -74.150 1.00 20.69 142 VAL C N 1
ATOM 5668 C CA . VAL C 1 142 ? 49.561 16.419 -73.595 1.00 21.06 142 VAL C CA 1
ATOM 5669 C C . VAL C 1 142 ? 48.159 17.028 -73.470 1.00 21.78 142 VAL C C 1
ATOM 5670 O O . VAL C 1 142 ? 47.852 17.705 -72.481 1.00 22.21 142 VAL C O 1
ATOM 5674 N N . ARG C 1 143 ? 47.309 16.780 -74.462 1.00 22.23 143 ARG C N 1
ATOM 5675 C CA . ARG C 1 143 ? 45.915 17.242 -74.357 1.00 22.74 143 ARG C CA 1
ATOM 5676 C C . ARG C 1 143 ? 45.243 16.646 -73.126 1.00 22.60 143 ARG C C 1
ATOM 5677 O O . ARG C 1 143 ? 44.653 17.372 -72.332 1.00 23.35 143 ARG C O 1
ATOM 5685 N N . GLY C 1 144 ? 45.400 15.340 -72.915 1.00 21.43 144 GLY C N 1
ATOM 5686 C CA . GLY C 1 144 ? 44.855 14.702 -71.724 1.00 21.03 144 GLY C CA 1
ATOM 5687 C C . GLY C 1 144 ? 45.522 15.186 -70.451 1.00 20.27 144 GLY C C 1
ATOM 5688 O O . GLY C 1 144 ? 44.869 15.380 -69.449 1.00 20.49 144 GLY C O 1
ATOM 5689 N N . PHE C 1 145 ? 46.840 15.368 -70.491 1.00 20.51 145 PHE C N 1
ATOM 5690 C CA . PHE C 1 145 ? 47.587 15.864 -69.346 1.00 20.09 145 PHE C CA 1
ATOM 5691 C C . PHE C 1 145 ? 47.075 17.250 -68.918 1.00 21.59 145 PHE C C 1
ATOM 5692 O O . PHE C 1 145 ? 46.799 17.508 -67.739 1.00 21.69 145 PHE C O 1
ATOM 5700 N N . LYS C 1 146 ? 47.005 18.147 -69.888 1.00 22.81 146 LYS C N 1
ATOM 5701 C CA . LYS C 1 146 ? 46.480 19.500 -69.663 1.00 24.71 146 LYS C CA 1
ATOM 5702 C C . LYS C 1 146 ? 45.051 19.468 -69.138 1.00 25.33 146 LYS C C 1
ATOM 5703 O O . LYS C 1 146 ? 44.724 20.190 -68.199 1.00 26.36 146 LYS C O 1
ATOM 5709 N N . GLU C 1 147 ? 44.223 18.599 -69.717 1.00 26.25 147 GLU C N 1
ATOM 5710 C CA . GLU C 1 147 ? 42.820 18.467 -69.327 1.00 27.17 147 GLU C CA 1
ATOM 5711 C C . GLU C 1 147 ? 42.691 18.118 -67.857 1.00 26.34 147 GLU C C 1
ATOM 5712 O O . GLU C 1 147 ? 41.875 18.688 -67.151 1.00 27.08 147 GLU C O 1
ATOM 5718 N N . VAL C 1 148 ? 43.512 17.194 -67.379 1.00 25.22 148 VAL C N 1
ATOM 5719 C CA . VAL C 1 148 ? 43.475 16.834 -65.979 1.00 23.57 148 VAL C CA 1
ATOM 5720 C C . VAL C 1 148 ? 43.841 18.009 -65.082 1.00 23.95 148 VAL C C 1
ATOM 5721 O O . VAL C 1 148 ? 43.181 18.247 -64.074 1.00 24.22 148 VAL C O 1
ATOM 5725 N N . LEU C 1 149 ? 44.891 18.728 -65.453 1.00 23.88 149 LEU C N 1
ATOM 5726 C CA . LEU C 1 149 ? 45.362 19.845 -64.649 1.00 25.74 149 LEU C CA 1
ATOM 5727 C C . LEU C 1 149 ? 44.303 20.943 -64.598 1.00 25.74 149 LEU C C 1
ATOM 5728 O O . LEU C 1 149 ? 44.053 21.509 -63.537 1.00 26.60 149 LEU C O 1
ATOM 5733 N N . LYS C 1 150 ? 43.673 21.205 -65.737 1.00 26.52 150 LYS C N 1
ATOM 5734 C CA . LYS C 1 150 ? 42.606 22.210 -65.820 1.00 27.35 150 LYS C CA 1
ATOM 5735 C C . LYS C 1 150 ? 41.398 21.786 -65.003 1.00 28.34 150 LYS C C 1
ATOM 5736 O O . LYS C 1 150 ? 40.905 22.527 -64.149 1.00 27.50 150 LYS C O 1
ATOM 5742 N N . LYS C 1 151 ? 40.938 20.571 -65.255 1.00 28.74 151 LYS C N 1
ATOM 5743 C CA . LYS C 1 151 ? 39.748 20.047 -64.621 1.00 30.31 151 LYS C CA 1
ATOM 5744 C C . LYS C 1 151 ? 39.873 20.076 -63.105 1.00 30.11 151 LYS C C 1
ATOM 5745 O O . LYS C 1 151 ? 38.884 20.264 -62.398 1.00 29.82 151 LYS C O 1
ATOM 5751 N N . GLU C 1 152 ? 41.097 19.899 -62.612 1.00 29.75 152 GLU C N 1
ATOM 5752 C CA . GLU C 1 152 ? 41.349 19.787 -61.186 1.00 30.39 152 GLU C CA 1
ATOM 5753 C C . GLU C 1 152 ? 41.611 21.154 -60.563 1.00 29.94 152 GLU C C 1
ATOM 5754 O O . GLU C 1 152 ? 41.877 21.251 -59.367 1.00 30.32 152 GLU C O 1
ATOM 5760 N N . GLY C 1 153 ? 41.556 22.199 -61.380 1.00 29.60 153 GLY C N 1
ATOM 5761 C CA . GLY C 1 153 ? 41.752 23.564 -60.902 1.00 29.95 153 GLY C CA 1
ATOM 5762 C C . GLY C 1 153 ? 43.209 23.929 -60.718 1.00 30.24 153 GLY C C 1
ATOM 5763 O O . GLY C 1 153 ? 43.545 24.817 -59.923 1.00 30.75 153 GLY C O 1
ATOM 5764 N N . HIS C 1 154 ? 44.083 23.260 -61.469 1.00 29.99 154 HIS C N 1
ATOM 5765 C CA . HIS C 1 154 ? 45.524 23.474 -61.336 1.00 30.05 154 HIS C CA 1
ATOM 5766 C C . HIS C 1 154 ? 46.220 23.783 -62.644 1.00 30.06 154 HIS C C 1
ATOM 5767 O O . HIS C 1 154 ? 47.371 23.406 -62.854 1.00 29.96 154 HIS C O 1
ATOM 5774 N N . GLU C 1 155 ? 45.535 24.524 -63.501 1.00 30.48 155 GLU C N 1
ATOM 5775 C CA . GLU C 1 155 ? 46.099 24.961 -64.770 1.00 31.46 155 GLU C CA 1
ATOM 5776 C C . GLU C 1 155 ? 47.429 25.702 -64.628 1.00 30.49 155 GLU C C 1
ATOM 5777 O O . GLU C 1 155 ? 48.268 25.623 -65.527 1.00 29.69 155 GLU C O 1
ATOM 5783 N N . ASP C 1 156 ? 47.616 26.419 -63.518 1.00 29.76 156 ASP C N 1
ATOM 5784 C CA . ASP C 1 156 ? 48.845 27.209 -63.314 1.00 29.47 156 ASP C CA 1
ATOM 5785 C C . ASP C 1 156 ? 50.095 26.333 -63.117 1.00 28.20 156 ASP C C 1
ATOM 5786 O O . ASP C 1 156 ? 51.229 26.806 -63.244 1.00 28.14 156 ASP C O 1
ATOM 5791 N N . LEU C 1 157 ? 49.883 25.071 -62.780 1.00 26.12 157 LEU C N 1
ATOM 5792 C CA . LEU C 1 157 ? 51.005 24.122 -62.717 1.00 24.62 157 LEU C CA 1
ATOM 5793 C C . LEU C 1 157 ? 51.644 23.916 -64.093 1.00 24.09 157 LEU C C 1
ATOM 5794 O O . LEU C 1 157 ? 52.828 23.533 -64.184 1.00 23.80 157 LEU C O 1
ATOM 5799 N N . LEU C 1 158 ? 50.889 24.188 -65.162 1.00 23.23 158 LEU C N 1
ATOM 5800 C CA . LEU C 1 158 ? 51.441 24.151 -66.532 1.00 23.78 158 LEU C CA 1
ATOM 5801 C C . LEU C 1 158 ? 52.598 25.119 -66.774 1.00 23.27 158 LEU C C 1
ATOM 5802 O O . LEU C 1 158 ? 53.370 24.972 -67.725 1.00 22.60 158 LEU C O 1
ATOM 5807 N N . GLU C 1 159 ? 52.707 26.122 -65.907 1.00 22.83 159 GLU C N 1
ATOM 5808 C CA . GLU C 1 159 ? 53.851 27.024 -65.934 1.00 22.64 159 GLU C CA 1
ATOM 5809 C C . GLU C 1 159 ? 55.142 26.247 -65.714 1.00 21.90 159 GLU C C 1
ATOM 5810 O O . GLU C 1 159 ? 56.222 26.701 -66.094 1.00 22.06 159 GLU C O 1
ATOM 5816 N N . LYS C 1 160 ? 55.005 25.095 -65.072 1.00 21.27 160 LYS C N 1
ATOM 5817 C CA . LYS C 1 160 ? 56.140 24.297 -64.614 1.00 21.35 160 LYS C CA 1
ATOM 5818 C C . LYS C 1 160 ? 56.418 23.142 -65.559 1.00 20.97 160 LYS C C 1
ATOM 5819 O O . LYS C 1 160 ? 57.313 22.335 -65.277 1.00 20.48 160 LYS C O 1
ATOM 5825 N N . VAL C 1 161 ? 55.638 23.067 -66.636 1.00 19.28 161 VAL C N 1
ATOM 5826 C CA . VAL C 1 161 ? 55.603 21.897 -67.511 1.00 18.81 161 VAL C CA 1
ATOM 5827 C C . VAL C 1 161 ? 56.052 22.289 -68.882 1.00 18.98 161 VAL C C 1
ATOM 5828 O O . VAL C 1 161 ? 55.564 23.261 -69.472 1.00 18.97 161 VAL C O 1
ATOM 5832 N N . GLY C 1 162 ? 56.960 21.476 -69.410 1.00 17.83 162 GLY C N 1
ATOM 5833 C CA . GLY C 1 162 ? 57.536 21.651 -70.716 1.00 17.35 162 GLY C CA 1
ATOM 5834 C C . GLY C 1 162 ? 57.390 20.344 -71.465 1.00 17.52 162 GLY C C 1
ATOM 5835 O O . GLY C 1 162 ? 56.905 19.332 -70.907 1.00 16.12 162 GLY C O 1
ATOM 5836 N N . TYR C 1 163 ? 57.790 20.383 -72.733 1.00 17.36 163 TYR C N 1
ATOM 5837 C CA . TYR C 1 163 ? 57.390 19.330 -73.672 1.00 18.72 163 TYR C CA 1
ATOM 5838 C C . TYR C 1 163 ? 58.522 19.077 -74.604 1.00 18.89 163 TYR C C 1
ATOM 5839 O O . TYR C 1 163 ? 59.159 19.996 -75.073 1.00 18.28 163 TYR C O 1
ATOM 5848 N N . ASP C 1 164 ? 58.759 17.801 -74.880 1.00 18.66 164 ASP C N 1
ATOM 5849 C CA . ASP C 1 164 ? 59.743 17.432 -75.849 1.00 18.59 164 ASP C CA 1
ATOM 5850 C C . ASP C 1 164 ? 59.109 16.280 -76.599 1.00 19.71 164 ASP C C 1
ATOM 5851 O O . ASP C 1 164 ? 59.005 15.162 -76.079 1.00 19.06 164 ASP C O 1
ATOM 5856 N N . PHE C 1 165 ? 58.608 16.582 -77.790 1.00 20.10 165 PHE C N 1
ATOM 5857 C CA . PHE C 1 165 ? 58.093 15.525 -78.659 1.00 21.37 165 PHE C CA 1
ATOM 5858 C C . PHE C 1 165 ? 59.167 15.265 -79.667 1.00 21.45 165 PHE C C 1
ATOM 5859 O O . PHE C 1 165 ? 59.691 16.189 -80.288 1.00 21.84 165 PHE C O 1
ATOM 5867 N N . SER C 1 166 ? 59.463 13.999 -79.907 1.00 21.81 166 SER C N 1
ATOM 5868 C CA . SER C 1 166 ? 60.355 13.683 -81.005 1.00 22.67 166 SER C CA 1
ATOM 5869 C C . SER C 1 166 ? 59.933 12.332 -81.505 1.00 22.69 166 SER C C 1
ATOM 5870 O O . SER C 1 166 ? 59.099 11.665 -80.883 1.00 22.23 166 SER C O 1
ATOM 5873 N N . GLY C 1 167 ? 60.499 11.938 -82.628 1.00 22.96 167 GLY C N 1
ATOM 5874 C CA . GLY C 1 167 ? 60.167 10.660 -83.193 1.00 23.04 167 GLY C CA 1
ATOM 5875 C C . GLY C 1 167 ? 58.755 10.590 -83.706 1.00 23.64 167 GLY C C 1
ATOM 5876 O O . GLY C 1 167 ? 58.058 11.608 -83.795 1.00 24.41 167 GLY C O 1
ATOM 5877 N N . PRO C 1 168 ? 58.307 9.379 -84.037 1.00 23.24 168 PRO C N 1
ATOM 5878 C CA . PRO C 1 168 ? 59.071 8.159 -83.845 1.00 23.62 168 PRO C CA 1
ATOM 5879 C C . PRO C 1 168 ? 60.183 8.060 -84.863 1.00 24.50 168 PRO C C 1
ATOM 5880 O O . PRO C 1 168 ? 60.200 8.825 -85.828 1.00 24.60 168 PRO C O 1
ATOM 5884 N N . TYR C 1 169 ? 61.124 7.150 -84.642 1.00 25.49 169 TYR C N 1
ATOM 5885 C CA . TYR C 1 169 ? 62.201 6.970 -85.599 1.00 27.01 169 TYR C CA 1
ATOM 5886 C C . TYR C 1 169 ? 61.692 6.396 -86.910 1.00 26.98 169 TYR C C 1
ATOM 5887 O O . TYR C 1 169 ? 62.288 6.645 -87.946 1.00 28.00 169 TYR C O 1
ATOM 5896 N N . LEU C 1 170 ? 60.611 5.628 -86.849 1.00 26.59 170 LEU C N 1
ATOM 5897 C CA . LEU C 1 170 ? 60.126 4.894 -88.015 1.00 27.34 170 LEU C CA 1
ATOM 5898 C C . LEU C 1 170 ? 58.824 5.453 -88.540 1.00 28.80 170 LEU C C 1
ATOM 5899 O O . LEU C 1 170 ? 57.983 5.894 -87.771 1.00 28.67 170 LEU C O 1
ATOM 5904 N N . PRO C 1 171 ? 58.641 5.388 -89.864 1.00 30.18 171 PRO C N 1
ATOM 5905 C CA . PRO C 1 171 ? 59.646 4.984 -90.856 1.00 30.45 171 PRO C CA 1
ATOM 5906 C C . PRO C 1 171 ? 60.768 6.004 -91.099 1.00 31.07 171 PRO C C 1
ATOM 5907 O O . PRO C 1 171 ? 61.815 5.649 -91.635 1.00 31.11 171 PRO C O 1
ATOM 5911 N N . SER C 1 172 ? 60.560 7.250 -90.673 1.00 31.10 172 SER C N 1
ATOM 5912 C CA . SER C 1 172 ? 61.592 8.275 -90.733 1.00 31.57 172 SER C CA 1
ATOM 5913 C C . SER C 1 172 ? 61.339 9.240 -89.586 1.00 30.94 172 SER C C 1
ATOM 5914 O O . SER C 1 172 ? 60.199 9.397 -89.166 1.00 30.74 172 SER C O 1
ATOM 5917 N N . LEU C 1 173 ? 62.395 9.866 -89.078 1.00 31.02 173 LEU C N 1
ATOM 5918 C CA . LEU C 1 173 ? 62.243 10.896 -88.050 1.00 31.23 173 LEU C CA 1
ATOM 5919 C C . LEU C 1 173 ? 61.451 12.080 -88.597 1.00 30.63 173 LEU C C 1
ATOM 5920 O O . LEU C 1 173 ? 61.597 12.445 -89.781 1.00 30.45 173 LEU C O 1
ATOM 5925 N N . PRO C 1 174 ? 60.597 12.680 -87.753 1.00 29.94 174 PRO C N 1
ATOM 5926 C CA . PRO C 1 174 ? 59.811 13.779 -88.255 1.00 29.10 174 PRO C CA 1
ATOM 5927 C C . PRO C 1 174 ? 60.717 14.972 -88.501 1.00 28.59 174 PRO C C 1
ATOM 5928 O O . PRO C 1 174 ? 61.790 15.097 -87.902 1.00 27.50 174 PRO C O 1
ATOM 5932 N N . THR C 1 175 ? 60.285 15.840 -89.394 1.00 28.57 175 THR C N 1
ATOM 5933 C CA . THR C 1 175 ? 61.016 17.060 -89.661 1.00 28.20 175 THR C CA 1
ATOM 5934 C C . THR C 1 175 ? 60.764 18.004 -88.490 1.00 28.11 175 THR C C 1
ATOM 5935 O O . THR C 1 175 ? 59.786 17.829 -87.742 1.00 28.15 175 THR C O 1
ATOM 5939 N N . LEU C 1 176 ? 61.615 19.012 -88.328 1.00 28.29 176 LEU C N 1
ATOM 5940 C CA . LEU C 1 176 ? 61.301 20.060 -87.371 1.00 28.21 176 LEU C CA 1
ATOM 5941 C C . LEU C 1 176 ? 59.903 20.626 -87.604 1.00 28.03 176 LEU C C 1
ATOM 5942 O O . LEU C 1 176 ? 59.148 20.842 -86.658 1.00 27.58 176 LEU C O 1
ATOM 5947 N N . ASP C 1 177 ? 59.545 20.871 -88.860 1.00 28.03 177 ASP C N 1
ATOM 5948 C CA . ASP C 1 177 ? 58.223 21.438 -89.114 1.00 28.40 177 ASP C CA 1
ATOM 5949 C C . ASP C 1 177 ? 57.075 20.531 -88.624 1.00 27.55 177 ASP C C 1
ATOM 5950 O O . ASP C 1 177 ? 56.112 21.001 -88.031 1.00 28.20 177 ASP C O 1
ATOM 5955 N N . ALA C 1 178 ? 57.190 19.237 -88.881 1.00 26.46 178 ALA C N 1
ATOM 5956 C CA . ALA C 1 178 ? 56.194 18.275 -88.438 1.00 25.24 178 ALA C CA 1
ATOM 5957 C C . ALA C 1 178 ? 56.146 18.258 -86.919 1.00 24.35 178 ALA C C 1
ATOM 5958 O O . ALA C 1 178 ? 55.088 18.154 -86.332 1.00 23.73 178 ALA C O 1
ATOM 5960 N N . THR C 1 179 ? 57.308 18.376 -86.296 1.00 23.72 179 THR C N 1
ATOM 5961 C CA . THR C 1 179 ? 57.369 18.396 -84.838 1.00 23.84 179 THR C CA 1
ATOM 5962 C C . THR C 1 179 ? 56.650 19.627 -84.323 1.00 23.40 179 THR C C 1
ATOM 5963 O O . THR C 1 179 ? 55.859 19.564 -83.395 1.00 23.69 179 THR C O 1
ATOM 5967 N N . HIS C 1 180 ? 56.906 20.755 -84.969 1.00 24.14 180 HIS C N 1
ATOM 5968 C CA . HIS C 1 180 ? 56.243 21.994 -84.591 1.00 24.37 180 HIS C CA 1
ATOM 5969 C C . HIS C 1 180 ? 54.720 21.848 -84.689 1.00 24.48 180 HIS C C 1
ATOM 5970 O O . HIS C 1 180 ? 53.994 22.220 -83.760 1.00 24.12 180 HIS C O 1
ATOM 5977 N N . GLU C 1 181 ? 54.248 21.277 -85.794 1.00 25.01 181 GLU C N 1
ATOM 5978 C CA . GLU C 1 181 ? 52.819 21.025 -85.964 1.00 26.19 181 GLU C CA 1
ATOM 5979 C C . GLU C 1 181 ? 52.252 20.135 -84.880 1.00 25.46 181 GLU C C 1
ATOM 5980 O O . GLU C 1 181 ? 51.142 20.343 -84.450 1.00 25.70 181 GLU C O 1
ATOM 5986 N N . ALA C 1 182 ? 53.027 19.139 -84.451 1.00 24.98 182 ALA C N 1
ATOM 5987 C CA . ALA C 1 182 ? 52.595 18.265 -83.384 1.00 23.66 182 ALA C CA 1
ATOM 5988 C C . ALA C 1 182 ? 52.402 19.042 -82.106 1.00 23.05 182 ALA C C 1
ATOM 5989 O O . ALA C 1 182 ? 51.425 18.832 -81.408 1.00 23.08 182 ALA C O 1
ATOM 5991 N N . TYR C 1 183 ? 53.314 19.970 -81.814 1.00 22.92 183 TYR C N 1
ATOM 5992 C CA . TYR C 1 183 ? 53.118 20.852 -80.666 1.00 23.61 183 TYR C CA 1
ATOM 5993 C C . TYR C 1 183 ? 51.835 21.645 -80.830 1.00 24.13 183 TYR C C 1
ATOM 5994 O O . TYR C 1 183 ? 51.049 21.751 -79.895 1.00 24.13 183 TYR C O 1
ATOM 6003 N N . LYS C 1 184 ? 51.612 22.167 -82.035 1.00 25.38 184 LYS C N 1
ATOM 6004 C CA . LYS C 1 184 ? 50.386 22.914 -82.289 1.00 26.69 184 LYS C CA 1
ATOM 6005 C C . LYS C 1 184 ? 49.167 22.064 -81.965 1.00 26.53 184 LYS C C 1
ATOM 6006 O O . LYS C 1 184 ? 48.234 22.529 -81.324 1.00 26.92 184 LYS C O 1
ATOM 6012 N N . LYS C 1 185 ? 49.199 20.807 -82.394 1.00 27.11 185 LYS C N 1
ATOM 6013 C CA . LYS C 1 185 ? 48.106 19.864 -82.145 1.00 27.71 185 LYS C CA 1
ATOM 6014 C C . LYS C 1 185 ? 47.872 19.604 -80.658 1.00 27.44 185 LYS C C 1
ATOM 6015 O O . LYS C 1 185 ? 46.738 19.356 -80.232 1.00 27.22 185 LYS C O 1
ATOM 6021 N N . ALA C 1 186 ? 48.951 19.676 -79.872 1.00 26.81 186 ALA C N 1
ATOM 6022 C CA . ALA C 1 186 ? 48.871 19.474 -78.420 1.00 26.83 186 ALA C CA 1
ATOM 6023 C C . ALA C 1 186 ? 48.458 20.745 -77.704 1.00 26.85 186 ALA C C 1
ATOM 6024 O O . ALA C 1 186 ? 48.158 20.719 -76.514 1.00 27.61 186 ALA C O 1
ATOM 6026 N N . GLY C 1 187 ? 48.437 21.863 -78.434 1.00 27.77 187 GLY C N 1
ATOM 6027 C CA . GLY C 1 187 ? 48.121 23.144 -77.826 1.00 27.79 187 GLY C CA 1
ATOM 6028 C C . GLY C 1 187 ? 49.341 23.693 -77.119 1.00 27.85 187 GLY C C 1
ATOM 6029 O O . GLY C 1 187 ? 49.224 24.485 -76.197 1.00 28.99 187 GLY C O 1
ATOM 6030 N N . VAL C 1 188 ? 50.522 23.260 -77.552 1.00 27.68 188 VAL C N 1
ATOM 6031 C CA . VAL C 1 188 ? 51.767 23.703 -76.943 1.00 27.16 188 VAL C CA 1
ATOM 6032 C C . VAL C 1 188 ? 52.319 24.840 -77.798 1.00 27.91 188 VAL C C 1
ATOM 6033 O O . VAL C 1 188 ? 52.579 24.655 -78.990 1.00 27.68 188 VAL C O 1
ATOM 6037 N N . ASP C 1 189 ? 52.460 26.018 -77.193 1.00 28.83 189 ASP C N 1
ATOM 6038 C CA . ASP C 1 189 ? 53.049 27.166 -77.896 1.00 29.17 189 ASP C CA 1
ATOM 6039 C C . ASP C 1 189 ? 54.271 27.721 -77.171 1.00 28.45 189 ASP C C 1
ATOM 6040 O O . ASP C 1 189 ? 54.667 28.868 -77.380 1.00 28.33 189 ASP C O 1
ATOM 6045 N N . GLY C 1 190 ? 54.861 26.909 -76.306 1.00 26.62 190 GLY C N 1
ATOM 6046 C CA . GLY C 1 190 ? 56.061 27.318 -75.602 1.00 24.79 190 GLY C CA 1
ATOM 6047 C C . GLY C 1 190 ? 56.405 26.203 -74.652 1.00 23.65 190 GLY C C 1
ATOM 6048 O O . GLY C 1 190 ? 55.680 25.217 -74.578 1.00 22.86 190 GLY C O 1
ATOM 6049 N N . HIS C 1 191 ? 57.511 26.375 -73.931 1.00 22.63 191 HIS C N 1
ATOM 6050 C CA . HIS C 1 191 ? 57.981 25.387 -72.955 1.00 21.15 191 HIS C CA 1
ATOM 6051 C C . HIS C 1 191 ? 58.465 24.176 -73.742 1.00 21.41 191 HIS C C 1
ATOM 6052 O O . HIS C 1 191 ? 58.153 23.049 -73.384 1.00 20.88 191 HIS C O 1
ATOM 6059 N N . ILE C 1 192 ? 59.215 24.426 -74.815 1.00 21.10 192 ILE C N 1
ATOM 6060 C CA . ILE C 1 192 ? 59.599 23.387 -75.785 1.00 20.21 192 ILE C CA 1
ATOM 6061 C C . ILE C 1 192 ? 61.082 23.059 -75.765 1.00 20.00 192 ILE C C 1
ATOM 6062 O O . ILE C 1 192 ? 61.947 23.927 -75.954 1.00 19.41 192 ILE C O 1
ATOM 6067 N N . TRP C 1 193 ? 61.371 21.776 -75.553 1.00 18.79 193 TRP C N 1
ATOM 6068 C CA . TRP C 1 193 ? 62.721 21.333 -75.483 1.00 19.10 193 TRP C CA 1
ATOM 6069 C C . TRP C 1 193 ? 62.932 20.382 -76.630 1.00 18.91 193 TRP C C 1
ATOM 6070 O O . TRP C 1 193 ? 62.027 19.661 -77.028 1.00 19.10 193 TRP C O 1
ATOM 6081 N N . LEU C 1 194 ? 64.113 20.427 -77.194 1.00 19.71 194 LEU C N 1
ATOM 6082 C CA . LEU C 1 194 ? 64.457 19.459 -78.205 1.00 20.20 194 LEU C CA 1
ATOM 6083 C C . LEU C 1 194 ? 65.672 18.708 -77.770 1.00 20.87 194 LEU C C 1
ATOM 6084 O O . LEU C 1 194 ? 66.647 19.291 -77.309 1.00 20.92 194 LEU C O 1
ATOM 6089 N N . SER C 1 195 ? 65.625 17.395 -77.933 1.00 22.79 195 SER C N 1
ATOM 6090 C CA . SER C 1 195 ? 66.761 16.603 -77.555 1.00 24.86 195 SER C CA 1
ATOM 6091 C C . SER C 1 195 ? 67.331 15.949 -78.787 1.00 27.19 195 SER C C 1
ATOM 6092 O O . SER C 1 195 ? 66.596 15.619 -79.720 1.00 27.08 195 SER C O 1
ATOM 6095 N N . ASP C 1 196 ? 68.654 15.814 -78.794 1.00 29.52 196 ASP C N 1
ATOM 6096 C CA . ASP C 1 196 ? 69.366 15.232 -79.917 1.00 32.61 196 ASP C CA 1
ATOM 6097 C C . ASP C 1 196 ? 70.429 14.260 -79.449 1.00 34.35 196 ASP C C 1
ATOM 6098 O O . ASP C 1 196 ? 70.904 14.346 -78.320 1.00 32.92 196 ASP C O 1
ATOM 6103 N N . GLY C 1 197 ? 70.797 13.347 -80.346 1.00 37.27 197 GLY C N 1
ATOM 6104 C CA . GLY C 1 197 ? 71.897 12.411 -80.126 1.00 41.60 197 GLY C CA 1
ATOM 6105 C C . GLY C 1 197 ? 71.512 11.101 -79.459 1.00 44.27 197 GLY C C 1
ATOM 6106 O O . GLY C 1 197 ? 72.369 10.462 -78.842 1.00 45.04 197 GLY C O 1
ATOM 6107 N N . LEU C 1 198 ? 70.239 10.701 -79.548 1.00 46.94 198 LEU C N 1
ATOM 6108 C CA . LEU C 1 198 ? 69.841 9.350 -79.118 1.00 49.57 198 LEU C CA 1
ATOM 6109 C C . LEU C 1 198 ? 70.512 8.372 -80.072 1.00 51.18 198 LEU C C 1
ATOM 6110 O O . LEU C 1 198 ? 71.249 7.469 -79.648 1.00 51.79 198 LEU C O 1
ATOM 6115 N N . THR C 1 199 ? 70.253 8.588 -81.364 1.00 52.73 199 THR C N 1
ATOM 6116 C CA . THR C 1 199 ? 70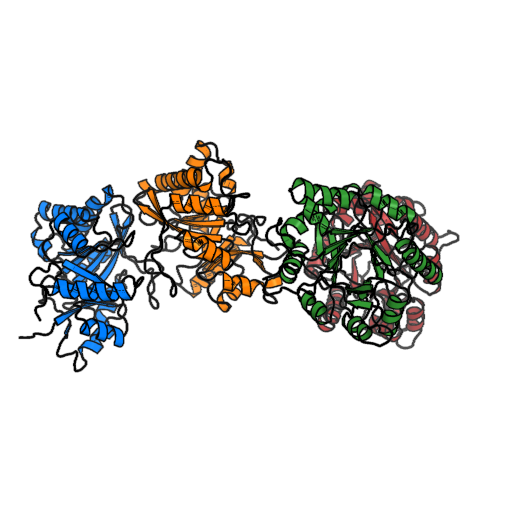.807 7.775 -82.437 1.00 53.93 199 THR C CA 1
ATOM 6117 C C . THR C 1 199 ? 71.912 8.505 -83.184 1.00 54.77 199 THR C C 1
ATOM 6118 O O . THR C 1 199 ? 71.947 9.747 -83.230 1.00 54.88 199 THR C O 1
ATOM 6122 N N . ASN C 1 200 ? 72.822 7.714 -83.748 1.00 55.68 200 ASN C N 1
ATOM 6123 C CA . ASN C 1 200 ? 73.793 8.200 -84.718 1.00 56.43 200 ASN C CA 1
ATOM 6124 C C . ASN C 1 200 ? 73.770 7.291 -85.952 1.00 56.68 200 ASN C C 1
ATOM 6125 O O . ASN C 1 200 ? 74.806 6.774 -86.369 1.00 56.72 200 ASN C O 1
ATOM 6130 N N . PHE C 1 201 ? 72.582 7.095 -86.532 1.00 56.87 201 PHE C N 1
ATOM 6131 C CA . PHE C 1 201 ? 72.427 6.200 -87.687 1.00 56.90 201 PHE C CA 1
ATOM 6132 C C . PHE C 1 201 ? 72.922 6.838 -88.985 1.00 56.54 201 PHE C C 1
ATOM 6133 O O . PHE C 1 201 ? 73.101 6.164 -90.002 1.00 56.54 201 PHE C O 1
ATOM 6141 N N . SER C 1 202 ? 73.128 8.146 -88.933 1.00 56.01 202 SER C N 1
ATOM 6142 C CA . SER C 1 202 ? 73.548 8.918 -90.078 1.00 55.60 202 SER C CA 1
ATOM 6143 C C . SER C 1 202 ? 74.382 10.057 -89.498 1.00 55.15 202 SER C C 1
ATOM 6144 O O . SER C 1 202 ? 73.882 11.173 -89.354 1.00 55.07 202 SER C O 1
ATOM 6147 N N . PRO C 1 203 ? 75.654 9.764 -89.135 1.00 54.59 203 PRO C N 1
ATOM 6148 C CA . PRO C 1 203 ? 76.521 10.718 -88.415 1.00 54.09 203 PRO C CA 1
ATOM 6149 C C . PRO C 1 203 ? 76.549 12.123 -89.028 1.00 53.45 203 PRO C C 1
ATOM 6150 O O . PRO C 1 203 ? 76.497 13.117 -88.292 1.00 52.75 203 PRO C O 1
ATOM 6154 N N . LEU C 1 204 ? 76.615 12.188 -90.359 1.00 52.77 204 LEU C N 1
ATOM 6155 C CA . LEU C 1 204 ? 76.632 13.462 -91.098 1.00 52.27 204 LEU C CA 1
ATOM 6156 C C . LEU C 1 204 ? 75.226 14.079 -91.225 1.00 51.64 204 LEU C C 1
ATOM 6157 O O . LEU C 1 204 ? 75.073 15.301 -91.291 1.00 51.48 204 LEU C O 1
ATOM 6162 N N . GLY C 1 205 ? 74.205 13.226 -91.245 1.00 50.99 205 GLY C N 1
ATOM 6163 C CA . GLY C 1 205 ? 72.815 13.680 -91.158 1.00 50.30 205 GLY C CA 1
ATOM 6164 C C . GLY C 1 205 ? 72.465 14.163 -89.760 1.00 49.76 205 GLY C C 1
ATOM 6165 O O . GLY C 1 205 ? 71.708 15.121 -89.597 1.00 49.51 205 GLY C O 1
ATOM 6166 N N . ASP C 1 206 ? 73.019 13.500 -88.747 1.00 49.20 206 ASP C N 1
ATOM 6167 C CA . ASP C 1 206 ? 72.793 13.897 -87.354 1.00 49.05 206 ASP C CA 1
ATOM 6168 C C . ASP C 1 206 ? 73.539 15.194 -87.057 1.00 48.71 206 ASP C C 1
ATOM 6169 O O . ASP C 1 206 ? 73.054 16.039 -86.286 1.00 48.37 206 ASP C O 1
ATOM 6174 N N . MET C 1 207 ? 74.723 15.317 -87.660 1.00 48.03 207 MET C N 1
ATOM 6175 C CA . MET C 1 207 ? 75.477 16.564 -87.704 1.00 48.20 207 MET C CA 1
ATOM 6176 C C . MET C 1 207 ? 74.553 17.694 -88.160 1.00 46.65 207 MET C C 1
ATOM 6177 O O . MET C 1 207 ? 74.361 18.682 -87.441 1.00 46.69 207 MET C O 1
ATOM 6182 N N . ALA C 1 208 ? 73.970 17.520 -89.348 1.00 45.33 208 ALA C N 1
ATOM 6183 C CA . ALA C 1 208 ? 73.141 18.540 -89.976 1.00 43.82 208 ALA C CA 1
ATOM 6184 C C . ALA C 1 208 ? 71.897 18.816 -89.142 1.00 42.64 208 ALA C C 1
ATOM 6185 O O . ALA C 1 208 ? 71.523 19.973 -88.948 1.00 42.51 208 ALA C O 1
ATOM 6187 N N . ARG C 1 209 ? 71.288 17.744 -88.635 1.00 40.96 209 ARG C N 1
ATOM 6188 C CA . ARG C 1 209 ? 70.086 17.806 -87.808 1.00 39.64 209 ARG C CA 1
ATOM 6189 C C . ARG C 1 209 ? 70.252 18.670 -86.548 1.00 38.09 209 ARG C C 1
ATOM 6190 O O . ARG C 1 209 ? 69.364 19.458 -86.216 1.00 37.22 209 ARG C O 1
ATOM 6198 N N . LEU C 1 210 ? 71.378 18.512 -85.850 1.00 35.83 210 LEU C N 1
ATOM 6199 C CA . LEU C 1 210 ? 71.599 19.266 -84.625 1.00 34.83 210 LEU C CA 1
ATOM 6200 C C . LEU C 1 210 ? 71.815 20.721 -84.987 1.00 33.95 210 LEU C C 1
ATOM 6201 O O . LEU C 1 210 ? 71.233 21.614 -84.372 1.00 32.99 210 LEU C O 1
ATOM 6206 N N . LYS C 1 211 ? 72.638 20.952 -86.004 1.00 33.31 211 LYS C N 1
ATOM 6207 C CA . LYS C 1 211 ? 72.834 22.302 -86.502 1.00 33.29 211 LYS C CA 1
ATOM 6208 C C . LYS C 1 211 ? 71.523 22.955 -86.933 1.00 32.28 211 LYS C C 1
ATOM 6209 O O . LYS C 1 211 ? 71.299 24.135 -86.674 1.00 31.28 211 LYS C O 1
ATOM 6215 N N . GLU C 1 212 ? 70.658 22.168 -87.568 1.00 31.94 212 GLU C N 1
ATOM 6216 C CA . GLU C 1 212 ? 69.341 22.621 -87.990 1.00 31.42 212 GLU C CA 1
ATOM 6217 C C . GLU C 1 212 ? 68.553 23.056 -86.778 1.00 29.76 212 GLU C C 1
ATOM 6218 O O . GLU C 1 212 ? 67.890 24.082 -86.805 1.00 28.21 212 GLU C O 1
ATOM 6224 N N . ALA C 1 213 ? 68.635 22.259 -85.714 1.00 27.93 213 ALA C N 1
ATOM 6225 C CA . ALA C 1 213 ? 67.847 22.486 -84.524 1.00 27.33 213 ALA C CA 1
ATOM 6226 C C . ALA C 1 213 ? 68.313 23.769 -83.858 1.00 26.85 213 ALA C C 1
ATOM 6227 O O . ALA C 1 213 ? 67.487 24.602 -83.484 1.00 26.79 213 ALA C O 1
ATOM 6229 N N . ILE C 1 214 ? 69.635 23.917 -83.731 1.00 26.32 214 ILE C N 1
ATOM 6230 C CA . ILE C 1 214 ? 70.233 25.078 -83.078 1.00 26.47 214 ILE C CA 1
ATOM 6231 C C . ILE C 1 214 ? 69.814 26.319 -83.860 1.00 26.50 214 ILE C C 1
ATOM 6232 O O . ILE C 1 214 ? 69.300 27.277 -83.286 1.00 25.54 214 ILE C O 1
ATOM 6237 N N . LYS C 1 215 ? 69.988 26.253 -85.176 1.00 26.46 215 LYS C N 1
ATOM 6238 C CA . LYS C 1 215 ? 69.597 27.336 -86.071 1.00 27.03 215 LYS C CA 1
ATOM 6239 C C . LYS C 1 215 ? 68.121 27.636 -85.894 1.00 26.21 215 LYS C C 1
ATOM 6240 O O . LYS C 1 215 ? 67.750 28.783 -85.724 1.00 26.88 215 LYS C O 1
ATOM 6246 N N . SER C 1 216 ? 67.281 26.607 -85.923 1.00 25.75 216 SER C N 1
ATOM 6247 C CA . SER C 1 216 ? 65.849 26.793 -85.680 1.00 25.25 216 SER C CA 1
ATOM 6248 C C . SER C 1 216 ? 65.564 27.454 -84.332 1.00 25.23 216 SER C C 1
ATOM 6249 O O . SER C 1 216 ? 64.791 28.411 -84.248 1.00 24.99 216 SER C O 1
ATOM 6252 N N . ARG C 1 217 ? 66.180 26.956 -83.264 1.00 23.72 217 ARG C N 1
ATOM 6253 C CA . ARG C 1 217 ? 66.008 27.597 -81.954 1.00 23.34 217 ARG C CA 1
ATOM 6254 C C . ARG C 1 217 ? 66.357 29.083 -82.026 1.00 24.51 217 ARG C C 1
ATOM 6255 O O . ARG C 1 217 ? 65.682 29.927 -81.441 1.00 24.12 217 ARG C O 1
ATOM 6263 N N . ASP C 1 218 ? 67.454 29.382 -82.703 1.00 26.01 218 ASP C N 1
ATOM 6264 C CA . ASP C 1 218 ? 67.976 30.740 -82.700 1.00 27.56 218 ASP C CA 1
ATOM 6265 C C . ASP C 1 218 ? 67.377 31.564 -83.841 1.00 29.14 218 ASP C C 1
ATOM 6266 O O . ASP C 1 218 ? 67.805 32.691 -84.092 1.00 30.34 218 ASP C O 1
ATOM 6271 N N . SER C 1 219 ? 66.379 30.992 -84.512 1.00 30.28 219 SER C N 1
ATOM 6272 C CA . SER C 1 219 ? 65.750 31.607 -85.681 1.00 31.43 219 SER C CA 1
ATOM 6273 C C . SER C 1 219 ? 64.657 32.540 -85.233 1.00 32.31 219 SER C C 1
ATOM 6274 O O . SER C 1 219 ? 64.126 32.397 -84.126 1.00 32.13 219 SER C O 1
ATOM 6277 N N . ALA C 1 220 ? 64.306 33.478 -86.117 1.00 33.32 220 ALA C N 1
ATOM 6278 C CA . ALA C 1 220 ? 63.298 34.485 -85.828 1.00 34.49 220 ALA C CA 1
ATOM 6279 C C . ALA C 1 220 ? 61.991 33.846 -85.421 1.00 35.08 220 ALA C C 1
ATOM 6280 O O . ALA C 1 220 ? 61.369 34.242 -84.438 1.00 36.66 220 ALA C O 1
ATOM 6282 N N . ASN C 1 221 ? 61.576 32.841 -86.172 1.00 35.68 221 ASN C N 1
ATOM 6283 C CA . ASN C 1 221 ? 60.255 32.261 -85.980 1.00 36.28 221 ASN C CA 1
ATOM 6284 C C . ASN C 1 221 ? 60.284 31.058 -85.037 1.00 35.20 221 ASN C C 1
ATOM 6285 O O . ASN C 1 221 ? 59.332 30.287 -84.987 1.00 36.06 221 ASN C O 1
ATOM 6290 N N . GLY C 1 222 ? 61.374 30.917 -84.281 1.00 34.01 222 GLY C N 1
ATOM 6291 C CA . GLY C 1 222 ? 61.659 29.678 -83.539 1.00 31.30 222 GLY C CA 1
ATOM 6292 C C . GLY C 1 222 ? 60.647 29.253 -82.483 1.00 30.17 222 GLY C C 1
ATOM 6293 O O . GLY C 1 222 ? 60.003 30.088 -81.820 1.00 30.55 222 GLY C O 1
ATOM 6294 N N . PHE C 1 223 ? 60.502 27.941 -82.325 1.00 27.83 223 PHE C N 1
ATOM 6295 C CA . PHE C 1 223 ? 59.561 27.376 -81.355 1.00 26.55 223 PHE C CA 1
ATOM 6296 C C . PHE C 1 223 ? 60.297 26.609 -80.265 1.00 24.98 223 PHE C C 1
ATOM 6297 O O . PHE C 1 223 ? 59.794 26.473 -79.151 1.00 24.70 223 PHE C O 1
ATOM 6305 N N . ILE C 1 224 ? 61.498 26.139 -80.593 1.00 23.92 224 ILE C N 1
ATOM 6306 C CA . ILE C 1 224 ? 62.331 25.425 -79.623 1.00 23.15 224 ILE C CA 1
ATOM 6307 C C . ILE C 1 224 ? 62.891 26.389 -78.568 1.00 22.24 224 ILE C C 1
ATOM 6308 O O . ILE C 1 224 ? 63.521 27.381 -78.912 1.00 23.46 224 ILE C O 1
ATOM 6313 N N . ASN C 1 225 ? 62.686 26.097 -77.285 1.00 21.79 225 ASN C N 1
ATOM 6314 C CA . ASN C 1 225 ? 63.322 26.912 -76.266 1.00 20.13 225 ASN C CA 1
ATOM 6315 C C . ASN C 1 225 ? 64.697 26.425 -75.854 1.00 20.49 225 ASN C C 1
ATOM 6316 O O . ASN C 1 225 ? 65.625 27.211 -75.727 1.00 19.85 225 ASN C O 1
ATOM 6321 N N . LYS C 1 226 ? 64.816 25.124 -75.603 1.00 18.14 226 LYS C N 1
ATOM 6322 C CA . LYS C 1 226 ? 66.093 24.598 -75.176 1.00 17.48 226 LYS C CA 1
ATOM 6323 C C . LYS C 1 226 ? 66.428 23.375 -76.002 1.00 17.32 226 LYS C C 1
ATOM 6324 O O . LYS C 1 226 ? 65.538 22.669 -76.463 1.00 18.09 226 LYS C O 1
ATOM 6330 N N . ILE C 1 227 ? 67.707 23.164 -76.208 1.00 17.61 227 ILE C N 1
ATOM 6331 C CA . ILE C 1 227 ? 68.170 21.945 -76.860 1.00 18.68 227 ILE C CA 1
ATOM 6332 C C . ILE C 1 227 ? 69.078 21.241 -75.886 1.00 18.93 227 ILE C C 1
ATOM 6333 O O . ILE C 1 227 ? 70.007 21.854 -75.358 1.00 18.96 227 ILE C O 1
ATOM 6338 N N . TYR C 1 228 ? 68.823 19.954 -75.656 1.00 19.35 228 TYR C N 1
ATOM 6339 C CA . TYR C 1 228 ? 69.743 19.179 -74.854 1.00 20.19 228 TYR C CA 1
ATOM 6340 C C . TYR C 1 228 ? 70.239 18.010 -75.675 1.00 20.32 228 TYR C C 1
ATOM 6341 O O . TYR C 1 228 ? 69.541 17.511 -76.549 1.00 18.67 228 TYR C O 1
ATOM 6350 N N . TYR C 1 229 ? 71.473 17.631 -75.422 1.00 22.55 229 TYR C N 1
ATOM 6351 C CA . TYR C 1 229 ? 72.100 16.606 -76.229 1.00 24.58 229 TYR C CA 1
ATOM 6352 C C . TYR C 1 229 ? 72.328 15.433 -75.285 1.00 25.47 229 TYR C C 1
ATOM 6353 O O . TYR C 1 229 ? 72.740 15.646 -74.133 1.00 22.36 229 TYR C O 1
ATOM 6362 N N . TRP C 1 230 ? 72.027 14.202 -75.705 1.00 27.41 230 TRP C N 1
ATOM 6363 C CA . TRP C 1 230 ? 72.354 13.165 -74.748 1.00 30.36 230 TRP C CA 1
ATOM 6364 C C . TRP C 1 230 ? 73.493 12.208 -74.959 1.00 31.58 230 TRP C C 1
ATOM 6365 O O . TRP C 1 230 ? 74.158 12.192 -75.981 1.00 32.88 230 TRP C O 1
ATOM 6376 N N . SER C 1 231 ? 73.628 11.387 -73.933 1.00 31.91 231 SER C N 1
ATOM 6377 C CA . SER C 1 231 ? 74.856 11.157 -73.204 1.00 30.97 231 SER C CA 1
ATOM 6378 C C . SER C 1 231 ? 76.179 11.776 -73.696 1.00 28.92 231 SER C C 1
ATOM 6379 O O . SER C 1 231 ? 76.807 11.344 -74.651 1.00 29.22 231 SER C O 1
ATOM 6382 N N . VAL C 1 232 ? 76.529 12.852 -73.010 1.00 24.59 232 VAL C N 1
ATOM 6383 C CA . VAL C 1 232 ? 77.790 13.536 -73.148 1.00 22.04 232 VAL C CA 1
ATOM 6384 C C . VAL C 1 232 ? 78.496 13.245 -71.827 1.00 19.96 232 VAL C C 1
ATOM 6385 O O . VAL C 1 232 ? 78.076 13.749 -70.802 1.00 18.32 232 VAL C O 1
ATOM 6389 N N . ASP C 1 233 ? 79.548 12.439 -71.845 1.00 17.66 233 ASP C N 1
ATOM 6390 C CA . ASP C 1 233 ? 80.130 11.935 -70.614 1.00 17.17 233 ASP C CA 1
ATOM 6391 C C . ASP C 1 233 ? 81.586 12.262 -70.420 1.00 16.91 233 ASP C C 1
ATOM 6392 O O . ASP C 1 233 ? 82.136 11.944 -69.384 1.00 17.02 233 ASP C O 1
ATOM 6397 N N . LYS C 1 234 ? 82.216 12.877 -71.405 1.00 16.09 234 LYS C N 1
ATOM 6398 C CA . LYS C 1 234 ? 83.640 13.115 -71.288 1.00 16.13 234 LYS C CA 1
ATOM 6399 C C . LYS C 1 234 ? 83.864 14.595 -71.379 1.00 16.63 234 LYS C C 1
ATOM 6400 O O . LYS C 1 234 ? 83.011 15.321 -71.863 1.00 15.83 234 LYS C O 1
ATOM 6406 N N . VAL C 1 235 ? 85.027 15.030 -70.921 1.00 17.05 235 VAL C N 1
ATOM 6407 C CA . VAL C 1 235 ? 85.362 16.452 -71.010 1.00 18.12 235 VAL C CA 1
ATOM 6408 C C . VAL C 1 235 ? 85.287 16.933 -72.462 1.00 18.43 235 VAL C C 1
ATOM 6409 O O . VAL C 1 235 ? 84.643 17.955 -72.761 1.00 18.66 235 VAL C O 1
ATOM 6413 N N . SER C 1 236 ? 85.936 16.184 -73.353 1.00 17.74 236 SER C N 1
ATOM 6414 C CA . SER C 1 236 ? 85.971 16.498 -74.782 1.00 18.55 236 SER C CA 1
ATOM 6415 C C . SER C 1 236 ? 84.554 16.708 -75.353 1.00 18.64 236 SER C C 1
ATOM 6416 O O . SER C 1 236 ? 84.273 17.740 -75.976 1.00 19.72 236 SER C O 1
ATOM 6419 N N . THR C 1 237 ? 83.667 15.743 -75.128 1.00 18.56 237 THR C N 1
ATOM 6420 C CA . THR C 1 237 ? 82.357 15.765 -75.760 1.00 18.45 237 THR C CA 1
ATOM 6421 C C . THR C 1 237 ? 81.485 16.816 -75.091 1.00 18.07 237 THR C C 1
ATOM 6422 O O . THR C 1 237 ? 80.630 17.422 -75.743 1.00 18.07 237 THR C O 1
ATOM 6426 N N . THR C 1 238 ? 81.715 17.053 -73.801 1.00 17.73 238 THR C N 1
ATOM 6427 C CA . THR C 1 238 ? 80.984 18.107 -73.063 1.00 18.06 238 THR C CA 1
ATOM 6428 C C . THR C 1 238 ? 81.341 19.484 -73.615 1.00 18.52 238 THR C C 1
ATOM 6429 O O . THR C 1 238 ? 80.460 20.316 -73.899 1.00 18.77 238 THR C O 1
ATOM 6433 N N . LYS C 1 239 ? 82.635 19.704 -73.794 1.00 19.80 239 LYS C N 1
ATOM 6434 C CA . LYS C 1 239 ? 83.109 20.943 -74.386 1.00 20.16 239 LYS C CA 1
ATOM 6435 C C . LYS C 1 239 ? 82.505 21.085 -75.765 1.00 21.10 239 LYS C C 1
ATOM 6436 O O . LYS C 1 239 ? 82.017 22.159 -76.144 1.00 22.02 239 LYS C O 1
ATOM 6442 N N . ALA C 1 240 ? 82.513 19.992 -76.521 1.00 21.36 240 ALA C N 1
ATOM 6443 C CA . ALA C 1 240 ? 81.995 20.008 -77.883 1.00 21.32 240 ALA C CA 1
ATOM 6444 C C . ALA C 1 240 ? 80.511 20.390 -77.891 1.00 21.32 240 ALA C C 1
ATOM 6445 O O . ALA C 1 240 ? 80.081 21.233 -78.666 1.00 20.79 240 ALA C O 1
ATOM 6447 N N . ALA C 1 241 ? 79.726 19.773 -77.000 1.00 20.96 241 ALA C N 1
ATOM 6448 C CA . ALA C 1 241 ? 78.288 20.039 -76.946 1.00 21.09 241 ALA C CA 1
ATOM 6449 C C . ALA C 1 241 ? 78.026 21.491 -76.575 1.00 21.20 241 ALA C C 1
ATOM 6450 O O . ALA C 1 241 ? 77.159 22.140 -77.166 1.00 21.72 241 ALA C O 1
ATOM 6452 N N . LEU C 1 242 ? 78.769 21.987 -75.586 1.00 20.74 242 LEU C N 1
ATOM 6453 C CA . LEU C 1 242 ? 78.635 23.385 -75.176 1.00 20.62 242 LEU C CA 1
ATOM 6454 C C . LEU C 1 242 ? 79.004 24.317 -76.335 1.00 21.25 242 LEU C C 1
ATOM 6455 O O . LEU C 1 242 ? 78.305 25.301 -76.618 1.00 20.52 242 LEU C O 1
ATOM 6460 N N . ASP C 1 243 ? 80.090 23.985 -77.012 1.00 22.28 243 ASP C N 1
ATOM 6461 C CA . ASP C 1 243 ? 80.529 24.781 -78.175 1.00 24.04 243 ASP C CA 1
ATOM 6462 C C . ASP C 1 243 ? 79.592 24.777 -79.394 1.00 25.23 243 ASP C C 1
ATOM 6463 O O . ASP C 1 243 ? 79.531 25.772 -80.145 1.00 26.08 243 ASP C O 1
ATOM 6468 N N . VAL C 1 244 ? 78.868 23.686 -79.623 1.00 25.82 244 VAL C N 1
ATOM 6469 C CA . VAL C 1 244 ? 77.861 23.692 -80.692 1.00 26.52 244 VAL C CA 1
ATOM 6470 C C . VAL C 1 244 ? 76.650 24.550 -80.322 1.00 25.97 244 VAL C C 1
ATOM 6471 O O . VAL C 1 244 ? 75.859 24.927 -81.193 1.00 26.32 244 VAL C O 1
ATOM 6475 N N . GLY C 1 245 ? 76.487 24.806 -79.029 1.00 24.54 245 GLY C N 1
ATOM 6476 C CA . GLY C 1 245 ? 75.473 25.724 -78.542 1.00 23.67 245 GLY C CA 1
ATOM 6477 C C . GLY C 1 245 ? 74.256 25.132 -77.870 1.00 22.42 245 GLY C C 1
ATOM 6478 O O . GLY C 1 245 ? 73.218 25.795 -77.762 1.00 22.68 245 GLY C O 1
ATOM 6479 N N . VAL C 1 246 ? 74.362 23.903 -77.364 1.00 21.74 246 VAL C N 1
ATOM 6480 C CA . VAL C 1 246 ? 73.218 23.310 -76.648 1.00 20.83 246 VAL C CA 1
ATOM 6481 C C . VAL C 1 246 ? 73.027 23.952 -75.266 1.00 20.29 246 VAL C C 1
ATOM 6482 O O . VAL C 1 246 ? 73.974 24.493 -74.660 1.00 19.58 246 VAL C O 1
ATOM 6486 N N . ASP C 1 247 ? 71.797 23.875 -74.783 1.00 19.52 247 ASP C N 1
ATOM 6487 C CA . ASP C 1 247 ? 71.427 24.436 -73.496 1.00 19.54 247 ASP C CA 1
ATOM 6488 C C . ASP C 1 247 ? 71.522 23.370 -72.434 1.00 19.67 247 ASP C C 1
ATOM 6489 O O . ASP C 1 247 ? 71.513 23.657 -71.257 1.00 19.62 247 ASP C O 1
ATOM 6494 N N . GLY C 1 248 ? 71.555 22.120 -72.867 1.00 19.20 248 GLY C N 1
ATOM 6495 C CA . GLY C 1 248 ? 71.350 21.014 -71.942 1.00 18.41 248 GLY C CA 1
ATOM 6496 C C . GLY C 1 248 ? 72.318 19.927 -72.303 1.00 18.96 248 GLY C C 1
ATOM 6497 O O . GLY C 1 248 ? 72.552 19.673 -73.482 1.00 18.32 248 GLY C O 1
ATOM 6498 N N . ILE C 1 249 ? 72.921 19.349 -71.284 1.00 17.70 249 ILE C N 1
ATOM 6499 C CA . ILE C 1 249 ? 73.818 18.238 -71.451 1.00 20.19 249 ILE C CA 1
ATOM 6500 C C . ILE C 1 249 ? 73.196 17.158 -70.618 1.00 18.97 249 ILE C C 1
ATOM 6501 O O . ILE C 1 249 ? 73.056 17.334 -69.407 1.00 19.75 249 ILE C O 1
ATOM 6506 N N . MET C 1 250 ? 72.810 16.077 -71.280 1.00 18.95 250 MET C N 1
ATOM 6507 C CA . MET C 1 250 ? 72.387 14.881 -70.584 1.00 18.62 250 MET C CA 1
ATOM 6508 C C . MET C 1 250 ? 73.615 14.008 -70.427 1.00 17.40 250 MET C C 1
ATOM 6509 O O . MET C 1 250 ? 74.343 13.746 -71.382 1.00 16.98 250 MET C O 1
ATOM 6514 N N . THR C 1 251 ? 73.843 13.559 -69.212 1.00 15.80 251 THR C N 1
ATOM 6515 C CA . THR C 1 251 ? 75.098 12.955 -68.940 1.00 15.45 251 THR C CA 1
ATOM 6516 C C . THR C 1 251 ? 74.975 11.905 -67.873 1.00 15.37 251 THR C C 1
ATOM 6517 O O . THR C 1 251 ? 74.204 12.035 -66.946 1.00 14.13 251 THR C O 1
ATOM 6521 N N . ASN C 1 252 ? 75.791 10.868 -67.998 1.00 15.06 252 ASN C N 1
ATOM 6522 C CA . ASN C 1 252 ? 75.882 9.924 -66.909 1.00 14.69 252 ASN C CA 1
ATOM 6523 C C . ASN C 1 252 ? 76.729 10.433 -65.753 1.00 15.27 252 ASN C C 1
ATOM 6524 O O . ASN C 1 252 ? 76.675 9.858 -64.670 1.00 15.43 252 ASN C O 1
ATOM 6529 N N . TYR C 1 253 ? 77.508 11.494 -65.987 1.00 14.53 253 TYR C N 1
ATOM 6530 C CA . TYR C 1 253 ? 78.506 11.948 -65.011 1.00 15.23 253 TYR C CA 1
ATOM 6531 C C . TYR C 1 253 ? 78.442 13.451 -64.900 1.00 14.89 253 TYR C C 1
ATOM 6532 O O . TYR C 1 253 ? 79.266 14.137 -65.494 1.00 15.96 253 TYR C O 1
ATOM 6541 N N . PRO C 1 254 ? 77.453 13.965 -64.166 1.00 16.03 254 PRO C N 1
ATOM 6542 C CA . PRO C 1 254 ? 77.231 15.411 -64.054 1.00 15.02 254 PRO C CA 1
ATOM 6543 C C . PRO C 1 254 ? 78.421 16.184 -63.559 1.00 15.62 254 PRO C C 1
ATOM 6544 O O . PRO C 1 254 ? 78.500 17.369 -63.805 1.00 16.08 254 PRO C O 1
ATOM 6548 N N . ASN C 1 255 ? 79.361 15.517 -62.899 1.00 14.77 255 ASN C N 1
ATOM 6549 C CA . ASN C 1 255 ? 80.574 16.157 -62.411 1.00 14.63 255 ASN C CA 1
ATOM 6550 C C . ASN C 1 255 ? 81.472 16.600 -63.567 1.00 15.11 255 ASN C C 1
ATOM 6551 O O . ASN C 1 255 ? 82.321 17.472 -63.404 1.00 15.60 255 ASN C O 1
ATOM 6556 N N . VAL C 1 256 ? 81.321 15.961 -64.725 1.00 15.37 256 VAL C N 1
ATOM 6557 C CA . VAL C 1 256 ? 82.165 16.327 -65.861 1.00 16.05 256 VAL C CA 1
ATOM 6558 C C . VAL C 1 256 ? 81.892 17.765 -66.277 1.00 17.46 256 VAL C C 1
ATOM 6559 O O . VAL C 1 256 ? 82.815 18.587 -66.377 1.00 17.80 256 VAL C O 1
ATOM 6563 N N . LEU C 1 257 ? 80.617 18.057 -66.514 1.00 17.58 257 LEU C N 1
ATOM 6564 C CA . LEU C 1 257 ? 80.203 19.399 -66.890 1.00 18.14 257 LEU C CA 1
ATOM 6565 C C . LEU C 1 257 ? 80.620 20.415 -65.849 1.00 18.15 257 LEU C C 1
ATOM 6566 O O . LEU C 1 257 ? 81.077 21.499 -66.209 1.00 18.97 257 LEU C O 1
ATOM 6571 N N . ILE C 1 258 ? 80.481 20.079 -64.562 1.00 18.76 258 ILE C N 1
ATOM 6572 C CA . ILE C 1 258 ? 80.856 21.020 -63.506 1.00 19.27 258 ILE C CA 1
ATOM 6573 C C . ILE C 1 258 ? 82.328 21.388 -63.621 1.00 20.70 258 ILE C C 1
ATOM 6574 O O . ILE C 1 258 ? 82.709 22.567 -63.485 1.00 20.62 258 ILE C O 1
ATOM 6579 N N . GLY C 1 259 ? 83.157 20.384 -63.905 1.00 20.05 259 GLY C N 1
ATOM 6580 C CA . GLY C 1 259 ? 84.576 20.605 -64.137 1.00 22.02 259 GLY C CA 1
ATOM 6581 C C . GLY C 1 259 ? 84.803 21.466 -65.359 1.00 21.79 259 GLY C C 1
ATOM 6582 O O . GLY C 1 259 ? 85.607 22.399 -65.327 1.00 22.16 259 GLY C O 1
ATOM 6583 N N . VAL C 1 260 ? 84.097 21.147 -66.441 1.00 21.52 260 VAL C N 1
ATOM 6584 C CA . VAL C 1 260 ? 84.237 21.885 -67.699 1.00 21.53 260 VAL C CA 1
ATOM 6585 C C . VAL C 1 260 ? 83.833 23.354 -67.556 1.00 22.98 260 VAL C C 1
ATOM 6586 O O . VAL C 1 260 ? 84.464 24.241 -68.145 1.00 22.36 260 VAL C O 1
ATOM 6590 N N . LEU C 1 261 ? 82.793 23.604 -66.773 1.00 23.07 261 LEU C N 1
ATOM 6591 C CA . LEU C 1 261 ? 82.277 24.960 -66.586 1.00 25.16 261 LEU C CA 1
ATOM 6592 C C . LEU C 1 261 ? 83.192 25.854 -65.756 1.00 26.57 261 LEU C C 1
ATOM 6593 O O . LEU C 1 261 ? 82.971 27.076 -65.686 1.00 27.64 261 LEU C O 1
ATOM 6598 N N . LYS C 1 262 ? 84.205 25.254 -65.143 1.00 27.97 262 LYS C N 1
ATOM 6599 C CA . LYS C 1 262 ? 85.245 26.005 -64.426 1.00 30.18 262 LYS C CA 1
ATOM 6600 C C . LYS C 1 262 ? 86.426 26.388 -65.322 1.00 30.78 262 LYS C C 1
ATOM 6601 O O . LYS C 1 262 ? 87.280 27.172 -64.912 1.00 31.89 262 LYS C O 1
ATOM 6607 N N . GLU C 1 263 ? 86.473 25.840 -66.531 1.00 30.75 263 GLU C N 1
ATOM 6608 C CA . GLU C 1 263 ? 87.621 26.012 -67.413 1.00 31.48 263 GLU C CA 1
ATOM 6609 C C . GLU C 1 263 ? 87.517 27.274 -68.223 1.00 32.34 263 GLU C C 1
ATOM 6610 O O . GLU C 1 263 ? 86.418 27.696 -68.580 1.00 32.26 263 GLU C O 1
ATOM 6616 N N . SER C 1 264 ? 88.673 27.860 -68.539 1.00 33.56 264 SER C N 1
ATOM 6617 C CA . SER C 1 264 ? 88.712 29.039 -69.387 1.00 34.01 264 SER C CA 1
ATOM 6618 C C . SER C 1 264 ? 88.313 28.674 -70.802 1.00 34.13 264 SER C C 1
ATOM 6619 O O . SER C 1 264 ? 88.752 27.647 -71.343 1.00 34.49 264 SER C O 1
ATOM 6622 N N . GLY C 1 265 ? 87.462 29.508 -71.391 1.00 33.84 265 GLY C N 1
ATOM 6623 C CA . GLY C 1 265 ? 86.863 29.198 -72.684 1.00 33.53 265 GLY C CA 1
ATOM 6624 C C . GLY C 1 265 ? 85.475 28.634 -72.468 1.00 32.59 265 GLY C C 1
ATOM 6625 O O . GLY C 1 265 ? 84.692 28.520 -73.420 1.00 33.78 265 GLY C O 1
ATOM 6626 N N . TYR C 1 266 ? 85.188 28.263 -71.221 1.00 31.64 266 TYR C N 1
ATOM 6627 C CA . TYR C 1 266 ? 83.877 27.710 -70.833 1.00 30.53 266 TYR C CA 1
ATOM 6628 C C . TYR C 1 266 ? 83.211 28.512 -69.717 1.00 31.16 266 TYR C C 1
ATOM 6629 O O . TYR C 1 266 ? 82.048 28.906 -69.844 1.00 30.33 266 TYR C O 1
ATOM 6638 N N . ASN C 1 267 ? 83.966 28.770 -68.651 1.00 32.11 267 ASN C N 1
ATOM 6639 C CA . ASN C 1 267 ? 83.545 29.641 -67.548 1.00 33.40 267 ASN C CA 1
ATOM 6640 C C . ASN C 1 267 ? 82.930 30.959 -68.011 1.00 33.20 267 ASN C C 1
ATOM 6641 O O . ASN C 1 267 ? 82.059 31.521 -67.343 1.00 33.09 267 ASN C O 1
ATOM 6646 N N . ASP C 1 268 ? 83.376 31.422 -69.175 1.00 32.99 268 ASP C N 1
ATOM 6647 C CA . ASP C 1 268 ? 83.015 32.740 -69.677 1.00 33.53 268 ASP C CA 1
ATOM 6648 C C . ASP C 1 268 ? 81.796 32.757 -70.570 1.00 32.22 268 ASP C C 1
ATOM 6649 O O . ASP C 1 268 ? 81.267 33.831 -70.867 1.00 32.31 268 ASP C O 1
ATOM 6654 N N . LYS C 1 269 ? 81.365 31.580 -71.018 1.00 30.38 269 LYS C N 1
ATOM 6655 C CA . LYS C 1 269 ? 80.369 31.491 -72.067 1.00 29.10 269 LYS C CA 1
ATOM 6656 C C . LYS C 1 269 ? 79.144 30.738 -71.575 1.00 27.14 269 LYS C C 1
ATOM 6657 O O . LYS C 1 269 ? 78.039 30.899 -72.099 1.00 26.13 269 LYS C O 1
ATOM 6663 N N . TYR C 1 270 ? 79.353 29.915 -70.558 1.00 24.77 270 TYR C N 1
ATOM 6664 C CA . TYR C 1 270 ? 78.310 28.994 -70.122 1.00 23.92 270 TYR C CA 1
ATOM 6665 C C . TYR C 1 270 ? 78.303 28.947 -68.628 1.00 22.79 270 TYR C C 1
ATOM 6666 O O . TYR C 1 270 ? 79.350 29.087 -67.987 1.00 22.49 270 TYR C O 1
ATOM 6675 N N . ARG C 1 271 ? 77.129 28.710 -68.058 1.00 22.36 271 ARG C N 1
ATOM 6676 C CA . ARG C 1 271 ? 77.024 28.549 -66.621 1.00 22.36 271 ARG C CA 1
ATOM 6677 C C . ARG C 1 271 ? 75.902 27.575 -66.255 1.00 21.38 271 ARG C C 1
ATOM 6678 O O . ARG C 1 271 ? 74.948 27.390 -67.018 1.00 22.47 271 ARG C O 1
ATOM 6686 N N . LEU C 1 272 ? 75.998 27.002 -65.073 1.00 20.21 272 LEU C N 1
ATOM 6687 C CA . LEU C 1 272 ? 74.984 26.093 -64.621 1.00 19.70 272 LEU C CA 1
ATOM 6688 C C . LEU C 1 272 ? 73.687 26.836 -64.375 1.00 20.17 272 LEU C C 1
ATOM 6689 O O . LEU C 1 272 ? 73.665 27.849 -63.672 1.00 20.23 272 LEU C O 1
ATOM 6694 N N . ALA C 1 273 ? 72.615 26.350 -64.982 1.00 19.29 273 ALA C N 1
ATOM 6695 C CA . ALA C 1 273 ? 71.312 26.966 -64.810 1.00 20.04 273 ALA C CA 1
ATOM 6696 C C . ALA C 1 273 ? 70.908 26.935 -63.338 1.00 20.77 273 ALA C C 1
ATOM 6697 O O . ALA C 1 273 ? 71.259 26.011 -62.599 1.00 19.89 273 ALA C O 1
ATOM 6699 N N . THR C 1 274 ? 70.183 27.973 -62.916 1.00 21.26 274 THR C N 1
ATOM 6700 C CA . THR C 1 274 ? 69.667 28.026 -61.565 1.00 22.35 274 THR C CA 1
ATOM 6701 C C . THR C 1 274 ? 68.164 28.171 -61.700 1.00 22.31 274 THR C C 1
ATOM 6702 O O . THR C 1 274 ? 67.654 28.346 -62.800 1.00 22.51 274 THR C O 1
ATOM 6706 N N . TYR C 1 275 ? 67.464 28.147 -60.578 1.00 23.96 275 TYR C N 1
ATOM 6707 C CA . TYR C 1 275 ? 66.023 28.245 -60.614 1.00 26.62 275 TYR C CA 1
ATOM 6708 C C . TYR C 1 275 ? 65.557 29.590 -61.201 1.00 27.93 275 TYR C C 1
ATOM 6709 O O . TYR C 1 275 ? 64.442 29.714 -61.676 1.00 29.55 275 TYR C O 1
ATOM 6718 N N . ASP C 1 276 ? 66.435 30.575 -61.226 1.00 28.36 276 ASP C N 1
ATOM 6719 C CA . ASP C 1 276 ? 66.065 31.872 -61.773 1.00 29.17 276 ASP C CA 1
ATOM 6720 C C . ASP C 1 276 ? 66.196 31.920 -63.282 1.00 28.21 276 ASP C C 1
ATOM 6721 O O . ASP C 1 276 ? 65.766 32.885 -63.920 1.00 28.13 276 ASP C O 1
ATOM 6726 N N . ASP C 1 277 ? 66.772 30.856 -63.845 1.00 25.84 277 ASP C N 1
ATOM 6727 C CA . ASP C 1 277 ? 66.833 30.657 -65.281 1.00 25.12 277 ASP C CA 1
ATOM 6728 C C . ASP C 1 277 ? 65.630 29.879 -65.773 1.00 25.29 277 ASP C C 1
ATOM 6729 O O . ASP C 1 277 ? 65.508 28.666 -65.543 1.00 25.34 277 ASP C O 1
ATOM 6734 N N . ASN C 1 278 ? 64.762 30.578 -66.492 1.00 24.01 278 ASN C N 1
ATOM 6735 C CA . ASN C 1 278 ? 63.539 30.001 -66.991 1.00 23.21 278 ASN C CA 1
ATOM 6736 C C . ASN C 1 278 ? 63.843 28.980 -68.083 1.00 21.12 278 ASN C C 1
ATOM 6737 O O . ASN C 1 278 ? 64.296 29.354 -69.150 1.00 21.02 278 ASN C O 1
ATOM 6742 N N . PRO C 1 279 ? 63.496 27.696 -67.848 1.00 21.06 279 PRO C N 1
ATOM 6743 C CA . PRO C 1 279 ? 63.805 26.653 -68.843 1.00 20.07 279 PRO C CA 1
ATOM 6744 C C . PRO C 1 279 ? 62.984 26.785 -70.101 1.00 20.21 279 PRO C C 1
ATOM 6745 O O . PRO C 1 279 ? 63.282 26.124 -71.094 1.00 20.38 279 PRO C O 1
ATOM 6749 N N . TRP C 1 280 ? 61.955 27.632 -70.067 1.00 20.07 280 TRP C N 1
ATOM 6750 C CA . TRP C 1 280 ? 61.115 27.837 -71.232 1.00 21.29 280 TRP C CA 1
ATOM 6751 C C . TRP C 1 280 ? 61.521 29.057 -72.015 1.00 21.81 280 TRP C C 1
ATOM 6752 O O . TRP C 1 280 ? 60.867 29.408 -72.985 1.00 21.47 280 TRP C O 1
ATOM 6763 N N . GLU C 1 281 ? 62.599 29.693 -71.594 1.00 22.34 281 GLU C N 1
ATOM 6764 C CA . GLU C 1 281 ? 63.021 30.900 -72.265 1.00 23.60 281 GLU C CA 1
ATOM 6765 C C . GLU C 1 281 ? 64.174 30.608 -73.181 1.00 23.47 281 GLU C C 1
ATOM 6766 O O . GLU C 1 281 ? 65.203 30.139 -72.727 1.00 23.49 281 GLU C O 1
ATOM 6772 N N . THR C 1 282 ? 64.003 30.880 -74.472 1.00 23.32 282 THR C N 1
ATOM 6773 C CA . THR C 1 282 ? 65.103 30.729 -75.415 1.00 24.27 282 THR C CA 1
ATOM 6774 C C . THR C 1 282 ? 66.226 31.677 -75.011 1.00 25.39 282 THR C C 1
ATOM 6775 O O . THR C 1 282 ? 66.008 32.878 -74.863 1.00 25.17 282 THR C O 1
ATOM 6779 N N . PHE C 1 283 ? 67.420 31.138 -74.818 1.00 26.33 283 PHE C N 1
ATOM 6780 C CA . PHE C 1 283 ? 68.564 31.991 -74.493 1.00 27.99 283 PHE C CA 1
ATOM 6781 C C . PHE C 1 283 ? 68.917 32.942 -75.637 1.00 29.78 283 PHE C C 1
ATOM 6782 O O . PHE C 1 283 ? 69.072 32.523 -76.779 1.00 29.56 283 PHE C O 1
ATOM 6790 N N . LYS C 1 284 ? 69.047 34.225 -75.306 1.00 32.34 284 LYS C N 1
ATOM 6791 C CA . LYS C 1 284 ? 69.408 35.257 -76.282 1.00 35.50 284 LYS C CA 1
ATOM 6792 C C . LYS C 1 284 ? 70.731 35.942 -75.966 1.00 37.14 284 LYS C C 1
ATOM 6793 O O . LYS C 1 284 ? 70.933 36.418 -74.853 1.00 36.56 284 LYS C O 1
ATOM 6799 N N . ASN C 1 285 ? 71.601 35.972 -76.978 1.00 39.94 285 ASN C N 1
ATOM 6800 C CA . ASN C 1 285 ? 72.866 36.742 -77.019 1.00 42.87 285 ASN C CA 1
ATOM 6801 C C . ASN C 1 285 ? 73.806 36.565 -75.820 1.00 43.49 285 ASN C C 1
ATOM 6802 O O . ASN C 1 285 ? 74.128 37.481 -75.054 1.00 44.67 285 ASN C O 1
ATOM 6808 N N . ALA D 1 1 ? 74.648 -41.389 -83.580 1.00 51.13 1 ALA D N 1
ATOM 6809 C CA . ALA D 1 1 ? 75.158 -41.084 -82.211 1.00 51.02 1 ALA D CA 1
ATOM 6810 C C . ALA D 1 1 ? 75.522 -39.606 -82.034 1.00 50.80 1 ALA D C 1
ATOM 6811 O O . ALA D 1 1 ? 76.681 -39.217 -82.243 1.00 50.91 1 ALA D O 1
ATOM 6813 N N . ASP D 1 2 ? 74.524 -38.791 -81.657 1.00 50.31 2 ASP D N 1
ATOM 6814 C CA . ASP D 1 2 ? 74.754 -37.381 -81.312 1.00 49.36 2 ASP D CA 1
ATOM 6815 C C . ASP D 1 2 ? 75.545 -37.336 -80.017 1.00 47.96 2 ASP D C 1
ATOM 6816 O O . ASP D 1 2 ? 75.213 -38.021 -79.039 1.00 47.59 2 ASP D O 1
ATOM 6821 N N . ASN D 1 3 ? 76.587 -36.513 -80.038 1.00 45.91 3 ASN D N 1
ATOM 6822 C CA . ASN D 1 3 ? 77.642 -36.536 -79.048 1.00 43.80 3 ASN D CA 1
ATOM 6823 C C . ASN D 1 3 ? 78.037 -35.105 -78.708 1.00 41.49 3 ASN D C 1
ATOM 6824 O O . ASN D 1 3 ? 78.093 -34.732 -77.539 1.00 41.34 3 ASN D O 1
ATOM 6829 N N . ARG D 1 4 ? 78.307 -34.319 -79.747 1.00 38.51 4 ARG D N 1
ATOM 6830 C CA . ARG D 1 4 ? 78.607 -32.903 -79.596 1.00 35.78 4 ARG D CA 1
ATOM 6831 C C . ARG D 1 4 ? 77.310 -32.144 -79.429 1.00 33.90 4 ARG D C 1
ATOM 6832 O O . ARG D 1 4 ? 76.324 -32.436 -80.107 1.00 33.77 4 ARG D O 1
ATOM 6840 N N . ARG D 1 5 ? 77.313 -31.166 -78.532 1.00 31.85 5 ARG D N 1
ATOM 6841 C CA . ARG D 1 5 ? 76.128 -30.342 -78.321 1.00 29.80 5 ARG D CA 1
ATOM 6842 C C . ARG D 1 5 ? 75.861 -29.491 -79.554 1.00 27.58 5 ARG D C 1
ATOM 6843 O O . ARG D 1 5 ? 76.780 -28.831 -80.058 1.00 27.53 5 ARG D O 1
ATOM 6851 N N . PRO D 1 6 ? 74.615 -29.532 -80.069 1.00 26.24 6 PRO D N 1
ATOM 6852 C CA . PRO D 1 6 ? 74.292 -28.675 -81.205 1.00 24.50 6 PRO D CA 1
ATOM 6853 C C . PRO D 1 6 ? 74.102 -27.275 -80.662 1.00 22.44 6 PRO D C 1
ATOM 6854 O O . PRO D 1 6 ? 73.517 -27.090 -79.605 1.00 21.66 6 PRO D O 1
ATOM 6858 N N . ILE D 1 7 ? 74.666 -26.318 -81.376 1.00 21.67 7 ILE D N 1
ATOM 6859 C CA . ILE D 1 7 ? 74.714 -24.964 -80.880 1.00 20.20 7 ILE D CA 1
ATOM 6860 C C . ILE D 1 7 ? 73.936 -24.115 -81.846 1.00 19.21 7 ILE D C 1
ATOM 6861 O O . ILE D 1 7 ? 74.138 -24.201 -83.054 1.00 18.74 7 ILE D O 1
ATOM 6866 N N . TRP D 1 8 ? 73.042 -23.300 -81.290 1.00 18.87 8 TRP D N 1
ATOM 6867 C CA . TRP D 1 8 ? 72.344 -22.284 -82.066 1.00 18.93 8 TRP D CA 1
ATOM 6868 C C . TRP D 1 8 ? 73.172 -20.997 -82.000 1.00 17.97 8 TRP D C 1
ATOM 6869 O O . TRP D 1 8 ? 73.432 -20.475 -80.914 1.00 18.43 8 TRP D O 1
ATOM 6880 N N . ASN D 1 9 ? 73.591 -20.553 -83.173 1.00 17.58 9 ASN D N 1
ATOM 6881 C CA . ASN D 1 9 ? 74.431 -19.390 -83.356 1.00 17.37 9 ASN D CA 1
ATOM 6882 C C . ASN D 1 9 ? 73.426 -18.341 -83.784 1.00 16.48 9 ASN D C 1
ATOM 6883 O O . ASN D 1 9 ? 73.066 -18.243 -84.941 1.00 15.12 9 ASN D O 1
ATOM 6888 N N . LEU D 1 10 ? 72.920 -17.624 -82.791 1.00 15.74 10 LEU D N 1
ATOM 6889 C CA . LEU D 1 10 ? 71.782 -16.740 -82.991 1.00 16.23 10 LEU D CA 1
ATOM 6890 C C . LEU D 1 10 ? 72.312 -15.350 -83.267 1.00 15.51 10 LEU D C 1
ATOM 6891 O O . LEU D 1 10 ? 72.916 -14.745 -82.391 1.00 16.54 10 LEU D O 1
ATOM 6896 N N . ALA D 1 11 ? 72.099 -14.866 -84.485 1.00 14.85 11 ALA D N 1
ATOM 6897 C CA . ALA D 1 11 ? 72.450 -13.508 -84.824 1.00 14.01 11 ALA D CA 1
ATOM 6898 C C . ALA D 1 11 ? 71.548 -12.569 -84.031 1.00 14.40 11 ALA D C 1
ATOM 6899 O O . ALA D 1 11 ? 70.326 -12.671 -84.069 1.00 14.70 11 ALA D O 1
ATOM 6901 N N . HIS D 1 12 ? 72.184 -11.646 -83.327 1.00 14.53 12 HIS D N 1
ATOM 6902 C CA . HIS D 1 12 ? 71.483 -10.782 -82.408 1.00 13.54 12 HIS D CA 1
ATOM 6903 C C . HIS D 1 12 ? 70.945 -9.594 -83.165 1.00 13.35 12 HIS D C 1
ATOM 6904 O O . HIS D 1 12 ? 71.654 -9.013 -83.970 1.00 12.87 12 HIS D O 1
ATOM 6911 N N . MET D 1 13 ? 69.681 -9.268 -82.875 1.00 12.17 13 MET D N 1
ATOM 6912 C CA . MET D 1 13 ? 69.061 -8.013 -83.251 1.00 13.11 13 MET D CA 1
ATOM 6913 C C . MET D 1 13 ? 69.192 -7.820 -84.757 1.00 12.10 13 MET D C 1
ATOM 6914 O O . MET D 1 13 ? 69.801 -6.866 -85.255 1.00 12.92 13 MET D O 1
ATOM 6919 N N . VAL D 1 14 ? 68.595 -8.744 -85.490 1.00 11.36 14 VAL D N 1
ATOM 6920 C CA . VAL D 1 14 ? 68.545 -8.639 -86.945 1.00 13.10 14 VAL D CA 1
ATOM 6921 C C . VAL D 1 14 ? 67.150 -8.187 -87.338 1.00 13.27 14 VAL D C 1
ATOM 6922 O O . VAL D 1 14 ? 66.227 -8.994 -87.463 1.00 14.38 14 VAL D O 1
ATOM 6926 N N . ASN D 1 15 ? 66.981 -6.888 -87.493 1.00 12.31 15 ASN D N 1
ATOM 6927 C CA . ASN D 1 15 ? 65.656 -6.336 -87.662 1.00 12.76 15 ASN D CA 1
ATOM 6928 C C . ASN D 1 15 ? 65.386 -5.805 -89.041 1.00 13.37 15 ASN D C 1
ATOM 6929 O O . ASN D 1 15 ? 64.254 -5.371 -89.342 1.00 14.12 15 ASN D O 1
ATOM 6934 N N . ALA D 1 16 ? 66.422 -5.781 -89.866 1.00 13.25 16 ALA D N 1
ATOM 6935 C CA . ALA D 1 16 ? 66.263 -5.342 -91.264 1.00 13.63 16 ALA D CA 1
ATOM 6936 C C . ALA D 1 16 ? 66.477 -6.553 -92.155 1.00 14.70 16 ALA D C 1
ATOM 6937 O O . ALA D 1 16 ? 67.336 -7.398 -91.899 1.00 12.98 16 ALA D O 1
ATOM 6939 N N . VAL D 1 17 ? 65.660 -6.662 -93.194 1.00 15.32 17 VAL D N 1
ATOM 6940 C CA . VAL D 1 17 ? 65.691 -7.899 -93.943 1.00 15.41 17 VAL D CA 1
ATOM 6941 C C . VAL D 1 17 ? 67.000 -7.988 -94.691 1.00 15.41 17 VAL D C 1
ATOM 6942 O O . VAL D 1 17 ? 67.479 -9.078 -94.920 1.00 15.90 17 VAL D O 1
ATOM 6946 N N . ALA D 1 18 ? 67.569 -6.842 -95.050 1.00 14.35 18 ALA D N 1
ATOM 6947 C CA . ALA D 1 18 ? 68.860 -6.828 -95.737 1.00 15.00 18 ALA D CA 1
ATOM 6948 C C . ALA D 1 18 ? 69.929 -7.470 -94.884 1.00 14.83 18 ALA D C 1
ATOM 6949 O O . ALA D 1 18 ? 70.908 -8.007 -95.384 1.00 15.35 18 ALA D O 1
ATOM 6951 N N . GLN D 1 19 ? 69.746 -7.436 -93.567 1.00 15.45 19 GLN D N 1
ATOM 6952 C CA . GLN D 1 19 ? 70.744 -7.981 -92.668 1.00 14.93 19 GLN D CA 1
ATOM 6953 C C . GLN D 1 19 ? 70.692 -9.471 -92.558 1.00 15.31 19 GLN D C 1
ATOM 6954 O O . GLN D 1 19 ? 71.655 -10.101 -92.152 1.00 15.51 19 GLN D O 1
ATOM 6960 N N . ILE D 1 20 ? 69.564 -10.067 -92.957 1.00 15.70 20 ILE D N 1
ATOM 6961 C CA . ILE D 1 20 ? 69.403 -11.491 -92.777 1.00 15.17 20 ILE D CA 1
ATOM 6962 C C . ILE D 1 20 ? 70.485 -12.317 -93.474 1.00 15.54 20 ILE D C 1
ATOM 6963 O O . ILE D 1 20 ? 71.169 -13.092 -92.810 1.00 15.69 20 ILE D O 1
ATOM 6968 N N . PRO D 1 21 ? 70.648 -12.132 -94.804 1.00 16.20 21 PRO D N 1
ATOM 6969 C CA . PRO D 1 21 ? 71.674 -12.920 -95.484 1.00 16.45 21 PRO D CA 1
ATOM 6970 C C . PRO D 1 21 ? 73.055 -12.583 -94.953 1.00 16.89 21 PRO D C 1
ATOM 6971 O O . PRO D 1 21 ? 73.900 -13.439 -94.898 1.00 16.52 21 PRO D O 1
ATOM 6975 N N . ASP D 1 22 ? 73.251 -11.342 -94.528 1.00 15.21 22 ASP D N 1
ATOM 6976 C CA . ASP D 1 22 ? 74.565 -10.938 -94.049 1.00 16.49 22 ASP D CA 1
ATOM 6977 C C . ASP D 1 22 ? 74.918 -11.738 -92.810 1.00 15.56 22 ASP D C 1
ATOM 6978 O O . ASP D 1 22 ? 76.024 -12.254 -92.670 1.00 16.18 22 ASP D O 1
ATOM 6983 N N . PHE D 1 23 ? 73.960 -11.871 -91.901 1.00 15.70 23 PHE D N 1
ATOM 6984 C CA . PHE D 1 23 ? 74.235 -12.604 -90.693 1.00 15.39 23 PHE D CA 1
ATOM 6985 C C . PHE D 1 23 ? 74.297 -14.084 -90.922 1.00 15.63 23 PHE D C 1
ATOM 6986 O O . PHE D 1 23 ? 75.081 -14.773 -90.305 1.00 15.47 23 PHE D O 1
ATOM 6994 N N . LEU D 1 24 ? 73.466 -14.562 -91.835 1.00 15.84 24 LEU D N 1
ATOM 6995 C CA . LEU D 1 24 ? 73.566 -15.943 -92.204 1.00 16.49 24 LEU D CA 1
ATOM 6996 C C . LEU D 1 24 ? 74.947 -16.228 -92.805 1.00 16.01 24 LEU D C 1
ATOM 6997 O O . LEU D 1 24 ? 75.542 -17.250 -92.487 1.00 17.29 24 LEU D O 1
ATOM 7002 N N . ASP D 1 25 ? 75.446 -15.314 -93.634 1.00 17.31 25 ASP D N 1
ATOM 7003 C CA . ASP D 1 25 ? 76.743 -15.473 -94.293 1.00 17.52 25 ASP D CA 1
ATOM 7004 C C . ASP D 1 25 ? 77.869 -15.522 -93.278 1.00 18.70 25 ASP D C 1
ATOM 7005 O O . ASP D 1 25 ? 78.860 -16.249 -93.444 1.00 18.08 25 ASP D O 1
ATOM 7010 N N . LEU D 1 26 ? 77.708 -14.758 -92.199 1.00 18.07 26 LEU D N 1
ATOM 7011 C CA . LEU D 1 26 ? 78.683 -14.789 -91.120 1.00 18.75 26 LEU D CA 1
ATOM 7012 C C . LEU D 1 26 ? 78.689 -16.121 -90.371 1.00 18.41 26 LEU D C 1
ATOM 7013 O O . LEU D 1 26 ? 79.651 -16.443 -89.687 1.00 18.60 26 LEU D O 1
ATOM 7018 N N . GLY D 1 27 ? 77.592 -16.879 -90.476 1.00 17.56 27 GLY D N 1
ATOM 7019 C CA . GLY D 1 27 ? 77.570 -18.236 -89.986 1.00 17.53 27 GLY D CA 1
ATOM 7020 C C . GLY D 1 27 ? 76.419 -18.546 -89.064 1.00 16.83 27 GLY D C 1
ATOM 7021 O O . GLY D 1 27 ? 76.318 -19.657 -88.534 1.00 17.85 27 GLY D O 1
ATOM 7022 N N . ALA D 1 28 ? 75.525 -17.583 -88.847 1.00 15.86 28 ALA D N 1
ATOM 7023 C CA . ALA D 1 28 ? 74.447 -17.854 -87.920 1.00 15.89 28 ALA D CA 1
ATOM 7024 C C . ALA D 1 28 ? 73.553 -18.921 -88.549 1.00 15.32 28 ALA D C 1
ATOM 7025 O O . ALA D 1 28 ? 73.347 -18.914 -89.768 1.00 16.94 28 ALA D O 1
ATOM 7027 N N . ASN D 1 29 ? 73.007 -19.784 -87.711 1.00 15.27 29 ASN D N 1
ATOM 7028 C CA . ASN D 1 29 ? 71.952 -20.703 -88.130 1.00 16.48 29 ASN D CA 1
ATOM 7029 C C . ASN D 1 29 ? 70.604 -20.220 -87.596 1.00 15.52 29 ASN D C 1
ATOM 7030 O O . ASN D 1 29 ? 69.565 -20.829 -87.785 1.00 15.47 29 ASN D O 1
ATOM 7035 N N . ALA D 1 30 ? 70.625 -19.060 -86.960 1.00 15.16 30 ALA D N 1
ATOM 7036 C CA . ALA D 1 30 ? 69.415 -18.546 -86.357 1.00 14.06 30 ALA D CA 1
ATOM 7037 C C . ALA D 1 30 ? 69.547 -17.049 -86.240 1.00 14.91 30 ALA D C 1
ATOM 7038 O O . ALA D 1 30 ? 70.634 -16.499 -86.331 1.00 14.79 30 ALA D O 1
ATOM 7040 N N . LEU D 1 31 ? 68.418 -16.389 -86.071 1.00 15.75 31 LEU D N 1
ATOM 7041 C CA . LEU D 1 31 ? 68.489 -14.977 -85.777 1.00 15.86 31 LEU D CA 1
ATOM 7042 C C . LEU D 1 31 ? 67.414 -14.564 -84.806 1.00 15.53 31 LEU D C 1
ATOM 7043 O O . LEU D 1 31 ? 66.469 -15.301 -84.573 1.00 15.86 31 LEU D O 1
ATOM 7048 N N . GLU D 1 32 ? 67.623 -13.402 -84.204 1.00 14.53 32 GLU D N 1
ATOM 7049 C CA . GLU D 1 32 ? 66.693 -12.847 -83.249 1.00 14.71 32 GLU D CA 1
ATOM 7050 C C . GLU D 1 32 ? 66.278 -11.467 -83.757 1.00 14.38 32 GLU D C 1
ATOM 7051 O O . GLU D 1 32 ? 67.120 -10.662 -84.236 1.00 14.33 32 GLU D O 1
ATOM 7057 N N . ALA D 1 33 ? 64.977 -11.228 -83.728 1.00 13.37 33 ALA D N 1
ATOM 7058 C CA . ALA D 1 33 ? 64.408 -9.977 -84.220 1.00 13.84 33 ALA D CA 1
ATOM 7059 C C . ALA D 1 33 ? 63.521 -9.453 -83.113 1.00 14.00 33 ALA D C 1
ATOM 7060 O O . ALA D 1 33 ? 62.843 -10.227 -82.434 1.00 15.43 33 ALA D O 1
ATOM 7062 N N . ASP D 1 34 ? 63.540 -8.138 -82.949 1.00 13.21 34 ASP D N 1
ATOM 7063 C CA . ASP D 1 34 ? 62.758 -7.465 -81.894 1.00 13.40 34 ASP D CA 1
ATOM 7064 C C . ASP D 1 34 ? 61.454 -7.003 -82.457 1.00 13.64 34 ASP D C 1
ATOM 7065 O O . ASP D 1 34 ? 61.422 -6.210 -83.382 1.00 14.17 34 ASP D O 1
ATOM 7070 N N . VAL D 1 35 ? 60.373 -7.529 -81.912 1.00 12.79 35 VAL D N 1
ATOM 7071 C CA . VAL D 1 35 ? 59.068 -7.260 -82.484 1.00 13.04 35 VAL D CA 1
ATOM 7072 C C . VAL D 1 35 ? 58.403 -6.192 -81.635 1.00 13.91 35 VAL D C 1
ATOM 7073 O O . VAL D 1 35 ? 58.100 -6.416 -80.473 1.00 13.46 35 VAL D O 1
ATOM 7077 N N . THR D 1 36 ? 58.205 -5.031 -82.230 1.00 14.84 36 THR D N 1
ATOM 7078 C CA . THR D 1 36 ? 57.619 -3.915 -81.494 1.00 16.99 36 THR D CA 1
ATOM 7079 C C . THR D 1 36 ? 56.109 -3.980 -81.624 1.00 17.76 36 THR D C 1
ATOM 7080 O O . THR D 1 36 ? 55.559 -4.584 -82.549 1.00 18.41 36 THR D O 1
ATOM 7084 N N . PHE D 1 37 ? 55.440 -3.380 -80.657 1.00 17.23 37 PHE D N 1
ATOM 7085 C CA . PHE D 1 37 ? 54.001 -3.480 -80.610 1.00 17.50 37 PHE D CA 1
ATOM 7086 C C . PHE D 1 37 ? 53.447 -2.110 -80.534 1.00 18.39 37 PHE D C 1
ATOM 7087 O O . PHE D 1 37 ? 54.017 -1.250 -79.896 1.00 19.01 37 PHE D O 1
ATOM 7095 N N . LYS D 1 38 ? 52.339 -1.901 -81.219 1.00 18.25 38 LYS D N 1
ATOM 7096 C CA . LYS D 1 38 ? 51.565 -0.708 -80.977 1.00 19.01 38 LYS D CA 1
ATOM 7097 C C . LYS D 1 38 ? 50.278 -1.257 -80.421 1.00 18.47 38 LYS D C 1
ATOM 7098 O O . LYS D 1 38 ? 49.500 -1.849 -81.172 1.00 18.69 38 LYS D O 1
ATOM 7104 N N . GLY D 1 39 ? 50.082 -1.130 -79.112 1.00 18.26 39 GLY D N 1
ATOM 7105 C CA . GLY D 1 39 ? 49.001 -1.865 -78.460 1.00 19.07 39 GLY D CA 1
ATOM 7106 C C . GLY D 1 39 ? 49.254 -3.332 -78.717 1.00 19.67 39 GLY D C 1
ATOM 7107 O O . GLY D 1 39 ? 50.374 -3.796 -78.598 1.00 18.63 39 GLY D O 1
ATOM 7108 N N . SER D 1 40 ? 48.219 -4.057 -79.123 1.00 19.55 40 SER D N 1
ATOM 7109 C CA . SER D 1 40 ? 48.350 -5.486 -79.297 1.00 19.84 40 SER D CA 1
ATOM 7110 C C . SER D 1 40 ? 48.883 -5.839 -80.682 1.00 18.97 40 SER D C 1
ATOM 7111 O O . SER D 1 40 ? 48.997 -7.020 -81.016 1.00 19.71 40 SER D O 1
ATOM 7114 N N . VAL D 1 41 ? 49.187 -4.828 -81.495 1.00 18.06 41 VAL D N 1
ATOM 7115 C CA . VAL D 1 41 ? 49.518 -5.032 -82.902 1.00 17.91 41 VAL D CA 1
ATOM 7116 C C . VAL D 1 41 ? 51.036 -5.097 -83.083 1.00 17.97 41 VAL D C 1
ATOM 7117 O O . VAL D 1 41 ? 51.702 -4.110 -82.872 1.00 17.64 41 VAL D O 1
ATOM 7121 N N . PRO D 1 42 ? 51.575 -6.278 -83.447 1.00 17.53 42 PRO D N 1
ATOM 7122 C CA . PRO D 1 42 ? 53.010 -6.345 -83.679 1.00 17.39 42 PRO D CA 1
ATOM 7123 C C . PRO D 1 42 ? 53.288 -5.563 -84.950 1.00 17.49 42 PRO D C 1
ATOM 7124 O O . PRO D 1 42 ? 52.678 -5.815 -86.027 1.00 17.99 42 PRO D O 1
ATOM 7128 N N . THR D 1 43 ? 54.146 -4.574 -84.861 1.00 16.58 43 THR D N 1
ATOM 7129 C CA . THR D 1 43 ? 54.220 -3.694 -86.008 1.00 17.64 43 THR D CA 1
ATOM 7130 C C . THR D 1 43 ? 55.554 -3.651 -86.712 1.00 17.12 43 THR D C 1
ATOM 7131 O O . THR D 1 43 ? 55.586 -3.718 -87.930 1.00 16.14 43 THR D O 1
ATOM 7135 N N . TYR D 1 44 ? 56.645 -3.584 -85.957 1.00 15.61 44 TYR D N 1
ATOM 7136 C CA . TYR D 1 44 ? 57.951 -3.536 -86.617 1.00 15.01 44 TYR D CA 1
ATOM 7137 C C . TYR D 1 44 ? 58.863 -4.590 -86.070 1.00 14.48 44 TYR D C 1
ATOM 7138 O O . TYR D 1 44 ? 58.663 -5.049 -84.962 1.00 13.89 44 TYR D O 1
ATOM 7147 N N . THR D 1 45 ? 59.902 -4.909 -86.837 1.00 12.87 45 THR D N 1
ATOM 7148 C CA . THR D 1 45 ? 61.105 -5.460 -86.223 1.00 12.83 45 THR D CA 1
ATOM 7149 C C . THR D 1 45 ? 62.015 -4.248 -86.079 1.00 12.57 45 THR D C 1
ATOM 7150 O O . THR D 1 45 ? 62.322 -3.566 -87.045 1.00 12.28 45 THR D O 1
ATOM 7154 N N . TYR D 1 46 ? 62.425 -3.982 -84.855 1.00 12.50 46 TYR D N 1
ATOM 7155 C CA . TYR D 1 46 ? 63.139 -2.758 -84.533 1.00 13.05 46 TYR D CA 1
ATOM 7156 C C . TYR D 1 46 ? 63.501 -2.840 -83.084 1.00 13.64 46 TYR D C 1
ATOM 7157 O O . TYR D 1 46 ? 62.672 -3.227 -82.219 1.00 13.53 46 TYR D O 1
ATOM 7166 N N . HIS D 1 47 ? 64.728 -2.438 -82.825 1.00 13.93 47 HIS D N 1
ATOM 7167 C CA . HIS D 1 47 ? 65.263 -2.465 -81.486 1.00 15.15 47 HIS D CA 1
ATOM 7168 C C . HIS D 1 47 ? 65.301 -1.044 -80.928 1.00 16.23 47 HIS D C 1
ATOM 7169 O O . HIS D 1 47 ? 64.782 -0.766 -79.853 1.00 17.32 47 HIS D O 1
ATOM 7176 N N . GLY D 1 48 ? 65.971 -0.161 -81.634 1.00 15.98 48 GLY D N 1
ATOM 7177 C CA . GLY D 1 48 ? 66.078 1.214 -81.182 1.00 16.76 48 GLY D CA 1
ATOM 7178 C C . GLY D 1 48 ? 67.271 1.375 -80.268 1.00 17.27 48 GLY D C 1
ATOM 7179 O O . GLY D 1 48 ? 67.891 0.392 -79.819 1.00 16.15 48 GLY D O 1
ATOM 7180 N N . THR D 1 49 ? 67.595 2.627 -79.995 1.00 18.43 49 THR D N 1
ATOM 7181 C CA . THR D 1 49 ? 68.750 2.950 -79.192 1.00 19.46 49 THR D CA 1
ATOM 7182 C C . THR D 1 49 ? 68.356 2.931 -77.724 1.00 18.57 49 THR D C 1
ATOM 7183 O O . THR D 1 49 ? 67.213 3.223 -77.383 1.00 19.77 49 THR D O 1
ATOM 7187 N N . PRO D 1 50 ? 69.298 2.601 -76.839 1.00 18.06 50 PRO D N 1
ATOM 7188 C CA . PRO D 1 50 ? 70.658 2.203 -77.070 1.00 18.18 50 PRO D CA 1
ATOM 7189 C C . PRO D 1 50 ? 70.711 0.750 -77.451 1.00 17.97 50 PRO D C 1
ATOM 7190 O O . PRO D 1 50 ? 69.783 0.018 -77.209 1.00 18.34 50 PRO D O 1
ATOM 7194 N N . CYS D 1 51 ? 71.797 0.333 -78.055 1.00 18.84 51 CYS D N 1
ATOM 7195 C CA . CYS D 1 51 ? 71.927 -1.073 -78.308 1.00 19.17 51 CYS D CA 1
ATOM 7196 C C . CYS D 1 51 ? 73.394 -1.354 -78.206 1.00 21.08 51 CYS D C 1
ATOM 7197 O O . CYS D 1 51 ? 74.208 -0.461 -77.912 1.00 20.35 51 CYS D O 1
ATOM 7200 N N . ASP D 1 52 ? 73.757 -2.584 -78.527 1.00 21.06 52 ASP D N 1
ATOM 7201 C CA . ASP D 1 52 ? 75.123 -2.988 -78.356 1.00 22.17 52 ASP D CA 1
ATOM 7202 C C . ASP D 1 52 ? 76.137 -2.088 -79.042 1.00 22.33 52 ASP D C 1
ATOM 7203 O O . ASP D 1 52 ? 75.952 -1.609 -80.167 1.00 20.00 52 ASP D O 1
ATOM 7208 N N . PHE D 1 53 ? 77.247 -1.856 -78.364 1.00 23.08 53 PHE D N 1
ATOM 7209 C CA . PHE D 1 53 ? 78.355 -1.199 -79.028 1.00 23.92 53 PHE D CA 1
ATOM 7210 C C . PHE D 1 53 ? 78.720 -1.925 -80.347 1.00 23.08 53 PHE D C 1
ATOM 7211 O O . PHE D 1 53 ? 78.739 -3.155 -80.413 1.00 22.55 53 PHE D O 1
ATOM 7219 N N . GLY D 1 54 ? 78.980 -1.154 -81.399 1.00 21.03 54 GLY D N 1
ATOM 7220 C CA . GLY D 1 54 ? 79.426 -1.697 -82.676 1.00 21.03 54 GLY D CA 1
ATOM 7221 C C . GLY D 1 54 ? 78.225 -2.126 -83.503 1.00 18.86 54 GLY D C 1
ATOM 7222 O O . GLY D 1 54 ? 78.376 -2.784 -84.521 1.00 19.60 54 GLY D O 1
ATOM 7223 N N . ARG D 1 55 ? 77.028 -1.794 -83.026 1.00 18.47 55 ARG D N 1
ATOM 7224 C CA . ARG D 1 55 ? 75.821 -2.079 -83.814 1.00 17.11 55 ARG D CA 1
ATOM 7225 C C . ARG D 1 55 ? 74.983 -0.843 -84.037 1.00 16.41 55 ARG D C 1
ATOM 7226 O O . ARG D 1 55 ? 74.789 -0.046 -83.124 1.00 16.79 55 ARG D O 1
ATOM 7234 N N . ASP D 1 56 ? 74.441 -0.720 -85.248 1.00 16.31 56 ASP D N 1
ATOM 7235 C CA . ASP D 1 56 ? 73.406 0.298 -85.500 1.00 15.69 56 ASP D CA 1
ATOM 7236 C C . ASP D 1 56 ? 72.129 -0.249 -84.883 1.00 15.32 56 ASP D C 1
ATOM 7237 O O . ASP D 1 56 ? 71.844 -1.443 -85.018 1.00 14.93 56 ASP D O 1
ATOM 7242 N N . CYS D 1 57 ? 71.406 0.610 -84.169 1.00 14.98 57 CYS D N 1
ATOM 7243 C CA . CYS D 1 57 ? 70.287 0.189 -83.333 1.00 15.27 57 CYS D CA 1
ATOM 7244 C C . CYS D 1 57 ? 68.937 0.363 -84.006 1.00 14.81 57 CYS D C 1
ATOM 7245 O O . CYS D 1 57 ? 67.935 -0.066 -83.450 1.00 15.60 57 CYS D O 1
ATOM 7248 N N . ILE D 1 58 ? 68.899 1.036 -85.155 1.00 15.13 58 ILE D N 1
ATOM 7249 C CA . ILE D 1 58 ? 67.600 1.438 -85.680 1.00 16.79 58 ILE D CA 1
ATOM 7250 C C . ILE D 1 58 ? 67.263 0.861 -87.035 1.00 15.22 58 ILE D C 1
ATOM 7251 O O . ILE D 1 58 ? 66.406 1.394 -87.735 1.00 15.59 58 ILE D O 1
ATOM 7256 N N . ARG D 1 59 ? 67.930 -0.218 -87.412 1.00 13.89 59 ARG D N 1
ATOM 7257 C CA . ARG D 1 59 ? 67.496 -0.925 -88.611 1.00 13.84 59 ARG D CA 1
ATOM 7258 C C . ARG D 1 59 ? 66.158 -1.558 -88.306 1.00 12.93 59 ARG D C 1
ATOM 7259 O O . ARG D 1 59 ? 65.821 -1.888 -87.151 1.00 14.78 59 ARG D O 1
ATOM 7267 N N . TRP D 1 60 ? 65.356 -1.743 -89.337 1.00 13.91 60 TRP D N 1
ATOM 7268 C CA . TRP D 1 60 ? 63.983 -2.107 -89.053 1.00 12.95 60 TRP D CA 1
ATOM 7269 C C . TRP D 1 60 ? 63.289 -2.657 -90.269 1.00 13.91 60 TRP D C 1
ATOM 7270 O O . TRP D 1 60 ? 63.790 -2.555 -91.383 1.00 14.69 60 TRP D O 1
ATOM 7281 N N . GLU D 1 61 ? 62.127 -3.220 -90.016 1.00 13.61 61 GLU D N 1
ATOM 7282 C CA . GLU D 1 61 ? 61.258 -3.596 -91.106 1.00 14.31 61 GLU D CA 1
ATOM 7283 C C . GLU D 1 61 ? 59.876 -3.586 -90.532 1.00 14.57 61 GLU D C 1
ATOM 7284 O O . GLU D 1 61 ? 59.702 -3.602 -89.311 1.00 15.20 61 GLU D O 1
ATOM 7290 N N . TYR D 1 62 ? 58.880 -3.558 -91.405 1.00 15.50 62 TYR D N 1
ATOM 7291 C CA . TYR D 1 62 ? 57.539 -3.900 -90.973 1.00 15.93 62 TYR D CA 1
ATOM 7292 C C . TYR D 1 62 ? 57.515 -5.366 -90.601 1.00 15.64 62 TYR D C 1
ATOM 7293 O O . TYR D 1 62 ? 58.121 -6.208 -91.278 1.00 15.96 62 TYR D O 1
ATOM 7302 N N . PHE D 1 63 ? 56.808 -5.680 -89.526 1.00 14.91 63 PHE D N 1
ATOM 7303 C CA . PHE D 1 63 ? 56.791 -7.034 -89.021 1.00 15.67 63 PHE D CA 1
ATOM 7304 C C . PHE D 1 63 ? 56.328 -8.047 -90.077 1.00 16.67 63 PHE D C 1
ATOM 7305 O O . PHE D 1 63 ? 56.969 -9.088 -90.269 1.00 15.71 63 PHE D O 1
ATOM 7313 N N . ASN D 1 64 ? 55.221 -7.740 -90.749 1.00 17.61 64 ASN D N 1
ATOM 7314 C CA . ASN D 1 64 ? 54.718 -8.652 -91.785 1.00 18.60 64 ASN D CA 1
ATOM 7315 C C . ASN D 1 64 ? 55.746 -8.925 -92.894 1.00 17.91 64 ASN D C 1
ATOM 7316 O O . ASN D 1 64 ? 55.938 -10.073 -93.315 1.00 18.20 64 ASN D O 1
ATOM 7321 N N . VAL D 1 65 ? 56.413 -7.869 -93.334 1.00 17.12 65 VAL D N 1
ATOM 7322 C CA . VAL D 1 65 ? 57.404 -7.933 -94.384 1.00 17.07 65 VAL D CA 1
ATOM 7323 C C . VAL D 1 65 ? 58.599 -8.724 -93.900 1.00 17.16 65 VAL D C 1
ATOM 7324 O O . VAL D 1 65 ? 59.196 -9.511 -94.644 1.00 15.48 65 VAL D O 1
ATOM 7328 N N . PHE D 1 66 ? 58.954 -8.524 -92.642 1.00 16.14 66 PHE D N 1
ATOM 7329 C CA . PHE D 1 66 ? 60.060 -9.277 -92.105 1.00 16.37 66 PHE D CA 1
ATOM 7330 C C . PHE D 1 66 ? 59.740 -10.772 -92.157 1.00 16.98 66 PHE D C 1
ATOM 7331 O O . PHE D 1 66 ? 60.582 -11.576 -92.544 1.00 17.50 66 PHE D O 1
ATOM 7339 N N . LEU D 1 67 ? 58.532 -11.133 -91.733 1.00 17.33 67 LEU D N 1
ATOM 7340 C CA . LEU D 1 67 ? 58.118 -12.536 -91.722 1.00 18.38 67 LEU D CA 1
ATOM 7341 C C . LEU D 1 67 ? 58.140 -13.121 -93.123 1.00 18.72 67 LEU D C 1
ATOM 7342 O O . LEU D 1 67 ? 58.594 -14.245 -93.334 1.00 18.26 67 LEU D O 1
ATOM 7347 N N . LYS D 1 68 ? 57.651 -12.338 -94.077 1.00 19.13 68 LYS D N 1
ATOM 7348 C CA . LYS D 1 68 ? 57.620 -12.765 -95.471 1.00 19.93 68 LYS D CA 1
ATOM 7349 C C . LYS D 1 68 ? 59.032 -13.082 -95.959 1.00 20.40 68 LYS D C 1
ATOM 7350 O O . LYS D 1 68 ? 59.276 -14.067 -96.661 1.00 20.10 68 LYS D O 1
ATOM 7356 N N . THR D 1 69 ? 59.974 -12.270 -95.521 1.00 20.27 69 THR D N 1
ATOM 7357 C CA . THR D 1 69 ? 61.359 -12.499 -95.855 1.00 19.94 69 THR D CA 1
ATOM 7358 C C . THR D 1 69 ? 61.955 -13.708 -95.148 1.00 19.49 69 THR D C 1
ATOM 7359 O O . THR D 1 69 ? 62.665 -14.498 -95.779 1.00 19.28 69 THR D O 1
ATOM 7363 N N . LEU D 1 70 ? 61.653 -13.892 -93.862 1.00 18.44 70 LEU D N 1
ATOM 7364 C CA . LEU D 1 70 ? 62.107 -15.098 -93.190 1.00 18.08 70 LEU D CA 1
ATOM 7365 C C . LEU D 1 70 ? 61.574 -16.340 -93.924 1.00 18.37 70 LEU D C 1
ATOM 7366 O O . LEU D 1 70 ? 62.268 -17.360 -94.045 1.00 17.91 70 LEU D O 1
ATOM 7371 N N . ARG D 1 71 ? 60.339 -16.213 -94.401 1.00 19.37 71 ARG D N 1
ATOM 7372 C CA . ARG D 1 71 ? 59.701 -17.299 -95.145 1.00 20.09 71 ARG D CA 1
ATOM 7373 C C . ARG D 1 71 ? 60.551 -17.657 -96.358 1.00 20.56 71 ARG D C 1
ATOM 7374 O O . ARG D 1 71 ? 60.855 -18.832 -96.561 1.00 22.05 71 ARG D O 1
ATOM 7382 N N . GLU D 1 72 ? 60.958 -16.657 -97.125 1.00 20.77 72 GLU D N 1
ATOM 7383 C CA . GLU D 1 72 ? 61.745 -16.863 -98.341 1.00 22.30 72 GLU D CA 1
ATOM 7384 C C . GLU D 1 72 ? 63.061 -17.564 -98.046 1.00 21.74 72 GLU D C 1
ATOM 7385 O O . GLU D 1 72 ? 63.470 -18.480 -98.761 1.00 22.43 72 GLU D O 1
ATOM 7391 N N . TYR D 1 73 ? 63.710 -17.157 -96.956 1.00 21.26 73 TYR D N 1
ATOM 7392 C CA . TYR D 1 73 ? 65.000 -17.757 -96.599 1.00 20.80 73 TYR D CA 1
ATOM 7393 C C . TYR D 1 73 ? 64.906 -19.156 -96.018 1.00 20.43 73 TYR D C 1
ATOM 7394 O O . TYR D 1 73 ? 65.923 -19.797 -95.791 1.00 22.07 73 TYR D O 1
ATOM 7403 N N . THR D 1 74 ? 63.692 -19.634 -95.754 1.00 19.91 74 THR D N 1
ATOM 7404 C CA . THR D 1 74 ? 63.531 -20.890 -95.019 1.00 20.07 74 THR D CA 1
ATOM 7405 C C . THR D 1 74 ? 62.489 -21.754 -95.720 1.00 20.55 74 THR D C 1
ATOM 7406 O O . THR D 1 74 ? 61.994 -22.712 -95.140 1.00 20.69 74 THR D O 1
ATOM 7410 N N . THR D 1 75 ? 62.167 -21.383 -96.954 1.00 22.38 75 THR D N 1
ATOM 7411 C CA . THR D 1 75 ? 61.272 -22.205 -97.780 1.00 24.30 75 THR D CA 1
ATOM 7412 C C . THR D 1 75 ? 62.093 -22.921 -98.853 1.00 25.02 75 THR D C 1
ATOM 7413 O O . THR D 1 75 ? 62.584 -22.287 -99.786 1.00 25.15 75 THR D O 1
ATOM 7417 N N . PRO D 1 76 ? 62.273 -24.244 -98.693 1.00 26.43 76 PRO D N 1
ATOM 7418 C CA . PRO D 1 76 ? 62.995 -25.060 -99.680 1.00 27.91 76 PRO D CA 1
ATOM 7419 C C . PRO D 1 76 ? 62.523 -24.756 -101.083 1.00 28.56 76 PRO D C 1
ATOM 7420 O O . PRO D 1 76 ? 61.317 -24.631 -101.315 1.00 29.93 76 PRO D O 1
ATOM 7424 N N . GLY D 1 77 ? 63.454 -24.586 -102.012 1.00 29.14 77 GLY D N 1
ATOM 7425 C CA . GLY D 1 77 ? 63.089 -24.218 -103.380 1.00 29.54 77 GLY D CA 1
ATOM 7426 C C . GLY D 1 77 ? 62.993 -22.728 -103.653 1.00 29.61 77 GLY D C 1
ATOM 7427 O O . GLY D 1 77 ? 63.047 -22.292 -104.811 1.00 30.38 77 GLY D O 1
ATOM 7428 N N . ASN D 1 78 ? 62.846 -21.921 -102.606 1.00 28.95 78 ASN D N 1
ATOM 7429 C CA . ASN D 1 78 ? 62.898 -20.486 -102.805 1.00 28.20 78 ASN D CA 1
ATOM 7430 C C . ASN D 1 78 ? 64.293 -20.110 -103.261 1.00 27.59 78 ASN D C 1
ATOM 7431 O O . ASN D 1 78 ? 65.258 -20.743 -102.861 1.00 28.07 78 ASN D O 1
ATOM 7436 N N . ALA D 1 79 ? 64.398 -19.096 -104.105 1.00 27.47 79 ALA D N 1
ATOM 7437 C CA . ALA D 1 79 ? 65.696 -18.627 -104.573 1.00 27.74 79 ALA D CA 1
ATOM 7438 C C . ALA D 1 79 ? 66.586 -18.236 -103.389 1.00 27.73 79 ALA D C 1
ATOM 7439 O O . ALA D 1 79 ? 67.795 -18.400 -103.439 1.00 27.73 79 ALA D O 1
ATOM 7441 N N . LYS D 1 80 ? 65.954 -17.754 -102.316 1.00 27.52 80 LYS D N 1
ATOM 7442 C CA . LYS D 1 80 ? 66.647 -17.285 -101.107 1.00 26.26 80 LYS D CA 1
ATOM 7443 C C . LYS D 1 80 ? 66.865 -18.355 -100.058 1.00 24.98 80 LYS D C 1
ATOM 7444 O O . LYS D 1 80 ? 67.443 -18.102 -99.000 1.00 24.61 80 LYS D O 1
ATOM 7450 N N . TYR D 1 81 ? 66.367 -19.557 -100.308 1.00 23.92 81 TYR D N 1
ATOM 7451 C CA . TYR D 1 81 ? 66.404 -20.587 -99.296 1.00 22.45 81 TYR D CA 1
ATOM 7452 C C . TYR D 1 81 ? 67.809 -20.864 -98.732 1.00 22.35 81 TYR D C 1
ATOM 7453 O O . TYR D 1 81 ? 68.759 -21.044 -99.480 1.00 21.22 81 TYR D O 1
ATOM 7462 N N . ARG D 1 82 ? 67.913 -20.901 -97.413 1.00 21.85 82 ARG D N 1
ATOM 7463 C CA . ARG D 1 82 ? 69.166 -21.258 -96.730 1.00 22.42 82 ARG D CA 1
ATOM 7464 C C . ARG D 1 82 ? 68.852 -22.429 -95.834 1.00 21.95 82 ARG D C 1
ATOM 7465 O O . ARG D 1 82 ? 68.137 -22.287 -94.869 1.00 21.11 82 ARG D O 1
ATOM 7473 N N . ASP D 1 83 ? 69.407 -23.597 -96.128 1.00 21.57 83 ASP D N 1
ATOM 7474 C CA . ASP D 1 83 ? 68.964 -24.762 -95.405 1.00 22.59 83 ASP D CA 1
ATOM 7475 C C . ASP D 1 83 ? 69.589 -24.722 -94.000 1.00 21.44 83 ASP D C 1
ATOM 7476 O O . ASP D 1 83 ? 69.128 -25.396 -93.061 1.00 21.77 83 ASP D O 1
ATOM 7481 N N . GLY D 1 84 ? 70.612 -23.870 -93.863 1.00 20.81 84 GLY D N 1
ATOM 7482 C CA . GLY D 1 84 ? 71.306 -23.684 -92.586 1.00 20.27 84 GLY D CA 1
ATOM 7483 C C . GLY D 1 84 ? 70.639 -22.681 -91.638 1.00 19.61 84 GLY D C 1
ATOM 7484 O O . GLY D 1 84 ? 71.132 -22.458 -90.548 1.00 19.23 84 GLY D O 1
ATOM 7485 N N . PHE D 1 85 ? 69.531 -22.082 -92.061 1.00 18.93 85 PHE D N 1
ATOM 7486 C CA . PHE D 1 85 ? 68.816 -21.099 -91.246 1.00 18.39 85 PHE D CA 1
ATOM 7487 C C . PHE D 1 85 ? 67.618 -21.821 -90.638 1.00 18.02 85 PHE D C 1
ATOM 7488 O O . PHE D 1 85 ? 66.639 -22.116 -91.316 1.00 18.98 85 PHE D O 1
ATOM 7496 N N . ILE D 1 86 ? 67.717 -22.153 -89.363 1.00 18.01 86 ILE D N 1
ATOM 7497 C CA . ILE D 1 86 ? 66.846 -23.181 -88.768 1.00 18.43 86 ILE D CA 1
ATOM 7498 C C . ILE D 1 86 ? 65.942 -22.686 -87.650 1.00 18.32 86 ILE D C 1
ATOM 7499 O O . ILE D 1 86 ? 65.040 -23.393 -87.184 1.00 18.14 86 ILE D O 1
ATOM 7504 N N . LEU D 1 87 ? 66.170 -21.455 -87.199 1.00 17.80 87 LEU D N 1
ATOM 7505 C CA . LEU D 1 87 ? 65.404 -20.985 -86.072 1.00 17.31 87 LEU D CA 1
ATOM 7506 C C . LEU D 1 87 ? 65.434 -19.473 -86.040 1.00 16.37 87 LEU D C 1
ATOM 7507 O O . LEU D 1 87 ? 66.437 -18.868 -86.373 1.00 15.83 87 LEU D O 1
ATOM 7512 N N . PHE D 1 88 ? 64.321 -18.869 -85.661 1.00 16.16 88 PHE D N 1
ATOM 7513 C CA . PHE D 1 88 ? 64.405 -17.450 -85.258 1.00 16.79 88 PHE D CA 1
ATOM 7514 C C . PHE D 1 88 ? 63.668 -17.179 -83.977 1.00 16.94 88 PHE D C 1
ATOM 7515 O O . PHE D 1 88 ? 62.658 -17.811 -83.679 1.00 17.54 88 PHE D O 1
ATOM 7523 N N . VAL D 1 89 ? 64.219 -16.248 -83.209 1.00 16.09 89 VAL D N 1
ATOM 7524 C CA . VAL D 1 89 ? 63.626 -15.826 -81.969 1.00 16.27 89 VAL D CA 1
ATOM 7525 C C . VAL D 1 89 ? 62.915 -14.530 -82.240 1.00 15.65 89 VAL D C 1
ATOM 7526 O O . VAL D 1 89 ? 63.513 -13.583 -82.754 1.00 15.56 89 VAL D O 1
ATOM 7530 N N . LEU D 1 90 ? 61.639 -14.489 -81.888 1.00 14.38 90 LEU D N 1
ATOM 7531 C CA . LEU D 1 90 ? 60.904 -13.214 -81.926 1.00 15.49 90 LEU D CA 1
ATOM 7532 C C . LEU D 1 90 ? 60.946 -12.696 -80.503 1.00 14.40 90 LEU D C 1
ATOM 7533 O O . LEU D 1 90 ? 60.321 -13.251 -79.592 1.00 14.83 90 LEU D O 1
ATOM 7538 N N . ASP D 1 91 ? 61.747 -11.661 -80.320 1.00 13.65 91 ASP D N 1
ATOM 7539 C CA . ASP D 1 91 ? 61.885 -10.982 -79.043 1.00 13.74 91 ASP D CA 1
ATOM 7540 C C . ASP D 1 91 ? 60.695 -10.009 -78.950 1.00 13.87 91 ASP D C 1
ATOM 7541 O O . ASP D 1 91 ? 60.693 -8.922 -79.504 1.00 13.89 91 ASP D O 1
ATOM 7546 N N . LEU D 1 92 ? 59.638 -10.437 -78.279 1.00 13.52 92 LEU D N 1
ATOM 7547 C CA . LEU D 1 92 ? 58.359 -9.781 -78.471 1.00 15.08 92 LEU D CA 1
ATOM 7548 C C . LEU D 1 92 ? 58.248 -8.703 -77.422 1.00 15.19 92 LEU D C 1
ATOM 7549 O O . LEU D 1 92 ? 58.291 -9.003 -76.251 1.00 16.65 92 LEU D O 1
ATOM 7554 N N . LYS D 1 93 ? 58.120 -7.458 -77.849 1.00 15.47 93 LYS D N 1
ATOM 7555 C CA . LYS D 1 93 ? 58.275 -6.336 -76.933 1.00 15.05 93 LYS D CA 1
ATOM 7556 C C . LYS D 1 93 ? 56.925 -6.000 -76.372 1.00 15.69 93 LYS D C 1
ATOM 7557 O O . LYS D 1 93 ? 56.350 -4.968 -76.676 1.00 15.04 93 LYS D O 1
ATOM 7563 N N . THR D 1 94 ? 56.431 -6.896 -75.521 1.00 16.53 94 THR D N 1
ATOM 7564 C CA . THR D 1 94 ? 55.065 -6.779 -75.043 1.00 18.13 94 THR D CA 1
ATOM 7565 C C . THR D 1 94 ? 55.061 -6.109 -73.694 1.00 18.36 94 THR D C 1
ATOM 7566 O O . THR D 1 94 ? 54.002 -6.031 -73.049 1.00 18.59 94 THR D O 1
ATOM 7570 N N . GLY D 1 95 ? 56.231 -5.634 -73.265 1.00 19.07 95 GLY D N 1
ATOM 7571 C CA . GLY D 1 95 ? 56.433 -5.220 -71.877 1.00 20.96 95 GLY D CA 1
ATOM 7572 C C . GLY D 1 95 ? 55.492 -4.126 -71.432 1.00 21.88 95 GLY D C 1
ATOM 7573 O O . GLY D 1 95 ? 55.168 -4.054 -70.244 1.00 24.13 95 GLY D O 1
ATOM 7574 N N . SER D 1 96 ? 55.050 -3.290 -72.364 1.00 21.33 96 SER D N 1
ATOM 7575 C CA . SER D 1 96 ? 54.154 -2.163 -72.053 1.00 23.21 96 SER D CA 1
ATOM 7576 C C . SER D 1 96 ? 52.680 -2.445 -72.315 1.00 23.01 96 SER D C 1
ATOM 7577 O O . SER D 1 96 ? 51.844 -1.540 -72.255 1.00 24.15 96 SER D O 1
ATOM 7580 N N . LEU D 1 97 ? 52.345 -3.692 -72.623 1.00 21.89 97 LEU D N 1
ATOM 7581 C CA . LEU D 1 97 ? 50.962 -4.008 -72.941 1.00 22.06 97 LEU D CA 1
ATOM 7582 C C . LEU D 1 97 ? 50.116 -3.987 -71.685 1.00 21.49 97 LEU D C 1
ATOM 7583 O O . LEU D 1 97 ? 50.581 -4.384 -70.627 1.00 19.38 97 LEU D O 1
ATOM 7588 N N . SER D 1 98 ? 48.868 -3.541 -71.819 1.00 22.25 98 SER D N 1
ATOM 7589 C CA . SER D 1 98 ? 47.929 -3.667 -70.712 1.00 24.49 98 SER D CA 1
ATOM 7590 C C . SER D 1 98 ? 47.596 -5.149 -70.607 1.00 24.94 98 SER D C 1
ATOM 7591 O O . SER D 1 98 ? 47.796 -5.897 -71.556 1.00 24.57 98 SER D O 1
ATOM 7594 N N . ASN D 1 99 ? 47.096 -5.589 -69.461 1.00 25.86 99 ASN D N 1
ATOM 7595 C CA . ASN D 1 99 ? 46.737 -6.991 -69.326 1.00 27.10 99 ASN D CA 1
ATOM 7596 C C . ASN D 1 99 ? 45.824 -7.479 -70.447 1.00 27.17 99 ASN D C 1
ATOM 7597 O O . ASN D 1 99 ? 46.010 -8.585 -70.962 1.00 27.27 99 ASN D O 1
ATOM 7602 N N . ASP D 1 100 ? 44.881 -6.634 -70.857 1.00 27.72 100 ASP D N 1
ATOM 7603 C CA . ASP D 1 100 ? 43.890 -6.972 -71.883 1.00 28.03 100 ASP D CA 1
ATOM 7604 C C . ASP D 1 100 ? 44.441 -6.981 -73.300 1.00 26.67 100 ASP D C 1
ATOM 7605 O O . ASP D 1 100 ? 43.763 -7.400 -74.235 1.00 27.25 100 ASP D O 1
ATOM 7610 N N . GLN D 1 101 ? 45.651 -6.474 -73.479 1.00 25.57 101 GLN D N 1
ATOM 7611 C CA . GLN D 1 101 ? 46.255 -6.474 -74.798 1.00 23.66 101 GLN D CA 1
ATOM 7612 C C . GLN D 1 101 ? 47.123 -7.684 -75.052 1.00 23.58 101 GLN D C 1
ATOM 7613 O O . GLN D 1 101 ? 47.471 -7.948 -76.196 1.00 23.08 101 GLN D O 1
ATOM 7619 N N . VAL D 1 102 ? 47.427 -8.426 -73.994 1.00 22.87 102 VAL D N 1
ATOM 7620 C CA . VAL D 1 102 ? 48.375 -9.540 -74.046 1.00 22.76 102 VAL D CA 1
ATOM 7621 C C . VAL D 1 102 ? 47.823 -10.687 -74.889 1.00 22.88 102 VAL D C 1
ATOM 7622 O O . VAL D 1 102 ? 48.445 -11.117 -75.850 1.00 23.02 102 VAL D O 1
ATOM 7626 N N . ARG D 1 103 ? 46.637 -11.179 -74.542 1.00 23.21 103 ARG D N 1
ATOM 7627 C CA . ARG D 1 103 ? 46.057 -12.234 -75.366 1.00 23.89 103 ARG D CA 1
ATOM 7628 C C . ARG D 1 103 ? 45.949 -11.861 -76.849 1.00 22.70 103 ARG D C 1
ATOM 7629 O O . ARG D 1 103 ? 46.436 -12.621 -77.680 1.00 23.78 103 ARG D O 1
ATOM 7637 N N . PRO D 1 104 ? 45.318 -10.707 -77.189 1.00 22.14 104 PRO D N 1
ATOM 7638 C CA . PRO D 1 104 ? 45.221 -10.265 -78.578 1.00 21.89 104 PRO D CA 1
ATOM 7639 C C . PRO D 1 104 ? 46.579 -10.087 -79.255 1.00 20.80 104 PRO D C 1
ATOM 7640 O O . PRO D 1 104 ? 46.673 -10.286 -80.450 1.00 20.06 104 PRO D O 1
ATOM 7644 N N . ALA D 1 105 ? 47.603 -9.687 -78.505 1.00 20.67 105 ALA D N 1
ATOM 7645 C CA . ALA D 1 105 ? 48.943 -9.570 -79.102 1.00 20.91 105 ALA D CA 1
ATOM 7646 C C . ALA D 1 105 ? 49.369 -10.954 -79.600 1.00 21.03 105 ALA D C 1
ATOM 7647 O O . ALA D 1 105 ? 49.895 -11.091 -80.695 1.00 21.37 105 ALA D O 1
ATOM 7649 N N . GLY D 1 106 ? 49.139 -11.974 -78.768 1.00 21.56 106 GLY D N 1
ATOM 7650 C CA . GLY D 1 106 ? 49.498 -13.359 -79.089 1.00 21.98 106 GLY D CA 1
ATOM 7651 C C . GLY D 1 106 ? 48.742 -13.811 -80.313 1.00 22.34 106 GLY D C 1
ATOM 7652 O O . GLY D 1 106 ? 49.298 -14.430 -81.230 1.00 22.85 106 GLY D O 1
ATOM 7653 N N . GLU D 1 107 ? 47.463 -13.452 -80.336 1.00 22.82 107 GLU D N 1
ATOM 7654 C CA . GLU D 1 107 ? 46.618 -13.775 -81.457 1.00 23.03 107 GLU D CA 1
ATOM 7655 C C . GLU D 1 107 ? 47.141 -13.131 -82.710 1.00 22.61 107 GLU D C 1
ATOM 7656 O O . GLU D 1 107 ? 47.234 -13.778 -83.737 1.00 22.49 107 GLU D O 1
ATOM 7662 N N . ASN D 1 108 ? 47.495 -11.849 -82.616 1.00 22.03 108 ASN D N 1
ATOM 7663 C CA . ASN D 1 108 ? 47.990 -11.110 -83.758 1.00 20.70 108 ASN D CA 1
ATOM 7664 C C . ASN D 1 108 ? 49.321 -11.634 -84.259 1.00 20.12 108 ASN D C 1
ATOM 7665 O O . ASN D 1 108 ? 49.554 -11.661 -85.457 1.00 19.49 108 ASN D O 1
ATOM 7670 N N . VAL D 1 109 ? 50.190 -12.038 -83.345 1.00 20.16 109 VAL D N 1
ATOM 7671 C CA . VAL D 1 109 ? 51.457 -12.624 -83.769 1.00 19.47 109 VAL D CA 1
ATOM 7672 C C . VAL D 1 109 ? 51.193 -13.949 -84.493 1.00 19.90 109 VAL D C 1
ATOM 7673 O O . VAL D 1 109 ? 51.756 -14.186 -85.553 1.00 18.67 109 VAL D O 1
ATOM 7677 N N . ALA D 1 110 ? 50.278 -14.761 -83.964 1.00 19.95 110 ALA D N 1
ATOM 7678 C CA . ALA D 1 110 ? 49.870 -15.996 -84.652 1.00 20.45 110 ALA D CA 1
ATOM 7679 C C . ALA D 1 110 ? 49.357 -15.732 -86.051 1.00 20.46 110 ALA D C 1
ATOM 7680 O O . ALA D 1 110 ? 49.810 -16.361 -86.998 1.00 20.52 110 ALA D O 1
ATOM 7682 N N . LYS D 1 111 ? 48.428 -14.798 -86.186 1.00 20.79 111 LYS D N 1
ATOM 7683 C CA . LYS D 1 111 ? 47.854 -14.506 -87.486 1.00 21.84 111 LYS D CA 1
ATOM 7684 C C . LYS D 1 111 ? 48.935 -14.053 -88.439 1.00 22.14 111 LYS D C 1
ATOM 7685 O O . LYS D 1 111 ? 48.960 -14.464 -89.593 1.00 21.15 111 LYS D O 1
ATOM 7691 N N . GLU D 1 112 ? 49.845 -13.208 -87.946 1.00 21.76 112 GLU D N 1
ATOM 7692 C CA . GLU D 1 112 ? 50.954 -12.739 -88.762 1.00 21.53 112 GLU D CA 1
ATOM 7693 C C . GLU D 1 112 ? 51.849 -13.883 -89.239 1.00 20.16 112 GLU D C 1
ATOM 7694 O O . GLU D 1 112 ? 52.224 -13.939 -90.397 1.00 21.01 112 GLU D O 1
ATOM 7700 N N . LEU D 1 113 ? 52.205 -14.770 -88.324 1.00 20.14 113 LEU D N 1
ATOM 7701 C CA . LEU D 1 113 ? 53.044 -15.923 -88.665 1.00 20.19 113 LEU D CA 1
ATOM 7702 C C . LEU D 1 113 ? 52.320 -16.829 -89.647 1.00 21.35 113 LEU D C 1
ATOM 7703 O O . LEU D 1 113 ? 52.874 -17.225 -90.668 1.00 21.94 113 LEU D O 1
ATOM 7708 N N . LEU D 1 114 ? 51.053 -17.089 -89.359 1.00 22.05 114 LEU D N 1
ATOM 7709 C CA . LEU D 1 114 ? 50.230 -17.875 -90.284 1.00 22.89 114 LEU D CA 1
ATOM 7710 C C . LEU D 1 114 ? 50.172 -17.297 -91.693 1.00 23.95 114 LEU D C 1
ATOM 7711 O O . LEU D 1 114 ? 50.445 -18.003 -92.672 1.00 24.55 114 LEU D O 1
ATOM 7716 N N . GLN D 1 115 ? 49.827 -16.014 -91.794 1.00 24.05 115 GLN D N 1
ATOM 7717 C CA . GLN D 1 115 ? 49.682 -15.364 -93.071 1.00 25.66 115 GLN D CA 1
ATOM 7718 C C . GLN D 1 115 ? 51.011 -15.229 -93.772 1.00 24.42 115 GLN D C 1
ATOM 7719 O O . GLN D 1 115 ? 51.135 -15.569 -94.929 1.00 23.83 115 GLN D O 1
ATOM 7725 N N . ASN D 1 116 ? 52.020 -14.751 -93.053 1.00 23.38 116 ASN D N 1
ATOM 7726 C CA . ASN D 1 116 ? 53.229 -14.305 -93.713 1.00 22.63 116 ASN D CA 1
ATOM 7727 C C . ASN D 1 116 ? 54.424 -15.237 -93.624 1.00 21.98 116 ASN D C 1
ATOM 7728 O O . ASN D 1 116 ? 55.324 -15.160 -94.448 1.00 22.58 116 ASN D O 1
ATOM 7733 N N . TYR D 1 117 ? 54.448 -16.084 -92.617 1.00 21.40 117 TYR D N 1
ATOM 7734 C CA . TYR D 1 117 ? 55.589 -16.951 -92.489 1.00 21.43 117 TYR D CA 1
ATOM 7735 C C . TYR D 1 117 ? 55.254 -18.377 -92.905 1.00 22.56 117 TYR D C 1
ATOM 7736 O O . TYR D 1 117 ? 55.996 -19.004 -93.653 1.00 22.93 117 TYR D O 1
ATOM 7745 N N . TRP D 1 118 ? 54.129 -18.876 -92.419 1.00 23.44 118 TRP D N 1
ATOM 7746 C CA . TRP D 1 118 ? 53.773 -20.260 -92.681 1.00 25.51 118 TRP D CA 1
ATOM 7747 C C . TRP D 1 118 ? 52.864 -20.408 -93.882 1.00 27.32 118 TRP D C 1
ATOM 7748 O O . TRP D 1 118 ? 52.531 -21.541 -94.261 1.00 27.57 118 TRP D O 1
ATOM 7759 N N . ASN D 1 119 ? 52.468 -19.275 -94.456 1.00 29.36 119 ASN D N 1
ATOM 7760 C CA . ASN D 1 119 ? 51.586 -19.234 -95.617 1.00 32.10 119 ASN D CA 1
ATOM 7761 C C . ASN D 1 119 ? 50.443 -20.231 -95.403 1.00 32.91 119 ASN D C 1
ATOM 7762 O O . ASN D 1 119 ? 50.144 -21.066 -96.267 1.00 33.89 119 ASN D O 1
ATOM 7767 N N . ASN D 1 120 ? 49.862 -20.168 -94.208 1.00 33.64 120 ASN D N 1
ATOM 7768 C CA . ASN D 1 120 ? 48.732 -21.015 -93.796 1.00 35.25 120 ASN D CA 1
ATOM 7769 C C . ASN D 1 120 ? 49.001 -22.512 -93.947 1.00 36.05 120 ASN D C 1
ATOM 7770 O O . ASN D 1 120 ? 48.106 -23.259 -94.330 1.00 36.28 120 ASN D O 1
ATOM 7775 N N . GLY D 1 121 ? 50.240 -22.927 -93.669 1.00 36.87 121 GLY D N 1
ATOM 7776 C CA . GLY D 1 121 ? 50.669 -24.327 -93.798 1.00 37.46 121 GLY D CA 1
ATOM 7777 C C . GLY D 1 121 ? 50.972 -24.776 -95.222 1.00 37.99 121 GLY D C 1
ATOM 7778 O O . GLY D 1 121 ? 51.251 -25.949 -95.439 1.00 38.87 121 GLY D O 1
ATOM 7779 N N . ASN D 1 122 ? 50.925 -23.848 -96.182 1.00 38.14 122 ASN D N 1
ATOM 7780 C CA . ASN D 1 122 ? 51.157 -24.142 -97.605 1.00 38.30 122 ASN D CA 1
ATOM 7781 C C . ASN D 1 122 ? 52.513 -23.656 -98.130 1.00 37.31 122 ASN D C 1
ATOM 7782 O O . ASN D 1 122 ? 52.650 -22.494 -98.543 1.00 36.78 122 ASN D O 1
ATOM 7787 N N . ASN D 1 123 ? 53.488 -24.562 -98.178 1.00 36.37 123 ASN D N 1
ATOM 7788 C CA . ASN D 1 123 ? 54.856 -24.210 -98.581 1.00 35.24 123 ASN D CA 1
ATOM 7789 C C . ASN D 1 123 ? 55.358 -23.017 -97.780 1.00 33.15 123 ASN D C 1
ATOM 7790 O O . ASN D 1 123 ? 55.826 -22.018 -98.344 1.00 33.58 123 ASN D O 1
ATOM 7795 N N . GLY D 1 124 ? 55.222 -23.116 -96.462 1.00 31.13 124 GLY D N 1
ATOM 7796 C CA . GLY D 1 124 ? 55.630 -22.033 -95.573 1.00 27.57 124 GLY D CA 1
ATOM 7797 C C . GLY D 1 124 ? 57.091 -22.175 -95.212 1.00 26.68 124 GLY D C 1
ATOM 7798 O O . GLY D 1 124 ? 57.755 -23.139 -95.610 1.00 25.26 124 GLY D O 1
ATOM 7799 N N . GLY D 1 125 ? 57.605 -21.218 -94.445 1.00 25.00 125 GLY D N 1
ATOM 7800 C CA . GLY D 1 125 ? 58.965 -21.328 -93.944 1.00 24.15 125 GLY D CA 1
ATOM 7801 C C . GLY D 1 125 ? 59.096 -22.482 -92.986 1.00 23.17 125 GLY D C 1
ATOM 7802 O O . GLY D 1 125 ? 58.158 -22.813 -92.262 1.00 23.46 125 GLY D O 1
ATOM 7803 N N . ARG D 1 126 ? 60.274 -23.093 -92.963 1.00 23.01 126 ARG D N 1
ATOM 7804 C CA . ARG D 1 126 ? 60.469 -24.301 -92.192 1.00 22.94 126 ARG D CA 1
ATOM 7805 C C . ARG D 1 126 ? 61.201 -24.110 -90.874 1.00 22.17 126 ARG D C 1
ATOM 7806 O O . ARG D 1 126 ? 61.292 -25.043 -90.097 1.00 22.47 126 ARG D O 1
ATOM 7814 N N . ALA D 1 127 ? 61.737 -22.903 -90.639 1.00 22.06 127 ALA D N 1
ATOM 7815 C CA . ALA D 1 127 ? 62.502 -22.665 -89.431 1.00 21.36 127 ALA D CA 1
ATOM 7816 C C . ALA D 1 127 ? 61.595 -22.682 -88.231 1.00 21.47 127 ALA D C 1
ATOM 7817 O O . ALA D 1 127 ? 60.392 -22.400 -88.324 1.00 22.42 127 ALA D O 1
ATOM 7819 N N . TYR D 1 128 ? 62.190 -23.023 -87.100 1.00 20.16 128 TYR D N 1
ATOM 7820 C CA . TYR D 1 128 ? 61.508 -22.997 -85.828 1.00 19.79 128 TYR D CA 1
ATOM 7821 C C . TYR D 1 128 ? 61.432 -21.569 -85.332 1.00 19.66 128 TYR D C 1
ATOM 7822 O O . TYR D 1 128 ? 62.264 -20.732 -85.705 1.00 19.29 128 TYR D O 1
ATOM 7831 N N . VAL D 1 129 ? 60.428 -21.317 -84.500 1.00 19.03 129 VAL D N 1
ATOM 7832 C CA . VAL D 1 129 ? 60.157 -19.967 -84.022 1.00 19.61 129 VAL D CA 1
ATOM 7833 C C . VAL D 1 129 ? 60.103 -20.005 -82.518 1.00 19.50 129 VAL D C 1
ATOM 7834 O O . VAL D 1 129 ? 59.334 -20.760 -81.938 1.00 18.48 129 VAL D O 1
ATOM 7838 N N . VAL D 1 130 ? 60.918 -19.171 -81.874 1.00 18.27 130 VAL D N 1
ATOM 7839 C CA . VAL D 1 130 ? 60.850 -19.051 -80.429 1.00 18.40 130 VAL D CA 1
ATOM 7840 C C . VAL D 1 130 ? 60.131 -17.746 -80.109 1.00 18.53 130 VAL D C 1
ATOM 7841 O O . VAL D 1 130 ? 60.528 -16.679 -80.594 1.00 17.56 130 VAL D O 1
ATOM 7845 N N . LEU D 1 131 ? 59.030 -17.854 -79.359 1.00 18.16 131 LEU D N 1
ATOM 7846 C CA . LEU D 1 131 ? 58.285 -16.688 -78.901 1.00 18.21 131 LEU D CA 1
ATOM 7847 C C . LEU D 1 131 ? 58.863 -16.294 -77.570 1.00 18.29 131 LEU D C 1
ATOM 7848 O O . LEU D 1 131 ? 58.734 -17.014 -76.569 1.00 18.61 131 LEU D O 1
ATOM 7853 N N . SER D 1 132 ? 59.539 -15.154 -77.564 1.00 17.97 132 SER D N 1
ATOM 7854 C CA . SER D 1 132 ? 60.301 -14.759 -76.400 1.00 18.01 132 SER D CA 1
ATOM 7855 C C . SER D 1 132 ? 59.579 -13.581 -75.770 1.00 18.58 132 SER D C 1
ATOM 7856 O O . SER D 1 132 ? 59.487 -12.499 -76.369 1.00 17.19 132 SER D O 1
ATOM 7859 N N . LEU D 1 133 ? 59.039 -13.819 -74.582 1.00 18.49 133 LEU D N 1
ATOM 7860 C CA . LEU D 1 133 ? 58.196 -12.838 -73.918 1.00 18.65 133 LEU D CA 1
ATOM 7861 C C . LEU D 1 133 ? 58.888 -12.363 -72.661 1.00 19.24 133 LEU D C 1
ATOM 7862 O O . LEU D 1 133 ? 59.530 -13.143 -71.979 1.00 19.85 133 LEU D O 1
ATOM 7867 N N . PRO D 1 134 ? 58.797 -11.055 -72.387 1.00 18.94 134 PRO D N 1
ATOM 7868 C CA . PRO D 1 134 ? 59.565 -10.422 -71.337 1.00 18.98 134 PRO D CA 1
ATOM 7869 C C . PRO D 1 134 ? 58.827 -10.364 -70.015 1.00 19.47 134 PRO D C 1
ATOM 7870 O O . PRO D 1 134 ? 59.263 -9.676 -69.100 1.00 20.14 134 PRO D O 1
ATOM 7874 N N . ASP D 1 135 ? 57.711 -11.077 -69.930 1.00 20.20 135 ASP D N 1
ATOM 7875 C CA . ASP D 1 135 ? 56.962 -11.108 -68.688 1.00 20.86 135 ASP D CA 1
ATOM 7876 C C . ASP D 1 135 ? 56.383 -12.501 -68.583 1.00 21.61 135 ASP D C 1
ATOM 7877 O O . ASP D 1 135 ? 55.629 -12.918 -69.464 1.00 21.60 135 ASP D O 1
ATOM 7882 N N . ILE D 1 136 ? 56.744 -13.237 -67.534 1.00 22.96 136 ILE D N 1
ATOM 7883 C CA . ILE D 1 136 ? 56.188 -14.581 -67.405 1.00 24.37 136 ILE D CA 1
ATOM 7884 C C . ILE D 1 136 ? 54.685 -14.484 -67.175 1.00 24.47 136 ILE D C 1
ATOM 7885 O O . ILE D 1 136 ? 53.951 -15.458 -67.326 1.00 25.96 136 ILE D O 1
ATOM 7890 N N . GLY D 1 137 ? 54.239 -13.291 -66.809 1.00 25.63 137 GLY D N 1
ATOM 7891 C CA . GLY D 1 137 ? 52.837 -13.044 -66.576 1.00 25.79 137 GLY D CA 1
ATOM 7892 C C . GLY D 1 137 ? 52.096 -12.858 -67.872 1.00 25.67 137 GLY D C 1
ATOM 7893 O O . GLY D 1 137 ? 50.910 -12.608 -67.859 1.00 27.35 137 GLY D O 1
ATOM 7894 N N . HIS D 1 138 ? 52.801 -12.946 -69.000 1.00 25.22 138 HIS D N 1
ATOM 7895 C CA . HIS D 1 138 ? 52.189 -12.799 -70.320 1.00 25.67 138 HIS D CA 1
ATOM 7896 C C . HIS D 1 138 ? 51.782 -14.105 -70.999 1.00 26.19 138 HIS D C 1
ATOM 7897 O O . HIS D 1 138 ? 51.672 -14.179 -72.220 1.00 25.97 138 HIS D O 1
ATOM 7904 N N . TYR D 1 139 ? 51.520 -15.126 -70.201 1.00 27.33 139 TYR D N 1
ATOM 7905 C CA . TYR D 1 139 ? 51.185 -16.430 -70.747 1.00 28.49 139 TYR D CA 1
ATOM 7906 C C . TYR D 1 139 ? 49.952 -16.391 -71.648 1.00 28.05 139 TYR D C 1
ATOM 7907 O O . TYR D 1 139 ? 49.846 -17.206 -72.551 1.00 28.13 139 TYR D O 1
ATOM 7916 N N . GLU D 1 140 ? 49.036 -15.437 -71.439 1.00 27.80 140 GLU D N 1
ATOM 7917 C CA . GLU D 1 140 ? 47.860 -15.358 -72.310 1.00 27.34 140 GLU D CA 1
ATOM 7918 C C . GLU D 1 140 ? 48.198 -15.078 -73.771 1.00 26.12 140 GLU D C 1
ATOM 7919 O O . GLU D 1 140 ? 47.432 -15.395 -74.657 1.00 25.82 140 GLU D O 1
ATOM 7925 N N . PHE D 1 141 ? 49.346 -14.447 -74.001 1.00 25.14 141 PHE D N 1
ATOM 7926 C CA . PHE D 1 141 ? 49.900 -14.323 -75.335 1.00 24.17 141 PHE D CA 1
ATOM 7927 C C . PHE D 1 141 ? 49.940 -15.676 -76.032 1.00 23.77 141 PHE D C 1
ATOM 7928 O O . PHE D 1 141 ? 49.454 -15.837 -77.149 1.00 24.00 141 PHE D O 1
ATOM 7936 N N . VAL D 1 142 ? 50.534 -16.646 -75.358 1.00 24.17 142 VAL D N 1
ATOM 7937 C CA . VAL D 1 142 ? 50.700 -17.970 -75.934 1.00 24.59 142 VAL D CA 1
ATOM 7938 C C . VAL D 1 142 ? 49.349 -18.683 -76.044 1.00 24.81 142 VAL D C 1
ATOM 7939 O O . VAL D 1 142 ? 49.087 -19.384 -77.018 1.00 24.65 142 VAL D O 1
ATOM 7943 N N . ARG D 1 143 ? 48.484 -18.467 -75.054 1.00 25.50 143 ARG D N 1
ATOM 7944 C CA . ARG D 1 143 ? 47.122 -19.022 -75.108 1.00 25.69 143 ARG D CA 1
ATOM 7945 C C . ARG D 1 143 ? 46.392 -18.479 -76.331 1.00 25.62 143 ARG D C 1
ATOM 7946 O O . ARG D 1 143 ? 45.833 -19.254 -77.091 1.00 25.10 143 ARG D O 1
ATOM 7954 N N . GLY D 1 144 ? 46.463 -17.168 -76.579 1.00 25.14 144 GLY D N 1
ATOM 7955 C CA . GLY D 1 144 ? 45.846 -16.611 -77.770 1.00 24.35 144 GLY D CA 1
ATOM 7956 C C . GLY D 1 144 ? 46.493 -17.051 -79.063 1.00 24.53 144 GLY D C 1
ATOM 7957 O O . GLY D 1 144 ? 45.822 -17.304 -80.055 1.00 24.58 144 GLY D O 1
ATOM 7958 N N . PHE D 1 145 ? 47.816 -17.113 -79.052 1.00 23.86 145 PHE D N 1
ATOM 7959 C CA . PHE D 1 145 ? 48.594 -17.582 -80.184 1.00 24.34 145 PHE D CA 1
ATOM 7960 C C . PHE D 1 145 ? 48.132 -18.984 -80.593 1.00 25.13 145 PHE D C 1
ATOM 7961 O O . PHE D 1 145 ? 47.812 -19.230 -81.752 1.00 25.28 145 PHE D O 1
ATOM 7969 N N . LYS D 1 146 ? 48.113 -19.873 -79.608 1.00 27.16 146 LYS D N 1
ATOM 7970 C CA . LYS D 1 146 ? 47.737 -21.276 -79.794 1.00 28.81 146 LYS D CA 1
ATOM 7971 C C . LYS D 1 146 ? 46.302 -21.413 -80.234 1.00 29.94 146 LYS D C 1
ATOM 7972 O O . LYS D 1 146 ? 45.981 -22.261 -81.060 1.00 30.86 146 LYS D O 1
ATOM 7978 N N . GLU D 1 147 ? 45.446 -20.556 -79.692 1.00 30.95 147 GLU D N 1
ATOM 7979 C CA . GLU D 1 147 ? 44.040 -20.561 -80.046 1.00 31.86 147 GLU D CA 1
ATOM 7980 C C . GLU D 1 147 ? 43.837 -20.221 -81.513 1.00 31.34 147 GLU D C 1
ATOM 7981 O O . GLU D 1 147 ? 43.007 -20.821 -82.174 1.00 31.61 147 GLU D O 1
ATOM 7987 N N . VAL D 1 148 ? 44.614 -19.279 -82.038 1.00 30.89 148 VAL D N 1
ATOM 7988 C CA . VAL D 1 148 ? 44.510 -18.917 -83.451 1.00 29.86 148 VAL D CA 1
ATOM 7989 C C . VAL D 1 148 ? 44.949 -20.064 -84.356 1.00 30.87 148 VAL D C 1
ATOM 7990 O O . VAL D 1 148 ? 44.279 -20.358 -85.339 1.00 30.66 148 VAL D O 1
ATOM 7994 N N . LEU D 1 149 ? 46.068 -20.706 -84.016 1.00 31.33 149 LEU D N 1
ATOM 7995 C CA . LEU D 1 149 ? 46.573 -21.809 -84.824 1.00 32.54 149 LEU D CA 1
ATOM 7996 C C . LEU D 1 149 ? 45.578 -22.967 -84.797 1.00 34.02 149 LEU D C 1
ATOM 7997 O O . LEU D 1 149 ? 45.254 -23.521 -85.843 1.00 35.37 149 LEU D O 1
ATOM 8002 N N . LYS D 1 150 ? 45.083 -23.304 -83.6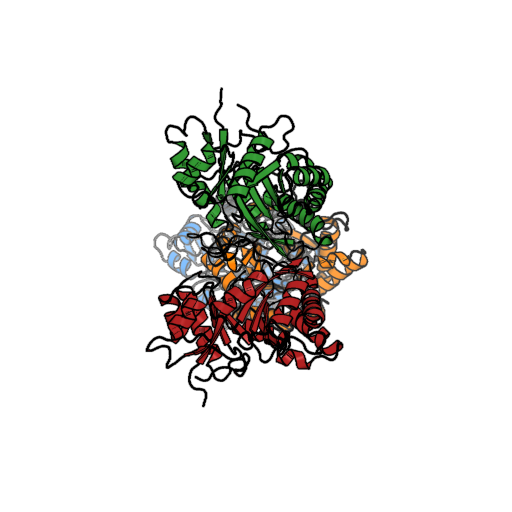09 1.00 35.40 150 LYS D N 1
ATOM 8003 C CA . LYS D 1 150 ? 44.099 -24.384 -83.474 1.00 36.95 150 LYS D CA 1
ATOM 8004 C C . LYS D 1 150 ? 42.834 -24.035 -84.249 1.00 37.48 150 LYS D C 1
ATOM 8005 O O . LYS D 1 150 ? 42.364 -24.827 -85.071 1.00 38.09 150 LYS D O 1
ATOM 8011 N N . LYS D 1 151 ? 42.298 -22.844 -84.003 1.00 37.92 151 LYS D N 1
ATOM 8012 C CA . LYS D 1 151 ? 41.078 -22.394 -84.670 1.00 38.36 151 LYS D CA 1
ATOM 8013 C C . LYS D 1 151 ? 41.204 -22.362 -86.192 1.00 37.95 151 LYS D C 1
ATOM 8014 O O . LYS D 1 151 ? 40.233 -22.606 -86.900 1.00 38.07 151 LYS D O 1
ATOM 8020 N N . GLU D 1 152 ? 42.400 -22.081 -86.698 1.00 37.52 152 GLU D N 1
ATOM 8021 C CA . GLU D 1 152 ? 42.604 -22.020 -88.144 1.00 37.29 152 GLU D CA 1
ATOM 8022 C C . GLU D 1 152 ? 42.955 -23.383 -88.740 1.00 36.40 152 GLU D C 1
ATOM 8023 O O . GLU D 1 152 ? 43.178 -23.483 -89.942 1.00 36.45 152 GLU D O 1
ATOM 8029 N N . GLY D 1 153 ? 43.000 -24.408 -87.890 1.00 36.03 153 GLY D N 1
ATOM 8030 C CA . GLY D 1 153 ? 43.265 -25.785 -88.303 1.00 35.85 153 GLY D CA 1
ATOM 8031 C C . GLY D 1 153 ? 44.742 -26.086 -88.470 1.00 35.82 153 GLY D C 1
ATOM 8032 O O . GLY D 1 153 ? 45.117 -27.051 -89.141 1.00 35.68 153 GLY D O 1
ATOM 8033 N N . HIS D 1 154 ? 45.593 -25.268 -87.852 1.00 35.31 154 HIS D N 1
ATOM 8034 C CA . HIS D 1 154 ? 47.037 -25.412 -88.028 1.00 34.95 154 HIS D CA 1
ATOM 8035 C C . HIS D 1 154 ? 47.766 -25.699 -86.720 1.00 35.08 154 HIS D C 1
ATOM 8036 O O . HIS D 1 154 ? 48.885 -25.225 -86.515 1.00 34.48 154 HIS D O 1
ATOM 8043 N N . GLU D 1 155 ? 47.144 -26.499 -85.853 1.00 34.21 155 GLU D N 1
ATOM 8044 C CA . GLU D 1 155 ? 47.744 -26.848 -84.564 1.00 35.37 155 GLU D CA 1
ATOM 8045 C C . GLU D 1 155 ? 49.121 -27.489 -84.720 1.00 34.17 155 GLU D C 1
ATOM 8046 O O . GLU D 1 155 ? 49.991 -27.297 -83.874 1.00 33.94 155 GLU D O 1
ATOM 8052 N N . ASP D 1 156 ? 49.323 -28.237 -85.800 1.00 33.39 156 ASP D N 1
ATOM 8053 C CA . ASP D 1 156 ? 50.594 -28.923 -86.019 1.00 32.83 156 ASP D CA 1
ATOM 8054 C C . ASP D 1 156 ? 51.766 -27.959 -86.139 1.00 31.47 156 ASP D C 1
ATOM 8055 O O . ASP D 1 156 ? 52.882 -28.325 -85.808 1.00 31.13 156 ASP D O 1
ATOM 8060 N N . LEU D 1 157 ? 51.497 -26.740 -86.615 1.00 30.05 157 LEU D N 1
ATOM 8061 C CA . LEU D 1 157 ? 52.524 -25.682 -86.711 1.00 28.46 157 LEU D CA 1
ATOM 8062 C C . LEU D 1 157 ? 53.133 -25.327 -85.353 1.00 27.99 157 LEU D C 1
ATOM 8063 O O . LEU D 1 157 ? 54.243 -24.769 -85.286 1.00 27.86 157 LEU D O 1
ATOM 8068 N N . LEU D 1 158 ? 52.428 -25.672 -84.276 1.00 26.46 158 LEU D N 1
ATOM 8069 C CA . LEU D 1 158 ? 52.977 -25.593 -82.926 1.00 25.29 158 LEU D CA 1
ATOM 8070 C C . LEU D 1 158 ? 54.195 -26.478 -82.743 1.00 24.53 158 LEU D C 1
ATOM 8071 O O . LEU D 1 158 ? 54.955 -26.282 -81.813 1.00 24.25 158 LEU D O 1
ATOM 8076 N N . GLU D 1 159 ? 54.393 -27.457 -83.633 1.00 24.07 159 GLU D N 1
ATOM 8077 C CA . GLU D 1 159 ? 55.582 -28.281 -83.557 1.00 24.21 159 GLU D CA 1
ATOM 8078 C C . GLU D 1 159 ? 56.804 -27.418 -83.826 1.00 23.15 159 GLU D C 1
ATOM 8079 O O . GLU D 1 159 ? 57.907 -27.773 -83.442 1.00 23.35 159 GLU D O 1
ATOM 8085 N N . LYS D 1 160 ? 56.573 -26.300 -84.503 1.00 22.70 160 LYS D N 1
ATOM 8086 C CA . LYS D 1 160 ? 57.662 -25.432 -84.985 1.00 23.06 160 LYS D CA 1
ATOM 8087 C C . LYS D 1 160 ? 57.799 -24.229 -84.068 1.00 22.53 160 LYS D C 1
ATOM 8088 O O . LYS D 1 160 ? 58.607 -23.355 -84.321 1.00 21.99 160 LYS D O 1
ATOM 8094 N N . VAL D 1 161 ? 57.029 -24.220 -82.995 1.00 22.42 161 VAL D N 1
ATOM 8095 C CA . VAL D 1 161 ? 56.943 -23.054 -82.111 1.00 22.00 161 VAL D CA 1
ATOM 8096 C C . VAL D 1 161 ? 57.453 -23.395 -80.730 1.00 22.17 161 VAL D C 1
ATOM 8097 O O . VAL D 1 161 ? 57.093 -24.431 -80.133 1.00 21.93 161 VAL D O 1
ATOM 8101 N N . GLY D 1 162 ? 58.297 -22.501 -80.219 1.00 20.74 162 GLY D N 1
ATOM 8102 C CA . GLY D 1 162 ? 58.866 -22.644 -78.910 1.00 20.40 162 GLY D CA 1
ATOM 8103 C C . GLY D 1 162 ? 58.673 -21.369 -78.121 1.00 20.04 162 GLY D C 1
ATOM 8104 O O . GLY D 1 162 ? 58.141 -20.385 -78.645 1.00 19.65 162 GLY D O 1
ATOM 8105 N N . TYR D 1 163 ? 59.130 -21.410 -76.881 1.00 20.83 163 TYR D N 1
ATOM 8106 C CA . TYR D 1 163 ? 58.734 -20.424 -75.880 1.00 22.15 163 TYR D CA 1
ATOM 8107 C C . TYR D 1 163 ? 59.853 -20.036 -74.998 1.00 21.98 163 TYR D C 1
ATOM 8108 O O . TYR D 1 163 ? 60.631 -20.864 -74.542 1.00 21.63 163 TYR D O 1
ATOM 8117 N N . ASP D 1 164 ? 59.938 -18.741 -74.742 1.00 21.73 164 ASP D N 1
ATOM 8118 C CA . ASP D 1 164 ? 60.911 -18.268 -73.801 1.00 21.97 164 ASP D CA 1
ATOM 8119 C C . ASP D 1 164 ? 60.237 -17.167 -73.016 1.00 22.62 164 ASP D C 1
ATOM 8120 O O . ASP D 1 164 ? 60.110 -16.034 -73.502 1.00 22.29 164 ASP D O 1
ATOM 8125 N N . PHE D 1 165 ? 59.808 -17.519 -71.816 1.00 23.36 165 PHE D N 1
ATOM 8126 C CA . PHE D 1 165 ? 59.202 -16.574 -70.882 1.00 24.37 165 PHE D CA 1
ATOM 8127 C C . PHE D 1 165 ? 60.239 -16.166 -69.883 1.00 24.52 165 PHE D C 1
ATOM 8128 O O . PHE D 1 165 ? 60.823 -17.008 -69.200 1.00 25.07 165 PHE D O 1
ATOM 8136 N N . SER D 1 166 ? 60.489 -14.869 -69.770 1.00 24.83 166 SER D N 1
ATOM 8137 C CA . SER D 1 166 ? 61.343 -14.417 -68.696 1.00 25.79 166 SER D CA 1
ATOM 8138 C C . SER D 1 166 ? 60.802 -13.122 -68.161 1.00 26.08 166 SER D C 1
ATOM 8139 O O . SER D 1 166 ? 59.880 -12.542 -68.742 1.00 26.19 166 SER D O 1
ATOM 8142 N N . GLY D 1 167 ? 61.350 -12.701 -67.030 1.00 26.04 167 GLY D N 1
ATOM 8143 C CA . GLY D 1 167 ? 60.954 -11.430 -66.445 1.00 26.39 167 GLY D CA 1
ATOM 8144 C C . GLY D 1 167 ? 59.529 -11.446 -65.934 1.00 26.81 167 GLY D C 1
ATOM 8145 O O . GLY D 1 167 ? 58.889 -12.508 -65.844 1.00 26.49 167 GLY D O 1
ATOM 8146 N N . PRO D 1 168 ? 59.003 -10.260 -65.613 1.00 26.61 168 PRO D N 1
ATOM 8147 C CA . PRO D 1 168 ? 59.704 -8.995 -65.782 1.00 26.13 168 PRO D CA 1
ATOM 8148 C C . PRO D 1 168 ? 60.860 -8.841 -64.801 1.00 26.54 168 PRO D C 1
ATOM 8149 O O . PRO D 1 168 ? 60.991 -9.630 -63.836 1.00 25.54 168 PRO D O 1
ATOM 8153 N N . TYR D 1 169 ? 61.703 -7.846 -65.047 1.00 26.75 169 TYR D N 1
ATOM 8154 C CA . TYR D 1 169 ? 62.771 -7.549 -64.111 1.00 28.64 169 TYR D CA 1
ATOM 8155 C C . TYR D 1 169 ? 62.224 -7.051 -62.793 1.00 28.37 169 TYR D C 1
ATOM 8156 O O . TYR D 1 169 ? 62.851 -7.278 -61.763 1.00 29.10 169 TYR D O 1
ATOM 8165 N N . LEU D 1 170 ? 61.066 -6.391 -62.836 1.00 28.33 170 LEU D N 1
ATOM 8166 C CA . LEU D 1 170 ? 60.535 -5.701 -61.658 1.00 28.32 170 LEU D CA 1
ATOM 8167 C C . LEU D 1 170 ? 59.255 -6.297 -61.129 1.00 30.05 170 LEU D C 1
ATOM 8168 O O . LEU D 1 170 ? 58.350 -6.623 -61.909 1.00 29.14 170 LEU D O 1
ATOM 8173 N N . PRO D 1 171 ? 59.139 -6.343 -59.787 1.00 31.68 171 PRO D N 1
ATOM 8174 C CA . PRO D 1 171 ? 60.131 -5.836 -58.819 1.00 32.58 171 PRO D CA 1
ATOM 8175 C C . PRO D 1 171 ? 61.375 -6.712 -58.591 1.00 33.55 171 PRO D C 1
ATOM 8176 O O . PRO D 1 171 ? 62.414 -6.219 -58.128 1.00 34.31 171 PRO D O 1
ATOM 8180 N N . SER D 1 172 ? 61.294 -7.994 -58.941 1.00 34.42 172 SER D N 1
ATOM 8181 C CA . SER D 1 172 ? 62.489 -8.837 -59.046 1.00 34.96 172 SER D CA 1
ATOM 8182 C C . SER D 1 172 ? 62.195 -9.915 -60.078 1.00 34.88 172 SER D C 1
ATOM 8183 O O . SER D 1 172 ? 61.021 -10.153 -60.406 1.00 34.70 172 SER D O 1
ATOM 8186 N N . LEU D 1 173 ? 63.249 -10.538 -60.601 1.00 34.96 173 LEU D N 1
ATOM 8187 C CA . LEU D 1 173 ? 63.096 -11.599 -61.592 1.00 35.41 173 LEU D CA 1
ATOM 8188 C C . LEU D 1 173 ? 62.301 -12.782 -61.046 1.00 35.34 173 LEU D C 1
ATOM 8189 O O . LEU D 1 173 ? 62.403 -13.102 -59.860 1.00 35.64 173 LEU D O 1
ATOM 8194 N N . PRO D 1 174 ? 61.497 -13.434 -61.904 1.00 35.18 174 PRO D N 1
ATOM 8195 C CA . PRO D 1 174 ? 60.834 -14.642 -61.423 1.00 34.95 174 PRO D CA 1
ATOM 8196 C C . PRO D 1 174 ? 61.852 -15.745 -61.149 1.00 34.49 174 PRO D C 1
ATOM 8197 O O . PRO D 1 174 ? 62.900 -15.820 -61.800 1.00 33.91 174 PRO D O 1
ATOM 8201 N N . THR D 1 175 ? 61.542 -16.590 -60.175 1.00 34.32 175 THR D N 1
ATOM 8202 C CA . THR D 1 175 ? 62.313 -17.796 -59.953 1.00 34.14 175 THR D CA 1
ATOM 8203 C C . THR D 1 175 ? 62.081 -18.759 -61.123 1.00 34.12 175 THR D C 1
ATOM 8204 O O . THR D 1 175 ? 61.067 -18.656 -61.841 1.00 33.76 175 THR D O 1
ATOM 8208 N N . LEU D 1 176 ? 63.000 -19.713 -61.288 1.00 33.98 176 LEU D N 1
ATOM 8209 C CA . LEU D 1 176 ? 62.788 -20.815 -62.219 1.00 34.40 176 LEU D CA 1
ATOM 8210 C C . LEU D 1 176 ? 61.442 -21.495 -62.012 1.00 34.23 176 LEU D C 1
ATOM 8211 O O . LEU D 1 176 ? 60.733 -21.780 -62.970 1.00 33.79 176 LEU D O 1
ATOM 8216 N N . ASP D 1 177 ? 61.081 -21.757 -60.760 1.00 34.14 177 ASP D N 1
ATOM 8217 C CA . ASP D 1 177 ? 59.789 -22.381 -60.499 1.00 33.93 177 ASP D CA 1
ATOM 8218 C C . ASP D 1 177 ? 58.587 -21.581 -60.983 1.00 32.84 177 ASP D C 1
ATOM 8219 O O . ASP D 1 177 ? 57.670 -22.145 -61.575 1.00 32.79 177 ASP D O 1
ATOM 8224 N N . ALA D 1 178 ? 58.599 -20.275 -60.723 1.00 31.89 178 ALA D N 1
ATOM 8225 C CA . ALA D 1 178 ? 57.526 -19.377 -61.147 1.00 30.67 178 ALA D CA 1
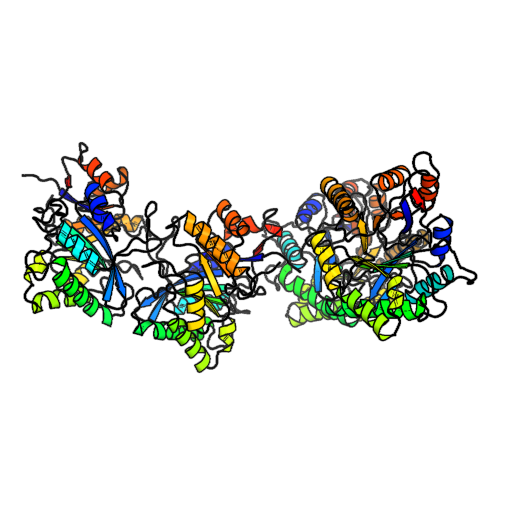ATOM 8226 C C . ALA D 1 178 ? 57.467 -19.318 -62.675 1.00 30.20 178 ALA D C 1
ATOM 8227 O O . ALA D 1 178 ? 56.395 -19.256 -63.264 1.00 29.54 178 ALA D O 1
ATOM 8229 N N . THR D 1 179 ? 58.640 -19.362 -63.304 1.00 30.20 179 THR D N 1
ATOM 8230 C CA . THR D 1 179 ? 58.725 -19.418 -64.761 1.00 29.70 179 THR D CA 1
ATOM 8231 C C . THR D 1 179 ? 58.099 -20.715 -65.272 1.00 30.30 179 THR D C 1
ATOM 8232 O O . THR D 1 179 ? 57.268 -20.706 -66.187 1.00 29.83 179 THR D O 1
ATOM 8236 N N . HIS D 1 180 ? 58.485 -21.831 -64.652 1.00 30.50 180 HIS D N 1
ATOM 8237 C CA . HIS D 1 180 ? 57.883 -23.118 -64.970 1.00 31.00 180 HIS D CA 1
ATOM 8238 C C . HIS D 1 180 ? 56.363 -23.024 -64.858 1.00 30.92 180 HIS D C 1
ATOM 8239 O O . HIS D 1 180 ? 55.645 -23.454 -65.756 1.00 30.96 180 HIS D O 1
ATOM 8246 N N . GLU D 1 181 ? 55.878 -22.427 -63.771 1.00 31.67 181 GLU D N 1
ATOM 8247 C CA . GLU D 1 181 ? 54.431 -22.312 -63.550 1.00 32.18 181 GLU D CA 1
ATOM 8248 C C . GLU D 1 181 ? 53.717 -21.461 -64.597 1.00 31.80 181 GLU D C 1
ATOM 8249 O O . GLU D 1 181 ? 52.577 -21.739 -64.972 1.00 32.05 181 GLU D O 1
ATOM 8255 N N . ALA D 1 182 ? 54.403 -20.419 -65.058 1.00 31.07 182 ALA D N 1
ATOM 8256 C CA . ALA D 1 182 ? 53.941 -19.583 -66.158 1.00 29.59 182 ALA D CA 1
ATOM 8257 C C . ALA D 1 182 ? 53.706 -20.396 -67.433 1.00 29.00 182 ALA D C 1
ATOM 8258 O O . ALA D 1 182 ? 52.689 -20.244 -68.105 1.00 28.13 182 ALA D O 1
ATOM 8260 N N . TYR D 1 183 ? 54.657 -21.267 -67.753 1.00 29.54 183 TYR D N 1
ATOM 8261 C CA . TYR D 1 183 ? 54.521 -22.132 -68.920 1.00 30.10 183 TYR D CA 1
ATOM 8262 C C . TYR D 1 183 ? 53.298 -23.023 -68.766 1.00 31.20 183 TYR D C 1
ATOM 8263 O O . TYR D 1 183 ? 52.554 -23.225 -69.724 1.00 31.48 183 TYR D O 1
ATOM 8272 N N . LYS D 1 184 ? 53.091 -23.544 -67.555 1.00 32.42 184 LYS D N 1
ATOM 8273 C CA . LYS D 1 184 ? 51.932 -24.412 -67.302 1.00 33.90 184 LYS D CA 1
ATOM 8274 C C . LYS D 1 184 ? 50.636 -23.656 -67.547 1.00 34.17 184 LYS D C 1
ATOM 8275 O O . LYS D 1 184 ? 49.703 -24.189 -68.145 1.00 33.87 184 LYS D O 1
ATOM 8281 N N . LYS D 1 185 ? 50.606 -22.395 -67.117 1.00 35.04 185 LYS D N 1
ATOM 8282 C CA . LYS D 1 185 ? 49.470 -21.508 -67.366 1.00 35.16 185 LYS D CA 1
ATOM 8283 C C . LYS D 1 185 ? 49.250 -21.252 -68.854 1.00 34.59 185 LYS D C 1
ATOM 8284 O O . LYS D 1 185 ? 48.118 -21.079 -69.284 1.00 34.53 185 LYS D O 1
ATOM 8290 N N . ALA D 1 186 ? 50.331 -21.242 -69.636 1.00 33.88 186 ALA D N 1
ATOM 8291 C CA . ALA D 1 186 ? 50.243 -21.078 -71.092 1.00 33.43 186 ALA D CA 1
ATOM 8292 C C . ALA D 1 186 ? 49.902 -22.382 -71.814 1.00 33.38 186 ALA D C 1
ATOM 8293 O O . ALA D 1 186 ? 49.592 -22.375 -73.008 1.00 33.70 186 ALA D O 1
ATOM 8295 N N . GLY D 1 187 ? 49.949 -23.500 -71.094 1.00 33.08 187 GLY D N 1
ATOM 8296 C CA . GLY D 1 187 ? 49.717 -24.795 -71.711 1.00 32.82 187 GLY D CA 1
ATOM 8297 C C . GLY D 1 187 ? 50.954 -25.276 -72.433 1.00 32.78 187 GLY D C 1
ATOM 8298 O O . GLY D 1 187 ? 50.858 -26.013 -73.409 1.00 32.91 187 GLY D O 1
ATOM 8299 N N . VAL D 1 188 ? 52.119 -24.868 -71.936 1.00 32.29 188 VAL D N 1
ATOM 8300 C CA . VAL D 1 188 ? 53.386 -25.153 -72.585 1.00 32.22 188 VAL D CA 1
ATOM 8301 C C . VAL D 1 188 ? 54.078 -26.199 -71.730 1.00 32.34 188 VAL D C 1
ATOM 8302 O O . VAL D 1 188 ? 54.365 -25.965 -70.552 1.00 32.65 188 VAL D O 1
ATOM 8306 N N . ASP D 1 189 ? 54.314 -27.365 -72.328 1.00 33.14 189 ASP D N 1
ATOM 8307 C CA . ASP D 1 189 ? 54.887 -28.507 -71.620 1.00 33.71 189 ASP D CA 1
ATOM 8308 C C . ASP D 1 189 ? 56.162 -28.981 -72.296 1.00 33.07 189 ASP D C 1
ATOM 8309 O O . ASP D 1 189 ? 56.617 -30.093 -72.071 1.00 33.38 189 ASP D O 1
ATOM 8314 N N . GLY D 1 190 ? 56.721 -28.136 -73.148 1.00 31.59 190 GLY D N 1
ATOM 8315 C CA . GLY D 1 190 ? 57.950 -28.451 -73.849 1.00 30.09 190 GLY D CA 1
ATOM 8316 C C . GLY D 1 190 ? 58.182 -27.327 -74.842 1.00 28.63 190 GLY D C 1
ATOM 8317 O O . GLY D 1 190 ? 57.368 -26.409 -74.929 1.00 27.38 190 GLY D O 1
ATOM 8318 N N . HIS D 1 191 ? 59.278 -27.411 -75.590 1.00 27.39 191 HIS D N 1
ATOM 8319 C CA . HIS D 1 191 ? 59.618 -26.382 -76.582 1.00 26.19 191 HIS D CA 1
ATOM 8320 C C . HIS D 1 191 ? 60.019 -25.102 -75.861 1.00 25.98 191 HIS D C 1
ATOM 8321 O O . HIS D 1 191 ? 59.678 -24.012 -76.318 1.00 26.67 191 HIS D O 1
ATOM 8328 N N . ILE D 1 192 ? 60.737 -25.243 -74.755 1.00 25.86 192 ILE D N 1
ATOM 8329 C CA . ILE D 1 192 ? 61.043 -24.130 -73.855 1.00 25.42 192 ILE D CA 1
ATOM 8330 C C . ILE D 1 192 ? 62.505 -23.749 -73.932 1.00 25.32 192 ILE D C 1
ATOM 8331 O O . ILE D 1 192 ? 63.394 -24.590 -73.759 1.00 24.95 192 ILE D O 1
ATOM 8336 N N . TRP D 1 193 ? 62.741 -22.459 -74.172 1.00 23.51 193 TRP D N 1
ATOM 8337 C CA . TRP D 1 193 ? 64.084 -21.928 -74.200 1.00 23.46 193 TRP D CA 1
ATOM 8338 C C . TRP D 1 193 ? 64.262 -20.961 -73.052 1.00 23.68 193 TRP D C 1
ATOM 8339 O O . TRP D 1 193 ? 63.306 -20.306 -72.617 1.00 23.66 193 TRP D O 1
ATOM 8350 N N . LEU D 1 194 ? 65.476 -20.897 -72.539 1.00 23.87 194 LEU D N 1
ATOM 8351 C CA . LEU D 1 194 ? 65.785 -19.940 -71.492 1.00 25.26 194 LEU D CA 1
ATOM 8352 C C . LEU D 1 194 ? 66.949 -19.113 -71.951 1.00 26.27 194 LEU D C 1
ATOM 8353 O O . LEU D 1 194 ? 67.945 -19.637 -72.436 1.00 24.98 194 LEU D O 1
ATOM 8358 N N . SER D 1 195 ? 66.808 -17.807 -71.825 1.00 28.02 195 SER D N 1
ATOM 8359 C CA . SER D 1 195 ? 67.902 -16.945 -72.189 1.00 30.15 195 SER D CA 1
ATOM 8360 C C . SER D 1 195 ? 68.390 -16.197 -70.976 1.00 32.39 195 SER D C 1
ATOM 8361 O O . SER D 1 195 ? 67.638 -15.956 -70.021 1.00 31.13 195 SER D O 1
ATOM 8364 N N . ASP D 1 196 ? 69.667 -15.839 -71.044 1.00 35.96 196 ASP D N 1
ATOM 8365 C CA . ASP D 1 196 ? 70.354 -15.184 -69.965 1.00 39.84 196 ASP D CA 1
ATOM 8366 C C . ASP D 1 196 ? 71.294 -14.138 -70.532 1.00 42.38 196 ASP D C 1
ATOM 8367 O O . ASP D 1 196 ? 71.786 -14.274 -71.643 1.00 42.01 196 ASP D O 1
ATOM 8372 N N . GLY D 1 197 ? 71.548 -13.099 -69.747 1.00 45.98 197 GLY D N 1
ATOM 8373 C CA . GLY D 1 197 ? 72.642 -12.186 -70.036 1.00 50.17 197 GLY D CA 1
ATOM 8374 C C . GLY D 1 197 ? 72.281 -10.781 -70.450 1.00 52.93 197 GLY D C 1
ATOM 8375 O O . GLY D 1 197 ? 73.189 -9.976 -70.686 1.00 53.49 197 GLY D O 1
ATOM 8376 N N . LEU D 1 198 ? 70.981 -10.484 -70.557 1.00 55.73 198 LEU D N 1
ATOM 8377 C CA . LEU D 1 198 ? 70.508 -9.103 -70.763 1.00 58.57 198 LEU D CA 1
ATOM 8378 C C . LEU D 1 198 ? 71.153 -8.261 -69.678 1.00 60.47 198 LEU D C 1
ATOM 8379 O O . LEU D 1 198 ? 71.896 -7.312 -69.958 1.00 60.89 198 LEU D O 1
ATOM 8384 N N . THR D 1 199 ? 70.877 -8.654 -68.434 1.00 62.80 199 THR D N 1
ATOM 8385 C CA . THR D 1 199 ? 71.428 -7.999 -67.260 1.00 64.84 199 THR D CA 1
ATOM 8386 C C . THR D 1 199 ? 72.686 -8.668 -66.731 1.00 66.14 199 THR D C 1
ATOM 8387 O O . THR D 1 199 ? 72.946 -9.862 -66.965 1.00 66.32 199 THR D O 1
ATOM 8391 N N . ASN D 1 200 ? 73.467 -7.852 -66.031 1.00 67.65 200 ASN D N 1
ATOM 8392 C CA . ASN D 1 200 ? 74.486 -8.310 -65.105 1.00 69.06 200 ASN D CA 1
ATOM 8393 C C . ASN D 1 200 ? 74.393 -7.460 -63.832 1.00 69.80 200 ASN D C 1
ATOM 8394 O O . ASN D 1 200 ? 75.153 -6.509 -63.647 1.00 69.98 200 ASN D O 1
ATOM 8399 N N . PHE D 1 201 ? 73.429 -7.802 -62.977 1.00 70.69 201 PHE D N 1
ATOM 8400 C CA . PHE D 1 201 ? 73.104 -7.010 -61.782 1.00 71.38 201 PHE D CA 1
ATOM 8401 C C . PHE D 1 201 ? 73.969 -7.356 -60.568 1.00 71.62 201 PHE D C 1
ATOM 8402 O O . PHE D 1 201 ? 74.040 -6.584 -59.606 1.00 71.76 201 PHE D O 1
ATOM 8410 N N . SER D 1 202 ? 74.609 -8.521 -60.619 1.00 71.93 202 SER D N 1
ATOM 8411 C CA . SER D 1 202 ? 75.503 -9.002 -59.563 1.00 72.23 202 SER D CA 1
ATOM 8412 C C . SER D 1 202 ? 76.216 -10.276 -60.035 1.00 72.46 202 SER D C 1
ATOM 8413 O O . SER D 1 202 ? 75.612 -11.355 -60.003 1.00 72.54 202 SER D O 1
ATOM 8416 N N . PRO D 1 203 ? 77.491 -10.160 -60.495 1.00 72.50 203 PRO D N 1
ATOM 8417 C CA . PRO D 1 203 ? 78.270 -11.326 -60.964 1.00 72.43 203 PRO D CA 1
ATOM 8418 C C . PRO D 1 203 ? 77.986 -12.612 -60.169 1.00 72.25 203 PRO D C 1
ATOM 8419 O O . PRO D 1 203 ? 77.811 -13.673 -60.774 1.00 72.18 203 PRO D O 1
ATOM 8423 N N . LEU D 1 204 ? 77.922 -12.488 -58.837 1.00 71.85 204 LEU D N 1
ATOM 8424 C CA . LEU D 1 204 ? 77.488 -13.559 -57.927 1.00 71.31 204 LEU D CA 1
ATOM 8425 C C . LEU D 1 204 ? 76.175 -14.203 -58.374 1.00 70.65 204 LEU D C 1
ATOM 8426 O O . LEU D 1 204 ? 76.147 -15.381 -58.726 1.00 70.67 204 LEU D O 1
ATOM 8431 N N . GLY D 1 205 ? 75.099 -13.415 -58.352 1.00 69.93 205 GLY D N 1
ATOM 8432 C CA . GLY D 1 205 ? 73.766 -13.872 -58.756 1.00 68.95 205 GLY D CA 1
ATOM 8433 C C . GLY D 1 205 ? 73.626 -14.106 -60.252 1.00 68.14 205 GLY D C 1
ATOM 8434 O O . GLY D 1 205 ? 72.694 -14.782 -60.694 1.00 67.93 205 GLY D O 1
ATOM 8435 N N . ASP D 1 206 ? 74.555 -13.538 -61.025 1.00 67.24 206 ASP D N 1
ATOM 8436 C CA . ASP D 1 206 ? 74.602 -13.725 -62.474 1.00 66.25 206 ASP D CA 1
ATOM 8437 C C . ASP D 1 206 ? 74.978 -15.163 -62.817 1.00 65.18 206 ASP D C 1
ATOM 8438 O O . ASP D 1 206 ? 74.198 -15.875 -63.466 1.00 65.22 206 ASP D O 1
ATOM 8443 N N . MET D 1 207 ? 76.170 -15.579 -62.383 1.00 63.64 207 MET D N 1
ATOM 8444 C CA . MET D 1 207 ? 76.628 -16.956 -62.579 1.00 62.19 207 MET D CA 1
ATOM 8445 C C . MET D 1 207 ? 75.680 -17.944 -61.886 1.00 60.83 207 MET D C 1
ATOM 8446 O O . MET D 1 207 ? 75.341 -18.980 -62.456 1.00 60.70 207 MET D O 1
ATOM 8451 N N . ALA D 1 208 ? 75.232 -17.596 -60.678 1.00 59.02 208 ALA D N 1
ATOM 8452 C CA . ALA D 1 208 ? 74.248 -18.391 -59.936 1.00 57.23 208 ALA D CA 1
ATOM 8453 C C . ALA D 1 208 ? 72.983 -18.667 -60.748 1.00 55.83 208 ALA D C 1
ATOM 8454 O O . ALA D 1 208 ? 72.539 -19.809 -60.830 1.00 55.55 208 ALA D O 1
ATOM 8456 N N . ARG D 1 209 ? 72.415 -17.617 -61.340 1.00 54.08 209 ARG D N 1
ATOM 8457 C CA . ARG D 1 209 ? 71.223 -17.725 -62.183 1.00 52.67 209 ARG D CA 1
ATOM 8458 C C . ARG D 1 209 ? 71.452 -18.694 -63.353 1.00 51.26 209 ARG D C 1
ATOM 8459 O O . ARG D 1 209 ? 70.662 -19.616 -63.565 1.00 50.93 209 ARG D O 1
ATOM 8467 N N . LEU D 1 210 ? 72.543 -18.482 -64.092 1.00 49.65 210 LEU D N 1
ATOM 8468 C CA . LEU D 1 210 ? 72.857 -19.284 -65.275 1.00 47.97 210 LEU D CA 1
ATOM 8469 C C . LEU D 1 210 ? 73.177 -20.721 -64.915 1.00 46.78 210 LEU D C 1
ATOM 8470 O O . LEU D 1 210 ? 72.674 -21.642 -65.559 1.00 46.42 210 LEU D O 1
ATOM 8475 N N . LYS D 1 211 ? 74.021 -20.907 -63.902 1.00 45.59 211 LYS D N 1
ATOM 8476 C CA . LYS D 1 211 ? 74.386 -22.246 -63.442 1.00 44.49 211 LYS D CA 1
ATOM 8477 C C . LYS D 1 211 ? 73.154 -22.971 -62.923 1.00 43.04 211 LYS D C 1
ATOM 8478 O O . LYS D 1 211 ? 72.975 -24.157 -63.187 1.00 42.99 211 LYS D O 1
ATOM 8484 N N . GLU D 1 212 ? 72.307 -22.240 -62.204 1.00 41.43 212 GLU D N 1
ATOM 8485 C CA . GLU D 1 212 ? 71.028 -22.754 -61.722 1.00 40.44 212 GLU D CA 1
ATOM 8486 C C . GLU D 1 212 ? 70.127 -23.179 -62.884 1.00 38.43 212 GLU D C 1
ATOM 8487 O O . GLU D 1 212 ? 69.509 -24.236 -62.833 1.00 37.78 212 GLU D O 1
ATOM 8493 N N . ALA D 1 213 ? 70.047 -22.345 -63.920 1.00 36.53 213 ALA D N 1
ATOM 8494 C CA . ALA D 1 213 ? 69.319 -22.691 -65.139 1.00 35.29 213 ALA D CA 1
ATOM 8495 C C . ALA D 1 213 ? 69.918 -23.937 -65.789 1.00 34.27 213 ALA D C 1
ATOM 8496 O O . ALA D 1 213 ? 69.187 -24.849 -66.153 1.00 33.44 213 ALA D O 1
ATOM 8498 N N . ILE D 1 214 ? 71.246 -23.966 -65.913 1.00 33.91 214 ILE D N 1
ATOM 8499 C CA . ILE D 1 214 ? 71.942 -25.100 -66.513 1.00 34.05 214 ILE D CA 1
ATOM 8500 C C . ILE D 1 214 ? 71.675 -26.383 -65.726 1.00 33.95 214 ILE D C 1
ATOM 8501 O O . ILE D 1 214 ? 71.258 -27.383 -66.305 1.00 33.42 214 ILE D O 1
ATOM 8506 N N . LYS D 1 215 ? 71.870 -26.335 -64.408 1.00 34.40 215 LYS D N 1
ATOM 8507 C CA . LYS D 1 215 ? 71.490 -27.459 -63.537 1.00 35.18 215 LYS D CA 1
ATOM 8508 C C . LYS D 1 215 ? 70.036 -27.879 -63.789 1.00 34.66 215 LYS D C 1
ATOM 8509 O O . LYS D 1 215 ? 69.746 -29.065 -63.970 1.00 34.74 215 LYS D O 1
ATOM 8515 N N . SER D 1 216 ? 69.137 -26.898 -63.823 1.00 34.31 216 SER D N 1
ATOM 8516 C CA . SER D 1 216 ? 67.716 -27.139 -64.037 1.00 34.02 216 SER D CA 1
ATOM 8517 C C . SER D 1 216 ? 67.441 -27.830 -65.376 1.00 33.78 216 SER D C 1
ATOM 8518 O O . SER D 1 216 ? 66.686 -28.802 -65.424 1.00 33.44 216 SER D O 1
ATOM 8521 N N . ARG D 1 217 ? 68.054 -27.333 -66.454 1.00 33.08 217 ARG D N 1
ATOM 8522 C CA . ARG D 1 217 ? 67.896 -27.924 -67.793 1.00 32.63 217 ARG D CA 1
ATOM 8523 C C . ARG D 1 217 ? 68.367 -29.382 -67.813 1.00 33.15 217 ARG D C 1
ATOM 8524 O O . ARG D 1 217 ? 67.717 -30.253 -68.396 1.00 33.18 217 ARG D O 1
ATOM 8532 N N . ASP D 1 218 ? 69.507 -29.616 -67.170 1.00 33.46 218 ASP D N 1
ATOM 8533 C CA . ASP D 1 218 ? 70.196 -30.893 -67.213 1.00 34.35 218 ASP D CA 1
ATOM 8534 C C . ASP D 1 218 ? 69.737 -31.848 -66.120 1.00 35.11 218 ASP D C 1
ATOM 8535 O O . ASP D 1 218 ? 70.195 -32.988 -66.067 1.00 35.14 218 ASP D O 1
ATOM 8540 N N . SER D 1 219 ? 68.828 -31.384 -65.263 1.00 36.15 219 SER D N 1
ATOM 8541 C CA . SER D 1 219 ? 68.243 -32.220 -64.217 1.00 37.22 219 SER D CA 1
ATOM 8542 C C . SER D 1 219 ? 67.211 -33.149 -64.832 1.00 37.91 219 SER D C 1
ATOM 8543 O O . SER D 1 219 ? 66.682 -32.866 -65.914 1.00 37.89 219 SER D O 1
ATOM 8546 N N . ALA D 1 220 ? 66.911 -34.244 -64.128 1.00 38.65 220 ALA D N 1
ATOM 8547 C CA . ALA D 1 220 ? 65.961 -35.237 -64.627 1.00 39.40 220 ALA D CA 1
ATOM 8548 C C . ALA D 1 220 ? 64.579 -34.627 -64.852 1.00 39.47 220 ALA D C 1
ATOM 8549 O O . ALA D 1 220 ? 63.987 -34.822 -65.915 1.00 40.11 220 ALA D O 1
ATOM 8551 N N . ASN D 1 221 ? 64.096 -33.855 -63.879 1.00 39.50 221 ASN D N 1
ATOM 8552 C CA . ASN D 1 221 ? 62.760 -33.252 -63.960 1.00 39.44 221 ASN D CA 1
ATOM 8553 C C . ASN D 1 221 ? 62.683 -31.905 -64.697 1.00 39.06 221 ASN D C 1
ATOM 8554 O O . ASN D 1 221 ? 61.706 -31.163 -64.548 1.00 38.90 221 ASN D O 1
ATOM 8559 N N . GLY D 1 222 ? 63.693 -31.626 -65.518 1.00 38.01 222 GLY D N 1
ATOM 8560 C CA . GLY D 1 222 ? 63.841 -30.308 -66.150 1.00 36.43 222 GLY D CA 1
ATOM 8561 C C . GLY D 1 222 ? 62.741 -29.942 -67.125 1.00 35.49 222 GLY D C 1
ATOM 8562 O O . GLY D 1 222 ? 62.128 -30.817 -67.744 1.00 35.42 222 GLY D O 1
ATOM 8563 N N . PHE D 1 223 ? 62.495 -28.639 -67.267 1.00 34.27 223 PHE D N 1
ATOM 8564 C CA . PHE D 1 223 ? 61.518 -28.144 -68.235 1.00 33.04 223 PHE D CA 1
ATOM 8565 C C . PHE D 1 223 ? 62.162 -27.327 -69.356 1.00 31.68 223 PHE D C 1
ATOM 8566 O O . PHE D 1 223 ? 61.581 -27.172 -70.425 1.00 31.56 223 PHE D O 1
ATOM 8574 N N . ILE D 1 224 ? 63.366 -26.828 -69.094 1.00 29.79 224 ILE D N 1
ATOM 8575 C CA . ILE D 1 224 ? 64.118 -26.053 -70.075 1.00 28.05 224 ILE D CA 1
ATOM 8576 C C . ILE D 1 224 ? 64.738 -27.014 -71.091 1.00 27.48 224 ILE D C 1
ATOM 8577 O O . ILE D 1 224 ? 65.410 -27.976 -70.727 1.00 26.79 224 ILE D O 1
ATOM 8582 N N . ASN D 1 225 ? 64.535 -26.736 -72.368 1.00 26.94 225 ASN D N 1
ATOM 8583 C CA . ASN D 1 225 ? 65.197 -27.513 -73.398 1.00 26.55 225 ASN D CA 1
ATOM 8584 C C . ASN D 1 225 ? 66.543 -26.936 -73.801 1.00 26.59 225 ASN D C 1
ATOM 8585 O O . ASN D 1 225 ? 67.536 -27.652 -73.855 1.00 27.37 225 ASN D O 1
ATOM 8590 N N . LYS D 1 226 ? 66.570 -25.631 -74.058 1.00 25.22 226 LYS D N 1
ATOM 8591 C CA . LYS D 1 226 ? 67.791 -24.982 -74.515 1.00 24.42 226 LYS D CA 1
ATOM 8592 C C . LYS D 1 226 ? 68.048 -23.754 -73.695 1.00 24.32 226 LYS D C 1
ATOM 8593 O O . LYS D 1 226 ? 67.117 -23.096 -73.270 1.00 24.34 226 LYS D O 1
ATOM 8599 N N . ILE D 1 227 ? 69.320 -23.447 -73.507 1.00 24.82 227 ILE D N 1
ATOM 8600 C CA . ILE D 1 227 ? 69.715 -22.201 -72.879 1.00 24.82 227 ILE D CA 1
ATOM 8601 C C . ILE D 1 227 ? 70.509 -21.415 -73.892 1.00 25.18 227 ILE D C 1
ATOM 8602 O O . ILE D 1 227 ? 71.423 -21.958 -74.522 1.00 24.49 227 ILE D O 1
ATOM 8607 N N . TYR D 1 228 ? 70.137 -20.143 -74.080 1.00 26.05 228 TYR D N 1
ATOM 8608 C CA . TYR D 1 228 ? 70.983 -19.248 -74.859 1.00 27.14 228 TYR D CA 1
ATOM 8609 C C . TYR D 1 228 ? 71.441 -18.079 -73.994 1.00 27.39 228 TYR D C 1
ATOM 8610 O O . TYR D 1 228 ? 70.734 -17.642 -73.086 1.00 27.01 228 TYR D O 1
ATOM 8619 N N . TYR D 1 229 ? 72.658 -17.640 -74.267 1.00 28.65 229 TYR D N 1
ATOM 8620 C CA . TYR D 1 229 ? 73.229 -16.496 -73.603 1.00 29.72 229 TYR D CA 1
ATOM 8621 C C . TYR D 1 229 ? 73.395 -15.385 -74.637 1.00 29.53 229 TYR D C 1
ATOM 8622 O O . TYR D 1 229 ? 73.813 -15.660 -75.761 1.00 27.25 229 TYR D O 1
ATOM 8631 N N . TRP D 1 230 ? 73.078 -14.135 -74.289 1.00 30.43 230 TRP D N 1
ATOM 8632 C CA . TRP D 1 230 ? 73.280 -13.124 -75.329 1.00 31.84 230 TRP D CA 1
ATOM 8633 C C . TRP D 1 230 ? 74.308 -12.066 -75.270 1.00 32.88 230 TRP D C 1
ATOM 8634 O O . TRP D 1 230 ? 74.616 -11.501 -74.237 1.00 34.12 230 TRP D O 1
ATOM 8645 N N . SER D 1 231 ? 74.725 -11.775 -76.501 1.00 33.11 231 SER D N 1
ATOM 8646 C CA . SER D 1 231 ? 75.773 -10.902 -76.887 1.00 32.08 231 SER D CA 1
ATOM 8647 C C . SER D 1 231 ? 77.029 -11.431 -76.272 1.00 30.42 231 SER D C 1
ATOM 8648 O O . SER D 1 231 ? 77.558 -10.923 -75.304 1.00 30.00 231 SER D O 1
ATOM 8651 N N . VAL D 1 232 ? 77.419 -12.548 -76.867 1.00 27.40 232 VAL D N 1
ATOM 8652 C CA . VAL D 1 232 ? 78.695 -13.156 -76.699 1.00 25.62 232 VAL D CA 1
ATOM 8653 C C . VAL D 1 232 ? 79.384 -12.859 -78.026 1.00 23.72 232 VAL D C 1
ATOM 8654 O O . VAL D 1 232 ? 78.989 -13.397 -79.045 1.00 22.27 232 VAL D O 1
ATOM 8658 N N . ASP D 1 233 ? 80.404 -12.015 -78.017 1.00 21.32 233 ASP D N 1
ATOM 8659 C CA . ASP D 1 233 ? 80.940 -11.458 -79.266 1.00 21.55 233 ASP D CA 1
ATOM 8660 C C . ASP D 1 233 ? 82.420 -11.678 -79.495 1.00 21.28 233 ASP D C 1
ATOM 8661 O O . ASP D 1 233 ? 82.932 -11.346 -80.557 1.00 22.03 233 ASP D O 1
ATOM 8666 N N . LYS D 1 234 ? 83.107 -12.163 -78.473 1.00 22.51 234 LYS D N 1
ATOM 8667 C CA . LYS D 1 234 ? 84.553 -12.358 -78.543 1.00 22.34 234 LYS D CA 1
ATOM 8668 C C . LYS D 1 234 ? 84.850 -13.820 -78.437 1.00 23.00 234 LYS D C 1
ATOM 8669 O O . LYS D 1 234 ? 84.069 -14.580 -77.846 1.00 22.86 234 LYS D O 1
ATOM 8675 N N . VAL D 1 235 ? 85.987 -14.223 -78.996 1.00 22.50 235 VAL D N 1
ATOM 8676 C CA . VAL D 1 235 ? 86.416 -15.614 -78.863 1.00 23.11 235 VAL D CA 1
ATOM 8677 C C . VAL D 1 235 ? 86.365 -16.057 -77.398 1.00 23.67 235 VAL D C 1
ATOM 8678 O O . VAL D 1 235 ? 85.764 -17.095 -77.048 1.00 23.55 235 VAL D O 1
ATOM 8682 N N . SER D 1 236 ? 87.005 -15.267 -76.544 1.00 24.64 236 SER D N 1
ATOM 8683 C CA . SER D 1 236 ? 87.148 -15.584 -75.128 1.00 25.51 236 SER D CA 1
ATOM 8684 C C . SER D 1 236 ? 85.810 -15.910 -74.482 1.00 26.22 236 SER D C 1
ATOM 8685 O O . SER D 1 236 ? 85.648 -16.959 -73.857 1.00 26.51 236 SER D O 1
ATOM 8688 N N . THR D 1 237 ? 84.837 -15.030 -74.685 1.00 26.80 237 THR D N 1
ATOM 8689 C CA . THR D 1 237 ? 83.512 -15.180 -74.098 1.00 27.38 237 THR D CA 1
ATOM 8690 C C . THR D 1 237 ? 82.679 -16.272 -74.758 1.00 26.93 237 THR D C 1
ATOM 8691 O O . THR D 1 237 ? 81.879 -16.933 -74.083 1.00 26.49 237 THR D O 1
ATOM 8695 N N . THR D 1 238 ? 82.866 -16.458 -76.063 1.00 26.51 238 THR D N 1
ATOM 8696 C CA . THR D 1 238 ? 82.182 -17.542 -76.788 1.00 26.18 238 THR D CA 1
ATOM 8697 C C . THR D 1 238 ? 82.624 -18.893 -76.232 1.00 26.77 238 THR D C 1
ATOM 8698 O O . THR D 1 238 ? 81.795 -19.742 -75.887 1.00 27.20 238 THR D O 1
ATOM 8702 N N . LYS D 1 239 ? 83.937 -19.066 -76.119 1.00 27.12 239 LYS D N 1
ATOM 8703 C CA . LYS D 1 239 ? 84.523 -20.273 -75.547 1.00 26.96 239 LYS D CA 1
ATOM 8704 C C . LYS D 1 239 ? 83.970 -20.502 -74.146 1.00 27.24 239 LYS D C 1
ATOM 8705 O O . LYS D 1 239 ? 83.496 -21.595 -73.826 1.00 27.71 239 LYS D O 1
ATOM 8711 N N . ALA D 1 240 ? 84.009 -19.466 -73.320 1.00 27.47 240 ALA D N 1
ATOM 8712 C CA . ALA D 1 240 ? 83.440 -19.511 -71.973 1.00 27.77 240 ALA D CA 1
ATOM 8713 C C . ALA D 1 240 ? 81.947 -19.911 -71.938 1.00 27.83 240 ALA D C 1
ATOM 8714 O O . ALA D 1 240 ? 81.504 -20.726 -71.104 1.00 27.24 240 ALA D O 1
ATOM 8716 N N . ALA D 1 241 ? 81.166 -19.317 -72.833 1.00 26.71 241 ALA D N 1
ATOM 8717 C CA . ALA D 1 241 ? 79.749 -19.648 -72.945 1.00 26.90 241 ALA D CA 1
ATOM 8718 C C . ALA D 1 241 ? 79.554 -21.120 -73.285 1.00 26.90 241 ALA D C 1
ATOM 8719 O O . ALA D 1 241 ? 78.721 -21.797 -72.669 1.00 27.37 241 ALA D O 1
ATOM 8721 N N . LEU D 1 242 ? 80.316 -21.593 -74.269 1.00 26.67 242 LEU D N 1
ATOM 8722 C CA . LEU D 1 242 ? 80.306 -23.004 -74.684 1.00 27.16 242 LEU D CA 1
ATOM 8723 C C . LEU D 1 242 ? 80.709 -23.916 -73.549 1.00 28.77 242 LEU D C 1
ATOM 8724 O O . LEU D 1 242 ? 80.059 -24.946 -73.292 1.00 28.59 242 LEU D O 1
ATOM 8729 N N . ASP D 1 243 ? 81.775 -23.525 -72.863 1.00 29.71 243 ASP D N 1
ATOM 8730 C CA . ASP D 1 243 ? 82.266 -24.301 -71.730 1.00 31.64 243 ASP D CA 1
ATOM 8731 C C . ASP D 1 243 ? 81.299 -24.406 -70.544 1.00 31.77 243 ASP D C 1
ATOM 8732 O O . ASP D 1 243 ? 81.240 -25.455 -69.900 1.00 32.98 243 ASP D O 1
ATOM 8737 N N . VAL D 1 244 ? 80.529 -23.359 -70.254 1.00 32.16 244 VAL D N 1
ATOM 8738 C CA . VAL D 1 244 ? 79.543 -23.455 -69.159 1.00 32.43 244 VAL D CA 1
ATOM 8739 C C . VAL D 1 244 ? 78.331 -24.299 -69.560 1.00 32.17 244 VAL D C 1
ATOM 8740 O O . VAL D 1 244 ? 77.504 -24.654 -68.720 1.00 32.19 244 VAL D O 1
ATOM 8744 N N . GLY D 1 245 ? 78.222 -24.610 -70.848 1.00 31.71 245 GLY D N 1
ATOM 8745 C CA . GLY D 1 245 ? 77.208 -25.554 -71.295 1.00 31.23 245 GLY D CA 1
ATOM 8746 C C . GLY D 1 245 ? 75.981 -25.005 -71.997 1.00 30.44 245 GLY D C 1
ATOM 8747 O O . GLY D 1 245 ? 74.967 -25.700 -72.091 1.00 30.13 245 GLY D O 1
ATOM 8748 N N . VAL D 1 246 ? 76.050 -23.775 -72.513 1.00 29.47 246 VAL D N 1
ATOM 8749 C CA . VAL D 1 246 ? 74.874 -23.217 -73.208 1.00 27.80 246 VAL D CA 1
ATOM 8750 C C . VAL D 1 246 ? 74.682 -23.891 -74.564 1.00 26.46 246 VAL D C 1
ATOM 8751 O O . VAL D 1 246 ? 75.621 -24.439 -75.148 1.00 25.77 246 VAL D O 1
ATOM 8755 N N . ASP D 1 247 ? 73.440 -23.850 -75.035 1.00 25.39 247 ASP D N 1
ATOM 8756 C CA . ASP D 1 247 ? 73.035 -24.449 -76.293 1.00 24.77 247 ASP D CA 1
ATOM 8757 C C . ASP D 1 247 ? 73.009 -23.393 -77.374 1.00 24.23 247 ASP D C 1
ATOM 8758 O O . ASP D 1 247 ? 73.055 -23.696 -78.566 1.00 23.04 247 ASP D O 1
ATOM 8763 N N . GLY D 1 248 ? 72.859 -22.153 -76.923 1.00 24.12 248 GLY D N 1
ATOM 8764 C CA . GLY D 1 248 ? 72.658 -21.015 -77.810 1.00 23.66 248 GLY D CA 1
ATOM 8765 C C . GLY D 1 248 ? 73.621 -19.923 -77.417 1.00 22.59 248 GLY D C 1
ATOM 8766 O O . GLY D 1 248 ? 73.867 -19.672 -76.230 1.00 22.83 248 GLY D O 1
ATOM 8767 N N . ILE D 1 249 ? 74.190 -19.311 -78.430 1.00 22.11 249 ILE D N 1
ATOM 8768 C CA . ILE D 1 249 ? 75.082 -18.182 -78.294 1.00 22.73 249 ILE D CA 1
ATOM 8769 C C . ILE D 1 249 ? 74.405 -17.132 -79.139 1.00 21.53 249 ILE D C 1
ATOM 8770 O O . ILE D 1 249 ? 74.354 -17.288 -80.345 1.00 22.15 249 ILE D O 1
ATOM 8775 N N . MET D 1 250 ? 73.865 -16.083 -78.515 1.00 21.03 250 MET D N 1
ATOM 8776 C CA . MET D 1 250 ? 73.393 -14.946 -79.289 1.00 20.61 250 MET D CA 1
ATOM 8777 C C . MET D 1 250 ? 74.496 -13.914 -79.366 1.00 18.70 250 MET D C 1
ATOM 8778 O O . MET D 1 250 ? 75.135 -13.585 -78.370 1.00 19.43 250 MET D O 1
ATOM 8783 N N . THR D 1 251 ? 74.726 -13.438 -80.561 1.00 16.91 251 THR D N 1
ATOM 8784 C CA . THR D 1 251 ? 75.940 -12.724 -80.878 1.00 16.09 251 THR D CA 1
ATOM 8785 C C . THR D 1 251 ? 75.689 -11.711 -81.956 1.00 15.63 251 THR D C 1
ATOM 8786 O O . THR D 1 251 ? 74.910 -11.935 -82.894 1.00 14.98 251 THR D O 1
ATOM 8790 N N . ASN D 1 252 ? 76.409 -10.602 -81.870 1.00 14.83 252 ASN D N 1
ATOM 8791 C CA . ASN D 1 252 ? 76.465 -9.674 -82.968 1.00 15.53 252 ASN D CA 1
ATOM 8792 C C . ASN D 1 252 ? 77.358 -10.092 -84.118 1.00 14.80 252 ASN D C 1
ATOM 8793 O O . ASN D 1 252 ? 77.304 -9.473 -85.182 1.00 16.08 252 ASN D O 1
ATOM 8798 N N . TYR D 1 253 ? 78.188 -11.126 -83.909 1.00 15.58 253 TYR D N 1
ATOM 8799 C CA . TYR D 1 253 ? 79.223 -11.532 -84.885 1.00 15.89 253 TYR D CA 1
ATOM 8800 C C . TYR D 1 253 ? 79.276 -13.039 -84.961 1.00 16.29 253 TYR D C 1
ATOM 8801 O O . TYR D 1 253 ? 80.149 -13.656 -84.383 1.00 17.00 253 TYR D O 1
ATOM 8810 N N . PRO D 1 254 ? 78.297 -13.641 -85.645 1.00 16.68 254 PRO D N 1
ATOM 8811 C CA . PRO D 1 254 ? 78.175 -15.089 -85.760 1.00 16.52 254 PRO D CA 1
ATOM 8812 C C . PRO D 1 254 ? 79.437 -15.783 -86.274 1.00 16.92 254 PRO D C 1
ATOM 8813 O O . PRO D 1 254 ? 79.602 -16.957 -85.981 1.00 17.50 254 PRO D O 1
ATOM 8817 N N . ASN D 1 255 ? 80.286 -15.066 -87.002 1.00 16.82 255 ASN D N 1
ATOM 8818 C CA . ASN D 1 255 ? 81.584 -15.619 -87.457 1.00 17.48 255 ASN D CA 1
ATOM 8819 C C . ASN D 1 255 ? 82.483 -15.996 -86.291 1.00 17.91 255 ASN D C 1
ATOM 8820 O O . ASN D 1 255 ? 83.354 -16.859 -86.423 1.00 17.59 255 ASN D O 1
ATOM 8825 N N . VAL D 1 256 ? 82.302 -15.348 -85.140 1.00 18.18 256 VAL D N 1
ATOM 8826 C CA . VAL D 1 256 ? 83.198 -15.626 -84.012 1.00 18.95 256 VAL D CA 1
ATOM 8827 C C . VAL D 1 256 ? 82.999 -17.070 -83.585 1.00 20.15 256 VAL D C 1
ATOM 8828 O O . VAL D 1 256 ? 83.944 -17.848 -83.567 1.00 20.67 256 VAL D O 1
ATOM 8832 N N . LEU D 1 257 ? 81.748 -17.438 -83.303 1.00 20.09 257 LEU D N 1
ATOM 8833 C CA . LEU D 1 257 ? 81.429 -18.837 -82.976 1.00 20.97 257 LEU D CA 1
ATOM 8834 C C . LEU D 1 257 ? 81.858 -19.859 -84.025 1.00 20.61 257 LEU D C 1
ATOM 8835 O O . LEU D 1 257 ? 82.363 -20.930 -83.649 1.00 22.28 257 LEU D O 1
ATOM 8840 N N . ILE D 1 258 ? 81.681 -19.535 -85.306 1.00 20.33 258 ILE D N 1
ATOM 8841 C CA . ILE D 1 258 ? 82.106 -20.426 -86.396 1.00 21.19 258 ILE D CA 1
ATOM 8842 C C . ILE D 1 258 ? 83.601 -20.701 -86.290 1.00 22.06 258 ILE D C 1
ATOM 8843 O O . ILE D 1 258 ? 84.051 -21.853 -86.410 1.00 22.51 258 ILE D O 1
ATOM 8848 N N . GLY D 1 259 ? 84.373 -19.641 -86.062 1.00 21.84 259 GLY D N 1
ATOM 8849 C CA . GLY D 1 259 ? 85.802 -19.823 -85.821 1.00 22.79 259 GLY D CA 1
ATOM 8850 C C . GLY D 1 259 ? 86.086 -20.684 -84.612 1.00 22.89 259 GLY D C 1
ATOM 8851 O O . GLY D 1 259 ? 86.970 -21.549 -84.671 1.00 23.95 259 GLY D O 1
ATOM 8852 N N . VAL D 1 260 ? 85.359 -20.443 -83.521 1.00 23.06 260 VAL D N 1
ATOM 8853 C CA . VAL D 1 260 ? 85.554 -21.134 -82.260 1.00 23.59 260 VAL D CA 1
ATOM 8854 C C . VAL D 1 260 ? 85.238 -22.614 -82.420 1.00 25.38 260 VAL D C 1
ATOM 8855 O O . VAL D 1 260 ? 85.988 -23.471 -81.948 1.00 25.27 260 VAL D O 1
ATOM 8859 N N . LEU D 1 261 ? 84.131 -22.912 -83.087 1.00 25.59 261 LEU D N 1
ATOM 8860 C CA . LEU D 1 261 ? 83.754 -24.309 -83.315 1.00 27.08 261 LEU D CA 1
ATOM 8861 C C . LEU D 1 261 ? 84.789 -25.069 -84.163 1.00 28.07 261 LEU D C 1
ATOM 8862 O O . LEU D 1 261 ? 84.753 -26.296 -84.204 1.00 29.22 261 LEU D O 1
ATOM 8867 N N . LYS D 1 262 ? 85.702 -24.359 -84.831 1.00 29.01 262 LYS D N 1
ATOM 8868 C CA . LYS D 1 262 ? 86.807 -25.011 -85.568 1.00 30.04 262 LYS D CA 1
ATOM 8869 C C . LYS D 1 262 ? 88.024 -25.307 -84.703 1.00 30.30 262 LYS D C 1
ATOM 8870 O O . LYS D 1 262 ? 88.920 -26.050 -85.124 1.00 29.77 262 LYS D O 1
ATOM 8876 N N . GLU D 1 263 ? 88.073 -24.745 -83.501 1.00 30.83 263 GLU D N 1
ATOM 8877 C CA . GLU D 1 263 ? 89.293 -24.798 -82.705 1.00 31.38 263 GLU D CA 1
ATOM 8878 C C . GLU D 1 263 ? 89.414 -26.086 -81.929 1.00 32.24 263 GLU D C 1
ATOM 8879 O O . GLU D 1 263 ? 88.409 -26.645 -81.488 1.00 32.26 263 GLU D O 1
ATOM 8885 N N . SER D 1 264 ? 90.657 -26.540 -81.746 1.00 32.54 264 SER D N 1
ATOM 8886 C CA . SER D 1 264 ? 90.934 -27.691 -80.880 1.00 33.15 264 SER D CA 1
ATOM 8887 C C . SER D 1 264 ? 90.284 -27.463 -79.527 1.00 33.04 264 SER D C 1
ATOM 8888 O O . SER D 1 264 ? 90.340 -26.351 -79.003 1.00 33.26 264 SER D O 1
ATOM 8891 N N . GLY D 1 265 ? 89.654 -28.496 -78.971 1.00 33.38 265 GLY D N 1
ATOM 8892 C CA . GLY D 1 265 ? 88.992 -28.393 -77.668 1.00 34.04 265 GLY D CA 1
ATOM 8893 C C . GLY D 1 265 ? 87.559 -27.905 -77.791 1.00 34.52 265 GLY D C 1
ATOM 8894 O O . GLY D 1 265 ? 86.756 -28.032 -76.851 1.00 35.07 265 GLY D O 1
ATOM 8895 N N . TYR D 1 266 ? 87.232 -27.356 -78.957 1.00 34.26 266 TYR D N 1
ATOM 8896 C CA . TYR D 1 266 ? 85.869 -26.903 -79.210 1.00 34.15 266 TYR D CA 1
ATOM 8897 C C . TYR D 1 266 ? 85.178 -27.721 -80.276 1.00 34.62 266 TYR D C 1
ATOM 8898 O O . TYR D 1 266 ? 84.038 -28.145 -80.067 1.00 35.12 266 TYR D O 1
ATOM 8907 N N . ASN D 1 267 ? 85.877 -27.975 -81.381 1.00 35.48 267 ASN D N 1
ATOM 8908 C CA . ASN D 1 267 ? 85.331 -28.775 -82.477 1.00 36.56 267 ASN D CA 1
ATOM 8909 C C . ASN D 1 267 ? 84.837 -30.149 -82.028 1.00 37.30 267 ASN D C 1
ATOM 8910 O O . ASN D 1 267 ? 83.844 -30.664 -82.543 1.00 38.04 267 ASN D O 1
ATOM 8915 N N . ASP D 1 268 ? 85.523 -30.710 -81.043 1.00 38.09 268 ASP D N 1
ATOM 8916 C CA . ASP D 1 268 ? 85.266 -32.063 -80.566 1.00 38.66 268 ASP D CA 1
ATOM 8917 C C . ASP D 1 268 ? 84.067 -32.165 -79.627 1.00 37.71 268 ASP D C 1
ATOM 8918 O O . ASP D 1 268 ? 83.616 -33.269 -79.344 1.00 38.54 268 ASP D O 1
ATOM 8923 N N . LYS D 1 269 ? 83.561 -31.030 -79.138 1.00 36.56 269 LYS D N 1
ATOM 8924 C CA . LYS D 1 269 ? 82.540 -31.026 -78.084 1.00 34.71 269 LYS D CA 1
ATOM 8925 C C . LYS D 1 269 ? 81.248 -30.337 -78.513 1.00 33.41 269 LYS D C 1
ATOM 8926 O O . LYS D 1 269 ? 80.182 -30.590 -77.954 1.00 33.16 269 LYS D O 1
ATOM 8932 N N . TYR D 1 270 ? 81.367 -29.444 -79.485 1.00 31.25 270 TYR D N 1
ATOM 8933 C CA . TYR D 1 270 ? 80.261 -28.588 -79.876 1.00 29.28 270 TYR D CA 1
ATOM 8934 C C . TYR D 1 270 ? 80.180 -28.552 -81.368 1.00 27.97 270 TYR D C 1
ATOM 8935 O O . TYR D 1 270 ? 81.196 -28.631 -82.064 1.00 28.29 270 TYR D O 1
ATOM 8944 N N . ARG D 1 271 ? 78.969 -28.394 -81.884 1.00 26.58 271 ARG D N 1
ATOM 8945 C CA . ARG D 1 271 ? 78.821 -28.217 -83.304 1.00 25.67 271 ARG D CA 1
ATOM 8946 C C . ARG D 1 271 ? 77.642 -27.315 -83.606 1.00 24.73 271 ARG D C 1
ATOM 8947 O O . ARG D 1 271 ? 76.732 -27.193 -82.801 1.00 25.53 271 ARG D O 1
ATOM 8955 N N . LEU D 1 272 ? 77.665 -26.713 -84.782 1.00 24.02 272 LEU D N 1
ATOM 8956 C CA . LEU D 1 272 ? 76.579 -25.868 -85.193 1.00 23.01 272 LEU D CA 1
ATOM 8957 C C . LEU D 1 272 ? 75.349 -26.744 -85.354 1.00 23.31 272 LEU D C 1
ATOM 8958 O O . LEU D 1 272 ? 75.426 -27.811 -85.990 1.00 22.42 272 LEU D O 1
ATOM 8963 N N . ALA D 1 273 ? 74.231 -26.306 -84.774 1.00 22.60 273 ALA D N 1
ATOM 8964 C CA . ALA D 1 273 ? 72.957 -27.022 -84.916 1.00 22.20 273 ALA D CA 1
ATOM 8965 C C . ALA D 1 273 ? 72.520 -27.022 -86.356 1.00 22.45 273 ALA D C 1
ATOM 8966 O O . ALA D 1 273 ? 72.807 -26.102 -87.123 1.00 22.06 273 ALA D O 1
ATOM 8968 N N . THR D 1 274 ? 71.806 -28.080 -86.726 1.00 22.46 274 THR D N 1
ATOM 8969 C CA . THR D 1 274 ? 71.302 -28.193 -88.068 1.00 22.52 274 THR D CA 1
ATOM 8970 C C . THR D 1 274 ? 69.818 -28.391 -87.961 1.00 22.25 274 THR D C 1
ATOM 8971 O O . THR D 1 274 ? 69.285 -28.628 -86.881 1.00 22.37 274 THR D O 1
ATOM 8975 N N . TYR D 1 275 ? 69.153 -28.321 -89.093 1.00 24.10 275 TYR D N 1
ATOM 8976 C CA . TYR D 1 275 ? 67.713 -28.481 -89.098 1.00 26.78 275 TYR D CA 1
ATOM 8977 C C . TYR D 1 275 ? 67.303 -29.803 -88.474 1.00 28.24 275 TYR D C 1
ATOM 8978 O O . TYR D 1 275 ? 66.245 -29.894 -87.848 1.00 28.77 275 TYR D O 1
ATOM 8987 N N . ASP D 1 276 ? 68.162 -30.812 -88.586 1.00 29.07 276 ASP D N 1
ATOM 8988 C CA . ASP D 1 276 ? 67.818 -32.107 -88.013 1.00 30.49 276 ASP D CA 1
ATOM 8989 C C . ASP D 1 276 ? 67.895 -32.169 -86.491 1.00 30.35 276 ASP D C 1
ATOM 8990 O O . ASP D 1 276 ? 67.376 -33.097 -85.874 1.00 30.99 276 ASP D O 1
ATOM 8995 N N . ASP D 1 277 ? 68.505 -31.155 -85.881 1.00 29.18 277 ASP D N 1
ATOM 8996 C CA . ASP D 1 277 ? 68.555 -31.067 -84.431 1.00 28.54 277 ASP D CA 1
ATOM 8997 C C . ASP D 1 277 ? 67.287 -30.422 -83.939 1.00 29.14 277 ASP D C 1
ATOM 8998 O O . ASP D 1 277 ? 67.030 -29.244 -84.216 1.00 30.65 277 ASP D O 1
ATOM 9003 N N . ASN D 1 278 ? 66.517 -31.171 -83.174 1.00 28.34 278 ASN D N 1
ATOM 9004 C CA . ASN D 1 278 ? 65.268 -30.666 -82.618 1.00 27.72 278 ASN D CA 1
ATOM 9005 C C . ASN D 1 278 ? 65.511 -29.545 -81.578 1.00 25.74 278 ASN D C 1
ATOM 9006 O O . ASN D 1 278 ? 66.006 -29.814 -80.486 1.00 24.82 278 ASN D O 1
ATOM 9011 N N . PRO D 1 279 ? 65.130 -28.282 -81.900 1.00 24.78 279 PRO D N 1
ATOM 9012 C CA . PRO D 1 279 ? 65.441 -27.243 -80.894 1.00 24.11 279 PRO D CA 1
ATOM 9013 C C . PRO D 1 279 ? 64.642 -27.399 -79.609 1.00 24.33 279 PRO D C 1
ATOM 9014 O O . PRO D 1 279 ? 64.890 -26.665 -78.642 1.00 24.12 279 PRO D O 1
ATOM 9018 N N . TRP D 1 280 ? 63.673 -28.322 -79.600 1.00 24.44 280 TRP D N 1
ATOM 9019 C CA . TRP D 1 280 ? 62.840 -28.559 -78.411 1.00 25.98 280 TRP D CA 1
ATOM 9020 C C . TRP D 1 280 ? 63.315 -29.768 -77.633 1.00 27.37 280 TRP D C 1
ATOM 9021 O O . TRP D 1 280 ? 62.700 -30.136 -76.644 1.00 27.75 280 TRP D O 1
ATOM 9032 N N . GLU D 1 281 ? 64.408 -30.375 -78.088 1.00 28.90 281 GLU D N 1
ATOM 9033 C CA . GLU D 1 281 ? 64.985 -31.502 -77.380 1.00 30.68 281 GLU D CA 1
ATOM 9034 C C . GLU D 1 281 ? 66.164 -31.080 -76.529 1.00 30.69 281 GLU D C 1
ATOM 9035 O O . GLU D 1 281 ? 67.133 -30.496 -77.031 1.00 30.68 281 GLU D O 1
ATOM 9041 N N . THR D 1 282 ? 66.081 -31.393 -75.241 1.00 30.89 282 THR D N 1
ATOM 9042 C CA . THR D 1 282 ? 67.183 -31.142 -74.329 1.00 31.62 282 THR D CA 1
ATOM 9043 C C . THR D 1 282 ? 68.363 -32.034 -74.719 1.00 32.80 282 THR D C 1
ATOM 9044 O O . THR D 1 282 ? 68.196 -33.240 -74.909 1.00 32.39 282 THR D O 1
ATOM 9048 N N . PHE D 1 283 ? 69.550 -31.447 -74.845 1.00 33.51 283 PHE D N 1
ATOM 9049 C CA . PHE D 1 283 ? 70.744 -32.220 -75.160 1.00 35.35 283 PHE D CA 1
ATOM 9050 C C . PHE D 1 283 ? 71.177 -32.997 -73.925 1.00 37.26 283 PHE D C 1
ATOM 9051 O O . PHE D 1 283 ? 71.069 -32.507 -72.806 1.00 37.48 283 PHE D O 1
ATOM 9059 N N . LYS D 1 284 ? 71.638 -34.226 -74.136 1.00 40.15 284 LYS D N 1
ATOM 9060 C CA . LYS D 1 284 ? 72.142 -35.060 -73.043 1.00 42.91 284 LYS D CA 1
ATOM 9061 C C . LYS D 1 284 ? 73.417 -35.773 -73.499 1.00 44.43 284 LYS D C 1
ATOM 9062 O O . LYS D 1 284 ? 73.382 -36.488 -74.508 1.00 44.85 284 LYS D O 1
ATOM 9068 N N . ASN D 1 285 ? 74.561 -35.546 -72.841 1.00 46.27 285 ASN D N 1
ATOM 9069 C CA . ASN D 1 285 ? 74.818 -34.452 -71.885 1.00 48.00 285 ASN D CA 1
ATOM 9070 C C . ASN D 1 285 ? 76.333 -34.164 -71.850 1.00 48.53 285 ASN D C 1
ATOM 9071 O O . ASN D 1 285 ? 77.099 -34.642 -72.698 1.00 48.80 285 ASN D O 1
#

B-factor: mean 24.25, std 10.24, range [6.8, 73.04]

CATH classification: 3.20.20.190

Radius of gyration: 39.42 Å; Cα contacts (8 Å, |Δi|>4): 2604; chains: 4; bounding box: 74×83×128 Å

Organism: Loxosceles laeta (NCBI:txid58217)

Sequence (1140 aa):
ADNRRPIWNLAHMVNAVAQIPDFLDLGANALEADVTFKGSVPTYTYHGTPCDFGRDCIRWEYFNVFLKTLREYTTPGNAKYRDGFILFVLDLKTGSLSNDQVRPAGENVAKELLQNYWNNGNNGGRAYVVLSLPDIGHYEFVRGFKEVLKKEGHEDLLEKVGYDFSGPYLPSLPTLDATHEAYKKAGVDGHIWLSDGLTNFSPLGDMARLKEAIKSRDSANGFINKIYYWSVDKVSTTKAALDVGVDGIMTNYPNVLIGVLKESGYNDKYRLATYDDNPWETFKNADNRRPIWNLAHMVNAVAQIPDFLDLGANALEADVTFKGSVPTYTYHGTPCDFGRDCIRWEYFNVFLKTLREYTTPGNAKYRDGFILFVLDLKTGSLSNDQVRPAGENVAKELLQNYWNNGNNGGRAYVVLSLPDIGHYEFVRGFKEVLKKEGHEDLLEKVGYDFSGPYLPSLPTLDATHEAYKKAGVDGHIWLSDGLTNFSPLGDMARLKEAIKSRDSANGFINKIYYWSVDKVSTTKAALDVGVDGIMTNYPNVLIGVLKESGYNDKYRLATYDDNPWETFKNADNRRPIWNLAHMVNAVAQIPDFLDLGANALEADVTFKGSVPTYTYHGTPCDFGRDCIRWEYFNVFLKTLREYTTPGNAKYRDGFILFVLDLKTGSLSNDQVRPAGENVAKELLQNYWNNGNNGGRAYVVLSLPDIGHYEFVRGFKEVLKKEGHEDLLEKVGYDFSGPYLPSLPTLDATHEAYKKAGVDGHIWLSDGLTNFSPLGDMARLKEAIKSRDSANGFINKIYYWSVDKVSTTKAALDVGVDGIMTNYPNVLIGVLKESGYNDKYRLATYDDNPWETFKNADNRRPIWNLAHMVNAVAQIPDFLDLGANALEADVTFKGSVPTYTYHGTPCDFGRDCIRWEYFNVFLKTLREYTTPGNAKYRDGFILFVLDLKTGSLSNDQVRPAGENVAKELLQNYWNNGNNGGRAYVVLSLPDIGHYEFVRGFKEVLKKEGHEDLLEKVGYDFSGPYLPSLPTLDATHEAYKKAGVDGHIWLSDGLTNFSPLGDMARLKEAIKSRDSANGFINKIYYWSVDKVSTTKAALDVGVDGIMTNYPNVLIGVLKESGYNDKYRLATYDDNPWETFKN

InterPro domains:
  IPR017946 PLC-like phosphodiesterase, TIM beta/alpha-barrel domain superfamily [G3DSA:3.20.20.190] (27-311)
  IPR017946 PLC-like phosphodiesterase, TIM beta/alpha-barrel domain superfamily [SSF51695] (48-285)

Nearest PDB structures (foldseek):
  2f9r-assembly1_A  TM=1.001E+00  e=6.019E-63  Loxosceles laeta
  4rw5-assembly1_A  TM=9.655E-01  e=1.082E-44  Loxosceles intermedia
  3rlh-assembly1_A  TM=9.618E-01  e=1.221E-42  Loxosceles intermedia
  4q6x-assembly1_A  TM=9.435E-01  e=6.883E-36  Sicarius terrosus
  5cc5-assembly1_A  TM=5.119E-01  e=8.809E-03  Mycobacterium tuberculosis H37Rv

Solvent-accessible surface area: 45084 Å² total; per-residue (Å²): 160,72,119,62,22,9,0,0,0,0,0,12,5,0,2,7,40,60,18,0,29,84,16,14,96,72,19,6,2,0,0,3,0,1,0,20,1,58,0,20,82,6,31,29,0,27,43,5,26,37,20,32,204,58,32,84,18,15,92,60,26,96,2,66,53,0,0,93,8,0,68,38,14,0,17,71,80,54,112,92,56,71,96,40,0,2,0,0,2,0,20,0,72,0,32,25,3,28,131,128,27,5,83,46,0,0,35,34,0,0,94,30,0,5,108,39,0,3,39,55,42,96,112,14,4,46,0,29,0,0,0,10,1,41,20,32,45,5,57,58,0,0,100,0,0,30,52,2,0,94,155,92,59,37,99,89,18,20,114,32,0,0,8,0,3,31,1,46,34,12,104,76,44,17,79,13,103,35,5,44,79,2,1,112,109,1,35,7,148,20,50,3,1,18,14,20,20,53,11,113,85,41,92,157,38,26,104,61,60,10,111,83,0,22,157,20,4,56,42,118,133,32,27,1,19,4,0,2,65,42,42,3,36,126,69,72,54,0,53,59,8,1,77,29,9,0,0,0,0,4,1,2,73,0,68,22,2,37,32,0,18,152,60,100,44,29,51,114,109,16,41,55,3,72,54,135,22,60,1,19,104,36,34,179,141,91,40,48,24,29,8,0,0,0,0,0,12,6,0,2,9,38,63,18,0,31,86,15,13,101,76,17,7,2,0,0,7,0,1,0,22,1,62,1,22,81,6,30,46,0,34,45,6,30,40,21,33,201,57,33,89,16,17,97,56,27,107,1,64,57,0,0,117,16,0,57,57,13,0,4,65,80,54,114,97,56,72,73,40,0,2,0,0,1,0,30,0,71,0,35,24,4,26,123,123,23,2,81,45,0,0,40,35,0,0,87,34,0,5,94,17,0,2,45,66,39,95,95,16,5,44,0,28,0,0,0,11,0,42,21,32,43,12,51,58,0,0,97,0,0,32,71,10,0,85,162,96,60,39,96,88,22,17,113,30,0,0,7,0,4,27,4,37,32,9,78,78,40,13,80,9,113,34,4,49,76,4,2,112,104,1,34,7,147,19,50,3,0,12,13,18,12,52,12,118,91,42,92,140,36,21,124,58,52,21,104,84,0,11,151,21,4,79,53,105,136,36,24,1,18,3,0,4,69,46,40,2,36,124,68,71,54,1,51,51,8,1,71,59,9,0,0,0,0,4,1,2,76,0,67,25,1,37,33,0,18,147,60,101,39,36,51,83,112,11,38,56,3,60,50,130,21,62,1,18,104,20,34,166,142,166,85,109,84,30,10,0,1,0,0,0,11,5,0,2,7,36,61,17,0,27,84,15,13,99,71,18,6,2,0,0,4,0,1,0,24,4,74,0,21,84,6,14,32,0,33,47,5,26,38,21,36,158,67,33,79,17,18,77,45,25,7,0,47,31,0,0,84,17,0,60,59,17,0,6,65,83,54,114,91,54,75,95,38,0,2,0,0,2,0,27,0,78,0,49,23,1,25,105,127,24,4,74,44,0,0,34,33,0,0,110,38,0,7,107,10,0,3,32,48,44,90,100,17,5,48,0,30,0,0,0,14,1,47,27,24,44,5,58,61,0,0,97,0,0,33,57,4,0,95,138,97,61,37,97,93,21,20,112,34,0,0,8,0,4,42,2,50,45,12,86,84,48,22,81,19,97,38,8,43,71,4,2,110,116,1,36,6,147,17,51,3,1,25,17,20,14,56,11,88,115,39,92,142,33,21,123,46,75,18,106,71,2,11,146,20,2,72,36,108,132,36,26,1,18,3,0,3,56,51,35,2,35,125,70,71,55,1,51,52,8,1,72,64,11,0,0,0,0,4,2,2,72,0,68,22,1,44,32,0,19,157,58,101,41,28,43,110,108,9,40,55,3,68,60,138,18,63,0,21,99,23,33,126,165,152,89,121,98,17,5,0,0,0,0,0,11,5,0,2,8,37,62,19,0,29,86,15,14,98,75,16,6,1,0,0,6,0,1,0,23,3,76,0,23,80,6,34,49,0,34,47,4,31,39,19,32,168,59,32,83,17,15,95,64,27,92,1,51,45,0,0,92,12,0,63,58,18,0,4,65,81,56,114,86,56,75,96,40,0,2,0,0,2,0,32,0,78,0,49,26,1,28,109,125,24,5,80,46,0,0,40,35,0,0,99,39,0,7,120,25,0,2,43,56,43,92,101,17,5,48,0,30,0,0,0,13,1,44,31,25,46,6,56,59,0,0,98,0,0,28,60,9,0,91,150,93,63,38,94,89,23,21,112,34,0,0,9,1,4,43,3,50,43,11,41,82,68,16,83,18,103,38,6,48,82,5,2,114,117,1,36,6,147,18,50,2,0,21,17,23,19,62,21,112,123,46,94,155,35,38,120,54,62,21,100,87,0,9,163,21,4,46,41,117,132,34,25,2,17,4,0,4,69,49,37,2,35,128,70,72,56,1,51,54,8,0,83,60,10,0,0,0,0,4,1,2,73,0,68,24,1,44,32,0,18,152,59,104,45,28,56,88,118,18,45,58,3,67,57,136,19,67,1,19,102,19,13,156,123

Foldseek 3Di:
DAQFQAAALEAEAPAALVCVVVQVVLPGLEYEFEFEDDALAGFKRFADPDDDPPDDGGHMDGPLVNLLSLQQCAQPPRPNDDQSNAEYEHNYPCVPHDLVSLLSSLLNVLVSCCCRACNVVPRGGRHAYEYEAQALSSLSSLLSNCVNCVVSPNNVCCLRYAYEYWDDPPPHTDAVVSSVVSCVVSVHQFRYEYEAAPDPPDVVVSVVRLLVLQCQLQDPNHRHAFYEYEADEALVSLCVCVVSPGRYYHHNRSNSNVVNCVDPVNVSHYDHHGNPPRSRHRNHD/DAQAFAAALEAEAPAALVCVVVQVVLPGLEYEWEFEDDALAGFKRFADPDDDPPDDGGHMDGPLVNLLSLFLCAQPPRPNDDQSNAEYEYNYPCVPYDLVSLLSSLLNVLVSCCCRACVVVPRGGRHAYEYEAQDLVSLSSLLSSCVNCVVSPNNVCCLRYAYEYWDDPPPHTDAVVSSVVSCVVSVHQWRYEYEQEDDCPPVVVSVVRLLVLVCLLVDDRHRHAFYEYEAPEALVSLVVCVVSPGRYYHHNRSNSNVVNCPDDPNVSHYHHDGNPPRSRHRRDD/DDAAQAAALEAEAPAALVCVVVQVVLPGLEYEFEFEDDALAGFKRFADPDDDPPDDRGHMDGLLVNLLSLFLCQQPPRPNDDQSNAEYEYQYPCVPHDLVSLLSSLLNVLVSCCCRACVVVPSGGHHAYEYEAQALSSLSSLVSSCVNCVVSVNNVCCLRYAYEYWDDPPPHTDDPVSSVVSCVVSVHQWRYEYEADPDCPPVVVSVVRVLVLQCLLVDPVHRHAFYEYPADEALVSLLVCVVSPGRYYHHNRSNSNVVNCVDPVRVRHYHHHGNVDRSGHRRDD/DDFFFAAALEAEADAALVCVVVQVVLPGLEYEFEFEDDALAGFKRFQDPDDDPPDDRGHMDTPLVSLLSLFLCQQPPRPNDDQSNAEYEHNYPCVPYDLVSLLSSLLNVLVSCCVRACVVVDSGGHHAYEYAYQALSSLSSLVSSCVNCVVSVNNVCCLRYAYEYWDDPPPHTDDPVVSVVSCVVNVHQWRYEYEAEPDDPDVVVRVVRVLVLVCQLQPPPHRHAFYEYEAQEALVSLVVCVVSPGRYYHHNRSNSNVVNCPDPVRVVHHHHDGNPDRSRHHDDD

Secondary structure (DSSP, 8-state):
---SEEEEEEES---STTHHHHHHHHT-SEEEEEEEEETTEEEEEE--SS--TTS-S--EEEHHHHHHHHHHHTSTT-TT--TT--EEEEEE--TT--HHHHHHHHHHHHHHIIIIISGGGSS----EEEEEES-GGGHHHHHHHHHHHHHTT-GGGGGGEEEEE----SSSPPPHHHHHHHHHHHT--S-BEEEE-S--SSHHHHHHHHHHHHHHHTSTT----EEEEE---SHHHHHHHHHHT-SEEEES-HHHHHHHHHSTTTTTTEEE--TTS-TTSPP--/---SEEEEEEES---STTHHHHHHHHT-SEEEEEEEEETTEEEEEE--SS--TTS-S--EEEHHHHHHHHHHHHSTT-TT--TT--EEEEEE--TT--HHHHHHHHHHHHHHIIIIISGGGSS----EEEEEES-GGGHHHHHHHHHHHHHTT-GGGGGGEEEEE----SS-PPPHHHHHHHHHHHT--S-BEEEE-S--SSHHHHHHHHHHHHHHHTSTT----EEEEE---SHHHHHHHHHHT-SEEEES-HHHHHHHHHSTTGGGTEEE--TTS-TTSPP--/---SEEEEEEES---STTHHHHHHHHT-SEEEEEEEEETTEEEEEE--SS--TTS-S--EEEHHHHHHHHHHHTSTTSTT--TT--EEEEEE--TT--HHHHHHHHHHHHHHIIIIISGGGSS---SEEEEEES-GGGHHHHHHHHHHHHHTT-GGGGGGEEEEE----SSSPPPHHHHHHHHHHHT--S-BEEEE-S--SSHHHHHHHHHHHHHHHTSTT----EEEES---SHHHHHHHHHHT-SEEEES-HHHHHHHTTSTTTTTTEEE--TTS-TTSPP--/---SEEEEEEES---STTHHHHHHHHT-SEEEEEEEEETTEEEEEE--SS--TTS-S--EEEHHHHHHHHHHHTSTTSTT--TT--EEEEEE--TT--HHHHHHHHHHHHHHIIIIISGGGSS---SEEEEEES-GGGHHHHHHHHHHHHHTT-GGGGGGEEEEE----SSSPPPHHHHHHHHHHHT--S-BEEEE-S--S-HHHHHHHHHHHHHHHHSTT----EEEEE---SHHHHHHHHHHT-SEEEES-HHHHHHHHTSTTTTTTEEE--TTS-TTSPP--